Protein 3BB8 (pdb70)

Secondary structure (DSSP, 8-state):
-TTTHHHHHHHHHHTHHHHHTPPPPP-TTTS-B-S------HHHHHHHHHHHHH---BS-HHHHHHHHHHHHHHT-SEEEEES-HHHHHHHHHHHTT-GGGGGGS--TT-EEEE-SSS-HHHHHHHHHTT-EEEE--EETTTTEE-GGGHHHH--TTEEEEEEE-GGGPPP-HHHHHHHHHHHT-EEEEE-TT-TT-EETTEETTSSSSEEEEE-STTSSS--SS-EEEEES-HHHHHHHHHHHBTTB----S-PPTT--GGG-B-S---B---BHHHHHHHHHHHHHHHHHHHHHHHHHHHHHHHGGGGTTTEEPP-PPTTEE---SSEEEEE-GGGSS-HHHHHHHHHHTTB--B--TTSSGGGSGGGSS---EE-S--HHHHHHHHHEEEE--STT--HHHHHHHHHHHHHHTTTT-/-HHHHHHHHHHHHHHHHHHHS-PPPP-TTTS-B-S------HHHHHHHHHHHHH---BS-HHHHHHHHHHHHHHT-SEEEEES-HHHHHHHHHHHTT-GGGGGGS--TT-EEEEESSS-HHHHHHHHHTT-EEEEE-EETTTTEE-GGGHHHH--TTEEEEEEE-GGG----HHHHHHHHHHHT-EEEEE-TT-TT-EETTEETTSSSSEEEEE-STTSSS--SS-EEEEES-HHHHHHHHHHHBTTB----S-PPTT--GGG-B-S---B---BHHHHHHHHHHTTTHHHHHHHHHHHHHHHHHHHGGGTTTEEPP-PPTTEE---SSEEEEE-GGGSS-HHHHHHHHHHTTB--B--TTSSGGGSGGGTT---EE-S--HHHHHHHHHEEEE--STT--HHHHHHHHHHHHHHTT---

Foldseek 3Di:
DPVVVLVVVLVVQLVVQCVVLPFDDDDFLPDFFFQFFARDTSQLRSLLVVLVVVPPWFADDLLVLLQVLLCVLQVADGKFKFFWLLVQLLLLLQLLQACVVPPLRDAAAAEEEEAQLAADSLCVSCLVRNHAYEHEAPDPPQSFRPLVQRQVSDDPRYAAYGYESAQQFRDDLVSVVVSCVVVVHAYEYECQAHQPKWFLNHRGQASGAKYKHGAPRLHLHHLNTMIMIGGRDPSSSQSSVCQQCCQQHVPDDDDDPPPDSSPHHSDNHDHTGGTSSSSSSSSSSSVCNVVFLVQLLVLLVLLQVLLVLVVVFKPWHDHPPRISGSGSWTKIFGDPVLPDFPVVVCVQCVSSSFHKAQSHPLGNCPDVVNPPRHYHYDDDHVVSNSSSGTMMTGHRTPSDDVVSSVSSSVSVCVVSVVVD/DVVVVLVVVLVVQLVVFCVVLPFDDDDFLPDFFFQFFARDGSQLVSLLVVQVVVVPWFDDDLLVLLQVLLCVLQVADFKDKFFWLLVQLLLLLQLQQACVVPPLRQAQAAEEEEAQLAAVSLCVSCLVRNHAYEHEAPDPPLSGRPLVLVLVSDDPRYAAYGYECAQQFRHPLVSVLVSCVVVVHAYEYECQQHQPKWFLRHGGQASTAKYKYGACRLHLHHLVTMIMMTGRDPSSSQSSVCQQLCQQDVPDDDDDPPPDSSPHHSDNHDNGGGISSSSSSSSSSSVCNVVFLVQLLVLLVLLQVLLVLVCVFKPWHDHDPRIRGSGSWTKIFGDPPLPDFQVVVCVLCVSSSFHKAQSHPLGNCPDVVNVPRHYHYRDDHVVSNSSSGGMMTGHRTPSDDPVSSVSVSVSVCVVSVVVD

Radius of gyration: 27.75 Å; Cα contacts (8 Å, |Δi|>4): 2018; chains: 2; bounding box: 64×90×52 Å

Structure (mmCIF, N/CA/C/O backbone):
data_3BB8
#
_entry.id   3BB8
#
_cell.length_a   98.180
_cell.length_b   98.180
_cell.length_c   140.390
_cell.angle_alpha   90.00
_cell.angle_beta   90.00
_cell.angle_gamma   120.00
#
_symmetry.space_group_name_H-M   'P 32'
#
loop_
_entity.id
_entity.type
_entity.pdbx_description
1 polymer CDP-4-keto-6-deoxy-D-glucose-3-dehydrase
2 non-polymer "PYRIDOXAL-5'-PHOSPHATE"
3 non-polymer BENZAMIDINE
#
loop_
_atom_site.group_PDB
_atom_site.id
_atom_site.type_symbol
_atom_site.label_atom_id
_atom_site.label_alt_id
_atom_site.label_comp_id
_atom_site.label_asym_id
_atom_site.label_entity_id
_atom_site.label_seq_id
_atom_site.pdbx_PDB_ins_code
_atom_site.Cartn_x
_atom_site.Cartn_y
_atom_site.Cartn_z
_atom_site.occupancy
_atom_site.B_iso_or_equiv
_atom_site.auth_seq_id
_atom_site.auth_comp_id
_atom_site.auth_asym_id
_atom_site.auth_atom_id
_atom_site.pdbx_PDB_model_num
ATOM 1 N N . SER A 1 2 ? -4.462 63.429 22.272 1.00 20.00 2 SER A N 1
ATOM 2 C CA . SER A 1 2 ? -4.325 62.726 21.002 1.00 20.00 2 SER A CA 1
ATOM 3 C C . SER A 1 2 ? -2.858 62.484 20.661 1.00 20.00 2 SER A C 1
ATOM 4 O O . SER A 1 2 ? -2.470 62.513 19.493 1.00 20.00 2 SER A O 1
ATOM 7 N N . GLN A 1 3 ? -2.049 62.247 21.688 1.00 20.00 3 GLN A N 1
ATOM 8 C CA . GLN A 1 3 ? -0.598 62.290 21.545 1.00 20.00 3 GLN A CA 1
ATOM 9 C C . GLN A 1 3 ? 0.003 60.889 21.597 1.00 20.00 3 GLN A C 1
ATOM 10 O O . GLN A 1 3 ? 0.430 60.348 20.576 1.00 99.99 3 GLN A O 1
ATOM 16 N N . GLU A 1 4 ? 0.033 60.307 22.791 1.00 95.13 4 GLU A N 1
ATOM 17 C CA . GLU A 1 4 ? 0.235 58.871 22.938 1.00 94.70 4 GLU A CA 1
ATOM 18 C C . GLU A 1 4 ? -0.552 58.093 21.889 1.00 93.84 4 GLU A C 1
ATOM 19 O O . GLU A 1 4 ? -0.273 56.922 21.632 1.00 92.99 4 GLU A O 1
ATOM 25 N N . GLU A 1 5 ? -1.536 58.752 21.286 1.00 93.12 5 GLU A N 1
ATOM 26 C CA . GLU A 1 5 ? -2.653 58.058 20.667 1.00 92.19 5 GLU A CA 1
ATOM 27 C C . GLU A 1 5 ? -2.731 58.345 19.146 1.00 90.69 5 GLU A C 1
ATOM 28 O O . GLU A 1 5 ? -3.095 57.466 18.365 1.00 90.48 5 GLU A O 1
ATOM 34 N N . LEU A 1 6 ? -2.389 59.568 18.756 1.00 88.85 6 LEU A N 1
ATOM 35 C CA . LEU A 1 6 ? -1.830 59.823 17.433 1.00 87.95 6 LEU A CA 1
ATOM 36 C C . LEU A 1 6 ? -0.668 58.881 17.136 1.00 87.39 6 LEU A C 1
ATOM 37 O O . LEU A 1 6 ? -0.208 58.787 15.998 1.00 86.84 6 LEU A O 1
ATOM 42 N N . ARG A 1 7 ? -0.197 58.187 18.167 1.00 87.01 7 ARG A N 1
ATOM 43 C CA . ARG A 1 7 ? 1.045 57.428 18.076 1.00 86.86 7 ARG A CA 1
ATOM 44 C C . ARG A 1 7 ? 0.774 55.928 18.041 1.00 86.51 7 ARG A C 1
ATOM 45 O O . ARG A 1 7 ? 1.520 55.167 17.425 1.00 86.92 7 ARG A O 1
ATOM 53 N N . GLN A 1 8 ? -0.299 55.510 18.704 1.00 86.06 8 GLN A N 1
ATOM 54 C CA . GLN A 1 8 ? -0.741 54.122 18.649 1.00 85.85 8 GLN A CA 1
ATOM 55 C C . GLN A 1 8 ? -1.518 53.840 17.368 1.00 84.73 8 GLN A C 1
ATOM 56 O O . GLN A 1 8 ? -1.658 52.689 16.955 1.00 84.06 8 GLN A O 1
ATOM 62 N N . GLN A 1 9 ? -2.021 54.899 16.742 1.00 83.71 9 GLN A N 1
ATOM 63 C CA . GLN A 1 9 ? -2.766 54.770 15.495 1.00 82.88 9 GLN A CA 1
ATOM 64 C C . GLN A 1 9 ? -1.828 54.746 14.293 1.00 81.43 9 GLN A C 1
ATOM 65 O O . GLN A 1 9 ? -2.073 54.037 13.317 1.00 81.24 9 GLN A O 1
ATOM 71 N N . ILE A 1 10 ? -0.754 55.525 14.370 1.00 80.06 10 ILE A N 1
ATOM 72 C CA . ILE A 1 10 ? 0.321 55.447 13.389 1.00 77.72 10 ILE A CA 1
ATOM 73 C C . ILE A 1 10 ? 0.942 54.055 13.359 1.00 75.95 10 ILE A C 1
ATOM 74 O O . ILE A 1 10 ? 1.215 53.509 12.289 1.00 75.54 10 ILE A O 1
ATOM 79 N N . ALA A 1 11 ? 1.162 53.485 14.539 1.00 73.85 11 ALA A N 1
ATOM 80 C CA . ALA A 1 11 ? 1.736 52.148 14.650 1.00 73.47 11 ALA A CA 1
ATOM 81 C C . ALA A 1 11 ? 0.873 51.127 13.916 1.00 73.68 11 ALA A C 1
ATOM 82 O O . ALA A 1 11 ? 1.373 50.104 13.440 1.00 73.50 11 ALA A O 1
ATOM 84 N N . GLU A 1 12 ? -0.425 51.413 13.829 1.00 73.75 12 GLU A N 1
ATOM 85 C CA . GLU A 1 12 ? -1.367 50.530 13.153 1.00 73.44 12 GLU A CA 1
ATOM 86 C C . GLU A 1 12 ? -1.161 50.614 11.651 1.00 72.31 12 GLU A C 1
ATOM 87 O O . GLU A 1 12 ? -0.831 49.623 11.007 1.00 72.33 12 GLU A O 1
ATOM 93 N N . LEU A 1 13 ? -1.357 51.806 11.099 1.00 71.95 13 LEU A N 1
ATOM 94 C CA . LEU A 1 13 ? -1.196 52.022 9.665 1.00 72.93 13 LEU A CA 1
ATOM 95 C C . LEU A 1 13 ? 0.178 51.564 9.176 1.00 73.26 13 LEU A C 1
ATOM 96 O O . LEU A 1 13 ? 0.407 51.420 7.972 1.00 72.97 13 LEU A O 1
ATOM 101 N N . VAL A 1 14 ? 1.089 51.345 10.118 1.00 73.39 14 VAL A N 1
ATOM 102 C CA . VAL A 1 14 ? 2.432 50.885 9.795 1.00 73.33 14 VAL A CA 1
ATOM 103 C C . VAL A 1 14 ? 2.443 49.359 9.827 1.00 73.86 14 VAL A C 1
ATOM 104 O O . VAL A 1 14 ? 2.887 48.714 8.876 1.00 74.11 14 VAL A O 1
ATOM 108 N N . ALA A 1 15 ? 1.938 48.785 10.917 1.00 74.10 15 ALA A N 1
ATOM 109 C CA . ALA A 1 15 ? 1.893 47.332 11.063 1.00 74.11 15 ALA A CA 1
ATOM 110 C C . ALA A 1 15 ? 1.092 46.690 9.932 1.00 74.54 15 ALA A C 1
ATOM 111 O O . ALA A 1 15 ? 1.235 45.499 9.656 1.00 74.44 15 ALA A O 1
ATOM 113 N N . GLN A 1 16 ? 0.256 47.488 9.275 1.00 74.79 16 GLN A N 1
ATOM 114 C CA . GLN A 1 16 ? -0.570 46.993 8.183 1.00 75.68 16 GLN A CA 1
ATOM 115 C C . GLN A 1 16 ? 0.063 47.301 6.832 1.00 74.90 16 GLN A C 1
ATOM 116 O O . GLN A 1 16 ? -0.311 46.719 5.814 1.00 75.61 16 GLN A O 1
ATOM 122 N N . TYR A 1 17 ? 1.017 48.224 6.824 1.00 74.13 17 TYR A N 1
ATOM 123 C CA . TYR A 1 17 ? 1.718 48.582 5.596 1.00 72.68 17 TYR A CA 1
ATOM 124 C C . TYR A 1 17 ? 2.826 47.550 5.422 1.00 73.15 17 TYR A C 1
ATOM 125 O O . TYR A 1 17 ? 3.241 47.238 4.308 1.00 72.60 17 TYR A O 1
ATOM 134 N N . ALA A 1 18 ? 3.292 47.026 6.551 1.00 74.31 18 ALA A N 1
ATOM 135 C CA . ALA A 1 18 ? 4.356 46.034 6.573 1.00 75.81 18 ALA A CA 1
ATOM 136 C C . ALA A 1 18 ? 3.868 44.664 6.107 1.00 77.31 18 ALA A C 1
ATOM 137 O O . ALA A 1 18 ? 4.656 43.846 5.626 1.00 77.10 18 ALA A O 1
ATOM 139 N N . GLU A 1 19 ? 2.569 44.418 6.252 1.00 79.34 19 GLU A N 1
ATOM 140 C CA . GLU A 1 19 ? 1.976 43.145 5.847 1.00 80.75 19 GLU A CA 1
ATOM 141 C C . GLU A 1 19 ? 2.091 42.966 4.345 1.00 81.04 19 GLU A C 1
ATOM 142 O O . GLU A 1 19 ? 2.390 41.879 3.854 1.00 80.53 19 GLU A O 1
ATOM 148 N N . THR A 1 20 ? 1.847 44.049 3.621 1.00 81.97 20 THR A N 1
ATOM 149 C CA . THR A 1 20 ? 1.918 44.033 2.171 1.00 83.83 20 THR A CA 1
ATOM 150 C C . THR A 1 20 ? 3.344 44.226 1.662 1.00 85.10 20 THR A C 1
ATOM 151 O O . THR A 1 20 ? 3.755 43.607 0.679 1.00 85.61 20 THR A O 1
ATOM 155 N N . ALA A 1 21 ? 4.124 45.011 2.387 1.00 86.20 21 ALA A N 1
ATOM 156 C CA . ALA A 1 21 ? 5.489 45.324 1.989 1.00 87.52 21 ALA A CA 1
ATOM 157 C C . ALA A 1 21 ? 6.559 44.279 2.294 1.00 88.29 21 ALA A C 1
ATOM 158 O O . ALA A 1 21 ? 7.270 43.836 1.395 1.00 88.41 21 ALA A O 1
ATOM 160 N N . MET A 1 22 ? 6.587 43.758 3.499 1.00 89.48 22 MET A N 1
ATOM 161 C CA . MET A 1 22 ? 7.591 42.772 3.896 1.00 90.83 22 MET A CA 1
ATOM 162 C C . MET A 1 22 ? 6.944 41.390 3.916 1.00 91.85 22 MET A C 1
ATOM 163 O O . MET A 1 22 ? 7.113 40.634 4.874 1.00 91.56 22 MET A O 1
ATOM 168 N N . ALA A 1 23 ? 6.213 41.055 2.857 1.00 93.32 23 ALA A N 1
ATOM 169 C CA . ALA A 1 23 ? 5.563 39.751 2.762 1.00 94.82 23 ALA A CA 1
ATOM 170 C C . ALA A 1 23 ? 6.381 38.832 1.854 1.00 95.92 23 ALA A C 1
ATOM 171 O O . ALA A 1 23 ? 6.590 39.136 0.678 1.00 95.97 23 ALA A O 1
ATOM 173 N N . PRO A 1 24 ? 6.854 37.692 2.391 1.00 96.72 24 PRO A N 1
ATOM 174 C CA . PRO A 1 24 ? 7.652 36.735 1.614 1.00 96.80 24 PRO A CA 1
ATOM 175 C C . PRO A 1 24 ? 6.935 36.206 0.370 1.00 96.70 24 PRO A C 1
ATOM 176 O O . PRO A 1 24 ? 5.852 35.622 0.460 1.00 96.48 24 PRO A O 1
ATOM 180 N N . LYS A 1 25 ? 7.554 36.422 -0.787 1.00 96.29 25 LYS A N 1
ATOM 181 C CA . LYS A 1 25 ? 7.002 35.987 -2.066 1.00 96.06 25 LYS A CA 1
ATOM 182 C C . LYS A 1 25 ? 7.182 34.483 -2.263 1.00 95.28 25 LYS A C 1
ATOM 183 O O . LYS A 1 25 ? 8.228 33.924 -1.932 1.00 95.29 25 LYS A O 1
ATOM 189 N N . PRO A 1 26 ? 6.154 33.804 -2.800 1.00 94.38 26 PRO A N 1
ATOM 190 C CA . PRO A 1 26 ? 6.254 32.359 -3.024 1.00 93.12 26 PRO A CA 1
ATOM 191 C C . PRO A 1 26 ? 7.415 32.071 -3.967 1.00 91.89 26 PRO A C 1
ATOM 192 O O . PRO A 1 26 ? 7.558 32.733 -4.997 1.00 91.26 26 PRO A O 1
ATOM 196 N N . PHE A 1 27 ? 8.237 31.088 -3.614 1.00 90.69 27 PHE A N 1
ATOM 197 C CA . PHE A 1 27 ? 9.372 30.703 -4.444 1.00 89.44 27 PHE A CA 1
ATOM 198 C C . PHE A 1 27 ? 8.918 30.283 -5.838 1.00 88.58 27 PHE A C 1
ATOM 199 O O . PHE A 1 27 ? 7.882 29.637 -5.996 1.00 88.65 27 PHE A O 1
ATOM 207 N N . GLU A 1 28 ? 9.700 30.654 -6.847 1.00 87.12 28 GLU A N 1
ATOM 208 C CA . GLU A 1 28 ? 9.433 30.234 -8.217 1.00 85.29 28 GLU A CA 1
ATOM 209 C C . GLU A 1 28 ? 10.730 29.979 -8.978 1.00 83.90 28 GLU A C 1
ATOM 210 O O . GLU A 1 28 ? 11.491 30.907 -9.256 1.00 83.84 28 GLU A O 1
ATOM 216 N N . ALA A 1 29 ? 10.976 28.717 -9.311 1.00 82.02 29 ALA A N 1
ATOM 217 C CA . ALA A 1 29 ? 12.256 28.310 -9.889 1.00 79.97 29 ALA A CA 1
ATOM 218 C C . ALA A 1 29 ? 12.429 29.041 -11.217 1.00 78.48 29 ALA A C 1
ATOM 219 O O . ALA A 1 29 ? 11.484 29.174 -11.992 1.00 78.74 29 ALA A O 1
ATOM 221 N N . GLY A 1 30 ? 13.645 29.512 -11.474 1.00 76.91 30 GLY A N 1
ATOM 222 C CA . GLY A 1 30 ? 13.918 30.205 -12.720 1.00 75.50 30 GLY A CA 1
ATOM 223 C C . GLY A 1 30 ? 13.640 31.695 -12.711 1.00 74.54 30 GLY A C 1
ATOM 224 O O . GLY A 1 30 ? 14.286 32.452 -13.439 1.00 74.10 30 GLY A O 1
ATOM 225 N N . LYS A 1 31 ? 12.679 32.126 -11.901 1.00 73.61 31 LYS A N 1
ATOM 226 C CA . LYS A 1 31 ? 12.352 33.545 -11.828 1.00 72.72 31 LYS A CA 1
ATOM 227 C C . LYS A 1 31 ? 12.812 34.145 -10.503 1.00 70.74 31 LYS A C 1
ATOM 228 O O . LYS A 1 31 ? 13.373 35.242 -10.473 1.00 70.90 31 LYS A O 1
ATOM 234 N N . SER A 1 32 ? 12.570 33.422 -9.412 1.00 68.02 32 SER A N 1
ATOM 235 C CA . SER A 1 32 ? 12.972 33.869 -8.080 1.00 64.68 32 SER A CA 1
ATOM 236 C C . SER A 1 32 ? 14.487 33.777 -7.957 1.00 62.56 32 SER A C 1
ATOM 237 O O . SER A 1 32 ? 15.112 32.914 -8.572 1.00 61.93 32 SER A O 1
ATOM 240 N N . VAL A 1 33 ? 15.079 34.661 -7.162 1.00 59.40 33 VAL A N 1
ATOM 241 C CA . VAL A 1 33 ? 16.524 34.632 -6.968 1.00 55.23 33 VAL A CA 1
ATOM 242 C C . VAL A 1 33 ? 16.875 34.000 -5.630 1.00 51.68 33 VAL A C 1
ATOM 243 O O . VAL A 1 33 ? 16.035 33.904 -4.735 1.00 51.50 33 VAL A O 1
ATOM 247 N N . VAL A 1 34 ? 18.114 33.546 -5.507 1.00 48.37 34 VAL A N 1
ATOM 248 C CA . VAL A 1 34 ? 18.597 32.962 -4.261 1.00 45.30 34 VAL A CA 1
ATOM 249 C C . VAL A 1 34 ? 19.878 33.722 -3.925 1.00 44.34 34 VAL A C 1
ATOM 250 O O . VAL A 1 34 ? 20.986 33.256 -4.204 1.00 44.02 34 VAL A O 1
ATOM 254 N N . PRO A 1 35 ? 19.738 34.926 -3.342 1.00 42.63 35 PRO A N 1
ATOM 255 C CA . PRO A 1 35 ? 20.896 35.746 -2.978 1.00 40.11 35 PRO A CA 1
ATOM 256 C C . PRO A 1 35 ? 21.746 35.114 -1.885 1.00 38.04 35 PRO A C 1
ATOM 257 O O . PRO A 1 35 ? 21.266 34.294 -1.106 1.00 37.75 35 PRO A O 1
ATOM 261 N N . PRO A 1 36 ? 23.033 35.480 -1.826 1.00 37.38 36 PRO A N 1
ATOM 262 C CA . PRO A 1 36 ? 23.931 34.926 -0.810 1.00 37.35 36 PRO A CA 1
ATOM 263 C C . PRO A 1 36 ? 23.665 35.523 0.571 1.00 36.78 36 PRO A C 1
ATOM 264 O O . PRO A 1 36 ? 24.091 34.979 1.590 1.00 35.39 36 PRO A O 1
ATOM 268 N N . SER A 1 37 ? 22.953 36.641 0.603 1.00 35.16 37 SER A N 1
ATOM 269 C CA . SER A 1 37 ? 22.635 37.277 1.872 1.00 36.26 37 SER A CA 1
ATOM 270 C C . SER A 1 37 ? 21.516 38.280 1.678 1.00 36.98 37 SER A C 1
ATOM 271 O O . SER A 1 37 ? 21.080 38.529 0.553 1.00 37.57 37 SER A O 1
ATOM 274 N N . GLY A 1 38 ? 21.053 38.855 2.779 1.00 36.65 38 GLY A N 1
ATOM 275 C CA . GLY A 1 38 ? 19.993 39.838 2.697 1.00 38.78 38 GLY A CA 1
ATOM 276 C C . GLY A 1 38 ? 19.347 40.091 4.044 1.00 39.76 38 GLY A C 1
ATOM 277 O O . GLY A 1 38 ? 19.453 39.277 4.963 1.00 39.00 38 GLY A O 1
ATOM 278 N N . LYS A 1 39 ? 18.665 41.220 4.162 1.00 40.69 39 LYS A N 1
ATOM 279 C CA . LYS A 1 39 ? 18.022 41.558 5.415 1.00 43.67 39 LYS A CA 1
ATOM 280 C C . LYS A 1 39 ? 16.634 40.955 5.504 1.00 44.06 39 LYS A C 1
ATOM 281 O O . LYS A 1 39 ? 15.969 40.747 4.491 1.00 44.30 39 LYS A O 1
ATOM 287 N N . VAL A 1 40 ? 16.217 40.667 6.730 1.00 44.36 40 VAL A N 1
ATOM 288 C CA . VAL A 1 40 ? 14.891 40.126 6.996 1.00 46.17 40 VAL A CA 1
ATOM 289 C C . VAL A 1 40 ? 14.260 41.034 8.055 1.00 45.89 40 VAL A C 1
ATOM 290 O O . VAL A 1 40 ? 14.449 40.840 9.261 1.00 43.24 40 VAL A O 1
ATOM 294 N N . ILE A 1 41 ? 13.538 42.045 7.583 1.00 45.98 41 ILE A N 1
ATOM 295 C CA . ILE A 1 41 ? 12.882 43.002 8.460 1.00 48.57 41 ILE A CA 1
ATOM 296 C C . ILE A 1 41 ? 11.369 42.949 8.284 1.00 50.64 41 ILE A C 1
ATOM 297 O O . ILE A 1 41 ? 10.868 42.482 7.260 1.00 51.19 41 ILE A O 1
ATOM 302 N N . GLY A 1 42 ? 10.651 43.449 9.283 1.00 51.93 42 GLY A N 1
ATOM 303 C CA . GLY A 1 42 ? 9.206 43.448 9.226 1.00 52.48 42 GLY A CA 1
ATOM 304 C C . GLY A 1 42 ? 8.549 44.570 10.003 1.00 53.68 42 GLY A C 1
ATOM 305 O O . GLY A 1 42 ? 9.150 45.622 10.249 1.00 54.42 42 GLY A O 1
ATOM 306 N N . THR A 1 43 ? 7.300 44.330 10.392 1.00 53.20 43 THR A N 1
ATOM 307 C CA . THR A 1 43 ? 6.492 45.290 11.132 1.00 51.72 43 THR A CA 1
ATOM 308 C C . THR A 1 43 ? 7.226 45.972 12.278 1.00 50.29 43 THR A C 1
ATOM 309 O O . THR A 1 43 ? 7.271 47.197 12.346 1.00 50.15 43 THR A O 1
ATOM 313 N N . LYS A 1 44 ? 7.805 45.181 13.173 1.00 49.83 44 LYS A N 1
ATOM 314 C CA . LYS A 1 44 ? 8.514 45.732 14.316 1.00 51.13 44 LYS A CA 1
ATOM 315 C C . LYS A 1 44 ? 9.601 46.737 13.915 1.00 51.60 44 LYS A C 1
ATOM 316 O O . LYS A 1 44 ? 9.660 47.841 14.463 1.00 51.88 44 LYS A O 1
ATOM 322 N N . GLU A 1 45 ? 10.450 46.364 12.958 1.00 49.75 45 GLU A N 1
ATOM 323 C CA . GLU A 1 45 ? 11.519 47.251 12.520 1.00 48.16 45 GLU A CA 1
ATOM 324 C C . GLU A 1 45 ? 10.973 48.580 12.033 1.00 48.33 45 GLU A C 1
ATOM 325 O O . GLU A 1 45 ? 11.410 49.634 12.493 1.00 47.39 45 GLU A O 1
ATOM 331 N N . LEU A 1 46 ? 10.020 48.539 11.107 1.00 48.71 46 LEU A N 1
ATOM 332 C CA . LEU A 1 46 ? 9.461 49.777 10.577 1.00 49.27 46 LEU A CA 1
ATOM 333 C C . LEU A 1 46 ? 8.755 50.597 11.642 1.00 49.46 46 LEU A C 1
ATOM 334 O O . LEU A 1 46 ? 8.790 51.827 11.608 1.00 49.45 46 LEU A O 1
ATOM 339 N N . GLN A 1 47 ? 8.118 49.920 12.590 1.00 50.27 47 GLN A N 1
ATOM 340 C CA . GLN A 1 47 ? 7.406 50.626 13.643 1.00 50.01 47 GLN A CA 1
ATO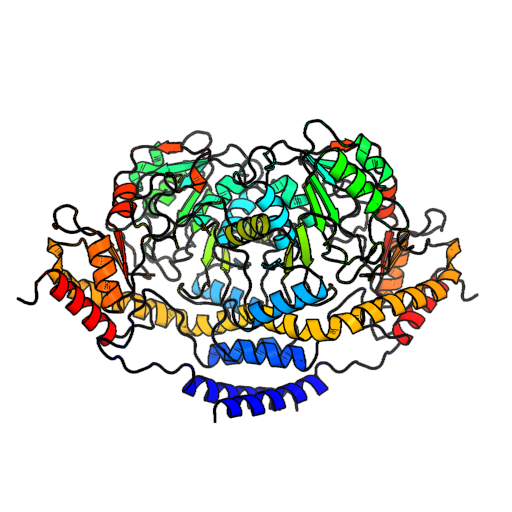M 341 C C . GLN A 1 47 ? 8.366 51.438 14.508 1.00 50.22 47 GLN A C 1
ATOM 342 O O . GLN A 1 47 ? 8.201 52.658 14.654 1.00 48.30 47 GLN A O 1
ATOM 348 N N . LEU A 1 48 ? 9.373 50.769 15.068 1.00 48.51 48 LEU A N 1
ATOM 349 C CA . LEU A 1 48 ? 10.344 51.455 15.907 1.00 47.88 48 LEU A CA 1
ATOM 350 C C . LEU A 1 48 ? 11.023 52.608 15.166 1.00 47.99 48 LEU A C 1
ATOM 351 O O . LEU A 1 48 ? 11.153 53.701 15.715 1.00 47.89 48 LEU A O 1
ATOM 356 N N . MET A 1 49 ? 11.445 52.388 13.925 1.00 47.40 49 MET A N 1
ATOM 357 C CA . MET A 1 49 ? 12.089 53.470 13.192 1.00 48.80 49 MET A CA 1
ATOM 358 C C . MET A 1 49 ? 11.161 54.677 13.118 1.00 48.18 49 MET A C 1
ATOM 359 O O . MET A 1 49 ? 11.615 55.823 13.105 1.00 47.18 49 MET A O 1
ATOM 364 N N . VAL A 1 50 ? 9.860 54.417 13.068 1.00 49.08 50 VAL A N 1
ATOM 365 C CA . VAL A 1 50 ? 8.889 55.500 13.022 1.00 50.22 50 VAL A CA 1
ATOM 366 C C . VAL A 1 50 ? 8.852 56.168 14.390 1.00 49.91 50 VAL A C 1
ATOM 367 O O . VAL A 1 50 ? 8.794 57.395 14.485 1.00 48.97 50 VAL A O 1
ATOM 371 N N . GLU A 1 51 ? 8.901 55.362 15.447 1.00 49.64 51 GLU A N 1
ATOM 372 C CA . GLU A 1 51 ? 8.896 55.908 16.798 1.00 50.73 51 GLU A CA 1
ATOM 373 C C . GLU A 1 51 ? 10.066 56.862 16.964 1.00 51.60 51 GLU A C 1
ATOM 374 O O . GLU A 1 51 ? 9.888 58.010 17.382 1.00 52.31 51 GLU A O 1
ATOM 380 N N . ALA A 1 52 ? 11.262 56.381 16.627 1.00 50.98 52 ALA A N 1
ATOM 381 C CA . ALA A 1 52 ? 12.472 57.184 16.723 1.00 49.65 52 ALA A CA 1
ATOM 382 C C . ALA A 1 52 ? 12.338 58.440 15.865 1.00 49.21 52 ALA A C 1
ATOM 383 O O . ALA A 1 52 ? 12.739 59.526 16.274 1.00 48.70 52 ALA A O 1
ATOM 385 N N . SER A 1 53 ? 11.768 58.294 14.676 1.00 48.36 53 SER A N 1
ATOM 386 C CA . SER A 1 53 ? 11.597 59.439 13.792 1.00 50.54 53 SER A CA 1
ATOM 387 C C . SER A 1 53 ? 10.712 60.478 14.470 1.00 51.71 53 SER A C 1
ATOM 388 O O . SER A 1 53 ? 10.989 61.676 14.421 1.00 51.98 53 SER A O 1
ATOM 391 N N . LEU A 1 54 ? 9.646 60.009 15.107 1.00 52.23 54 LEU A N 1
ATOM 392 C CA . LEU A 1 54 ? 8.719 60.900 15.784 1.00 53.04 54 LEU A CA 1
ATOM 393 C C . LEU A 1 54 ? 9.347 61.554 17.011 1.00 53.57 54 LEU A C 1
ATOM 394 O O . LEU A 1 54 ? 9.057 62.714 17.312 1.00 53.75 54 LEU A O 1
ATOM 399 N N . ASP A 1 55 ? 10.207 60.812 17.707 1.00 52.94 55 ASP A N 1
ATOM 400 C CA . ASP A 1 55 ? 10.888 61.321 18.894 1.00 52.15 55 ASP A CA 1
ATOM 401 C C . ASP A 1 55 ? 11.530 62.674 18.620 1.00 51.91 55 ASP A C 1
ATOM 402 O O . ASP A 1 55 ? 11.571 63.540 19.495 1.00 51.79 55 ASP A O 1
ATOM 407 N N . GLY A 1 56 ? 12.034 62.845 17.402 1.00 51.19 56 GLY A N 1
ATOM 408 C CA . GLY A 1 56 ? 12.669 64.095 17.029 1.00 48.37 56 GLY A CA 1
ATOM 409 C C . GLY A 1 56 ? 13.984 64.347 17.740 1.00 46.33 56 GLY A C 1
ATOM 410 O O . GLY A 1 56 ? 14.500 65.460 17.701 1.00 47.64 56 GLY A O 1
ATOM 411 N N . TRP A 1 57 ? 14.518 63.322 18.399 1.00 45.55 57 TRP A N 1
ATOM 412 C CA . TRP A 1 57 ? 15.791 63.431 19.109 1.00 44.71 57 TRP A CA 1
ATOM 413 C C . TRP A 1 57 ? 16.953 63.296 18.131 1.00 43.87 57 TRP A C 1
ATOM 414 O O . TRP A 1 57 ? 17.932 64.044 18.206 1.00 43.17 57 TRP A O 1
ATOM 425 N N . LEU A 1 58 ? 16.823 62.335 17.213 1.00 42.13 58 LEU A N 1
ATOM 426 C CA . LEU A 1 58 ? 17.816 62.071 16.168 1.00 40.41 58 LEU A CA 1
ATOM 427 C C . LEU A 1 58 ? 19.141 61.427 16.599 1.00 40.51 58 LEU A C 1
ATOM 428 O O . LEU A 1 58 ? 19.501 60.361 16.087 1.00 39.94 58 LEU A O 1
ATOM 433 N N . THR A 1 59 ? 19.852 62.040 17.546 1.00 39.84 59 THR A N 1
ATOM 434 C CA . THR A 1 59 ? 21.128 61.479 17.995 1.00 39.69 59 THR A CA 1
ATOM 435 C C . THR A 1 59 ? 20.797 60.260 18.846 1.00 40.31 59 THR A C 1
ATOM 436 O O . THR A 1 59 ? 19.626 60.014 19.127 1.00 41.31 59 THR A O 1
ATOM 440 N N . THR A 1 60 ? 21.804 59.492 19.252 1.00 39.39 60 THR A N 1
ATOM 441 C CA . THR A 1 60 ? 21.530 58.309 20.060 1.00 41.95 60 THR A CA 1
ATOM 442 C C . THR A 1 60 ? 20.833 58.660 21.373 1.00 44.64 60 THR A C 1
ATOM 443 O O . THR A 1 60 ? 21.102 59.695 21.990 1.00 46.03 60 THR A O 1
ATOM 447 N N . GLY A 1 61 ? 19.932 57.790 21.802 1.00 45.76 61 GLY A N 1
ATOM 448 C CA . GLY A 1 61 ? 19.232 58.046 23.042 1.00 45.87 61 GLY A CA 1
ATOM 449 C C . GLY A 1 61 ? 18.463 56.846 23.536 1.00 45.82 61 GLY A C 1
ATOM 450 O O . GLY A 1 61 ? 19.032 55.784 23.791 1.00 46.59 61 GLY A O 1
ATOM 451 N N . ARG A 1 62 ? 17.159 57.039 23.674 1.00 45.96 62 ARG A N 1
ATOM 452 C CA . ARG A 1 62 ? 16.230 56.019 24.140 1.00 46.24 62 ARG A CA 1
ATOM 453 C C . ARG A 1 62 ? 16.496 54.657 23.500 1.00 45.22 62 ARG A C 1
ATOM 454 O O . ARG A 1 62 ? 16.823 53.689 24.191 1.00 46.01 62 ARG A O 1
ATOM 462 N N . PHE A 1 63 ? 16.378 54.581 22.181 1.00 43.96 63 PHE A N 1
ATOM 463 C CA . PHE A 1 63 ? 16.608 53.317 21.492 1.00 43.73 63 PHE A CA 1
ATOM 464 C C . PHE A 1 63 ? 18.048 52.811 21.545 1.00 42.94 63 PHE A C 1
ATOM 465 O O . PHE A 1 63 ? 18.276 51.610 21.751 1.00 40.75 63 PHE A O 1
ATOM 473 N N . ASN A 1 64 ? 19.018 53.708 21.368 1.00 41.66 64 ASN A N 1
ATOM 474 C CA . ASN A 1 64 ? 20.410 53.287 21.403 1.00 42.33 64 ASN A CA 1
ATOM 475 C C . ASN A 1 64 ? 20.751 52.688 22.756 1.00 43.77 64 ASN A C 1
ATOM 476 O O . ASN A 1 64 ? 21.543 51.747 22.835 1.00 44.20 64 ASN A O 1
ATOM 481 N N . ASP A 1 65 ? 20.161 53.232 23.821 1.00 45.97 65 ASP A N 1
ATOM 482 C CA . ASP A 1 65 ? 20.411 52.716 25.170 1.00 46.95 65 ASP A CA 1
ATOM 483 C C . ASP A 1 65 ? 19.853 51.308 25.272 1.00 45.79 65 ASP A C 1
ATOM 484 O O . ASP A 1 65 ? 20.514 50.400 25.777 1.00 46.25 65 ASP A O 1
ATOM 489 N N . ALA A 1 66 ? 18.625 51.140 24.796 1.00 45.79 66 ALA A N 1
ATOM 490 C CA . ALA A 1 66 ? 17.960 49.840 24.818 1.00 46.09 66 ALA A CA 1
ATOM 491 C C . ALA A 1 66 ? 18.749 48.810 24.002 1.00 45.05 66 ALA A C 1
ATOM 492 O O . ALA A 1 66 ? 18.954 47.676 24.443 1.00 45.70 66 ALA A O 1
ATOM 494 N N . PHE A 1 67 ? 19.200 49.216 22.817 1.00 45.40 67 PHE A N 1
ATOM 495 C CA . PHE A 1 67 ? 19.958 48.322 21.953 1.00 41.62 67 PHE A CA 1
ATOM 496 C C . PHE A 1 67 ? 21.266 47.873 22.577 1.00 40.32 67 PHE A C 1
ATOM 497 O O . PHE A 1 67 ? 21.553 46.679 22.622 1.00 37.21 67 PHE A O 1
ATOM 505 N N . GLU A 1 68 ? 22.059 48.822 23.067 1.00 41.15 68 GLU A N 1
ATOM 506 C CA . GLU A 1 68 ? 23.346 48.468 23.656 1.00 43.52 68 GLU A CA 1
ATOM 507 C C . GLU A 1 68 ? 23.151 47.553 24.846 1.00 44.68 68 GLU A C 1
ATOM 508 O O . GLU A 1 68 ? 23.986 46.682 25.125 1.00 43.20 68 GLU A O 1
ATOM 514 N N . LYS A 1 69 ? 22.032 47.750 25.538 1.00 46.94 69 LYS A N 1
ATOM 515 C CA . LYS A 1 69 ? 21.707 46.945 26.707 1.00 48.41 69 LYS A CA 1
ATOM 516 C C . LYS A 1 69 ? 21.339 45.523 26.311 1.00 45.76 69 LYS A C 1
ATOM 517 O O . LYS A 1 69 ? 21.922 44.567 26.811 1.00 45.06 69 LYS A O 1
ATOM 523 N N . LYS A 1 70 ? 20.377 45.382 25.407 1.00 45.78 70 LYS A N 1
ATOM 524 C CA . LYS A 1 70 ? 19.954 44.048 24.996 1.00 47.91 70 LYS A CA 1
ATOM 525 C C . LYS A 1 70 ? 21.057 43.248 24.300 1.00 47.00 70 LYS A C 1
ATOM 526 O O . LYS A 1 70 ? 21.108 42.026 24.429 1.00 47.61 70 LYS A O 1
ATOM 532 N N . LEU A 1 71 ? 21.937 43.926 23.563 1.00 46.22 71 LEU A N 1
ATOM 533 C CA . LEU A 1 71 ? 23.019 43.225 22.879 1.00 44.16 71 LEU A CA 1
ATOM 534 C C . LEU A 1 71 ? 24.009 42.741 23.923 1.00 43.29 71 LEU A C 1
ATOM 535 O O . LEU A 1 71 ? 24.524 41.625 23.836 1.00 40.85 71 LEU A O 1
ATOM 540 N N . GLY A 1 72 ? 24.278 43.589 24.912 1.00 43.87 72 GLY A N 1
ATOM 541 C CA . GLY A 1 72 ? 25.196 43.203 25.968 1.00 44.79 72 GLY A CA 1
ATO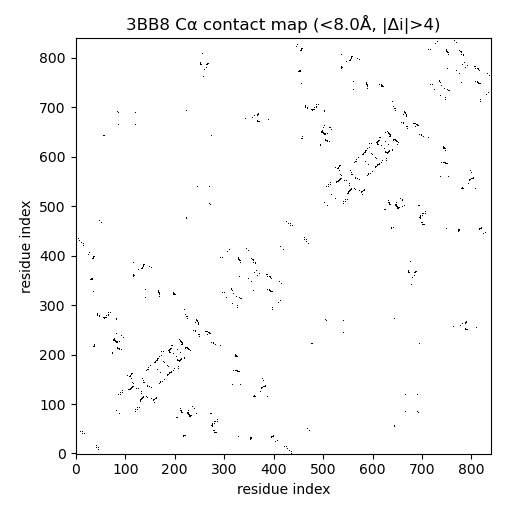M 542 C C . GLY A 1 72 ? 24.678 41.960 26.675 1.00 45.78 72 GLY A C 1
ATOM 543 O O . GLY A 1 72 ? 25.453 41.093 27.097 1.00 44.59 72 GLY A O 1
ATOM 544 N N . GLU A 1 73 ? 23.357 41.874 26.802 1.00 46.45 73 GLU A N 1
ATOM 545 C CA . GLU A 1 73 ? 22.723 40.730 27.449 1.00 50.43 73 GLU A CA 1
ATOM 546 C C . GLU A 1 73 ? 22.891 39.501 26.560 1.00 50.59 73 GLU A C 1
ATOM 547 O O . GLU A 1 73 ? 23.354 38.454 27.018 1.00 51.26 73 GLU A O 1
ATOM 553 N N . TYR A 1 74 ? 22.538 39.637 25.285 1.00 50.10 74 TYR A N 1
ATOM 554 C CA . TYR A 1 74 ? 22.667 38.531 24.341 1.00 49.96 74 TYR A CA 1
ATOM 555 C C . TYR A 1 74 ? 24.104 38.027 24.265 1.00 48.61 74 TYR A C 1
ATOM 556 O O . TYR A 1 74 ? 24.352 36.825 24.313 1.00 48.56 74 TYR A O 1
ATOM 565 N N . LEU A 1 75 ? 25.048 38.952 24.157 1.00 47.48 75 LEU A N 1
ATOM 566 C CA . LEU A 1 75 ? 26.460 38.601 24.066 1.00 47.50 75 LEU A CA 1
ATOM 567 C C . LEU A 1 75 ? 27.078 38.147 25.381 1.00 46.40 75 LEU A C 1
ATOM 568 O O . LEU A 1 75 ? 28.097 37.455 25.386 1.00 46.40 75 LEU A O 1
ATOM 573 N N . GLY A 1 76 ? 26.472 38.547 26.495 1.00 46.43 76 GLY A N 1
ATOM 574 C CA . GLY A 1 76 ? 27.009 38.177 27.790 1.00 44.63 76 GLY A CA 1
ATOM 575 C C . GLY A 1 76 ? 28.150 39.085 28.217 1.00 45.41 76 GLY A C 1
ATOM 576 O O . GLY A 1 76 ? 29.099 38.638 28.865 1.00 45.64 76 GLY A O 1
ATOM 577 N N . VAL A 1 77 ? 28.074 40.361 27.841 1.00 44.66 77 VAL A N 1
ATOM 578 C CA . VAL A 1 77 ? 29.106 41.329 28.210 1.00 44.16 77 VAL A CA 1
ATOM 579 C C . VAL A 1 77 ? 28.475 42.590 28.775 1.00 43.11 77 VAL A C 1
ATOM 580 O O . VAL A 1 77 ? 27.336 42.923 28.451 1.00 43.12 77 VAL A O 1
ATOM 584 N N . PRO A 1 78 ? 29.211 43.309 29.631 1.00 43.32 78 PRO A N 1
ATOM 585 C CA . PRO A 1 78 ? 28.723 44.543 30.254 1.00 43.68 78 PRO A CA 1
ATOM 586 C C . PRO A 1 78 ? 28.781 45.803 29.389 1.00 45.27 78 PRO A C 1
ATOM 587 O O . PRO A 1 78 ? 27.876 46.633 29.442 1.00 46.31 78 PRO A O 1
ATOM 591 N N . TYR A 1 79 ? 29.832 45.939 28.586 1.00 45.36 79 TYR A N 1
ATOM 592 C CA . TYR A 1 79 ? 29.996 47.127 27.759 1.00 46.02 79 TYR A CA 1
ATOM 593 C C . TYR A 1 79 ? 29.838 46.940 26.255 1.00 45.00 79 TYR A C 1
ATOM 594 O O . TYR A 1 79 ? 30.549 46.157 25.622 1.00 45.36 79 TYR A O 1
ATOM 603 N N . VAL A 1 80 ? 28.894 47.685 25.693 1.00 43.25 80 VAL A N 1
ATOM 604 C CA . VAL A 1 80 ? 28.608 47.647 24.269 1.00 40.59 80 VAL A CA 1
ATOM 605 C C . VAL A 1 80 ? 28.460 49.079 23.766 1.00 39.72 80 VAL A C 1
ATOM 606 O O . VAL A 1 80 ? 27.654 49.843 24.280 1.00 37.08 80 VAL A O 1
ATOM 610 N N . LEU A 1 81 ? 29.251 49.434 22.759 1.00 38.73 81 LEU A N 1
ATOM 611 C CA . LEU A 1 81 ? 29.208 50.770 22.177 1.00 34.37 81 LEU A CA 1
ATOM 612 C C . LEU A 1 81 ? 28.832 50.683 20.700 1.00 32.35 81 LEU A C 1
ATOM 613 O O . LEU A 1 81 ? 29.463 49.939 19.945 1.00 28.77 81 LEU A O 1
ATOM 618 N N . THR A 1 82 ? 27.819 51.437 20.282 1.00 27.76 82 THR A N 1
ATOM 619 C CA . THR A 1 82 ? 27.450 51.412 18.884 1.00 27.96 82 THR A CA 1
ATOM 620 C C . THR A 1 82 ? 28.328 52.366 18.090 1.00 28.86 82 THR A C 1
ATOM 621 O O . THR A 1 82 ? 28.872 53.333 18.634 1.00 29.52 82 THR A O 1
ATOM 625 N N . THR A 1 83 ? 28.472 52.081 16.800 1.00 28.52 83 THR A N 1
ATOM 626 C CA . THR A 1 83 ? 29.275 52.917 15.916 1.00 26.78 83 THR A CA 1
ATOM 627 C C . THR A 1 83 ? 28.708 52.848 14.490 1.00 26.64 83 THR A C 1
ATOM 628 O O . THR A 1 83 ? 27.745 52.126 14.251 1.00 27.51 83 THR A O 1
ATOM 632 N N . THR A 1 84 ? 29.294 53.587 13.547 1.00 26.12 84 THR A N 1
ATOM 633 C CA . THR A 1 84 ? 28.755 53.658 12.183 1.00 24.00 84 THR A CA 1
ATOM 634 C C . THR A 1 84 ? 28.721 52.395 11.324 1.00 23.23 84 THR A C 1
ATOM 635 O O . THR A 1 84 ? 27.895 52.288 10.424 1.00 23.06 84 THR A O 1
ATOM 639 N N . SER A 1 85 ? 29.611 51.447 11.589 1.00 21.80 85 SER A N 1
ATOM 640 C CA . SER A 1 85 ? 29.673 50.247 10.783 1.00 19.82 85 SER A CA 1
ATOM 641 C C . SER A 1 85 ? 30.597 49.240 11.433 1.00 21.12 85 SER A C 1
ATOM 642 O O . SER A 1 85 ? 31.275 49.546 12.412 1.00 18.87 85 SER A O 1
ATOM 645 N N . GLY A 1 86 ? 30.640 48.040 10.860 1.00 19.22 86 GLY A N 1
ATOM 646 C CA . GLY A 1 86 ? 31.533 47.030 11.380 1.00 20.51 86 GLY A CA 1
ATOM 647 C C . GLY A 1 86 ? 32.969 47.498 11.175 1.00 20.45 86 GLY A C 1
ATOM 648 O O . GLY A 1 86 ? 33.836 47.269 12.036 1.00 19.47 86 GLY A O 1
ATOM 649 N N . SER A 1 87 ? 33.230 48.152 10.042 1.00 19.47 87 SER A N 1
ATOM 650 C CA . SER A 1 87 ? 34.578 48.647 9.756 1.00 22.29 87 SER A CA 1
ATOM 651 C C . SER A 1 87 ? 34.962 49.702 10.806 1.00 25.05 87 SER A C 1
ATOM 652 O O . SER A 1 87 ? 36.085 49.734 11.292 1.00 25.08 87 SER A O 1
ATOM 655 N N . SER A 1 88 ? 34.021 50.572 11.159 1.00 28.16 88 SER A N 1
ATOM 656 C CA . SER A 1 88 ? 34.324 51.593 12.161 1.00 27.90 88 SER A CA 1
ATOM 657 C C . SER A 1 88 ? 34.570 50.923 13.512 1.00 28.65 88 SER A C 1
ATOM 658 O O . SER A 1 88 ? 35.410 51.378 14.288 1.00 28.87 88 SER A O 1
ATOM 661 N N . ALA A 1 89 ? 33.837 49.848 13.791 1.00 27.28 89 ALA A N 1
ATOM 662 C CA . ALA A 1 89 ? 34.021 49.138 15.049 1.00 29.13 89 ALA A CA 1
ATOM 663 C C . ALA A 1 89 ? 35.454 48.619 15.102 1.00 28.11 89 ALA A C 1
ATOM 664 O O . ALA A 1 89 ? 36.157 48.826 16.099 1.00 29.23 89 ALA A O 1
ATOM 666 N N . ASN A 1 90 ? 35.893 47.958 14.029 1.00 26.77 90 ASN A N 1
ATOM 667 C CA . ASN A 1 90 ? 37.263 47.440 13.971 1.00 24.25 90 ASN A CA 1
ATOM 668 C C . ASN A 1 90 ? 38.256 48.587 14.164 1.00 23.23 90 ASN A C 1
ATOM 669 O O . ASN A 1 90 ? 39.246 48.441 14.887 1.00 23.26 90 ASN A O 1
ATOM 674 N N . LEU A 1 91 ? 37.997 49.724 13.523 1.00 20.45 91 LEU A N 1
ATOM 675 C CA . LEU A 1 91 ? 38.882 50.890 13.640 1.00 22.22 91 LEU A CA 1
ATOM 676 C C . LEU A 1 91 ? 39.027 51.360 15.088 1.00 23.90 91 LEU A C 1
ATOM 677 O O . LEU A 1 91 ? 40.140 51.601 15.555 1.00 23.48 91 LEU A O 1
ATOM 682 N N . LEU A 1 92 ? 37.899 51.473 15.792 1.00 23.79 92 LEU A N 1
ATOM 683 C CA . LEU A 1 92 ? 37.882 51.915 17.192 1.00 23.92 92 LEU A CA 1
ATOM 684 C C . LEU A 1 92 ? 38.551 50.905 18.146 1.00 25.65 92 LEU A C 1
ATOM 685 O O . LEU A 1 92 ? 39.254 51.292 19.080 1.00 24.35 92 LEU A O 1
ATOM 690 N N . ALA A 1 93 ? 38.330 49.616 17.900 1.00 26.48 93 ALA A N 1
ATOM 691 C CA . ALA A 1 93 ? 38.904 48.550 18.721 1.00 26.56 93 ALA A CA 1
ATOM 692 C C . ALA A 1 93 ? 40.432 48.591 18.716 1.00 27.29 93 ALA A C 1
ATOM 693 O O . ALA A 1 93 ? 41.062 48.578 19.772 1.00 29.45 93 ALA A O 1
ATOM 695 N N . LEU A 1 94 ? 41.024 48.660 17.527 1.00 27.55 94 LEU A N 1
ATOM 696 C CA . LEU A 1 94 ? 42.481 48.695 17.387 1.00 27.44 94 LEU A CA 1
ATOM 697 C C . LEU A 1 94 ? 43.077 50.032 17.826 1.00 27.47 94 LEU A C 1
ATOM 698 O O . LEU A 1 94 ? 44.130 50.067 18.458 1.00 28.67 94 LEU A O 1
ATOM 703 N N . THR A 1 95 ? 42.402 51.126 17.495 1.00 26.00 95 THR A N 1
ATOM 704 C CA . THR A 1 95 ? 42.883 52.458 17.839 1.00 26.42 95 THR A CA 1
ATOM 705 C C . THR A 1 95 ? 42.935 52.675 19.340 1.00 26.73 95 THR A C 1
ATOM 706 O O . THR A 1 95 ? 43.899 53.225 19.858 1.00 29.28 95 THR A O 1
ATOM 710 N N . ALA A 1 96 ? 41.892 52.232 20.028 1.00 27.53 96 ALA A N 1
ATOM 711 C CA . ALA A 1 96 ? 41.792 52.356 21.468 1.00 28.13 96 ALA A CA 1
ATOM 712 C C . ALA A 1 96 ? 42.997 51.753 22.188 1.00 32.57 96 ALA A C 1
ATOM 713 O O . ALA A 1 96 ? 43.442 52.267 23.218 1.00 35.59 96 ALA A O 1
ATOM 715 N N . LEU A 1 97 ? 43.527 50.662 21.650 1.00 33.32 97 LEU A N 1
ATOM 716 C CA . LEU A 1 97 ? 44.672 50.014 22.268 1.00 33.02 97 LEU A CA 1
ATOM 717 C C . LEU A 1 97 ? 45.939 50.830 22.074 1.00 34.75 97 LEU A C 1
ATOM 718 O O . LEU A 1 97 ? 47.015 50.404 22.496 1.00 35.99 97 LEU A O 1
ATOM 723 N N . THR A 1 98 ? 45.824 51.991 21.427 1.00 34.13 98 THR A N 1
ATOM 724 C CA . THR A 1 98 ? 46.994 52.847 21.207 1.00 35.49 98 THR A CA 1
ATOM 725 C C . THR A 1 98 ? 47.025 53.954 22.259 1.00 35.25 98 THR A C 1
ATOM 726 O O . THR A 1 98 ? 47.963 54.756 22.312 1.00 35.29 98 THR A O 1
ATOM 730 N N . SER A 1 99 ? 45.985 53.993 23.084 1.00 35.15 99 SER A N 1
ATOM 731 C CA . SER A 1 99 ? 45.861 54.992 24.137 1.00 36.57 99 SER A CA 1
ATOM 732 C C . SER A 1 99 ? 47.000 54.967 25.146 1.00 38.79 99 SER A C 1
ATOM 733 O O . SER A 1 99 ? 47.317 53.920 25.706 1.00 38.08 99 SER A O 1
ATOM 736 N N . PRO A 1 100 ? 47.620 56.131 25.403 1.00 41.48 100 PRO A N 1
ATOM 737 C CA . PRO A 1 100 ? 48.721 56.192 26.368 1.00 41.35 100 PRO A CA 1
ATOM 738 C C . PRO A 1 100 ? 48.278 55.805 27.781 1.00 42.08 100 PRO A C 1
ATOM 739 O O . PRO A 1 100 ? 49.104 55.636 28.672 1.00 44.83 100 PRO A O 1
ATOM 743 N N . LYS A 1 101 ? 46.974 55.665 27.987 1.00 43.32 101 LYS A N 1
ATOM 744 C CA . LYS A 1 101 ? 46.463 55.258 29.291 1.00 44.28 101 LYS A CA 1
ATOM 745 C C . LYS A 1 101 ? 46.811 53.790 29.567 1.00 45.19 101 LYS A C 1
ATOM 746 O O . LYS A 1 101 ? 46.710 53.322 30.705 1.00 45.07 101 LYS A O 1
ATOM 752 N N . LEU A 1 102 ? 47.217 53.068 28.525 1.00 44.05 102 LEU A N 1
ATOM 753 C CA . LEU A 1 102 ? 47.565 51.658 28.659 1.00 43.74 102 LEU A CA 1
ATOM 754 C C . LEU A 1 102 ? 49.069 51.469 28.865 1.00 43.23 102 LEU A C 1
ATOM 755 O O . LEU A 1 102 ? 49.610 50.369 28.710 1.00 42.09 102 LEU A O 1
ATOM 760 N N . GLY A 1 103 ? 49.731 52.563 29.218 1.00 43.19 103 GLY A N 1
ATOM 761 C CA . GLY A 1 103 ? 51.156 52.532 29.465 1.00 42.75 103 GLY A CA 1
ATOM 762 C C . GLY A 1 103 ? 51.975 51.705 28.497 1.00 43.49 103 GLY A C 1
ATOM 763 O O . GLY A 1 103 ? 51.776 51.767 27.285 1.00 42.22 103 GLY A O 1
ATOM 764 N N . VAL A 1 104 ? 52.895 50.916 29.050 1.00 42.53 104 VAL A N 1
ATOM 765 C CA . VAL A 1 104 ? 53.799 50.080 28.270 1.00 42.60 104 VAL A CA 1
ATOM 766 C C . VAL A 1 104 ? 53.137 49.167 27.234 1.00 42.84 104 VAL A C 1
ATOM 767 O O . VAL A 1 104 ? 53.760 48.820 26.232 1.00 43.18 104 VAL A O 1
ATOM 771 N N . ARG A 1 105 ? 51.883 48.777 27.452 1.00 42.08 105 ARG A N 1
ATOM 772 C CA . ARG A 1 105 ? 51.251 47.901 26.479 1.00 43.31 105 ARG A CA 1
ATOM 773 C C . ARG A 1 105 ? 50.277 48.564 25.504 1.00 44.51 105 ARG A C 1
ATOM 774 O O . ARG A 1 105 ? 49.287 47.966 25.089 1.00 44.55 105 ARG A O 1
ATOM 782 N N . ALA A 1 106 ? 50.590 49.799 25.122 1.00 45.44 106 ALA A N 1
ATOM 783 C CA . ALA A 1 106 ? 49.776 50.553 24.178 1.00 44.71 106 ALA A CA 1
ATOM 784 C C . ALA A 1 106 ? 50.414 50.434 22.796 1.00 44.58 106 ALA A C 1
ATOM 785 O O . ALA A 1 106 ? 51.604 50.688 22.644 1.00 44.96 106 ALA A O 1
ATOM 787 N N . LEU A 1 107 ? 49.630 50.053 21.792 1.00 44.37 107 LEU A N 1
ATOM 788 C CA . LEU A 1 107 ? 50.153 49.917 20.434 1.00 43.83 107 LEU A CA 1
ATOM 789 C C . LEU A 1 107 ? 50.838 51.186 19.951 1.00 42.58 107 LEU A C 1
ATOM 790 O O . LEU A 1 107 ? 50.284 52.275 20.049 1.00 42.67 107 LEU A O 1
ATOM 795 N N . LYS A 1 108 ? 52.048 51.040 19.429 1.00 42.73 108 LYS A N 1
ATOM 796 C CA . LYS A 1 108 ? 52.803 52.176 18.918 1.00 43.85 108 LYS A CA 1
ATOM 797 C C . LYS A 1 108 ? 53.117 51.935 17.453 1.00 43.02 108 LYS A C 1
ATOM 798 O O . LYS A 1 108 ? 53.235 50.791 17.019 1.00 42.57 108 LYS A O 1
ATOM 804 N N . PRO A 1 109 ? 53.243 53.007 16.662 1.00 41.59 109 PRO A N 1
ATOM 805 C CA . PRO A 1 109 ? 53.553 52.776 15.253 1.00 41.72 109 PRO A CA 1
ATOM 806 C C . PRO A 1 109 ? 54.803 51.896 15.190 1.00 43.59 109 PRO A C 1
ATOM 807 O O . PRO A 1 109 ? 55.695 52.034 16.025 1.00 41.71 109 PRO A O 1
ATOM 811 N N . GLY A 1 110 ? 54.856 50.985 14.219 1.00 43.71 110 GLY A N 1
ATOM 812 C CA . GLY A 1 110 ? 56.012 50.114 14.095 1.00 43.88 110 GLY A CA 1
ATOM 813 C C . GLY A 1 110 ? 55.762 48.744 14.691 1.00 44.18 110 GLY A C 1
ATOM 814 O O . GLY A 1 110 ? 56.396 47.763 14.294 1.00 45.02 110 GLY A O 1
ATOM 815 N N . ASP A 1 111 ? 54.841 48.681 15.651 1.00 43.60 111 ASP A N 1
ATOM 816 C CA . ASP A 1 111 ? 54.482 47.430 16.304 1.00 42.70 111 ASP A CA 1
ATOM 817 C C . ASP A 1 111 ? 53.763 46.525 15.309 1.00 43.15 111 ASP A C 1
ATOM 818 O O . ASP A 1 111 ? 53.223 46.996 14.298 1.00 43.21 111 ASP A O 1
ATOM 823 N N . GLU A 1 112 ? 53.757 45.225 15.591 1.00 42.15 112 GLU A N 1
ATOM 824 C CA . GLU A 1 112 ? 53.125 44.266 14.694 1.00 40.89 112 GLU A CA 1
ATOM 825 C C . GLU A 1 112 ? 51.849 43.664 15.237 1.00 40.06 112 GLU A C 1
ATOM 826 O O . GLU A 1 112 ? 51.696 43.453 16.440 1.00 40.03 112 GLU A O 1
ATOM 832 N N . VAL A 1 113 ? 50.927 43.408 14.319 1.00 39.58 113 VAL A N 1
ATOM 833 C CA . VAL A 1 113 ? 49.644 42.805 14.637 1.00 38.79 113 VAL A CA 1
ATOM 834 C C . VAL A 1 113 ? 49.539 41.558 13.754 1.00 39.22 113 VAL A C 1
ATOM 835 O O . VAL A 1 113 ? 49.647 41.649 12.527 1.00 36.58 113 VAL A O 1
ATOM 839 N N . ILE A 1 114 ? 49.357 40.399 14.378 1.00 39.69 114 ILE A N 1
ATOM 840 C CA . ILE A 1 114 ? 49.231 39.148 13.637 1.00 40.48 114 ILE A CA 1
ATOM 841 C C . ILE A 1 114 ? 47.798 38.975 13.140 1.00 39.70 114 ILE A C 1
ATOM 842 O O . ILE A 1 114 ? 46.837 39.177 13.892 1.00 40.32 114 ILE A O 1
ATOM 847 N N . THR A 1 115 ? 47.655 38.610 11.870 1.00 37.16 115 THR A N 1
ATOM 848 C CA . THR A 1 115 ? 46.328 38.422 11.289 1.00 36.85 115 THR A CA 1
ATOM 849 C C . THR A 1 115 ? 46.468 37.511 10.068 1.00 36.23 115 THR A C 1
ATOM 850 O O . THR A 1 115 ? 47.549 36.984 9.817 1.00 38.40 115 THR A O 1
ATOM 854 N N . VAL A 1 116 ? 45.393 37.310 9.315 1.00 34.10 116 VAL A N 1
ATOM 855 C CA . VAL A 1 116 ? 45.473 36.465 8.124 1.00 33.51 116 VAL A CA 1
ATOM 856 C C . VAL A 1 116 ? 45.145 37.294 6.891 1.00 34.64 116 VAL A C 1
ATOM 857 O O . VAL A 1 116 ? 44.484 38.329 6.996 1.00 36.30 116 VAL A O 1
ATOM 861 N N . ALA A 1 117 ? 45.627 36.856 5.729 1.00 34.56 117 ALA A N 1
ATOM 862 C CA . ALA A 1 117 ? 45.386 37.572 4.481 1.00 33.38 117 ALA A CA 1
ATOM 863 C C . ALA A 1 117 ? 44.085 37.142 3.787 1.00 34.36 117 ALA A C 1
ATOM 864 O O . ALA A 1 117 ? 43.603 37.808 2.864 1.00 34.12 117 ALA A O 1
ATOM 866 N N . ALA A 1 118 ? 43.512 36.031 4.227 1.00 33.17 118 ALA A N 1
ATOM 867 C CA . ALA A 1 118 ? 42.264 35.568 3.641 1.00 35.05 118 ALA A CA 1
ATOM 868 C C . ALA A 1 118 ? 41.107 36.140 4.454 1.00 35.05 118 ALA A C 1
ATOM 869 O O . ALA A 1 118 ? 40.509 35.443 5.265 1.00 36.93 118 ALA A O 1
ATOM 871 N N . GLY A 1 119 ? 40.794 37.411 4.245 1.00 33.72 119 GLY A N 1
ATOM 872 C CA . GLY A 1 119 ? 39.708 38.007 4.996 1.00 33.71 119 GLY A CA 1
ATOM 873 C C . GLY A 1 119 ? 39.108 39.262 4.394 1.00 32.55 119 GLY A C 1
ATOM 874 O O . GLY A 1 119 ? 39.119 39.469 3.177 1.00 32.54 119 GLY A O 1
ATOM 875 N N . PHE A 1 120 ? 38.566 40.104 5.261 1.00 29.98 120 PHE A N 1
ATOM 876 C CA . PHE A 1 120 ? 37.948 41.341 4.821 1.00 28.03 120 PHE A CA 1
ATOM 877 C C . PHE A 1 120 ? 38.920 42.492 5.072 1.00 26.57 120 PHE A C 1
ATOM 878 O O . PHE A 1 120 ? 39.581 42.533 6.111 1.00 25.88 120 PHE A O 1
ATOM 886 N N . PRO A 1 121 ? 39.032 43.430 4.115 1.00 27.84 121 PRO A N 1
ATOM 887 C CA . PRO A 1 121 ? 39.934 44.580 4.231 1.00 29.92 121 PRO A CA 1
ATOM 888 C C . PRO A 1 121 ? 39.955 45.367 5.545 1.00 28.24 121 PRO A C 1
ATOM 889 O O . PRO A 1 121 ? 41.017 45.553 6.127 1.00 26.81 121 PRO A O 1
ATOM 893 N N . THR A 1 122 ? 38.795 45.796 6.029 1.00 30.26 122 THR A N 1
ATOM 894 C CA . THR A 1 122 ? 38.753 46.585 7.258 1.00 29.84 122 THR A CA 1
ATOM 895 C C . THR A 1 122 ? 39.087 45.834 8.560 1.00 31.35 122 THR A C 1
ATOM 896 O O . THR A 1 122 ? 39.109 46.422 9.647 1.00 30.57 122 THR A O 1
ATOM 900 N N . THR A 1 123 ? 39.361 44.539 8.451 1.00 30.65 123 THR A N 1
ATOM 901 C CA . THR A 1 123 ? 39.764 43.757 9.627 1.00 29.22 123 THR A CA 1
ATOM 902 C C . THR A 1 123 ? 41.232 44.103 9.861 1.00 26.57 123 THR A C 1
ATOM 903 O O . THR A 1 123 ? 41.704 44.176 10.995 1.00 25.88 123 THR A O 1
ATOM 907 N N . VAL A 1 124 ? 41.932 44.351 8.757 1.00 26.92 124 VAL A N 1
ATOM 908 C CA . VAL A 1 124 ? 43.363 44.645 8.773 1.00 25.05 124 VAL A CA 1
ATOM 909 C C . VAL A 1 124 ? 43.741 46.121 8.627 1.00 26.26 124 VAL A C 1
ATOM 910 O O . VAL A 1 124 ? 44.747 46.559 9.198 1.00 28.27 124 VAL A O 1
ATOM 914 N N . ASN A 1 125 ? 42.948 46.889 7.881 1.00 22.77 125 ASN A N 1
ATOM 915 C CA . ASN A 1 125 ? 43.273 48.293 7.665 1.00 24.07 125 ASN A CA 1
ATOM 916 C C . ASN A 1 125 ? 43.557 49.126 8.919 1.00 23.78 125 ASN A C 1
ATOM 917 O O . ASN A 1 125 ? 44.507 49.907 8.937 1.00 25.81 125 ASN A O 1
ATOM 922 N N . PRO A 1 126 ? 42.748 48.970 9.984 1.00 24.05 126 PRO A N 1
ATOM 923 C CA . PRO A 1 126 ? 43.000 49.762 11.195 1.00 25.46 126 PRO A CA 1
ATOM 924 C C . PRO A 1 126 ? 44.455 49.652 11.653 1.00 27.17 126 PRO A C 1
ATOM 925 O O . PRO A 1 126 ? 45.051 50.635 12.076 1.00 27.89 126 PRO A O 1
ATOM 929 N N . THR A 1 127 ? 45.020 48.451 11.560 1.00 29.28 127 THR A N 1
ATOM 930 C CA . THR A 1 127 ? 46.410 48.219 11.945 1.00 29.97 127 THR A CA 1
ATOM 931 C C . THR A 1 127 ? 47.325 49.125 11.140 1.00 29.83 127 THR A C 1
ATOM 932 O O . THR A 1 127 ? 48.180 49.809 11.694 1.00 32.11 127 THR A O 1
ATOM 936 N N . ILE A 1 128 ? 47.135 49.121 9.828 1.00 29.95 128 ILE A N 1
ATOM 937 C CA . ILE A 1 128 ? 47.931 49.941 8.920 1.00 29.55 128 ILE A CA 1
ATOM 938 C C . ILE A 1 128 ? 47.662 51.442 9.113 1.00 30.90 128 ILE A C 1
ATOM 939 O O . ILE A 1 128 ? 48.576 52.273 9.035 1.00 27.99 128 ILE A O 1
ATOM 944 N N . GLN A 1 129 ? 46.397 51.782 9.346 1.00 31.62 129 GLN A N 1
ATOM 945 C CA . GLN A 1 129 ? 46.003 53.175 9.512 1.00 30.41 129 GLN A CA 1
ATOM 946 C C . GLN A 1 129 ? 46.514 53.784 10.816 1.00 30.71 129 GLN A C 1
ATOM 947 O O . GLN A 1 129 ? 46.469 54.993 11.000 1.00 31.48 129 GLN A O 1
ATOM 953 N N . ASN A 1 130 ? 47.015 52.942 11.714 1.00 32.21 130 ASN A N 1
ATOM 954 C CA . ASN A 1 130 ? 47.575 53.432 12.964 1.00 31.49 130 ASN A CA 1
ATOM 955 C C . ASN A 1 130 ? 49.092 53.336 12.915 1.00 30.93 130 ASN A C 1
ATOM 956 O O . ASN A 1 130 ? 49.772 53.520 13.915 1.00 31.52 130 ASN A O 1
ATOM 961 N N . GLY A 1 131 ? 49.621 53.051 11.734 1.00 31.57 131 GLY A N 1
ATOM 962 C CA . GLY A 1 131 ? 51.062 52.948 11.593 1.00 33.02 131 GLY A CA 1
ATOM 963 C C . GLY A 1 131 ? 51.661 51.637 12.079 1.00 33.80 131 GLY A C 1
ATOM 964 O O . GLY A 1 131 ? 52.869 51.544 12.262 1.00 34.90 131 GLY A O 1
ATOM 965 N N . LEU A 1 132 ? 50.835 50.623 12.311 1.00 35.94 132 LEU A N 1
ATOM 966 C CA . LEU A 1 132 ? 51.374 49.342 12.732 1.00 36.69 132 LEU A CA 1
ATOM 967 C C . LEU A 1 132 ? 51.642 48.471 11.514 1.00 38.20 132 LEU A C 1
ATOM 968 O O . LEU A 1 132 ? 51.263 48.807 10.389 1.00 37.85 132 LEU A O 1
ATOM 973 N N . ILE A 1 133 ? 52.299 47.344 11.747 1.00 38.80 133 ILE A N 1
ATOM 974 C CA . ILE A 1 133 ? 52.656 46.441 10.670 1.00 39.80 133 ILE A CA 1
ATOM 975 C C . ILE A 1 133 ? 51.923 45.115 10.773 1.00 37.86 133 ILE A C 1
ATOM 976 O O . ILE A 1 133 ? 52.038 44.403 11.773 1.00 38.82 133 ILE A O 1
ATOM 981 N N . PRO A 1 134 ? 51.134 44.780 9.744 1.00 36.25 134 PRO A N 1
ATOM 982 C CA . PRO A 1 134 ? 50.381 43.524 9.725 1.00 36.86 134 PRO A CA 1
ATOM 983 C C . PRO A 1 134 ? 51.334 42.357 9.452 1.00 35.87 134 PRO A C 1
ATOM 984 O O . PRO A 1 134 ? 52.240 42.466 8.624 1.00 35.40 134 PRO A O 1
ATOM 988 N N . VAL A 1 135 ? 51.135 41.259 10.168 1.00 36.14 135 VAL A N 1
ATOM 989 C CA . VAL A 1 135 ? 51.939 40.051 9.995 1.00 38.06 135 VAL A CA 1
ATOM 990 C C . VAL A 1 135 ? 50.961 38.914 9.689 1.00 37.39 135 VAL A C 1
ATOM 991 O O . VAL A 1 135 ? 50.140 38.559 10.534 1.00 39.81 135 VAL A O 1
ATOM 995 N N . PHE A 1 136 ? 51.039 38.356 8.484 1.00 37.94 136 PHE A N 1
ATOM 996 C CA . PHE A 1 136 ? 50.123 37.288 8.077 1.00 39.68 136 PHE A CA 1
ATOM 997 C C . PHE A 1 136 ? 50.628 35.844 8.168 1.00 40.81 136 PHE A C 1
ATOM 998 O O . PHE A 1 136 ? 51.818 35.574 8.005 1.00 41.58 136 PHE A O 1
ATOM 1006 N N . VAL A 1 137 ? 49.692 34.928 8.420 1.00 42.38 137 VAL A N 1
ATOM 1007 C CA . VAL A 1 137 ? 49.953 33.487 8.447 1.00 43.42 137 VAL A CA 1
ATOM 1008 C C . VAL A 1 137 ? 48.787 32.855 7.684 1.00 45.25 137 VAL A C 1
ATOM 1009 O O . VAL A 1 137 ? 47.675 33.385 7.686 1.00 47.23 137 VAL A O 1
ATOM 1013 N N . ASP A 1 138 ? 49.038 31.726 7.034 1.00 46.29 138 ASP A N 1
ATOM 1014 C CA . ASP A 1 138 ? 48.019 31.058 6.233 1.00 46.45 138 ASP A CA 1
ATOM 1015 C C . ASP A 1 138 ? 46.793 30.558 6.994 1.00 45.41 138 ASP A C 1
ATOM 1016 O O . ASP A 1 138 ? 46.816 30.399 8.213 1.00 45.57 138 ASP A O 1
ATOM 1021 N N . VAL A 1 139 ? 45.713 30.330 6.255 1.00 45.12 139 VAL A N 1
ATOM 1022 C CA . VAL A 1 139 ? 44.474 29.825 6.836 1.00 45.79 139 VAL A CA 1
ATOM 1023 C C . VAL A 1 139 ? 44.317 28.346 6.480 1.00 46.96 139 VAL A C 1
ATOM 1024 O O . VAL A 1 139 ? 45.178 27.755 5.819 1.00 47.75 139 VAL A O 1
ATOM 1028 N N . ASP A 1 140 ? 43.213 27.753 6.922 1.00 47.02 140 ASP A N 1
ATOM 1029 C CA . ASP A 1 140 ? 42.937 26.347 6.651 1.00 46.75 140 ASP A CA 1
ATOM 1030 C C . ASP A 1 140 ? 41.623 26.177 5.897 1.00 45.71 140 ASP A C 1
ATOM 1031 O O . ASP A 1 140 ? 40.652 26.890 6.153 1.00 45.74 140 ASP A O 1
ATOM 1036 N N . ILE A 1 141 ? 41.599 25.229 4.966 1.00 44.28 141 ILE A N 1
ATOM 1037 C CA . ILE A 1 141 ? 40.345 24.722 4.421 1.00 42.80 141 ILE A CA 1
ATOM 1038 C C . ILE A 1 141 ? 39.985 23.372 5.031 1.00 41.33 141 ILE A C 1
ATOM 1039 O O . ILE A 1 141 ? 40.861 22.556 5.319 1.00 39.25 141 ILE A O 1
ATOM 1044 N N . PRO A 1 142 ? 38.690 23.143 5.226 1.00 40.78 142 PRO A N 1
ATOM 1045 C CA . PRO A 1 142 ? 37.660 24.032 4.680 1.00 40.52 142 PRO A CA 1
ATOM 1046 C C . PRO A 1 142 ? 36.913 24.777 5.782 1.00 39.92 142 PRO A C 1
ATOM 1047 O O . PRO A 1 142 ? 35.735 25.096 5.621 1.00 40.45 142 PRO A O 1
ATOM 1051 N N . THR A 1 143 ? 37.597 25.048 6.889 1.00 39.28 143 THR A N 1
ATOM 1052 C CA . THR A 1 143 ? 37.080 25.956 7.906 1.00 38.78 143 THR A CA 1
ATOM 1053 C C . THR A 1 143 ? 37.262 27.412 7.489 1.00 38.40 143 THR A C 1
ATOM 1054 O O . THR A 1 143 ? 36.493 28.284 7.893 1.00 39.37 143 THR A O 1
ATOM 1058 N N . TYR A 1 144 ? 38.284 27.667 6.679 1.00 36.59 144 TYR A N 1
ATOM 1059 C CA . TYR A 1 144 ? 38.552 29.011 6.183 1.00 35.90 144 TYR A CA 1
ATOM 1060 C C . TYR A 1 144 ? 38.964 30.015 7.260 1.00 36.12 144 TYR A C 1
ATOM 1061 O O . TYR A 1 144 ? 38.763 31.215 7.115 1.00 34.39 144 TYR A O 1
ATOM 1070 N N . ASN A 1 145 ? 39.550 29.500 8.335 1.00 36.67 145 ASN A N 1
ATOM 1071 C CA . ASN A 1 145 ? 40.037 30.323 9.422 1.00 37.15 145 ASN A CA 1
ATOM 1072 C C . ASN A 1 145 ? 41.527 30.052 9.620 1.00 38.86 145 ASN A C 1
ATOM 1073 O O . ASN A 1 145 ? 42.059 29.055 9.126 1.00 39.52 145 ASN A O 1
ATOM 1078 N N . VAL A 1 146 ? 42.194 30.944 10.345 1.00 38.15 146 VAL A N 1
ATOM 1079 C CA . VAL A 1 146 ? 43.637 30.853 10.534 1.00 39.05 146 VAL A CA 1
ATOM 1080 C C . VAL A 1 146 ? 44.065 29.422 10.838 1.00 41.42 146 VAL A C 1
ATOM 1081 O O . VAL A 1 146 ? 43.411 28.719 11.610 1.00 40.52 146 VAL A O 1
ATOM 1085 N N . ASN A 1 147 ? 45.165 28.996 10.227 1.00 43.01 147 ASN A N 1
ATOM 1086 C CA . ASN A 1 147 ? 45.925 27.855 10.725 1.00 44.35 147 ASN A CA 1
ATOM 1087 C C . ASN A 1 147 ? 46.633 28.163 12.040 1.00 45.02 147 ASN A C 1
ATOM 1088 O O . ASN A 1 147 ? 47.826 28.466 12.057 1.00 43.89 147 ASN A O 1
ATOM 1093 N N . ALA A 1 148 ? 45.890 28.083 13.139 1.00 46.17 148 ALA A N 1
ATOM 1094 C CA . ALA A 1 148 ? 46.424 28.427 14.451 1.00 48.01 148 ALA A CA 1
ATOM 1095 C C . ALA A 1 148 ? 47.858 28.007 14.756 1.00 49.28 148 ALA A C 1
ATOM 1096 O O . ALA A 1 148 ? 48.601 28.756 15.395 1.00 49.14 148 ALA A O 1
ATOM 1098 N N . SER A 1 149 ? 48.254 26.820 14.309 1.00 50.04 149 SER A N 1
ATOM 1099 C CA . SER A 1 149 ? 49.604 26.340 14.592 1.00 51.37 149 SER A CA 1
ATOM 1100 C C . SER A 1 149 ? 50.703 27.208 13.985 1.00 51.31 149 SER A C 1
ATOM 1101 O O . SER A 1 149 ? 51.880 27.017 14.283 1.00 52.89 149 SER A O 1
ATOM 1104 N N . LEU A 1 150 ? 50.322 28.173 13.154 1.00 50.74 150 LEU A N 1
ATOM 1105 C CA . LEU A 1 150 ? 51.298 29.051 12.511 1.00 50.19 150 LEU A CA 1
ATOM 1106 C C . LEU A 1 150 ? 51.491 30.389 13.232 1.00 50.44 150 LEU A C 1
ATOM 1107 O O . LEU A 1 150 ? 52.438 31.125 12.947 1.00 49.34 150 LEU A O 1
ATOM 1112 N N . ILE A 1 151 ? 50.585 30.701 14.153 1.00 51.11 151 ILE A N 1
ATOM 1113 C CA . ILE A 1 151 ? 50.644 31.946 14.911 1.00 51.57 151 ILE A CA 1
ATOM 1114 C C . ILE A 1 151 ? 51.995 32.091 15.609 1.00 52.22 151 ILE A C 1
ATOM 1115 O O . ILE A 1 151 ? 52.737 33.040 15.368 1.00 50.60 151 ILE A O 1
ATOM 1120 N N . GLU A 1 152 ? 52.289 31.124 16.474 1.00 53.37 152 GLU A N 1
ATOM 1121 C CA . GLU A 1 152 ? 53.522 31.060 17.252 1.00 54.32 152 GLU A CA 1
ATOM 1122 C C . GLU A 1 152 ? 54.773 31.571 16.542 1.00 54.30 152 GLU A C 1
ATOM 1123 O O . GLU A 1 152 ? 55.473 32.446 17.054 1.00 54.52 152 GLU A O 1
ATOM 1129 N N . ALA A 1 153 ? 55.059 31.024 15.367 1.00 54.03 153 ALA A N 1
ATOM 1130 C CA . ALA A 1 153 ? 56.250 31.415 14.620 1.00 53.98 153 ALA A CA 1
ATOM 1131 C C . ALA A 1 153 ? 56.207 32.834 14.071 1.00 54.45 153 ALA A C 1
ATOM 1132 O O . ALA A 1 153 ? 57.241 33.382 13.688 1.00 54.70 153 ALA A O 1
ATOM 1134 N N . ALA A 1 154 ? 55.020 33.431 14.023 1.00 54.12 154 ALA A N 1
ATOM 1135 C CA . ALA A 1 154 ? 54.893 34.793 13.508 1.00 54.00 154 ALA A CA 1
ATOM 1136 C C . ALA A 1 154 ? 55.121 35.833 14.608 1.00 54.24 154 ALA A C 1
ATOM 1137 O O . ALA A 1 154 ? 55.228 37.031 14.335 1.00 54.12 154 ALA A O 1
ATOM 1139 N N . VAL A 1 155 ? 55.198 35.370 15.851 1.00 54.22 155 VAL A N 1
ATOM 1140 C CA . VAL A 1 155 ? 55.415 36.265 16.978 1.00 54.19 155 VAL A CA 1
ATOM 1141 C C . VAL A 1 155 ? 56.871 36.707 17.069 1.00 55.51 155 VAL A C 1
ATOM 1142 O O . VAL A 1 155 ? 57.790 35.923 16.816 1.00 55.39 155 VAL A O 1
ATOM 1146 N N . SER A 1 156 ? 57.072 37.973 17.419 1.00 56.21 156 SER A N 1
ATOM 1147 C CA . SER A 1 156 ? 58.412 38.523 17.564 1.00 57.34 156 SER A CA 1
ATOM 1148 C C . SER A 1 156 ? 58.425 39.575 18.666 1.00 58.39 156 SER A C 1
ATOM 1149 O O . SER A 1 156 ? 57.429 39.778 19.363 1.00 57.67 156 SER A O 1
ATOM 1152 N N . ASP A 1 157 ? 59.566 40.235 18.816 1.00 59.03 157 ASP A N 1
ATOM 1153 C CA . ASP A 1 157 ? 59.736 41.265 19.828 1.00 60.33 157 ASP A CA 1
ATOM 1154 C C . ASP A 1 157 ? 58.826 42.467 19.577 1.00 59.14 157 ASP A C 1
ATOM 1155 O O . ASP A 1 157 ? 58.558 43.249 20.489 1.00 59.13 157 ASP A O 1
ATOM 1160 N N . LYS A 1 158 ? 58.348 42.608 18.344 1.00 57.02 158 LYS A N 1
ATOM 1161 C CA . LYS A 1 158 ? 57.479 43.722 17.987 1.00 54.49 158 LYS A CA 1
ATOM 1162 C C . LYS A 1 158 ? 55.994 43.376 17.987 1.00 52.86 158 LYS A C 1
ATOM 1163 O O . LYS A 1 158 ? 55.151 44.244 17.777 1.00 52.63 158 LYS A O 1
ATOM 1169 N N . THR A 1 159 ? 55.670 42.112 18.229 1.00 50.79 159 THR A N 1
ATOM 1170 C CA . THR A 1 159 ? 54.279 41.692 18.239 1.00 49.72 159 THR A CA 1
ATOM 1171 C C . THR A 1 159 ? 53.588 42.183 19.498 1.00 49.50 159 THR A C 1
ATOM 1172 O O . THR A 1 159 ? 54.053 41.922 20.606 1.00 49.90 159 THR A O 1
ATOM 1176 N N . LYS A 1 160 ? 52.471 42.885 19.329 1.00 48.43 160 LYS A N 1
ATOM 1177 C CA . LYS A 1 160 ? 51.732 43.407 20.470 1.00 47.71 160 LYS A CA 1
ATOM 1178 C C . LYS A 1 160 ? 50.277 42.986 20.477 1.00 44.66 160 LYS A C 1
ATOM 1179 O O . LYS A 1 160 ? 49.580 43.156 21.473 1.00 45.44 160 LYS A O 1
ATOM 1185 N N . ALA A 1 161 ? 49.804 42.431 19.372 1.00 42.90 161 ALA A N 1
ATOM 1186 C CA . ALA A 1 161 ? 48.408 42.020 19.328 1.00 41.10 161 ALA A CA 1
ATOM 1187 C C . ALA A 1 161 ? 48.060 41.085 18.191 1.00 37.54 161 ALA A C 1
ATOM 1188 O O . ALA A 1 161 ? 48.825 40.895 17.246 1.00 36.44 161 ALA A O 1
ATOM 1190 N N . ILE A 1 162 ? 46.876 40.508 18.303 1.00 35.59 162 ILE A N 1
ATOM 1191 C CA . ILE A 1 162 ? 46.354 39.618 17.288 1.00 34.84 162 ILE A CA 1
ATOM 1192 C C . ILE A 1 162 ? 44.932 40.068 17.027 1.00 34.37 162 ILE A C 1
ATOM 1193 O O . ILE A 1 162 ? 44.136 40.185 17.963 1.00 34.02 162 ILE A O 1
ATOM 1198 N N . MET A 1 163 ? 44.627 40.348 15.761 1.00 33.92 163 MET A N 1
ATOM 1199 C CA . MET A 1 163 ? 43.288 40.770 15.362 1.00 32.69 163 MET A CA 1
ATOM 1200 C C . MET A 1 163 ? 42.891 39.921 14.165 1.00 32.89 163 MET A C 1
ATOM 1201 O O . MET A 1 163 ? 43.460 40.040 13.081 1.00 31.84 163 MET A O 1
ATOM 1206 N N . ILE A 1 164 ? 41.902 39.063 14.376 1.00 33.84 164 ILE A N 1
ATOM 1207 C CA . ILE A 1 164 ? 41.433 38.147 13.351 1.00 33.67 164 ILE A CA 1
ATOM 1208 C C . ILE A 1 164 ? 39.922 38.026 13.413 1.00 32.92 164 ILE A C 1
ATOM 1209 O O . ILE A 1 164 ? 39.325 38.198 14.474 1.00 33.38 164 ILE A O 1
ATOM 1214 N N . ALA A 1 165 ? 39.306 37.694 12.287 1.00 30.34 165 ALA A N 1
ATOM 1215 C CA . ALA A 1 165 ? 37.859 37.549 12.248 1.00 31.63 165 ALA A CA 1
ATOM 1216 C C . ALA A 1 165 ? 37.443 36.080 12.201 1.00 32.06 165 ALA A C 1
ATOM 1217 O O . ALA A 1 165 ? 38.160 35.252 11.644 1.00 29.56 165 ALA A O 1
ATOM 1219 N N . HIS A 1 166 ? 36.293 35.770 12.805 1.00 32.84 166 HIS A N 1
ATOM 1220 C CA . HIS A 1 166 ? 35.747 34.417 12.774 1.00 34.10 166 HIS A CA 1
ATOM 1221 C C . HIS A 1 166 ? 35.065 34.384 11.411 1.00 33.29 166 HIS A C 1
ATOM 1222 O O . HIS A 1 166 ? 33.873 34.669 11.276 1.00 33.20 166 HIS A O 1
ATOM 1229 N N . THR A 1 167 ? 35.859 34.056 10.399 1.00 32.24 167 THR A N 1
ATOM 1230 C CA . THR A 1 167 ? 35.414 34.048 9.009 1.00 31.01 167 THR A CA 1
ATOM 1231 C C . THR A 1 167 ? 34.129 33.310 8.695 1.00 29.86 167 THR A C 1
ATOM 1232 O O . THR A 1 167 ? 33.996 32.130 8.981 1.00 28.16 167 THR A O 1
ATOM 1236 N N . LEU A 1 168 ? 33.195 34.038 8.094 1.00 29.33 168 LEU A N 1
ATOM 1237 C CA . LEU A 1 168 ? 31.891 33.528 7.699 1.00 32.98 168 LEU A CA 1
ATOM 1238 C C . LEU A 1 168 ? 31.057 32.861 8.792 1.00 34.74 168 LEU A C 1
ATOM 1239 O O . LEU A 1 168 ? 30.179 32.048 8.499 1.00 35.72 168 LEU A O 1
ATOM 1244 N N . GLY A 1 169 ? 31.308 33.220 10.045 1.00 35.13 169 GLY A N 1
ATOM 1245 C CA . GLY A 1 169 ? 30.543 32.633 11.130 1.00 36.84 169 GLY A CA 1
ATOM 1246 C C . GLY A 1 169 ? 31.298 31.490 11.780 1.00 38.94 169 GLY A C 1
ATOM 1247 O O . GLY A 1 169 ? 31.112 31.205 12.967 1.00 37.40 169 GLY A O 1
ATOM 1248 N N . ASN A 1 170 ? 32.156 30.831 11.006 1.00 37.89 170 ASN A N 1
ATOM 1249 C CA . ASN A 1 170 ? 32.929 29.727 11.550 1.00 39.88 170 ASN A CA 1
ATOM 1250 C C . ASN A 1 170 ? 33.975 30.335 12.478 1.00 40.55 170 ASN A C 1
ATOM 1251 O O . ASN A 1 170 ? 34.498 31.415 12.217 1.00 40.28 170 ASN A O 1
ATOM 1256 N N . LEU A 1 171 ? 34.274 29.630 13.564 1.00 41.23 171 LEU A N 1
ATOM 1257 C CA . LEU A 1 171 ? 35.207 30.129 14.568 1.00 42.12 171 LEU A CA 1
ATOM 1258 C C . LEU A 1 171 ? 36.623 29.630 14.300 1.00 42.03 171 LEU A C 1
ATOM 1259 O O . LEU A 1 171 ? 36.831 28.456 13.993 1.00 41.98 171 LEU A O 1
ATOM 1264 N N . PHE A 1 172 ? 37.594 30.530 14.418 1.00 40.57 172 PHE A N 1
ATOM 1265 C CA . PHE A 1 172 ? 39.000 30.143 14.429 1.00 41.41 172 PHE A CA 1
ATOM 1266 C C . PHE A 1 172 ? 39.370 29.450 15.736 1.00 41.93 172 PHE A C 1
ATOM 1267 O O . PHE A 1 172 ? 38.589 29.440 16.688 1.00 40.93 172 PHE A O 1
ATOM 1275 N N . ASP A 1 173 ? 40.566 28.872 15.776 1.00 42.68 173 ASP A N 1
ATOM 1276 C CA . ASP A 1 173 ? 40.963 28.006 16.879 1.00 44.53 173 ASP A CA 1
ATOM 1277 C C . ASP A 1 173 ? 41.269 28.817 18.134 1.00 44.58 173 ASP A C 1
ATOM 1278 O O . ASP A 1 173 ? 42.431 29.066 18.456 1.00 43.75 173 ASP A O 1
ATOM 1283 N N . LEU A 1 174 ? 40.219 29.226 18.839 1.00 43.61 174 LEU A N 1
ATOM 1284 C CA . LEU A 1 174 ? 40.368 30.095 20.002 1.00 45.82 174 LEU A CA 1
ATOM 1285 C C . LEU A 1 174 ? 41.339 29.536 21.037 1.00 46.65 174 LEU A C 1
ATOM 1286 O O . LEU A 1 174 ? 42.139 30.276 21.627 1.00 45.76 174 LEU A O 1
ATOM 1291 N N . ALA A 1 175 ? 41.270 28.226 21.249 1.00 47.27 175 ALA A N 1
ATOM 1292 C CA . ALA A 1 175 ? 42.139 27.562 22.206 1.00 47.39 175 ALA A CA 1
ATOM 1293 C C . ALA A 1 175 ? 43.600 27.887 21.925 1.00 48.19 175 ALA A C 1
ATOM 1294 O O . ALA A 1 175 ? 44.326 28.332 22.816 1.00 48.47 175 ALA A O 1
ATOM 1296 N N . GLU A 1 176 ? 44.032 27.671 20.685 1.00 47.17 176 GLU A N 1
ATOM 1297 C CA . GLU A 1 176 ? 45.418 27.946 20.323 1.00 47.95 176 GLU A CA 1
ATOM 1298 C C . GLU A 1 176 ? 45.722 29.442 20.303 1.00 48.35 176 GLU A C 1
ATOM 1299 O O . GLU A 1 176 ? 46.774 29.868 20.788 1.00 48.81 176 GLU A O 1
ATOM 1305 N N . VAL A 1 177 ? 44.808 30.238 19.747 1.00 47.83 177 VAL A N 1
ATOM 1306 C CA . VAL A 1 177 ? 45.004 31.685 19.678 1.00 46.84 177 VAL A CA 1
ATOM 1307 C C . VAL A 1 177 ? 45.185 32.282 21.074 1.00 47.02 177 VAL A C 1
ATOM 1308 O O . VAL A 1 177 ? 46.171 32.965 21.340 1.00 46.22 177 VAL A O 1
ATOM 1312 N N . ARG A 1 178 ? 44.233 32.028 21.963 1.00 49.20 178 ARG A N 1
ATOM 1313 C CA . ARG A 1 178 ? 44.339 32.536 23.322 1.00 52.22 178 ARG A CA 1
ATOM 1314 C C . ARG A 1 178 ? 45.629 32.020 23.957 1.00 53.84 178 ARG A C 1
ATOM 1315 O O . ARG A 1 178 ? 46.391 32.786 24.554 1.00 55.03 178 ARG A O 1
ATOM 1323 N N . ARG A 1 179 ? 45.876 30.724 23.818 1.00 52.90 179 ARG A N 1
ATOM 1324 C CA . ARG A 1 179 ? 47.077 30.131 24.374 1.00 53.05 179 ARG A CA 1
ATOM 1325 C C . ARG A 1 179 ? 48.277 30.980 23.960 1.00 52.78 179 ARG A C 1
ATOM 1326 O O . ARG A 1 179 ? 49.100 31.362 24.793 1.00 54.02 179 ARG A O 1
ATOM 1334 N N . VAL A 1 180 ? 48.370 31.282 22.669 1.00 51.86 180 VAL A N 1
ATOM 1335 C CA . VAL A 1 180 ? 49.483 32.075 22.158 1.00 51.06 180 VAL A CA 1
ATOM 1336 C C . VAL A 1 180 ? 49.416 33.529 22.624 1.00 52.50 180 VAL A C 1
ATOM 1337 O O . VAL A 1 180 ? 50.444 34.159 22.882 1.00 51.64 180 VAL A O 1
ATOM 1341 N N . ALA A 1 181 ? 48.203 34.057 22.731 1.00 53.33 181 ALA A N 1
ATOM 1342 C CA . ALA A 1 181 ? 48.020 35.436 23.161 1.00 54.57 181 ALA A CA 1
ATOM 1343 C C . ALA A 1 181 ? 48.423 35.590 24.621 1.00 55.24 181 ALA A C 1
ATOM 1344 O O . ALA A 1 181 ? 49.213 36.470 24.963 1.00 54.74 181 ALA A O 1
ATOM 1346 N N . ASP A 1 182 ? 47.877 34.729 25.476 1.00 55.09 182 ASP A N 1
ATOM 1347 C CA . ASP A 1 182 ? 48.172 34.773 26.902 1.00 56.41 182 ASP A CA 1
ATOM 1348 C C . ASP A 1 182 ? 49.651 34.539 27.191 1.00 56.73 182 ASP A C 1
ATOM 1349 O O . ASP A 1 182 ? 50.212 35.108 28.130 1.00 57.43 182 ASP A O 1
ATOM 1354 N N . LYS A 1 183 ? 50.286 33.709 26.375 1.00 56.99 183 LYS A N 1
ATOM 1355 C CA . LYS A 1 183 ? 51.697 33.421 26.557 1.00 56.90 183 LYS A CA 1
ATOM 1356 C C . LYS A 1 183 ? 52.521 34.686 26.379 1.00 56.47 183 LYS A C 1
ATOM 1357 O O . LYS A 1 183 ? 53.236 35.102 27.293 1.00 55.87 183 LYS A O 1
ATOM 1363 N N . TYR A 1 184 ? 52.409 35.302 25.204 1.00 54.26 184 TYR A N 1
ATOM 1364 C CA . TYR A 1 184 ? 53.167 36.512 24.909 1.00 52.02 184 TYR A CA 1
ATOM 1365 C C . TYR A 1 184 ? 52.516 37.809 25.385 1.00 49.70 184 TYR A C 1
ATOM 1366 O O . TYR A 1 184 ? 52.998 38.898 25.074 1.00 47.50 184 TYR A O 1
ATOM 1375 N N . ASN A 1 185 ? 51.431 37.685 26.145 1.00 47.95 185 ASN A N 1
ATOM 1376 C CA . ASN A 1 185 ? 50.710 38.841 26.670 1.00 47.03 185 ASN A CA 1
ATOM 1377 C C . ASN A 1 185 ? 50.265 39.790 25.557 1.00 46.62 185 ASN A C 1
ATOM 1378 O O . ASN A 1 185 ? 50.310 41.018 25.706 1.00 44.84 185 ASN A O 1
ATOM 1383 N N . LEU A 1 186 ? 49.834 39.207 24.445 1.00 45.18 186 LEU A N 1
ATOM 1384 C CA . LEU A 1 186 ? 49.380 39.972 23.296 1.00 43.29 186 LEU A CA 1
ATOM 1385 C C . LEU A 1 186 ? 47.911 40.330 23.447 1.00 41.15 186 LEU A C 1
ATOM 1386 O O . LEU A 1 186 ? 47.136 39.569 24.030 1.00 40.70 186 LEU A O 1
ATOM 1391 N N . TRP A 1 187 ? 47.544 41.498 22.924 1.00 38.16 187 TRP A N 1
ATOM 1392 C CA . TRP A 1 187 ? 46.157 41.958 22.936 1.00 34.33 187 TRP A CA 1
ATOM 1393 C C . TRP A 1 187 ? 45.414 41.094 21.926 1.00 32.33 187 TRP A C 1
ATOM 1394 O O . TRP A 1 187 ? 45.986 40.717 20.905 1.00 31.23 187 TRP A O 1
ATOM 1405 N N . LEU A 1 188 ? 44.149 40.787 22.189 1.00 32.64 188 LEU A N 1
ATOM 1406 C CA . LEU A 1 188 ? 43.376 39.987 21.242 1.00 33.35 188 LEU A CA 1
ATOM 1407 C C . LEU A 1 188 ? 42.062 40.646 20.821 1.00 33.01 188 LEU A C 1
ATOM 1408 O O . LEU A 1 188 ? 41.180 40.886 21.655 1.00 31.47 188 LEU A O 1
ATOM 1413 N N . ILE A 1 189 ? 41.922 40.924 19.527 1.00 32.59 189 ILE A N 1
ATOM 1414 C CA . ILE A 1 189 ? 40.680 41.511 19.027 1.00 31.94 189 ILE A CA 1
ATOM 1415 C C . ILE A 1 189 ? 39.936 40.513 18.138 1.00 32.98 189 ILE A C 1
ATOM 1416 O O . ILE A 1 189 ? 40.468 40.035 17.133 1.00 31.32 189 ILE A O 1
ATOM 1421 N N . GLU A 1 190 ? 38.704 40.205 18.529 1.00 32.67 190 GLU A N 1
ATOM 1422 C CA . GLU A 1 190 ? 37.851 39.280 17.793 1.00 31.81 190 GLU A CA 1
ATOM 1423 C C . GLU A 1 190 ? 36.884 39.999 16.854 1.00 32.33 190 GLU A C 1
ATOM 1424 O O . GLU A 1 190 ? 35.894 40.575 17.309 1.00 29.67 190 GLU A O 1
ATOM 1430 N N . ASP A 1 191 ? 37.158 39.966 15.553 1.00 31.69 191 ASP A N 1
ATOM 1431 C CA . ASP A 1 191 ? 36.247 40.568 14.586 1.00 28.77 191 ASP A CA 1
ATOM 1432 C C . ASP A 1 191 ? 35.136 39.534 14.385 1.00 29.12 191 ASP A C 1
ATOM 1433 O O . ASP A 1 191 ? 35.344 38.499 13.750 1.00 29.31 191 ASP A O 1
ATOM 1438 N N . CYS A 1 192 ? 33.969 39.824 14.952 1.00 30.74 192 CYS A N 1
ATOM 1439 C CA . CYS A 1 192 ? 32.793 38.961 14.885 1.00 27.32 192 CYS A CA 1
ATOM 1440 C C . CYS A 1 192 ? 31.737 39.586 13.985 1.00 27.89 192 CYS A C 1
ATOM 1441 O O . CYS A 1 192 ? 30.542 39.310 14.139 1.00 26.01 192 CYS A O 1
ATOM 1444 N N . CYS A 1 193 ? 32.169 40.426 13.049 1.00 26.77 193 CYS A N 1
ATOM 1445 C CA . CYS A 1 193 ? 31.224 41.079 12.152 1.00 27.55 193 CYS A CA 1
ATOM 1446 C C . CYS A 1 193 ? 30.362 40.111 11.339 1.00 28.73 193 CYS A C 1
ATOM 1447 O O . CYS A 1 193 ? 29.280 40.480 10.872 1.00 27.68 193 CYS A O 1
ATOM 1450 N N . ASP A 1 194 ? 30.834 38.882 11.155 1.00 28.69 194 ASP A N 1
ATOM 1451 C CA . ASP A 1 194 ? 30.049 37.895 10.410 1.00 32.07 194 ASP A CA 1
ATOM 1452 C C . ASP A 1 194 ? 29.754 36.697 11.299 1.00 31.85 194 ASP A C 1
ATOM 1453 O O . ASP A 1 194 ? 29.357 35.637 10.801 1.00 30.78 194 ASP A O 1
ATOM 1458 N N . ALA A 1 195 ? 29.945 36.862 12.607 1.00 30.07 195 ALA A N 1
ATOM 1459 C CA . ALA A 1 195 ? 29.750 35.756 13.536 1.00 30.08 195 ALA A CA 1
ATOM 1460 C C . ALA A 1 195 ? 28.883 36.030 14.764 1.00 31.34 195 ALA A C 1
ATOM 1461 O O . ALA A 1 195 ? 29.169 35.516 15.847 1.00 30.60 195 ALA A O 1
ATOM 1463 N N . LEU A 1 196 ? 27.831 36.823 14.611 1.00 31.92 196 LEU A N 1
ATOM 1464 C CA . LEU A 1 196 ? 26.969 37.106 15.745 1.00 35.21 196 LEU A CA 1
ATOM 1465 C C . LEU A 1 196 ? 26.186 35.842 16.094 1.00 38.78 196 LEU A C 1
ATOM 1466 O O . LEU A 1 196 ? 25.408 35.335 15.274 1.00 39.88 196 LEU A O 1
ATOM 1471 N N . GLY A 1 197 ? 26.395 35.332 17.306 1.00 39.48 197 GLY A N 1
ATOM 1472 C CA . GLY A 1 197 ? 25.690 34.134 17.729 1.00 41.39 197 GLY A CA 1
ATOM 1473 C C . GLY A 1 197 ? 26.566 32.897 17.721 1.00 42.59 197 GLY A C 1
ATOM 1474 O O . GLY A 1 197 ? 26.187 31.857 18.249 1.00 43.23 197 GLY A O 1
ATOM 1475 N N . SER A 1 198 ? 27.742 33.009 17.116 1.00 42.95 198 SER A N 1
ATOM 1476 C CA . SER A 1 198 ? 28.667 31.896 17.053 1.00 43.83 198 SER A CA 1
ATOM 1477 C C . SER A 1 198 ? 29.226 31.614 18.432 1.00 45.73 198 SER A C 1
ATOM 1478 O O . SER A 1 198 ? 29.526 32.535 19.192 1.00 46.73 198 SER A O 1
ATOM 1481 N N . THR A 1 199 ? 29.367 30.332 18.750 1.00 46.65 199 THR A N 1
ATOM 1482 C CA . THR A 1 199 ? 29.905 29.922 20.035 1.00 47.00 199 THR A CA 1
ATOM 1483 C C . THR A 1 199 ? 31.095 28.998 19.814 1.00 47.41 199 THR A C 1
ATOM 1484 O O . THR A 1 199 ? 31.199 28.335 18.785 1.00 45.83 199 THR A O 1
ATOM 1488 N N . TYR A 1 200 ? 32.000 28.981 20.782 1.00 48.90 200 TYR A N 1
ATOM 1489 C CA . TYR A 1 200 ? 33.180 28.134 20.733 1.00 51.54 200 TYR A CA 1
ATOM 1490 C C . TYR A 1 200 ? 33.366 27.589 22.137 1.00 53.96 200 TYR A C 1
ATOM 1491 O O . TYR A 1 200 ? 33.588 28.349 23.080 1.00 55.03 200 TYR A O 1
ATOM 1500 N N . ASP A 1 201 ? 33.261 26.272 22.277 1.00 56.39 201 ASP A N 1
ATOM 1501 C CA . ASP A 1 201 ? 33.411 25.639 23.578 1.00 57.90 201 ASP A CA 1
ATOM 1502 C C . ASP A 1 201 ? 32.248 26.116 24.445 1.00 57.05 201 ASP A C 1
ATOM 1503 O O . ASP A 1 201 ? 32.375 26.247 25.659 1.00 57.31 201 ASP A O 1
ATOM 1508 N N . GLY A 1 202 ? 31.119 26.390 23.794 1.00 56.69 202 GLY A N 1
ATOM 1509 C CA . GLY A 1 202 ? 29.931 26.853 24.494 1.00 56.39 202 GLY A CA 1
ATOM 1510 C C . GLY A 1 202 ? 29.876 28.340 24.810 1.00 56.24 202 GLY A C 1
ATOM 1511 O O . GLY A 1 202 ? 28.807 28.867 25.119 1.00 55.77 202 GLY A O 1
ATOM 1512 N N . LYS A 1 203 ? 31.016 29.021 24.722 1.00 56.16 203 LYS A N 1
ATOM 1513 C CA . LYS A 1 203 ? 31.102 30.452 25.026 1.00 56.09 203 LYS A CA 1
ATOM 1514 C C . LYS A 1 203 ? 30.923 31.357 23.794 1.00 54.97 203 LYS A C 1
ATOM 1515 O O . LYS A 1 203 ? 31.607 31.194 22.781 1.00 55.10 203 LYS A O 1
ATOM 1521 N N . MET A 1 204 ? 30.003 32.313 23.904 1.00 53.50 204 MET A N 1
ATOM 1522 C CA . MET A 1 204 ? 29.688 33.268 22.835 1.00 51.56 204 MET A CA 1
ATOM 1523 C C . MET A 1 204 ? 30.927 33.917 22.203 1.00 49.42 204 MET A C 1
ATOM 1524 O O . MET A 1 204 ? 31.826 34.379 22.906 1.00 48.97 204 MET A O 1
ATOM 1529 N N . ALA A 1 205 ? 30.963 33.956 20.874 1.00 46.72 205 ALA A N 1
ATOM 1530 C CA . ALA A 1 205 ? 32.094 34.540 20.148 1.00 44.23 205 ALA A CA 1
ATOM 1531 C C . ALA A 1 205 ? 32.240 36.042 20.383 1.00 42.61 205 ALA A C 1
ATOM 1532 O O . ALA A 1 205 ? 31.270 36.786 20.305 1.00 39.72 205 ALA A O 1
ATOM 1534 N N . GLY A 1 206 ? 33.464 36.481 20.653 1.00 42.50 206 GLY A N 1
ATOM 1535 C CA . GLY A 1 206 ? 33.705 37.890 20.882 1.00 43.52 206 GLY A CA 1
ATOM 1536 C C . GLY A 1 206 ? 33.954 38.198 22.341 1.00 44.59 206 GLY A C 1
ATOM 1537 O O . GLY A 1 206 ? 34.267 39.336 22.707 1.00 43.37 206 GLY A O 1
ATOM 1538 N N . THR A 1 207 ? 33.836 37.171 23.174 1.00 44.72 207 THR A N 1
ATOM 1539 C CA . THR A 1 207 ? 34.033 37.328 24.604 1.00 44.20 207 THR A CA 1
ATOM 1540 C C . THR A 1 207 ? 35.254 36.565 25.116 1.00 43.57 207 THR A C 1
ATOM 1541 O O . THR A 1 207 ? 35.418 36.382 26.320 1.00 43.35 207 THR A O 1
ATOM 1545 N N . PHE A 1 208 ? 36.115 36.128 24.204 1.00 41.98 208 PHE A N 1
ATOM 1546 C CA . PHE A 1 208 ? 37.316 35.404 24.606 1.00 41.70 208 PHE A CA 1
ATOM 1547 C C . PHE A 1 208 ? 38.492 36.369 24.648 1.00 42.05 208 PHE A C 1
ATOM 1548 O O . PHE A 1 208 ? 39.453 36.171 25.394 1.00 41.21 208 PHE A O 1
ATOM 1556 N N . GLY A 1 209 ? 38.417 37.415 23.832 1.00 41.92 209 GLY A N 1
ATOM 1557 C CA . GLY A 1 209 ? 39.496 38.383 23.791 1.00 41.04 209 GLY A CA 1
ATOM 1558 C C . GLY A 1 209 ? 39.183 39.678 24.512 1.00 40.45 209 GLY A C 1
ATOM 1559 O O . GLY A 1 209 ? 38.174 39.792 25.209 1.00 37.82 209 GLY A O 1
ATOM 1560 N N . ASP A 1 210 ? 40.049 40.667 24.330 1.00 40.13 210 ASP A N 1
ATOM 1561 C CA . ASP A 1 210 ? 39.858 41.953 24.977 1.00 41.95 210 ASP A CA 1
ATOM 1562 C C . ASP A 1 210 ? 38.742 42.794 24.361 1.00 40.97 210 ASP A C 1
ATOM 1563 O O . ASP A 1 210 ? 37.911 43.331 25.086 1.00 43.68 210 ASP A O 1
ATOM 1568 N N . ILE A 1 211 ? 38.712 42.916 23.037 1.00 39.92 211 ILE A N 1
ATOM 1569 C CA . ILE A 1 211 ? 37.656 43.693 22.387 1.00 37.93 211 ILE A CA 1
ATOM 1570 C C . ILE A 1 211 ? 36.956 42.851 21.322 1.00 36.25 211 ILE A C 1
ATOM 1571 O O . ILE A 1 211 ? 37.568 42.002 20.691 1.00 36.93 211 ILE A O 1
ATOM 1576 N N . GLY A 1 212 ? 35.668 43.106 21.130 1.00 36.44 212 GLY A N 1
ATOM 1577 C CA . GLY A 1 212 ? 34.902 42.403 20.119 1.00 34.96 212 GLY A CA 1
ATOM 1578 C C . GLY A 1 212 ? 34.204 43.425 19.228 1.00 35.96 212 GLY A C 1
ATOM 1579 O O . GLY A 1 212 ? 33.903 44.539 19.679 1.00 35.30 212 GLY A O 1
ATOM 1580 N N . THR A 1 213 ? 33.954 43.063 17.970 1.00 33.26 213 THR A N 1
ATOM 1581 C CA . THR A 1 213 ? 33.289 43.960 17.024 1.00 31.15 213 THR A CA 1
ATOM 1582 C C . THR A 1 213 ? 32.264 43.181 16.206 1.00 31.77 213 THR A C 1
ATOM 1583 O O . THR A 1 213 ? 32.430 41.984 15.962 1.00 31.49 213 THR A O 1
ATOM 1587 N N . VAL A 1 214 ? 31.204 43.859 15.789 1.00 30.16 214 VAL A N 1
ATOM 1588 C CA . VAL A 1 214 ? 30.164 43.229 14.990 1.00 29.56 214 VAL A CA 1
ATOM 1589 C C . VAL A 1 214 ? 29.641 44.287 14.025 1.00 29.93 214 VAL A C 1
ATOM 1590 O O . VAL A 1 214 ? 29.793 45.494 14.273 1.00 29.14 214 VAL A O 1
ATOM 1594 N N . SER A 1 215 ? 29.040 43.840 12.925 1.00 27.49 215 SER A N 1
ATOM 1595 C CA . SER A 1 215 ? 28.509 44.748 11.910 1.00 25.90 215 SER A CA 1
ATOM 1596 C C . SER A 1 215 ? 26.996 44.643 11.712 1.00 25.16 215 SER A C 1
ATOM 1597 O O . SER A 1 215 ? 26.417 43.582 11.911 1.00 27.01 215 SER A O 1
ATOM 1600 N N . PHE A 1 216 ? 26.356 45.732 11.299 1.00 25.05 216 PHE A N 1
ATOM 1601 C CA . PHE A 1 216 ? 24.914 45.684 11.058 1.00 26.23 216 PHE A CA 1
ATOM 1602 C C . PHE A 1 216 ? 24.553 46.114 9.642 1.00 26.90 216 PHE A C 1
ATOM 1603 O O . PHE A 1 216 ? 23.509 46.733 9.409 1.00 24.93 216 PHE A O 1
ATOM 1611 N N . TYR A 1 217 ? 25.453 45.810 8.709 1.00 29.20 217 TYR A N 1
ATOM 1612 C CA . TYR A 1 217 ? 25.243 46.081 7.292 1.00 29.81 217 TYR A CA 1
ATOM 1613 C C . TYR A 1 217 ? 24.123 45.079 6.901 1.00 29.89 217 TYR A C 1
ATOM 1614 O O . TYR A 1 217 ? 24.011 44.011 7.502 1.00 29.63 217 TYR A O 1
ATOM 1623 N N . PRO A 1 218 ? 23.290 45.402 5.897 1.00 29.83 218 PRO A N 1
ATOM 1624 C CA . PRO A 1 218 ? 22.205 44.481 5.514 1.00 30.19 218 PRO A CA 1
ATOM 1625 C C . PRO A 1 218 ? 22.542 43.005 5.282 1.00 31.00 218 PRO A C 1
ATOM 1626 O O . PRO A 1 218 ? 21.699 42.131 5.489 1.00 30.59 218 PRO A O 1
ATOM 1630 N N . ALA A 1 219 ? 23.768 42.723 4.868 1.00 31.28 219 ALA A N 1
ATOM 1631 C CA . ALA A 1 219 ? 24.170 41.351 4.603 1.00 32.45 219 ALA A CA 1
ATOM 1632 C C . ALA A 1 219 ? 24.448 40.557 5.874 1.00 33.59 219 ALA A C 1
ATOM 1633 O O . ALA A 1 219 ? 24.504 39.324 5.842 1.00 33.82 219 ALA A O 1
ATOM 1635 N N . LYS A 1 220 ? 24.604 41.255 6.995 1.00 33.18 220 LYS A N 1
ATOM 1636 C CA . LYS A 1 220 ? 24.929 40.586 8.249 1.00 33.44 220 LYS A CA 1
ATOM 1637 C C . LYS A 1 220 ? 23.733 40.012 9.054 1.00 34.80 220 LYS A C 1
ATOM 1638 O O . LYS A 1 220 ? 22.575 40.165 8.671 1.00 32.12 220 LYS A O 1
ATOM 1644 N N . HIS A 1 221 ? 24.018 39.328 10.159 1.00 35.95 221 HIS A N 1
ATOM 1645 C CA . HIS A 1 221 ? 22.964 38.714 10.973 1.00 37.56 221 HIS A CA 1
ATOM 1646 C C . HIS A 1 221 ? 21.747 39.595 11.253 1.00 37.50 221 HIS A C 1
ATOM 1647 O O . HIS A 1 221 ? 20.613 39.170 11.027 1.00 36.56 221 HIS A O 1
ATOM 1654 N N . ILE A 1 222 ? 21.970 40.810 11.752 1.00 36.94 222 ILE A N 1
ATOM 1655 C CA . ILE A 1 222 ? 20.869 41.746 11.988 1.00 35.03 222 ILE A CA 1
ATOM 1656 C C . ILE A 1 222 ? 21.332 43.054 11.374 1.00 34.33 222 ILE A C 1
ATOM 1657 O O . ILE A 1 222 ? 22.532 43.266 11.224 1.00 30.36 222 ILE A O 1
ATOM 1662 N N . THR A 1 223 ? 20.403 43.939 11.031 1.00 34.75 223 THR A N 1
ATOM 1663 C CA . THR A 1 223 ? 20.809 45.182 10.389 1.00 35.50 223 THR A CA 1
ATOM 1664 C C . THR A 1 223 ? 20.238 46.509 10.914 1.00 35.01 223 THR A C 1
ATOM 1665 O O . THR A 1 223 ? 19.193 46.552 11.571 1.00 36.63 223 THR A O 1
ATOM 1669 N N . MET A 1 224 ? 20.942 47.596 10.614 1.00 33.27 224 MET A N 1
ATOM 1670 C CA . MET A 1 224 ? 20.412 48.936 10.835 1.00 33.15 224 MET A CA 1
ATOM 1671 C C . MET A 1 224 ? 20.484 49.801 9.581 1.00 33.22 224 MET A C 1
ATOM 1672 O O . MET A 1 224 ? 20.488 51.029 9.661 1.00 33.77 224 MET A O 1
ATOM 1677 N N . GLY A 1 225 ? 20.542 49.151 8.423 1.00 32.91 225 GLY A N 1
ATOM 1678 C CA . GLY A 1 225 ? 21.200 49.720 7.262 1.00 33.21 225 GLY A CA 1
ATOM 1679 C C . GLY A 1 225 ? 22.713 49.808 7.308 1.00 32.69 225 GLY A C 1
ATOM 1680 O O . GLY A 1 225 ? 23.409 49.054 6.629 1.00 32.86 225 GLY A O 1
ATOM 1681 N N . GLU A 1 226 ? 23.222 50.734 8.114 1.00 30.17 226 GLU A N 1
ATOM 1682 C CA . GLU A 1 226 ? 24.659 50.893 8.285 1.00 28.13 226 GLU A CA 1
ATOM 1683 C C . GLU A 1 226 ? 24.795 51.045 9.795 1.00 25.89 226 GLU A C 1
ATOM 1684 O O . GLU A 1 226 ? 24.023 51.782 10.412 1.00 23.13 226 GLU A O 1
ATOM 1690 N N . GLY A 1 227 ? 25.737 50.314 10.383 1.00 20.77 227 GLY A N 1
ATOM 1691 C CA . GLY A 1 227 ? 25.951 50.394 11.811 1.00 19.26 227 GLY A CA 1
ATOM 1692 C C . GLY A 1 227 ? 26.774 49.220 12.288 1.00 22.25 227 GLY A C 1
ATOM 1693 O O . GLY A 1 227 ? 26.946 48.240 11.558 1.00 24.69 227 GLY A O 1
ATOM 1694 N N . GLY A 1 228 ? 27.290 49.317 13.508 1.00 21.55 228 GLY A N 1
ATOM 1695 C CA . GLY A 1 228 ? 28.076 48.242 14.080 1.00 21.90 228 GLY A CA 1
ATOM 1696 C C . GLY A 1 228 ? 28.245 48.504 15.565 1.00 24.56 228 GLY A C 1
ATOM 1697 O O . GLY A 1 228 ? 27.645 49.446 16.086 1.00 23.23 228 GLY A O 1
ATOM 1698 N N . ALA A 1 229 ? 29.065 47.697 16.245 1.00 22.59 229 ALA A N 1
ATOM 1699 C CA . ALA A 1 229 ? 29.287 47.893 17.660 1.00 23.00 229 ALA A CA 1
ATOM 1700 C C . ALA A 1 229 ? 30.594 47.304 18.166 1.00 27.10 229 ALA A C 1
ATOM 1701 O O . ALA A 1 229 ? 31.086 46.293 17.648 1.00 25.50 229 ALA A O 1
ATOM 1703 N N . VAL A 1 230 ? 31.160 47.970 19.170 1.00 26.68 230 VAL A N 1
ATOM 1704 C CA . VAL A 1 230 ? 32.370 47.513 19.826 1.00 28.87 230 VAL A CA 1
ATOM 1705 C C . VAL A 1 230 ? 31.870 47.094 21.211 1.00 31.23 230 VAL A C 1
ATOM 1706 O O . VAL A 1 230 ? 31.045 47.789 21.812 1.00 31.37 230 VAL A O 1
ATOM 1710 N N . PHE A 1 231 ? 32.326 45.942 21.692 1.00 31.67 231 PHE A N 1
ATOM 1711 C CA . PHE A 1 231 ? 31.924 45.457 22.997 1.00 32.94 231 PHE A CA 1
ATOM 1712 C C . PHE A 1 231 ? 33.118 44.877 23.724 1.00 36.18 231 PHE A C 1
ATOM 1713 O O . PHE A 1 231 ? 34.060 44.386 23.098 1.00 36.77 231 PHE A O 1
ATOM 1721 N N . THR A 1 232 ? 33.091 44.963 25.050 1.00 37.01 232 THR A N 1
ATOM 1722 C CA . THR A 1 232 ? 34.208 44.499 25.857 1.00 39.24 232 THR A CA 1
ATOM 1723 C C . THR A 1 232 ? 33.738 44.198 27.269 1.00 40.69 232 THR A C 1
ATOM 1724 O O . THR A 1 232 ? 32.589 44.450 27.620 1.00 40.69 232 THR A O 1
ATOM 1728 N N . GLN A 1 233 ? 34.631 43.648 28.080 1.00 43.51 233 GLN A N 1
ATOM 1729 C CA . GLN A 1 233 ? 34.286 43.333 29.453 1.00 46.23 233 GLN A CA 1
ATOM 1730 C C . GLN A 1 233 ? 35.055 44.274 30.361 1.00 46.03 233 GLN A C 1
ATOM 1731 O O . GLN A 1 233 ? 34.819 44.330 31.569 1.00 47.45 233 GLN A O 1
ATOM 1737 N N . SER A 1 234 ? 35.965 45.028 29.754 1.00 43.00 234 SER A N 1
ATOM 1738 C CA . SER A 1 234 ? 36.795 45.977 30.471 1.00 42.26 234 SER A CA 1
ATOM 1739 C C . SER A 1 234 ? 36.241 47.398 30.480 1.00 41.80 234 SER A C 1
ATOM 1740 O O . SER A 1 234 ? 35.987 47.985 29.430 1.00 41.39 234 SER A O 1
ATOM 1743 N N . ALA A 1 235 ? 36.069 47.947 31.678 1.00 41.80 235 ALA A N 1
ATOM 1744 C CA . ALA A 1 235 ? 35.569 49.306 31.838 1.00 40.47 235 ALA A CA 1
ATOM 1745 C C . ALA A 1 235 ? 36.605 50.277 31.298 1.00 37.52 235 ALA A C 1
ATOM 1746 O O . ALA A 1 235 ? 36.268 51.301 30.717 1.00 39.53 235 ALA A O 1
ATOM 1748 N N . GLU A 1 236 ? 37.873 49.956 31.491 1.00 34.89 236 GLU A N 1
ATOM 1749 C CA . GLU A 1 236 ? 38.930 50.817 30.993 1.00 36.15 236 GLU A CA 1
ATOM 1750 C C . GLU A 1 236 ? 38.894 50.934 29.466 1.00 37.26 236 GLU A C 1
ATOM 1751 O O . GLU A 1 236 ? 38.935 52.038 28.929 1.00 37.08 236 GLU A O 1
ATOM 1757 N N . LEU A 1 237 ? 38.813 49.799 28.770 1.00 36.74 237 LEU A N 1
ATOM 1758 C CA . LEU A 1 237 ? 38.765 49.821 27.311 1.00 35.70 237 LEU A CA 1
ATOM 1759 C C . LEU A 1 237 ? 37.494 50.520 26.824 1.00 35.37 237 LEU A C 1
ATOM 1760 O O . LEU A 1 237 ? 37.521 51.255 25.846 1.00 35.68 237 LEU A O 1
ATOM 1765 N N . LYS A 1 238 ? 36.390 50.286 27.521 1.00 34.53 238 LYS A N 1
ATOM 1766 C CA . LYS A 1 238 ? 35.117 50.888 27.175 1.00 35.99 238 LYS A CA 1
ATOM 1767 C C . LYS A 1 238 ? 35.253 52.407 27.198 1.00 38.83 238 LYS A C 1
ATOM 1768 O O . LYS A 1 238 ? 34.753 53.098 26.302 1.00 41.62 238 LYS A O 1
ATOM 1774 N N . SER A 1 239 ? 35.933 52.930 28.217 1.00 37.20 239 SER A N 1
ATOM 1775 C CA . SER A 1 239 ? 36.124 54.374 28.321 1.00 37.32 239 SER A CA 1
ATOM 1776 C C . SER A 1 239 ? 37.033 54.923 27.234 1.00 34.32 239 SER A C 1
ATOM 1777 O O . SER A 1 239 ? 36.774 55.993 26.702 1.00 32.65 239 SER A O 1
ATOM 1780 N N . ILE A 1 240 ? 38.100 54.198 26.914 1.00 33.06 240 ILE A N 1
ATOM 1781 C CA . ILE A 1 240 ? 39.008 54.636 25.861 1.00 34.06 240 ILE A CA 1
ATOM 1782 C C . ILE A 1 240 ? 38.248 54.686 24.525 1.00 34.03 240 ILE A C 1
ATOM 1783 O O . ILE A 1 240 ? 38.282 55.704 23.833 1.00 31.99 240 ILE A O 1
ATOM 1788 N N . ILE A 1 241 ? 37.555 53.591 24.190 1.00 34.47 241 ILE A N 1
ATOM 1789 C CA . ILE A 1 241 ? 36.788 53.464 22.943 1.00 32.79 241 ILE A CA 1
ATOM 1790 C C . ILE A 1 241 ? 35.832 54.627 22.753 1.00 33.82 241 ILE A C 1
ATOM 1791 O O . ILE A 1 241 ? 35.856 55.304 21.720 1.00 32.57 241 ILE A O 1
ATOM 1796 N N . GLU A 1 242 ? 34.968 54.822 23.749 1.00 34.50 242 GLU A N 1
ATOM 1797 C CA . GLU A 1 242 ? 33.960 55.883 23.733 1.00 32.76 242 GLU A CA 1
ATOM 1798 C C . GLU A 1 242 ? 34.570 57.257 23.457 1.00 32.37 242 GLU A C 1
ATOM 1799 O O . GLU A 1 242 ? 33.997 58.068 22.725 1.00 30.16 242 GLU A O 1
ATOM 1805 N N . SER A 1 243 ? 35.734 57.510 24.049 1.00 31.93 243 SER A N 1
ATOM 1806 C CA . SER A 1 243 ? 36.434 58.774 23.862 1.00 30.94 243 SER A CA 1
ATOM 1807 C C . SER A 1 243 ? 36.834 58.934 22.392 1.00 30.81 243 SER A C 1
ATOM 1808 O O . SER A 1 243 ? 36.624 59.991 21.789 1.00 30.27 243 SER A O 1
ATOM 1811 N N . PHE A 1 244 ? 37.412 57.884 21.821 1.00 29.09 244 PHE A N 1
ATOM 1812 C CA . PHE A 1 244 ? 37.823 57.912 20.421 1.00 28.52 244 PHE A CA 1
ATOM 1813 C C . PHE A 1 244 ? 36.606 58.094 19.505 1.00 28.72 244 PHE A C 1
ATOM 1814 O O . PHE A 1 244 ? 36.664 58.806 18.500 1.00 27.26 244 PHE A O 1
ATOM 1822 N N . ARG A 1 245 ? 35.498 57.461 19.869 1.00 27.51 245 ARG A N 1
ATOM 1823 C CA . ARG A 1 245 ? 34.294 57.575 19.072 1.00 27.57 245 ARG A CA 1
ATOM 1824 C C . ARG A 1 245 ? 33.714 58.976 19.193 1.00 26.95 245 ARG A C 1
ATOM 1825 O O . ARG A 1 245 ? 33.216 59.537 18.224 1.00 26.46 245 ARG A O 1
ATOM 1833 N N . ASP A 1 246 ? 33.793 59.541 20.390 1.00 29.26 246 ASP A N 1
ATOM 1834 C CA . ASP A 1 246 ? 33.240 60.859 20.632 1.00 27.92 246 ASP A CA 1
ATOM 1835 C C . ASP A 1 246 ? 34.211 62.052 20.603 1.00 27.41 246 ASP A C 1
ATOM 1836 O O . ASP A 1 246 ? 34.381 62.752 21.598 1.00 29.43 246 ASP A O 1
ATOM 1841 N N . TRP A 1 247 ? 34.821 62.285 19.443 1.00 26.29 247 TRP A N 1
ATOM 1842 C CA . TRP A 1 247 ? 35.742 63.397 19.204 1.00 24.47 247 TRP A CA 1
ATOM 1843 C C . TRP A 1 247 ? 37.025 63.341 20.011 1.00 25.87 247 TRP A C 1
ATOM 1844 O O . TRP A 1 247 ? 37.800 64.304 20.042 1.00 23.61 247 TRP A O 1
ATOM 1855 N N . GLY A 1 248 ? 37.267 62.202 20.645 1.00 29.12 248 GLY A N 1
ATOM 1856 C CA . GLY A 1 248 ? 38.457 62.062 21.461 1.00 29.53 248 GLY A CA 1
ATOM 1857 C C . GLY A 1 248 ? 38.352 62.867 22.746 1.00 33.13 248 GLY A C 1
ATOM 1858 O O . GLY A 1 248 ? 39.364 63.152 23.389 1.00 34.84 248 GLY A O 1
ATOM 1859 N N . ARG A 1 249 ? 37.129 63.231 23.117 1.00 33.51 249 ARG A N 1
ATOM 1860 C CA . ARG A 1 249 ? 36.902 64.066 24.291 1.00 37.94 249 ARG A CA 1
ATOM 1861 C C . ARG A 1 249 ? 37.010 63.251 25.576 1.00 40.24 249 ARG A C 1
ATOM 1862 O O . ARG A 1 249 ? 36.569 62.104 25.634 1.00 39.54 249 ARG A O 1
ATOM 1870 N N . ASP A 1 250 ? 37.601 63.853 26.604 1.00 44.24 250 ASP A N 1
ATOM 1871 C CA . ASP A 1 250 ? 37.888 63.144 27.845 1.00 49.49 250 ASP A CA 1
ATOM 1872 C C . ASP A 1 250 ? 36.607 62.641 28.502 1.00 53.01 250 ASP A C 1
ATOM 1873 O O . ASP A 1 250 ? 35.507 63.052 28.134 1.00 50.00 250 ASP A O 1
ATOM 1878 N N . CYS A 1 251 ? 36.759 61.750 29.476 1.00 20.00 251 CYS A N 1
ATOM 1879 C CA . CYS A 1 251 ? 35.669 60.872 29.887 1.00 20.00 251 CYS A CA 1
ATOM 1880 C C . CYS A 1 251 ? 35.170 61.229 31.283 1.00 20.00 251 CYS A C 1
ATOM 1881 O O . CYS A 1 251 ? 35.900 61.815 32.083 1.00 20.00 251 CYS A O 1
ATOM 1884 N N . GLN A 1 268 ? 47.016 66.502 35.738 1.00 75.80 268 GLN A N 1
ATOM 1885 C CA . GLN A 1 268 ? 46.526 66.282 34.380 1.00 75.86 268 GLN A CA 1
ATOM 1886 C C . GLN A 1 268 ? 47.448 66.872 33.310 1.00 73.91 268 GLN A C 1
ATOM 1887 O O . GLN A 1 268 ? 48.289 67.728 33.596 1.00 74.03 268 GLN A O 1
ATOM 1893 N N . LEU A 1 269 ? 47.279 66.404 32.076 1.00 71.18 269 LEU A N 1
ATOM 1894 C CA . LEU A 1 269 ? 48.098 66.854 30.952 1.00 68.49 269 LEU A CA 1
ATOM 1895 C C . LEU A 1 269 ? 47.615 68.146 30.303 1.00 66.06 269 LEU A C 1
ATOM 1896 O O . LEU A 1 269 ? 46.556 68.675 30.645 1.00 65.21 269 LEU A O 1
ATOM 1901 N N . GLY A 1 270 ? 48.400 68.643 29.353 1.00 63.56 270 GLY A N 1
ATOM 1902 C CA . GLY A 1 270 ? 48.037 69.868 28.666 1.00 61.08 270 GLY A CA 1
ATOM 1903 C C . GLY A 1 270 ? 48.196 71.092 29.547 1.00 59.31 270 GLY A C 1
ATOM 1904 O O . GLY A 1 270 ? 48.541 70.982 30.723 1.00 59.64 270 GLY A O 1
ATOM 1905 N N . SER A 1 271 ? 47.941 72.262 28.976 1.00 56.82 271 SER A N 1
ATOM 1906 C CA . SER A 1 271 ? 48.062 73.513 29.706 1.00 53.32 271 SER A CA 1
ATOM 1907 C C . SER A 1 271 ? 46.824 74.375 29.497 1.00 53.18 271 SER A C 1
ATOM 1908 O O . SER A 1 271 ? 46.924 75.561 29.181 1.00 53.95 271 SER A O 1
ATOM 1911 N N . LEU A 1 272 ? 45.656 73.767 29.668 1.00 51.92 272 LEU A N 1
ATOM 1912 C CA . LEU A 1 272 ? 44.399 74.480 29.512 1.00 50.27 272 LEU A CA 1
ATOM 1913 C C . LEU A 1 272 ? 44.123 75.297 30.765 1.00 49.85 272 LEU A C 1
ATOM 1914 O O . LEU A 1 272 ? 44.493 74.897 31.872 1.00 49.72 272 LEU A O 1
ATOM 1919 N N . PRO A 1 273 ? 43.462 76.454 30.609 1.00 48.69 273 PRO A N 1
ATOM 1920 C CA . PRO A 1 273 ? 43.152 77.297 31.765 1.00 47.88 273 PRO A CA 1
ATOM 1921 C C . PRO A 1 273 ? 42.172 76.601 32.703 1.00 46.66 273 PRO A C 1
ATOM 1922 O O . PRO A 1 273 ? 41.378 75.764 32.277 1.00 44.86 273 PRO A O 1
ATOM 1926 N N . PHE A 1 274 ? 42.243 76.942 33.983 1.00 46.67 274 PHE A N 1
ATOM 1927 C CA . PHE A 1 274 ? 41.351 76.363 34.973 1.00 47.35 274 PHE A CA 1
ATOM 1928 C C . PHE A 1 274 ? 39.898 76.638 34.592 1.00 48.02 274 PHE A C 1
ATOM 1929 O O . PHE A 1 274 ? 39.569 77.724 34.107 1.00 48.81 274 PHE A O 1
ATOM 1937 N N . GLY A 1 275 ? 39.033 75.649 34.798 1.00 47.55 275 GLY A N 1
ATOM 1938 C CA . GLY A 1 275 ? 37.627 75.821 34.481 1.00 47.15 275 GLY A CA 1
ATOM 1939 C C . GLY A 1 275 ? 37.242 75.643 33.019 1.00 47.96 275 GLY A C 1
ATOM 1940 O O . GLY A 1 275 ? 36.086 75.886 32.653 1.00 47.12 275 GLY A O 1
ATOM 1941 N N . TYR A 1 276 ? 38.190 75.234 32.178 1.00 46.26 276 TYR A N 1
ATOM 1942 C CA . TYR A 1 276 ? 37.890 75.027 30.763 1.00 45.35 276 TYR A CA 1
ATOM 1943 C C . TYR A 1 276 ? 36.869 73.897 30.663 1.00 45.17 276 TYR A C 1
ATOM 1944 O O . TYR A 1 276 ? 37.015 72.865 31.307 1.00 45.01 276 TYR A O 1
ATOM 1953 N N . ASP A 1 277 ? 35.837 74.107 29.854 1.00 45.21 277 ASP A N 1
ATOM 1954 C CA . ASP A 1 277 ? 34.766 73.132 29.664 1.00 47.99 277 ASP A CA 1
ATOM 1955 C C . ASP A 1 277 ? 35.283 71.707 29.446 1.00 47.32 277 ASP A C 1
ATOM 1956 O O . ASP A 1 277 ? 36.098 71.468 28.554 1.00 45.40 277 ASP A O 1
ATOM 1961 N N . HIS A 1 278 ? 34.809 70.767 30.260 1.00 48.93 278 HIS A N 1
ATOM 1962 C CA . HIS A 1 278 ? 35.229 69.370 30.127 1.00 50.95 278 HIS A CA 1
ATOM 1963 C C . HIS A 1 278 ? 34.784 68.878 28.751 1.00 49.44 278 HIS A C 1
ATOM 1964 O O . HIS A 1 278 ? 35.500 68.131 28.085 1.00 49.19 278 HIS A O 1
ATOM 1971 N N . LYS A 1 279 ? 33.598 69.315 28.336 1.00 47.64 279 LYS A N 1
ATOM 1972 C CA . LYS A 1 279 ? 33.035 68.957 27.035 1.00 46.86 279 LYS A CA 1
ATOM 1973 C C . LYS A 1 279 ? 34.013 69.250 25.901 1.00 44.26 279 LYS A C 1
ATOM 1974 O O . LYS A 1 279 ? 33.958 68.618 24.845 1.00 45.05 279 LYS A O 1
ATOM 1980 N N . TYR A 1 280 ? 34.903 70.212 26.123 1.00 39.84 280 TYR A N 1
ATOM 1981 C CA . TYR A 1 280 ? 35.888 70.588 25.117 1.00 38.62 280 TYR A CA 1
ATOM 1982 C C . TYR A 1 280 ? 37.329 70.314 25.547 1.00 36.96 280 TYR A C 1
ATOM 1983 O O . TYR A 1 280 ? 38.248 71.045 25.170 1.00 37.52 280 TYR A O 1
ATOM 1992 N N . THR A 1 281 ? 37.514 69.268 26.352 1.00 35.67 281 THR A N 1
ATOM 1993 C CA . THR A 1 281 ? 38.837 68.842 26.802 1.00 33.47 281 THR A CA 1
ATOM 1994 C C . THR A 1 281 ? 39.061 67.497 26.096 1.00 31.94 281 THR A C 1
ATOM 1995 O O . THR A 1 281 ? 38.293 66.549 26.270 1.00 29.97 281 THR A O 1
ATOM 1999 N N . TYR A 1 282 ? 40.116 67.421 25.296 1.00 30.35 282 TYR A N 1
ATOM 2000 C CA . TYR A 1 282 ? 40.378 66.223 24.509 1.00 30.66 282 TYR A CA 1
ATOM 2001 C C . TYR A 1 282 ? 41.580 65.379 24.930 1.00 29.79 282 TYR A C 1
ATOM 2002 O O . TYR A 1 282 ? 42.725 65.813 24.850 1.00 30.69 282 TYR A O 1
ATOM 2011 N N . SER A 1 283 ? 41.293 64.155 25.350 1.00 30.85 283 SER A N 1
ATOM 2012 C CA . SER A 1 283 ? 42.307 63.211 25.812 1.00 31.06 283 SER A CA 1
ATOM 2013 C C . SER A 1 283 ? 42.805 62.229 24.761 1.00 31.23 283 SER A C 1
ATOM 2014 O O . SER A 1 283 ? 43.752 61.488 25.017 1.00 31.20 283 SER A O 1
ATOM 2017 N N . HIS A 1 284 ? 42.168 62.193 23.592 1.00 29.65 284 HIS A N 1
ATOM 2018 C CA . HIS A 1 284 ? 42.602 61.266 22.541 1.00 29.65 284 HIS A CA 1
ATOM 2019 C C . HIS A 1 284 ? 42.465 61.834 21.132 1.00 30.12 284 HIS A C 1
ATOM 2020 O O . HIS A 1 284 ? 41.695 62.771 20.896 1.00 29.48 284 HIS A O 1
ATOM 2027 N N . LEU A 1 285 ? 43.235 61.260 20.209 1.00 29.99 285 LEU A N 1
ATOM 2028 C CA . LEU A 1 285 ? 43.207 61.628 18.795 1.00 29.59 285 LEU A CA 1
ATOM 2029 C C . LEU A 1 285 ? 41.939 60.926 18.297 1.00 29.75 285 LEU A C 1
ATOM 2030 O O . LEU A 1 285 ? 41.984 59.793 17.797 1.00 30.58 285 LEU A O 1
ATOM 2035 N N . GLY A 1 286 ? 40.805 61.600 18.444 1.00 30.14 286 GLY A N 1
ATOM 2036 C CA . GLY A 1 286 ? 39.543 60.991 18.080 1.00 29.24 286 GLY A CA 1
ATOM 2037 C C . GLY A 1 286 ? 38.919 61.247 16.726 1.00 28.66 286 GLY A C 1
ATOM 2038 O O . GLY A 1 286 ? 39.470 61.933 15.860 1.00 27.92 286 GLY A O 1
ATOM 2039 N N . TYR A 1 287 ? 37.739 60.653 16.579 1.00 28.30 287 TYR A N 1
ATOM 2040 C CA . TYR A 1 287 ? 36.905 60.718 15.382 1.00 27.57 287 TYR A CA 1
ATOM 2041 C C . TYR A 1 287 ? 35.522 61.084 15.880 1.00 26.56 287 TYR A C 1
ATOM 2042 O O . TYR A 1 287 ? 35.350 61.512 17.011 1.00 27.95 287 TYR A O 1
ATOM 2051 N N . ASN A 1 288 ? 34.545 60.929 15.001 1.00 26.87 288 ASN A N 1
ATOM 2052 C CA . ASN A 1 288 ? 33.142 61.107 15.345 1.00 24.71 288 ASN A CA 1
ATOM 2053 C C . ASN A 1 288 ? 32.485 59.988 14.564 1.00 25.74 288 ASN A C 1
ATOM 2054 O O . ASN A 1 288 ? 31.964 60.181 13.458 1.00 26.59 288 ASN A O 1
ATOM 2059 N N . LEU A 1 289 ? 32.535 58.805 15.150 1.00 26.50 289 LEU A N 1
ATOM 2060 C CA . LEU A 1 289 ? 31.822 57.651 14.638 1.00 25.96 289 LEU A CA 1
ATOM 2061 C C . LEU A 1 289 ? 30.594 57.160 15.402 1.00 26.79 289 LEU A C 1
ATOM 2062 O O . LEU A 1 289 ? 30.559 56.019 15.869 1.00 28.46 289 LEU A O 1
ATOM 2067 N N . LYS A 1 290 ? 29.591 58.024 15.536 1.00 26.73 290 LYS A N 1
ATOM 2068 C CA . LYS A 1 290 ? 28.349 57.644 16.221 1.00 29.78 290 LYS A CA 1
ATOM 2069 C C . LYS A 1 290 ? 27.204 57.512 15.217 1.00 29.67 290 LYS A C 1
ATOM 2070 O O . LYS A 1 290 ? 27.301 57.987 14.079 1.00 27.38 290 LYS A O 1
ATOM 2076 N N . ILE A 1 291 ? 26.123 56.863 15.640 1.00 29.94 291 ILE A N 1
ATOM 2077 C CA . ILE A 1 291 ? 24.972 56.697 14.766 1.00 33.44 291 ILE A CA 1
ATOM 2078 C C . ILE A 1 291 ? 23.759 57.427 15.318 1.00 33.35 291 ILE A C 1
ATOM 2079 O O . ILE A 1 291 ? 23.855 58.152 16.316 1.00 34.70 291 ILE A O 1
ATOM 2084 N N . THR A 1 292 ? 22.628 57.254 14.647 1.00 32.64 292 THR A N 1
ATOM 2085 C CA . THR A 1 292 ? 21.387 57.904 15.046 1.00 33.35 292 THR A CA 1
ATOM 2086 C C . THR A 1 292 ? 20.497 56.932 15.815 1.00 34.63 292 THR A C 1
ATOM 2087 O O . THR A 1 292 ? 20.713 55.719 15.775 1.00 33.89 292 THR A O 1
ATOM 2091 N N . ASP A 1 293 ? 19.489 57.455 16.509 1.00 34.83 293 ASP A N 1
ATOM 2092 C CA . ASP A 1 293 ? 18.606 56.573 17.259 1.00 35.43 293 ASP A CA 1
ATOM 2093 C C . ASP A 1 293 ? 17.731 55.828 16.248 1.00 35.32 293 ASP A C 1
ATOM 2094 O O . ASP A 1 293 ? 17.229 54.743 16.542 1.00 35.52 293 ASP A O 1
ATOM 2099 N N . MET A 1 294 ? 17.569 56.404 15.054 1.00 33.99 294 MET A N 1
ATOM 2100 C CA . MET A 1 294 ? 16.784 55.759 14.002 1.00 34.74 294 MET A CA 1
ATOM 2101 C C . MET A 1 294 ? 17.397 54.390 13.721 1.00 35.61 294 MET A C 1
ATOM 2102 O O . MET A 1 294 ? 16.709 53.363 13.725 1.00 36.23 294 MET A O 1
ATOM 2107 N N . GLN A 1 295 ? 18.702 54.390 13.474 1.00 34.14 295 GLN A N 1
ATOM 2108 C CA . GLN A 1 295 ? 19.427 53.157 13.227 1.00 33.43 295 GLN A CA 1
ATOM 2109 C C . GLN A 1 295 ? 19.300 52.276 14.463 1.00 32.83 295 GLN A C 1
ATOM 2110 O O . GLN A 1 295 ? 19.040 51.077 14.362 1.00 33.03 295 GLN A O 1
ATOM 2116 N N . ALA A 1 296 ? 19.490 52.869 15.635 1.00 32.39 296 ALA A N 1
ATOM 2117 C CA . ALA A 1 296 ? 19.385 52.113 16.881 1.00 34.84 296 ALA A CA 1
ATOM 2118 C C . ALA A 1 296 ? 18.046 51.368 16.971 1.00 35.00 296 ALA A C 1
ATOM 2119 O O . ALA A 1 296 ? 17.995 50.222 17.413 1.00 34.99 296 ALA A O 1
ATOM 2121 N N . ALA A 1 297 ? 16.973 52.028 16.547 1.00 35.48 297 ALA A N 1
ATOM 2122 C CA . ALA A 1 297 ? 15.634 51.446 16.586 1.00 37.99 297 ALA A CA 1
ATOM 2123 C C . ALA A 1 297 ? 15.559 50.171 15.754 1.00 39.04 297 ALA A C 1
ATOM 2124 O O . ALA A 1 297 ? 15.159 49.111 16.254 1.00 40.12 297 ALA A O 1
ATOM 2126 N N . CYS A 1 298 ? 15.943 50.285 14.483 1.00 38.36 298 CYS A N 1
ATOM 2127 C CA . CYS A 1 298 ? 15.922 49.153 13.571 1.00 37.64 298 CYS A CA 1
ATOM 2128 C C . CYS A 1 298 ? 16.670 48.001 14.215 1.00 37.12 298 CYS A C 1
ATOM 2129 O O . CYS A 1 298 ? 16.181 46.879 14.253 1.00 38.62 298 CYS A O 1
ATOM 2132 N N . GLY A 1 299 ? 17.849 48.289 14.745 1.00 37.19 299 GLY A N 1
ATOM 2133 C CA . GLY A 1 299 ? 18.634 47.255 15.388 1.00 37.29 299 GLY A CA 1
ATOM 2134 C C . GLY A 1 299 ? 17.935 46.625 16.577 1.00 38.81 299 GLY A C 1
ATOM 2135 O O . GLY A 1 299 ? 18.024 45.417 16.783 1.00 36.72 299 GLY A O 1
ATOM 2136 N N . LEU A 1 300 ? 17.232 47.436 17.368 1.00 41.15 300 LEU A N 1
ATOM 2137 C CA . LEU A 1 300 ? 16.534 46.916 18.548 1.00 40.34 300 LEU A CA 1
ATOM 2138 C C . LEU A 1 300 ? 15.481 45.888 18.145 1.00 40.09 300 LEU A C 1
ATOM 2139 O O . LEU A 1 300 ? 15.429 44.801 18.714 1.00 40.41 300 LEU A O 1
ATOM 2144 N N . ALA A 1 301 ? 14.655 46.231 17.161 1.00 40.80 301 ALA A N 1
ATOM 2145 C CA . ALA A 1 301 ? 13.628 45.310 16.669 1.00 42.54 301 ALA A CA 1
ATOM 2146 C C . ALA A 1 301 ? 14.294 44.003 16.231 1.00 44.23 301 ALA A C 1
ATOM 2147 O O . ALA A 1 301 ? 13.884 42.913 16.642 1.00 46.26 301 ALA A O 1
ATOM 2149 N N . GLN A 1 302 ? 15.329 44.130 15.402 1.00 44.85 302 GLN A N 1
ATOM 2150 C CA . GLN A 1 302 ? 16.081 42.986 14.895 1.00 44.70 302 GLN A CA 1
ATOM 2151 C C . GLN A 1 302 ? 16.550 42.069 16.025 1.00 45.30 302 GLN A C 1
ATOM 2152 O O . GLN A 1 302 ? 16.568 40.848 15.877 1.00 44.22 302 GLN A O 1
ATOM 2158 N N . LEU A 1 303 ? 16.938 42.654 17.152 1.00 47.01 303 LEU A N 1
ATOM 2159 C CA . LEU A 1 303 ? 17.419 41.862 18.280 1.00 50.44 303 LEU A CA 1
ATOM 2160 C C . LEU A 1 303 ? 16.422 40.815 18.774 1.00 52.67 303 LEU A C 1
ATOM 2161 O O . LEU A 1 303 ? 16.806 39.823 19.393 1.00 53.07 303 LEU A O 1
ATOM 2166 N N . GLU A 1 304 ? 15.142 41.029 18.513 1.00 53.99 304 GLU A N 1
ATOM 2167 C CA . GLU A 1 304 ? 14.158 40.058 18.953 1.00 58.70 304 GLU A CA 1
ATOM 2168 C C . GLU A 1 304 ? 14.299 38.781 18.121 1.00 58.99 304 GLU A C 1
ATOM 2169 O O . GLU A 1 304 ? 14.228 37.667 18.647 1.00 58.67 304 GLU A O 1
ATOM 2175 N N . ARG A 1 305 ? 14.542 38.962 16.825 1.00 58.37 305 ARG A N 1
ATOM 2176 C CA . ARG A 1 305 ? 14.655 37.858 15.876 1.00 57.72 305 ARG A CA 1
ATOM 2177 C C . ARG A 1 305 ? 16.027 37.191 15.770 1.00 56.79 305 ARG A C 1
ATOM 2178 O O . ARG A 1 305 ? 16.184 36.234 15.019 1.00 57.47 305 ARG A O 1
ATOM 2186 N N . ILE A 1 306 ? 17.011 37.665 16.527 1.00 55.34 306 ILE A N 1
ATOM 2187 C CA . ILE A 1 306 ? 18.350 37.095 16.436 1.00 53.64 306 ILE A CA 1
ATOM 2188 C C . ILE A 1 306 ? 18.442 35.603 16.759 1.00 54.47 306 ILE A C 1
ATOM 2189 O O . ILE A 1 306 ? 19.126 34.856 16.056 1.00 52.79 306 ILE A O 1
ATOM 2194 N N . GLU A 1 307 ? 17.765 35.161 17.816 1.00 55.30 307 GLU A N 1
ATOM 2195 C CA . GLU A 1 307 ? 17.819 33.747 18.184 1.00 55.72 307 GLU A CA 1
ATOM 2196 C C . GLU A 1 307 ? 17.203 32.890 17.087 1.00 54.07 307 GLU A C 1
ATOM 2197 O O . GLU A 1 307 ? 17.698 31.811 16.776 1.00 52.95 307 GLU A O 1
ATOM 2203 N N . GLU A 1 308 ? 16.125 33.391 16.500 1.00 52.71 308 GLU A N 1
ATOM 2204 C CA . GLU A 1 308 ? 15.446 32.709 15.414 1.00 52.96 308 GLU A CA 1
ATOM 2205 C C . GLU A 1 308 ? 16.443 32.598 14.252 1.00 51.95 308 GLU A C 1
ATOM 2206 O O . GLU A 1 308 ? 16.717 31.507 13.739 1.00 51.24 308 GLU A O 1
ATOM 2212 N N . PHE A 1 309 ? 16.983 33.747 13.854 1.00 49.08 309 PHE A N 1
ATOM 2213 C CA . PHE A 1 309 ? 17.950 33.826 12.766 1.00 46.00 309 PHE A CA 1
ATOM 2214 C C . PHE A 1 309 ? 19.122 32.866 12.925 1.00 45.22 309 PHE A C 1
ATOM 2215 O O . PHE A 1 309 ? 19.451 32.134 11.998 1.00 45.38 309 PHE A O 1
ATOM 2223 N N . VAL A 1 310 ? 19.754 32.875 14.094 1.00 45.14 310 VAL A N 1
ATOM 2224 C CA . VAL A 1 310 ? 20.894 31.999 14.352 1.00 45.95 310 VAL A CA 1
ATOM 2225 C C . VAL A 1 310 ? 20.522 30.527 14.183 1.00 49.05 310 VAL A C 1
ATOM 2226 O O . VAL A 1 310 ? 21.279 29.745 13.604 1.00 49.88 310 VAL A O 1
ATOM 2230 N N . GLU A 1 311 ? 19.355 30.160 14.699 1.00 50.94 311 GLU A N 1
ATOM 2231 C CA . GLU A 1 311 ? 18.858 28.794 14.610 1.00 52.15 311 GLU A CA 1
ATOM 2232 C C . GLU A 1 311 ? 18.591 28.430 13.151 1.00 51.17 311 GLU A C 1
ATOM 2233 O O . GLU A 1 311 ? 18.936 27.339 12.700 1.00 50.52 311 GLU A O 1
ATOM 2239 N N . LYS A 1 312 ? 17.980 29.355 12.421 1.00 50.55 312 LYS A N 1
ATOM 2240 C CA . LYS A 1 312 ? 17.657 29.149 11.015 1.00 50.21 312 LYS A CA 1
ATOM 2241 C C . LYS A 1 312 ? 18.910 29.005 10.143 1.00 49.87 312 LYS A C 1
ATOM 2242 O O . LYS A 1 312 ? 18.950 28.174 9.238 1.00 49.21 312 LYS A O 1
ATOM 2248 N N . ARG A 1 313 ? 19.932 29.812 10.412 1.00 47.03 313 ARG A N 1
ATOM 2249 C CA . ARG A 1 313 ? 21.164 29.736 9.638 1.00 45.72 313 ARG A CA 1
ATOM 2250 C C . ARG A 1 313 ? 21.823 28.380 9.839 1.00 46.17 313 ARG A C 1
ATOM 2251 O O . ARG A 1 313 ? 22.348 27.795 8.895 1.00 45.88 313 ARG A O 1
ATOM 2259 N N . LYS A 1 314 ? 21.797 27.878 11.068 1.00 46.74 314 LYS A N 1
ATOM 2260 C CA . LYS A 1 314 ? 22.396 26.578 11.341 1.00 48.41 314 LYS A CA 1
ATOM 2261 C C . LYS A 1 314 ? 21.622 25.487 10.597 1.00 48.36 314 LYS A C 1
ATOM 2262 O O . LYS A 1 314 ? 22.211 24.548 10.063 1.00 46.81 314 LYS A O 1
ATOM 2268 N N . ALA A 1 315 ? 20.300 25.634 10.563 1.00 47.79 315 ALA A N 1
ATOM 2269 C CA . ALA A 1 315 ? 19.419 24.682 9.899 1.00 48.25 315 ALA A CA 1
ATOM 2270 C C . ALA A 1 315 ? 19.725 24.618 8.407 1.00 48.84 315 ALA A C 1
ATOM 2271 O O . ALA A 1 315 ? 20.044 23.555 7.872 1.00 50.19 315 ALA A O 1
ATOM 2273 N N . ASN A 1 316 ? 19.623 25.763 7.741 1.00 49.19 316 ASN A N 1
ATOM 2274 C CA . ASN A 1 316 ? 19.894 25.850 6.314 1.00 48.59 316 ASN A CA 1
ATOM 2275 C C . ASN A 1 316 ? 21.275 25.301 5.969 1.00 47.45 316 ASN A C 1
ATOM 2276 O O . ASN A 1 316 ? 21.460 24.699 4.916 1.00 47.33 316 ASN A O 1
ATOM 2281 N N . PHE A 1 317 ? 22.241 25.505 6.857 1.00 45.09 317 PHE A N 1
ATOM 2282 C CA . PHE A 1 317 ? 23.591 25.006 6.620 1.00 44.93 317 PHE A CA 1
ATOM 2283 C C . PHE A 1 317 ? 23.614 23.478 6.591 1.00 46.98 317 PHE A C 1
ATOM 2284 O O . PHE A 1 317 ? 24.147 22.872 5.661 1.00 45.69 317 PHE A O 1
ATOM 2292 N N . LYS A 1 318 ? 23.050 22.867 7.633 1.00 48.61 318 LYS A N 1
ATOM 2293 C CA . LYS A 1 318 ? 23.015 21.416 7.751 1.00 49.44 318 LYS A CA 1
ATOM 2294 C C . LYS A 1 318 ? 22.288 20.812 6.553 1.00 48.86 318 LYS A C 1
ATOM 2295 O O . LYS A 1 318 ? 22.777 19.879 5.922 1.00 48.07 318 LYS A O 1
ATOM 2301 N N . TYR A 1 319 ? 21.126 21.370 6.242 1.00 47.99 319 TYR A N 1
ATOM 2302 C CA . TYR A 1 319 ? 20.316 20.910 5.128 1.00 48.93 319 TYR A CA 1
ATOM 2303 C C . TYR A 1 319 ? 21.119 20.976 3.826 1.00 49.67 319 TYR A C 1
ATOM 2304 O O . TYR A 1 319 ? 21.433 19.951 3.222 1.00 49.71 319 TYR A O 1
ATOM 2313 N N . LEU A 1 320 ? 21.453 22.192 3.407 1.00 48.88 320 LEU A N 1
ATOM 2314 C CA . LEU A 1 320 ? 22.208 22.418 2.180 1.00 47.37 320 LEU A CA 1
ATOM 2315 C C . LEU A 1 320 ? 23.440 21.531 2.042 1.00 45.44 320 LEU A C 1
ATOM 2316 O O . LEU A 1 320 ? 23.662 20.945 0.984 1.00 45.40 320 LEU A O 1
ATOM 2321 N N . LYS A 1 321 ? 24.240 21.433 3.102 1.00 42.22 321 LYS A N 1
ATOM 2322 C CA . LYS A 1 321 ? 25.449 20.618 3.052 1.00 41.01 321 LYS A CA 1
ATOM 2323 C C . LYS A 1 321 ? 25.143 19.133 2.875 1.00 43.00 321 LYS A C 1
ATOM 2324 O O . LYS A 1 321 ? 25.877 18.415 2.194 1.00 42.72 321 LYS A O 1
ATOM 2330 N N . ASP A 1 322 ? 24.073 18.670 3.511 1.00 44.64 322 ASP A N 1
ATOM 2331 C CA . ASP A 1 322 ? 23.681 17.271 3.405 1.00 45.46 322 ASP A CA 1
ATOM 2332 C C . ASP A 1 322 ? 23.326 16.993 1.952 1.00 43.31 322 ASP A C 1
ATOM 2333 O O . ASP A 1 322 ? 23.828 16.053 1.343 1.00 43.78 322 ASP A O 1
ATOM 2338 N N . ALA A 1 323 ? 22.457 17.833 1.407 1.00 40.67 323 ALA A N 1
ATOM 2339 C CA . ALA A 1 323 ? 22.027 17.710 0.030 1.00 41.81 323 ALA A CA 1
ATOM 2340 C C . ALA A 1 323 ? 23.189 17.799 -0.969 1.00 44.29 323 ALA A C 1
ATOM 2341 O O . ALA A 1 323 ? 23.236 17.048 -1.946 1.00 46.63 323 ALA A O 1
ATOM 2343 N N . LEU A 1 324 ? 24.119 18.715 -0.721 1.00 45.44 324 LEU A N 1
ATOM 2344 C CA . LEU A 1 324 ? 25.271 18.929 -1.599 1.00 45.55 324 LEU A CA 1
ATOM 2345 C C . LEU A 1 324 ? 26.366 17.874 -1.458 1.00 46.55 324 LEU A C 1
ATOM 2346 O O . LE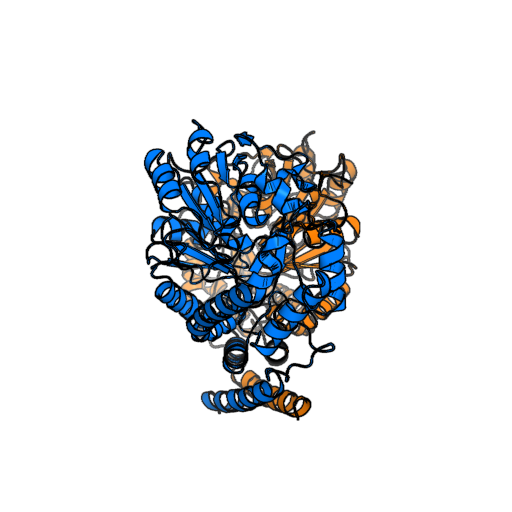U A 1 324 ? 27.391 17.934 -2.137 1.00 46.50 324 LEU A O 1
ATOM 2351 N N . GLN A 1 325 ? 26.160 16.905 -0.579 1.00 46.48 325 GLN A N 1
ATOM 2352 C CA . GLN A 1 325 ? 27.172 15.880 -0.397 1.00 47.45 325 GLN A CA 1
ATOM 2353 C C . GLN A 1 325 ? 27.306 15.045 -1.675 1.00 47.15 325 GLN A C 1
ATOM 2354 O O . GLN A 1 325 ? 28.272 14.307 -1.852 1.00 46.56 325 GLN A O 1
ATOM 2360 N N . SER A 1 326 ? 26.329 15.176 -2.565 1.00 46.31 326 SER A N 1
ATOM 2361 C CA . SER A 1 326 ? 26.320 14.435 -3.816 1.00 46.78 326 SER A CA 1
ATOM 2362 C C . SER A 1 326 ? 27.369 14.928 -4.805 1.00 47.84 326 SER A C 1
ATOM 2363 O O . SER A 1 326 ? 27.657 14.258 -5.799 1.00 48.43 326 SER A O 1
ATOM 2366 N N . CYS A 1 327 ? 27.937 16.100 -4.536 1.00 46.20 327 CYS A N 1
ATOM 2367 C CA . CYS A 1 327 ? 28.947 16.668 -5.413 1.00 44.18 327 CYS A CA 1
ATOM 2368 C C . CYS A 1 327 ? 30.338 16.611 -4.792 1.00 42.24 327 CYS A C 1
ATOM 2369 O O . CYS A 1 327 ? 31.289 17.140 -5.350 1.00 41.64 327 CYS A O 1
ATOM 2372 N N . ALA A 1 328 ? 30.457 15.948 -3.649 1.00 41.79 328 ALA A N 1
ATOM 2373 C CA . ALA A 1 328 ? 31.733 15.854 -2.951 1.00 42.93 328 ALA A CA 1
ATOM 2374 C C . ALA A 1 328 ? 32.956 15.566 -3.826 1.00 45.24 328 ALA A C 1
ATOM 2375 O O . ALA A 1 328 ? 34.085 15.854 -3.418 1.00 45.18 328 ALA A O 1
ATOM 2377 N N . ASP A 1 329 ? 32.751 15.003 -5.017 1.00 47.38 329 ASP A N 1
ATOM 2378 C CA . ASP A 1 329 ? 33.879 14.699 -5.911 1.00 48.71 329 ASP A CA 1
ATOM 2379 C C . ASP A 1 329 ? 34.432 15.921 -6.644 1.00 48.03 329 ASP A C 1
ATOM 2380 O O . ASP A 1 329 ? 35.588 15.927 -7.070 1.00 47.30 329 ASP A O 1
ATOM 2385 N N . PHE A 1 330 ? 33.600 16.943 -6.795 1.00 47.09 330 PHE A N 1
ATOM 2386 C CA . PHE A 1 330 ? 33.996 18.155 -7.500 1.00 48.88 330 PHE A CA 1
ATOM 2387 C C . PHE A 1 330 ? 34.222 19.365 -6.598 1.00 49.61 330 PHE A C 1
ATOM 2388 O O . PHE A 1 330 ? 35.026 20.244 -6.921 1.00 51.24 330 PHE A O 1
ATOM 2396 N N . ILE A 1 331 ? 33.517 19.408 -5.472 1.00 47.83 331 ILE A N 1
ATOM 2397 C CA . ILE A 1 331 ? 33.645 20.525 -4.555 1.00 46.73 331 ILE A CA 1
ATOM 2398 C C . ILE A 1 331 ? 33.839 20.086 -3.112 1.00 47.35 331 ILE A C 1
ATOM 2399 O O . ILE A 1 331 ? 33.309 19.062 -2.682 1.00 47.19 331 ILE A O 1
ATOM 2404 N N . GLU A 1 332 ? 34.630 20.860 -2.379 1.00 46.00 332 GLU A N 1
ATOM 2405 C CA . GLU A 1 332 ? 34.896 20.586 -0.977 1.00 45.57 332 GLU A CA 1
ATOM 2406 C C . GLU A 1 332 ? 33.874 21.339 -0.132 1.00 45.54 332 GLU A C 1
ATOM 2407 O O . GLU A 1 332 ? 33.752 22.565 -0.232 1.00 44.76 332 GLU A O 1
ATOM 2413 N N . LEU A 1 333 ? 33.130 20.604 0.688 1.00 43.64 333 LEU A N 1
ATOM 2414 C CA . LEU A 1 333 ? 32.102 21.219 1.518 1.00 43.42 333 LEU A CA 1
ATOM 2415 C C . LEU A 1 333 ? 32.655 21.783 2.823 1.00 43.77 333 LEU A C 1
ATOM 2416 O O . LEU A 1 333 ? 33.624 21.263 3.371 1.00 42.96 333 LEU A O 1
ATOM 2421 N N . PRO A 1 334 ? 32.034 22.860 3.336 1.00 44.60 334 PRO A N 1
ATOM 2422 C CA . PRO A 1 334 ? 32.448 23.525 4.577 1.00 44.80 334 PRO A CA 1
ATOM 2423 C C . PRO A 1 334 ? 32.404 22.676 5.844 1.00 45.90 334 PRO A C 1
ATOM 2424 O O . PRO A 1 334 ? 31.574 21.778 5.986 1.00 45.97 334 PRO A O 1
ATOM 2428 N N . GLU A 1 335 ? 33.310 22.976 6.768 1.00 46.18 335 GLU A N 1
ATOM 2429 C CA . GLU A 1 335 ? 33.380 22.247 8.024 1.00 46.70 335 GLU A CA 1
ATOM 2430 C C . GLU A 1 335 ? 33.588 23.166 9.228 1.00 47.41 335 GLU A C 1
ATOM 2431 O O . GLU A 1 335 ? 34.567 23.919 9.299 1.00 45.35 335 GLU A O 1
ATOM 2437 N N . ALA A 1 336 ? 32.653 23.102 10.172 1.00 47.04 336 ALA A N 1
ATOM 2438 C CA . ALA A 1 336 ? 32.737 23.908 11.378 1.00 47.01 336 ALA A CA 1
ATOM 2439 C C . ALA A 1 336 ? 34.029 23.567 12.098 1.00 47.12 336 ALA A C 1
ATOM 2440 O O . ALA A 1 336 ? 34.488 22.429 12.054 1.00 48.06 336 ALA A O 1
ATOM 2442 N N . THR A 1 337 ? 34.622 24.558 12.752 1.00 47.94 337 THR A N 1
ATOM 2443 C CA . THR A 1 337 ? 35.860 24.349 13.491 1.00 47.84 337 THR A CA 1
ATOM 2444 C C . THR A 1 337 ? 35.580 23.452 14.695 1.00 47.71 337 THR A C 1
ATOM 2445 O O . THR A 1 337 ? 34.518 23.540 15.315 1.00 44.69 337 THR A O 1
ATOM 2449 N N . GLU A 1 338 ? 36.537 22.590 15.020 1.00 50.06 338 GLU A N 1
ATOM 2450 C CA . GLU A 1 338 ? 36.375 21.662 16.133 1.00 52.90 338 GLU A CA 1
ATOM 2451 C C . GLU A 1 338 ? 35.950 22.341 17.424 1.00 53.45 338 GLU A C 1
ATOM 2452 O O . GLU A 1 338 ? 36.526 23.351 17.840 1.00 53.56 338 GLU A O 1
ATOM 2458 N N . ASN A 1 339 ? 34.933 21.765 18.049 1.00 53.60 339 ASN A N 1
ATOM 2459 C CA . ASN A 1 339 ? 34.394 22.260 19.303 1.00 52.42 339 ASN A CA 1
ATOM 2460 C C . ASN A 1 339 ? 33.817 23.662 19.174 1.00 52.22 339 ASN A C 1
ATOM 2461 O O . ASN A 1 339 ? 34.095 24.538 19.993 1.00 52.24 339 ASN A O 1
ATOM 2466 N N . SER A 1 340 ? 33.004 23.872 18.145 1.00 51.18 340 SER A N 1
ATOM 2467 C CA . SER A 1 340 ? 32.386 25.174 17.937 1.00 50.50 340 SER A CA 1
ATOM 2468 C C . SER A 1 340 ? 31.004 24.997 17.337 1.00 50.30 340 SER A C 1
ATOM 2469 O O . SER A 1 340 ? 30.733 24.001 16.674 1.00 50.93 340 SER A O 1
ATOM 2472 N N . ASP A 1 341 ? 30.128 25.962 17.580 1.00 50.22 341 ASP A N 1
ATOM 2473 C CA . ASP A 1 341 ? 28.776 25.916 17.043 1.00 51.71 341 ASP A CA 1
ATOM 2474 C C . ASP A 1 341 ? 28.612 27.193 16.211 1.00 51.92 341 ASP A C 1
ATOM 2475 O O . ASP A 1 341 ? 27.971 28.156 16.628 1.00 53.69 341 ASP A O 1
ATOM 2480 N N . PRO A 1 342 ? 29.205 27.186 15.021 1.00 51.44 342 PRO A N 1
ATOM 2481 C CA . PRO A 1 342 ? 29.251 28.384 14.177 1.00 50.21 342 PRO A CA 1
ATOM 2482 C C . PRO A 1 342 ? 27.855 28.840 13.764 1.00 48.54 342 PRO A C 1
ATOM 2483 O O . PRO A 1 342 ? 27.088 28.052 13.210 1.00 49.41 342 PRO A O 1
ATOM 2487 N N . SER A 1 343 ? 27.536 30.101 14.033 1.00 46.44 343 SER A N 1
ATOM 2488 C CA . SER A 1 343 ? 26.380 30.746 13.423 1.00 43.11 343 SER A CA 1
ATOM 2489 C C . SER A 1 343 ? 26.690 31.202 12.001 1.00 43.15 343 SER A C 1
ATOM 2490 O O . SER A 1 343 ? 27.059 32.354 11.774 1.00 43.38 343 SER A O 1
ATOM 2493 N N . TRP A 1 344 ? 26.537 30.290 11.046 1.00 41.34 344 TRP A N 1
ATOM 2494 C CA . TRP A 1 344 ? 26.926 30.553 9.666 1.00 40.01 344 TRP A CA 1
ATOM 2495 C C . TRP A 1 344 ? 26.394 31.839 9.058 1.00 39.26 344 TRP A C 1
ATOM 2496 O O . TRP A 1 344 ? 25.208 32.163 9.169 1.00 37.24 344 TRP A O 1
ATOM 2507 N N . PHE A 1 345 ? 27.314 32.566 8.425 1.00 38.32 345 PHE A N 1
ATOM 2508 C CA . PHE A 1 345 ? 27.027 33.829 7.753 1.00 37.91 345 PHE A CA 1
ATOM 2509 C C . PHE A 1 345 ? 26.698 33.497 6.307 1.00 36.49 345 PHE A C 1
ATOM 2510 O O . PHE A 1 345 ? 25.791 34.078 5.702 1.00 34.83 345 PHE A O 1
ATOM 2518 N N . GLY A 1 346 ? 27.460 32.551 5.769 1.00 35.68 346 GLY A N 1
ATOM 2519 C CA . GLY A 1 346 ? 27.273 32.103 4.401 1.00 36.56 346 GLY A CA 1
ATOM 2520 C C . GLY A 1 346 ? 27.766 30.675 4.288 1.00 35.22 346 GLY A C 1
ATOM 2521 O O . GLY A 1 346 ? 28.277 30.118 5.262 1.00 35.45 346 GLY A O 1
ATOM 2522 N N . PHE A 1 347 ? 27.629 30.088 3.104 1.00 36.68 347 PHE A N 1
ATOM 2523 C CA . PHE A 1 347 ? 28.049 28.703 2.856 1.00 35.13 347 PHE A CA 1
ATOM 2524 C C . PHE A 1 347 ? 29.264 28.683 1.919 1.00 33.60 347 PHE A C 1
ATOM 2525 O O . PHE A 1 347 ? 29.112 28.795 0.706 1.00 34.32 347 PHE A O 1
ATOM 2533 N N . PRO A 1 348 ? 30.481 28.540 2.471 1.00 32.17 348 PRO A N 1
ATOM 2534 C CA . PRO A 1 348 ? 31.717 28.512 1.675 1.00 34.17 348 PRO A CA 1
ATOM 2535 C C . PRO A 1 348 ? 32.017 27.175 0.976 1.00 35.57 348 PRO A C 1
ATOM 2536 O O . PRO A 1 348 ? 32.002 26.109 1.597 1.00 34.47 348 PRO A O 1
ATOM 2540 N N . ILE A 1 349 ? 32.321 27.260 -0.315 1.00 36.76 349 ILE A N 1
ATOM 2541 C CA . ILE A 1 349 ? 32.616 26.087 -1.130 1.00 38.33 349 ILE A CA 1
ATOM 2542 C C . ILE A 1 349 ? 33.876 26.280 -1.966 1.00 38.63 349 ILE A C 1
ATOM 2543 O O . ILE A 1 349 ? 34.032 27.301 -2.637 1.00 40.20 349 ILE A O 1
ATOM 2548 N N . THR A 1 350 ? 34.770 25.297 -1.922 1.00 39.16 350 THR A N 1
ATOM 2549 C CA . THR A 1 350 ? 35.988 25.333 -2.722 1.00 39.25 350 THR A CA 1
ATOM 2550 C C . THR A 1 350 ? 35.919 24.340 -3.877 1.00 40.15 350 THR A C 1
ATOM 2551 O O . THR A 1 350 ? 35.857 23.129 -3.665 1.00 40.19 350 THR A O 1
ATOM 2555 N N . LEU A 1 351 ? 35.930 24.861 -5.100 1.00 41.24 351 LEU A N 1
ATOM 2556 C CA . LEU A 1 351 ? 35.866 24.022 -6.291 1.00 42.02 351 LEU A CA 1
ATOM 2557 C C . LEU A 1 351 ? 37.219 23.384 -6.589 1.00 42.28 351 LEU A C 1
ATOM 2558 O O . LEU A 1 351 ? 38.236 24.073 -6.670 1.00 42.65 351 LEU A O 1
ATOM 2563 N N . LYS A 1 352 ? 37.223 22.066 -6.752 1.00 20.00 352 LYS A N 1
ATOM 2564 C CA . LYS A 1 352 ? 38.461 21.323 -6.962 1.00 20.00 352 LYS A CA 1
ATOM 2565 C C . LYS A 1 352 ? 39.119 21.711 -8.282 1.00 20.00 352 LYS A C 1
ATOM 2566 O O . LYS A 1 352 ? 38.447 21.854 -9.304 1.00 20.00 352 LYS A O 1
ATOM 2572 N N . GLU A 1 353 ? 40.437 21.880 -8.253 1.00 46.46 353 GLU A N 1
ATOM 2573 C CA . GLU A 1 353 ? 41.182 22.297 -9.435 1.00 48.53 353 GLU A CA 1
ATOM 2574 C C . GLU A 1 353 ? 41.048 21.277 -10.560 1.00 50.27 353 GLU A C 1
ATOM 2575 O O . GLU A 1 353 ? 40.907 21.641 -11.728 1.00 50.97 353 GLU A O 1
ATOM 2581 N N . ASP A 1 354 ? 41.093 19.998 -10.201 1.00 51.31 354 ASP A N 1
ATOM 2582 C CA . ASP A 1 354 ? 41.095 18.925 -11.187 1.00 52.75 354 ASP A CA 1
ATOM 2583 C C . ASP A 1 354 ? 39.679 18.590 -11.643 1.00 52.77 354 ASP A C 1
ATOM 2584 O O . ASP A 1 354 ? 39.436 17.531 -12.221 1.00 53.12 354 ASP A O 1
ATOM 2589 N N . SER A 1 355 ? 38.747 19.500 -11.377 1.00 52.04 355 SER A N 1
ATOM 2590 C CA . SER A 1 355 ? 37.355 19.300 -11.751 1.00 50.75 355 SER A CA 1
ATOM 2591 C C . SER A 1 355 ? 37.153 19.498 -13.246 1.00 50.35 355 SER A C 1
ATOM 2592 O O . SER A 1 355 ? 36.124 19.104 -13.790 1.00 51.60 355 SER A O 1
ATOM 2595 N N . GLY A 1 356 ? 38.121 20.126 -13.905 1.00 47.68 356 GLY A N 1
ATOM 2596 C CA . GLY A 1 356 ? 38.003 20.350 -15.334 1.00 46.55 356 GLY A CA 1
ATOM 2597 C C . GLY A 1 356 ? 37.326 21.648 -15.745 1.00 46.48 356 GLY A C 1
ATOM 2598 O O . GLY A 1 356 ? 37.192 21.926 -16.942 1.00 45.88 356 GLY A O 1
ATOM 2599 N N . VAL A 1 357 ? 36.876 22.436 -14.773 1.00 45.63 357 VAL A N 1
ATOM 2600 C CA . VAL A 1 357 ? 36.243 23.721 -15.076 1.00 45.71 357 VAL A CA 1
ATOM 2601 C C . VAL A 1 357 ? 36.762 24.824 -14.158 1.00 44.99 357 VAL A C 1
ATOM 2602 O O . VAL A 1 357 ? 37.518 24.563 -13.229 1.00 45.16 357 VAL A O 1
ATOM 2606 N N . SER A 1 358 ? 36.346 26.055 -14.423 1.00 46.15 358 SER A N 1
ATOM 2607 C CA . SER A 1 358 ? 36.780 27.197 -13.623 1.00 48.12 358 SER A CA 1
ATOM 2608 C C . SER A 1 358 ? 35.684 27.772 -12.745 1.00 47.14 358 SER A C 1
ATOM 2609 O O . SER A 1 358 ? 34.503 27.670 -13.070 1.00 48.17 358 SER A O 1
ATOM 2612 N N . ARG A 1 359 ? 36.090 28.381 -11.632 1.00 46.75 359 ARG A N 1
ATOM 2613 C CA . ARG A 1 359 ? 35.148 29.014 -10.719 1.00 44.48 359 ARG A CA 1
ATOM 2614 C C . ARG A 1 359 ? 34.327 29.973 -11.573 1.00 43.39 359 ARG A C 1
ATOM 2615 O O . ARG A 1 359 ? 33.118 30.107 -11.389 1.00 42.78 359 ARG A O 1
ATOM 2623 N N . ILE A 1 360 ? 34.995 30.622 -12.524 1.00 43.05 360 ILE A N 1
ATOM 2624 C CA . ILE A 1 360 ? 34.341 31.557 -13.441 1.00 43.23 360 ILE A CA 1
ATOM 2625 C C . ILE A 1 360 ? 33.154 30.877 -14.125 1.00 43.20 360 ILE A C 1
ATOM 2626 O O . ILE A 1 360 ? 32.078 31.474 -14.257 1.00 41.47 360 ILE A O 1
ATOM 2631 N N . ASP A 1 361 ? 33.359 29.634 -14.573 1.00 41.87 361 ASP A N 1
ATOM 2632 C CA . ASP A 1 361 ? 32.295 28.889 -15.249 1.00 42.41 361 ASP A CA 1
ATOM 2633 C C . ASP A 1 361 ? 31.141 28.637 -14.291 1.00 40.75 361 ASP A C 1
ATOM 2634 O O . ASP A 1 361 ? 29.983 28.920 -14.606 1.00 42.05 361 ASP A O 1
ATOM 2639 N N . LEU A 1 362 ? 31.470 28.104 -13.119 1.00 38.59 362 LEU A N 1
ATOM 2640 C CA . LEU A 1 362 ? 30.472 27.805 -12.105 1.00 38.24 362 LEU A CA 1
ATOM 2641 C C . LEU A 1 362 ? 29.689 29.062 -11.707 1.00 38.45 362 LEU A C 1
ATOM 2642 O O . LEU A 1 362 ? 28.455 29.069 -11.747 1.00 37.85 362 LEU A O 1
ATOM 2647 N N . VAL A 1 363 ? 30.395 30.131 -11.340 1.00 39.24 363 VAL A N 1
ATOM 2648 C CA . VAL A 1 363 ? 29.716 31.368 -10.953 1.00 40.80 363 VAL A CA 1
ATOM 2649 C C . VAL A 1 363 ? 28.806 31.844 -12.087 1.00 43.34 363 VAL A C 1
ATOM 2650 O O . VAL A 1 363 ? 27.625 32.132 -11.884 1.00 42.51 363 VAL A O 1
ATOM 2654 N N . LYS A 1 364 ? 29.364 31.915 -13.288 1.00 46.78 364 LYS A N 1
ATOM 2655 C CA . LYS A 1 364 ? 28.601 32.359 -14.442 1.00 50.11 364 LYS A CA 1
ATOM 2656 C C . LYS A 1 364 ? 27.370 31.484 -14.645 1.00 50.22 364 LYS A C 1
ATOM 2657 O O . LYS A 1 364 ? 26.307 31.981 -15.009 1.00 50.54 364 LYS A O 1
ATOM 2663 N N . PHE A 1 365 ? 27.517 30.184 -14.403 1.00 50.26 365 PHE A N 1
ATOM 2664 C CA . PHE A 1 365 ? 26.406 29.247 -14.563 1.00 50.53 365 PHE A CA 1
ATOM 2665 C C . PHE A 1 365 ? 25.332 29.511 -13.511 1.00 49.62 365 PHE A C 1
ATOM 2666 O O . PHE A 1 365 ? 24.150 29.653 -13.833 1.00 49.44 365 PHE A O 1
ATOM 2674 N N . LEU A 1 366 ? 25.754 29.574 -12.252 1.00 49.18 366 LEU A N 1
ATOM 2675 C CA . LEU A 1 366 ? 24.838 29.828 -11.145 1.00 48.23 366 LEU A CA 1
ATOM 2676 C C . LEU A 1 366 ? 24.175 31.190 -11.297 1.00 48.42 366 LEU A C 1
ATOM 2677 O O . LEU A 1 366 ? 22.991 31.355 -11.004 1.00 47.72 366 LEU A O 1
ATOM 2682 N N . ASP A 1 367 ? 24.946 32.160 -11.770 1.00 50.33 367 ASP A N 1
ATOM 2683 C CA . ASP A 1 367 ? 24.442 33.508 -11.975 1.00 53.41 367 ASP A CA 1
ATOM 2684 C C . ASP A 1 367 ? 23.232 33.470 -12.902 1.00 54.37 367 ASP A C 1
ATOM 2685 O O . ASP A 1 367 ? 22.214 34.110 -12.643 1.00 53.66 367 ASP A O 1
ATOM 2690 N N . GLU A 1 368 ? 23.351 32.716 -13.989 1.00 56.07 368 GLU A N 1
ATOM 2691 C CA . GLU A 1 368 ? 22.264 32.599 -14.953 1.00 56.90 368 GLU A CA 1
ATOM 2692 C C . GLU A 1 368 ? 21.070 31.903 -14.311 1.00 55.43 368 GLU A C 1
ATOM 2693 O O . GLU A 1 368 ? 19.920 32.251 -14.578 1.00 55.54 368 GLU A O 1
ATOM 2699 N N . ALA A 1 369 ? 21.355 30.932 -13.451 1.00 53.46 369 ALA A N 1
ATOM 2700 C CA . ALA A 1 369 ? 20.323 30.172 -12.753 1.00 52.89 369 ALA A CA 1
ATOM 2701 C C . ALA A 1 369 ? 19.681 30.944 -11.599 1.00 52.60 369 ALA A C 1
ATOM 2702 O O . ALA A 1 369 ? 18.817 30.410 -10.902 1.00 53.12 369 ALA A O 1
ATOM 2704 N N . LYS A 1 370 ? 20.117 32.186 -11.393 1.00 52.23 370 LYS A N 1
ATOM 2705 C CA . LYS A 1 370 ? 19.598 33.047 -10.323 1.00 50.87 370 LYS A CA 1
ATOM 2706 C C . LYS A 1 370 ? 20.134 32.697 -8.937 1.00 48.27 370 LYS A C 1
ATOM 2707 O O . LYS A 1 370 ? 19.550 33.074 -7.927 1.00 47.76 370 LYS A O 1
ATOM 2713 N N . VAL A 1 371 ? 21.234 31.956 -8.893 1.00 46.53 371 VAL A N 1
ATOM 2714 C CA . VAL A 1 371 ? 21.845 31.576 -7.627 1.00 43.35 371 VAL A CA 1
ATOM 2715 C C . VAL A 1 371 ? 23.027 32.497 -7.385 1.00 43.82 371 VAL A C 1
ATOM 2716 O O . VAL A 1 371 ? 24.067 32.373 -8.045 1.00 43.59 371 VAL A O 1
ATOM 2720 N N . GLY A 1 372 ? 22.867 33.422 -6.443 1.00 41.79 372 GLY A N 1
ATOM 2721 C CA . GLY A 1 372 ? 23.931 34.362 -6.152 1.00 39.59 372 GLY A CA 1
ATOM 2722 C C . GLY A 1 372 ? 25.141 33.735 -5.492 1.00 38.63 372 GLY A C 1
ATOM 2723 O O . GLY A 1 372 ? 25.017 32.805 -4.694 1.00 39.35 372 GLY A O 1
ATOM 2724 N N . THR A 1 373 ? 26.319 34.235 -5.846 1.00 35.84 373 THR A N 1
ATOM 2725 C CA . THR A 1 373 ? 27.561 33.752 -5.260 1.00 36.65 373 THR A CA 1
ATOM 2726 C C . THR A 1 373 ? 28.429 34.960 -4.900 1.00 35.39 373 THR A C 1
ATOM 2727 O O . THR A 1 373 ? 28.202 36.073 -5.386 1.00 30.72 373 THR A O 1
ATOM 2731 N N . ARG A 1 374 ? 29.414 34.727 -4.041 1.00 32.56 374 ARG A N 1
ATOM 2732 C CA . ARG A 1 374 ? 30.328 35.774 -3.618 1.00 33.16 374 ARG A CA 1
ATOM 2733 C C . ARG A 1 374 ? 31.685 35.142 -3.408 1.00 32.10 374 ARG A C 1
ATOM 2734 O O . ARG A 1 374 ? 31.778 34.032 -2.886 1.00 34.34 374 ARG A O 1
ATOM 2742 N N . LEU A 1 375 ? 32.742 35.835 -3.805 1.00 30.32 375 LEU A N 1
ATOM 2743 C CA . LEU A 1 375 ? 34.063 35.299 -3.569 1.00 30.98 375 LEU A CA 1
ATOM 2744 C C . LEU A 1 375 ? 34.331 35.572 -2.082 1.00 31.82 375 LEU A C 1
ATOM 2745 O O . LEU A 1 375 ? 33.596 36.336 -1.459 1.00 31.74 375 LEU A O 1
ATOM 2750 N N . LEU A 1 376 ? 35.350 34.942 -1.507 1.00 31.13 376 LEU A N 1
ATOM 2751 C CA . LEU A 1 376 ? 35.651 35.138 -0.094 1.00 31.21 376 LEU A CA 1
ATOM 2752 C C . LEU A 1 376 ? 36.335 36.481 0.196 1.00 31.97 376 LEU A C 1
ATOM 2753 O O . LEU A 1 376 ? 37.477 36.535 0.673 1.00 30.83 376 LEU A O 1
ATOM 2758 N N . PHE A 1 377 ? 35.614 37.557 -0.112 1.00 31.93 377 PHE A N 1
ATOM 2759 C CA . PHE A 1 377 ? 36.080 38.924 0.096 1.00 33.18 377 PHE A CA 1
ATOM 2760 C C . PHE A 1 377 ? 37.391 39.143 -0.655 1.00 34.33 377 PHE A C 1
ATOM 2761 O O . PHE A 1 377 ? 37.517 38.743 -1.808 1.00 36.60 377 PHE A O 1
ATOM 2769 N N . ALA A 1 378 ? 38.371 39.766 -0.014 1.00 33.92 378 ALA A N 1
ATOM 2770 C CA . ALA A 1 378 ? 39.644 40.033 -0.684 1.00 35.19 378 ALA A CA 1
ATOM 2771 C C . ALA A 1 378 ? 40.450 38.829 -1.198 1.00 35.27 378 ALA A C 1
ATOM 2772 O O . ALA A 1 378 ? 41.429 39.003 -1.929 1.00 35.07 378 ALA A O 1
ATOM 2774 N N . GLY A 1 379 ? 40.044 37.617 -0.829 1.00 35.10 379 GLY A N 1
ATOM 2775 C CA . GLY A 1 379 ? 40.778 36.440 -1.269 1.00 33.15 379 GLY A CA 1
ATOM 2776 C C . GLY A 1 379 ? 42.142 36.413 -0.608 1.00 33.02 379 GLY A C 1
ATOM 2777 O O . GLY A 1 379 ? 42.367 35.673 0.346 1.00 32.88 379 GLY A O 1
ATOM 2778 N N . ASN A 1 380 ? 43.068 37.205 -1.135 1.00 31.46 380 ASN A N 1
ATOM 2779 C CA . ASN A 1 380 ? 44.403 37.309 -0.561 1.00 32.13 380 ASN A CA 1
ATOM 2780 C C . ASN A 1 380 ? 44.747 38.794 -0.538 1.00 31.29 380 ASN A C 1
ATOM 2781 O O . ASN A 1 380 ? 45.105 39.376 -1.567 1.00 30.83 380 ASN A O 1
ATOM 2786 N N . LEU A 1 381 ? 44.629 39.393 0.642 1.00 29.07 381 LEU A N 1
ATOM 2787 C CA . LEU A 1 381 ? 44.894 40.813 0.818 1.00 29.72 381 LEU A CA 1
ATOM 2788 C C . LEU A 1 381 ? 46.220 41.280 0.226 1.00 28.50 381 LEU A C 1
ATOM 2789 O O . LEU A 1 381 ? 46.265 42.319 -0.425 1.00 29.21 381 LEU A O 1
ATOM 2794 N N . THR A 1 382 ? 47.286 40.514 0.428 1.00 27.66 382 THR A N 1
ATOM 2795 C CA . THR A 1 382 ? 48.587 40.904 -0.101 1.00 30.70 382 THR A CA 1
ATOM 2796 C C . THR A 1 382 ? 48.619 41.022 -1.617 1.00 32.27 382 THR A C 1
ATOM 2797 O O . THR A 1 382 ? 49.540 41.625 -2.162 1.00 34.12 382 THR A O 1
ATOM 2801 N N . ARG A 1 383 ? 47.622 40.457 -2.299 1.00 32.48 383 ARG A N 1
ATOM 2802 C CA . ARG A 1 383 ? 47.559 40.540 -3.758 1.00 32.70 383 ARG A CA 1
ATOM 2803 C C . ARG A 1 383 ? 46.561 41.587 -4.241 1.00 32.11 383 ARG A C 1
ATOM 2804 O O . ARG A 1 383 ? 46.292 41.700 -5.442 1.00 32.50 383 ARG A O 1
ATOM 2812 N N . GLN A 1 384 ? 45.987 42.338 -3.313 1.00 31.06 384 GLN A N 1
ATOM 2813 C CA . GLN A 1 384 ? 45.031 43.368 -3.690 1.00 30.82 384 GLN A CA 1
ATOM 2814 C C . GLN A 1 384 ? 45.819 44.586 -4.114 1.00 29.77 384 GLN A C 1
ATOM 2815 O O . GLN A 1 384 ? 46.858 44.884 -3.536 1.00 30.47 384 GLN A O 1
ATOM 2821 N N . PRO A 1 385 ? 45.339 45.310 -5.132 1.00 30.18 385 PRO A N 1
ATOM 2822 C CA . PRO A 1 385 ? 46.052 46.497 -5.593 1.00 30.38 385 PRO A CA 1
ATOM 2823 C C . PRO A 1 385 ? 46.437 47.518 -4.533 1.00 32.72 385 PRO A C 1
ATOM 2824 O O . PRO A 1 385 ? 47.519 48.091 -4.627 1.00 32.79 385 PRO A O 1
ATOM 2828 N N . TYR A 1 386 ? 45.596 47.749 -3.517 1.00 31.90 386 TYR A N 1
ATOM 2829 C CA . TYR A 1 386 ? 45.970 48.758 -2.512 1.00 30.51 386 TYR A CA 1
ATOM 2830 C C . TYR A 1 386 ? 47.074 48.285 -1.599 1.00 30.04 386 TYR A C 1
ATOM 2831 O O . TYR A 1 386 ? 47.609 49.068 -0.827 1.00 30.58 386 TYR A O 1
ATOM 2840 N N . PHE A 1 387 ? 47.428 47.006 -1.680 1.00 29.36 387 PHE A N 1
ATOM 2841 C CA . PHE A 1 387 ? 48.508 46.495 -0.834 1.00 31.98 387 PHE A CA 1
ATOM 2842 C C . PHE A 1 387 ? 49.874 46.595 -1.520 1.00 33.88 387 PHE A C 1
ATOM 2843 O O . PHE A 1 387 ? 50.880 46.149 -0.974 1.00 34.31 387 PHE A O 1
ATOM 2851 N N . HIS A 1 388 ? 49.900 47.190 -2.708 1.00 37.00 388 HIS A N 1
ATOM 2852 C CA . HIS A 1 388 ? 51.132 47.318 -3.478 1.00 42.77 388 HIS A CA 1
ATOM 2853 C C . HIS A 1 388 ? 52.328 47.865 -2.715 1.00 44.36 388 HIS A C 1
ATOM 2854 O O . HIS A 1 388 ? 53.430 47.340 -2.847 1.00 45.35 388 HIS A O 1
ATOM 2861 N N . ASP A 1 389 ? 52.120 48.906 -1.912 1.00 46.23 389 ASP A N 1
ATOM 2862 C CA . ASP A 1 389 ? 53.218 49.510 -1.163 1.00 47.11 389 ASP A CA 1
ATOM 2863 C C . ASP A 1 389 ? 53.126 49.426 0.355 1.00 46.71 389 ASP A C 1
ATOM 2864 O O . ASP A 1 389 ? 53.983 49.953 1.055 1.00 46.88 389 ASP A O 1
ATOM 2869 N N . VAL A 1 390 ? 52.093 48.770 0.867 1.00 45.58 390 VAL A N 1
ATOM 2870 C CA . VAL A 1 390 ? 51.926 48.628 2.308 1.00 44.69 390 VAL A CA 1
ATOM 2871 C C . VAL A 1 390 ? 53.073 47.831 2.936 1.00 44.64 390 VAL A C 1
ATOM 2872 O O . VAL A 1 390 ? 53.587 46.890 2.342 1.00 43.45 390 VAL A O 1
ATOM 2876 N N . LYS A 1 391 ? 53.481 48.217 4.138 1.00 44.55 391 LYS A N 1
ATOM 2877 C CA . LYS A 1 391 ? 54.543 47.494 4.809 1.00 46.57 391 LYS A CA 1
ATOM 2878 C C . LYS A 1 391 ? 53.935 46.365 5.625 1.00 45.89 391 LYS A C 1
ATOM 2879 O O . LYS A 1 391 ? 53.124 46.603 6.521 1.00 45.05 391 LYS A O 1
ATOM 2885 N N . TYR A 1 392 ? 54.328 45.136 5.312 1.00 45.09 392 TYR A N 1
ATOM 2886 C CA . TYR A 1 392 ? 53.817 43.976 6.029 1.00 44.76 392 TYR A CA 1
ATOM 2887 C C . TYR A 1 392 ? 54.807 42.823 6.029 1.00 44.26 392 TYR A C 1
ATOM 2888 O O . TYR A 1 392 ? 55.821 42.860 5.340 1.00 44.86 392 TYR A O 1
ATOM 2897 N N . ARG A 1 393 ? 54.503 41.799 6.814 1.00 44.88 393 ARG A N 1
ATOM 2898 C CA . ARG A 1 393 ? 55.340 40.613 6.876 1.00 47.77 393 ARG A CA 1
ATOM 2899 C C . ARG A 1 393 ? 54.449 39.391 6.775 1.00 47.94 393 ARG A C 1
ATOM 2900 O O . ARG A 1 393 ? 53.302 39.407 7.225 1.00 46.65 393 ARG A O 1
ATOM 2908 N N . VAL A 1 394 ? 54.984 38.335 6.173 1.00 48.71 394 VAL A N 1
ATOM 2909 C CA . VAL A 1 394 ? 54.259 37.083 6.039 1.00 48.87 394 VAL A CA 1
ATOM 2910 C C . VAL A 1 394 ? 55.183 35.938 6.452 1.00 50.13 394 VAL A C 1
ATOM 2911 O O . VAL A 1 394 ? 56.254 35.742 5.877 1.00 48.59 394 VAL A O 1
ATOM 2915 N N . VAL A 1 395 ? 54.770 35.208 7.483 1.00 51.43 395 VAL A N 1
ATOM 2916 C CA . VAL A 1 395 ? 55.541 34.085 7.991 1.00 53.46 395 VAL A CA 1
ATOM 2917 C C . VAL A 1 395 ? 55.037 32.791 7.370 1.00 54.03 395 VAL A C 1
ATOM 2918 O O . VAL A 1 395 ? 53.884 32.416 7.554 1.00 54.81 395 VAL A O 1
ATOM 2922 N N . GLY A 1 396 ? 55.913 32.108 6.642 1.00 54.93 396 GLY A N 1
ATOM 2923 C CA . GLY A 1 396 ? 55.524 30.869 5.992 1.00 54.28 396 GLY A CA 1
ATOM 2924 C C . GLY A 1 396 ? 54.925 31.191 4.640 1.00 53.09 396 GLY A C 1
ATOM 2925 O O . GLY A 1 396 ? 55.218 32.242 4.073 1.00 53.72 396 GLY A O 1
ATOM 2926 N N . GLU A 1 397 ? 54.091 30.302 4.114 1.00 51.90 397 GLU A N 1
ATOM 2927 C CA . GLU A 1 397 ? 53.462 30.548 2.822 1.00 52.58 397 GLU A CA 1
ATOM 2928 C C . GLU A 1 397 ? 51.964 30.793 2.964 1.00 50.51 397 GLU A C 1
ATOM 2929 O O . GLU A 1 397 ? 51.367 30.472 3.993 1.00 50.88 397 GLU A O 1
ATOM 2935 N N . LEU A 1 398 ? 51.367 31.373 1.929 1.00 47.52 398 LEU A N 1
ATOM 2936 C CA . LEU A 1 398 ? 49.935 31.647 1.927 1.00 47.18 398 LEU A CA 1
ATOM 2937 C C . LEU A 1 398 ? 49.250 30.752 0.885 1.00 46.64 398 LEU A C 1
ATOM 2938 O O . LEU A 1 398 ? 48.359 31.193 0.153 1.00 47.75 398 LEU A O 1
ATOM 2943 N N . THR A 1 399 ? 49.679 29.491 0.838 1.00 46.03 399 THR A N 1
ATOM 2944 C CA . THR A 1 399 ? 49.149 28.497 -0.101 1.00 45.06 399 THR A CA 1
ATOM 2945 C C . THR A 1 399 ? 47.626 28.372 -0.077 1.00 43.03 399 THR A C 1
ATOM 2946 O O . THR A 1 399 ? 46.971 28.501 -1.111 1.00 43.13 399 THR A O 1
ATOM 2950 N N . ASN A 1 400 ? 47.060 28.125 1.100 1.00 41.64 400 ASN A N 1
ATOM 2951 C CA . ASN A 1 400 ? 45.612 27.989 1.214 1.00 40.43 400 ASN A CA 1
ATOM 2952 C C . ASN A 1 400 ? 44.885 29.286 0.898 1.00 39.25 400 ASN A C 1
ATOM 2953 O O . ASN A 1 400 ? 43.789 29.264 0.326 1.00 39.15 400 ASN A O 1
ATOM 2958 N N . THR A 1 401 ? 45.505 30.411 1.257 1.00 36.10 401 THR A N 1
ATOM 2959 C CA . THR A 1 401 ? 44.926 31.726 1.004 1.00 34.70 401 THR A CA 1
ATOM 2960 C C . THR A 1 401 ? 44.810 31.929 -0.494 1.00 35.18 401 THR A C 1
ATOM 2961 O O . THR A 1 401 ? 43.779 32.374 -0.988 1.00 34.51 401 THR A O 1
ATOM 2965 N N . ASP A 1 402 ? 45.883 31.611 -1.213 1.00 37.52 402 ASP A N 1
ATOM 2966 C CA . ASP A 1 402 ? 45.881 31.744 -2.667 1.00 39.64 402 ASP A CA 1
ATOM 2967 C C . ASP A 1 402 ? 44.832 30.816 -3.262 1.00 39.56 402 ASP A C 1
ATOM 2968 O O . ASP A 1 402 ? 44.135 31.169 -4.218 1.00 40.39 402 ASP A O 1
ATOM 2973 N N . ARG A 1 403 ? 44.716 29.624 -2.691 1.00 39.11 403 ARG A N 1
ATOM 2974 C CA . ARG A 1 403 ? 43.742 28.671 -3.198 1.00 41.81 403 ARG A CA 1
ATOM 2975 C C . ARG A 1 403 ? 42.343 29.256 -3.023 1.00 41.10 403 ARG A C 1
ATOM 2976 O O . ARG A 1 403 ? 41.476 29.093 -3.886 1.00 41.30 403 ARG A O 1
ATOM 2984 N N . ILE A 1 404 ? 42.131 29.954 -1.909 1.00 38.71 404 ILE A N 1
ATOM 2985 C CA . ILE A 1 404 ? 40.829 30.548 -1.640 1.00 36.84 404 ILE A CA 1
ATOM 2986 C C . ILE A 1 404 ? 40.567 31.664 -2.627 1.00 36.36 404 ILE A C 1
ATOM 2987 O O . ILE A 1 404 ? 39.464 31.802 -3.151 1.00 33.57 404 ILE A O 1
ATOM 2992 N N . MET A 1 405 ? 41.599 32.457 -2.889 1.00 38.24 405 MET A N 1
ATOM 2993 C CA . MET A 1 405 ? 41.480 33.568 -3.821 1.00 38.01 405 MET A CA 1
ATOM 2994 C C . MET A 1 405 ? 41.085 33.063 -5.199 1.00 37.29 405 MET A C 1
ATOM 2995 O O . MET A 1 405 ? 40.295 33.698 -5.895 1.00 37.87 405 MET A O 1
ATOM 3000 N N . ASN A 1 406 ? 41.627 31.910 -5.582 1.00 36.57 406 ASN A N 1
ATOM 3001 C CA . ASN A 1 406 ? 41.345 31.335 -6.897 1.00 37.07 406 ASN A CA 1
ATOM 3002 C C . ASN A 1 406 ? 40.193 30.355 -7.002 1.00 36.12 406 ASN A C 1
ATOM 3003 O O . ASN A 1 406 ? 39.467 30.361 -7.993 1.00 36.08 406 ASN A O 1
ATOM 3008 N N . GLN A 1 407 ? 40.020 29.517 -5.987 1.00 36.95 407 GLN A N 1
ATOM 3009 C CA . GLN A 1 407 ? 39.004 28.468 -6.056 1.00 37.86 407 GLN A CA 1
ATOM 3010 C C . GLN A 1 407 ? 37.804 28.507 -5.117 1.00 38.21 407 GLN A C 1
ATOM 3011 O O . GLN A 1 407 ? 36.890 27.689 -5.256 1.00 38.78 407 GLN A O 1
ATOM 3017 N N . THR A 1 408 ? 37.782 29.441 -4.172 1.00 35.60 408 THR A N 1
ATOM 3018 C CA . THR A 1 408 ? 36.676 29.490 -3.219 1.00 33.30 408 THR A CA 1
ATOM 3019 C C . THR A 1 408 ? 35.602 30.525 -3.514 1.00 32.66 408 THR A C 1
ATOM 3020 O O . THR A 1 408 ? 35.832 31.511 -4.201 1.00 33.72 408 THR A O 1
ATOM 3024 N N . PHE A 1 409 ? 34.411 30.273 -2.991 1.00 33.49 409 PHE A N 1
ATOM 3025 C CA . PHE A 1 409 ? 33.287 31.177 -3.146 1.00 32.32 409 PHE A CA 1
ATOM 3026 C C . PHE A 1 409 ? 32.224 30.704 -2.154 1.00 32.67 409 PHE A C 1
ATOM 3027 O O . PHE A 1 409 ? 32.330 29.603 -1.620 1.00 31.54 409 PHE A O 1
ATOM 3035 N N . TRP A 1 410 ? 31.217 31.528 -1.885 1.00 31.05 410 TRP A N 1
ATOM 3036 C CA . TRP A 1 410 ? 30.176 31.117 -0.956 1.00 31.81 410 TRP A CA 1
ATOM 3037 C C . TRP A 1 410 ? 28.796 31.473 -1.457 1.00 32.57 410 TRP A C 1
ATOM 3038 O O . TRP A 1 410 ? 28.640 32.369 -2.283 1.00 33.05 410 TRP A O 1
ATOM 3049 N N . ILE A 1 411 ? 27.788 30.767 -0.954 1.00 33.17 411 ILE A N 1
ATOM 3050 C CA . ILE A 1 411 ? 26.402 31.059 -1.298 1.00 33.89 411 ILE A CA 1
ATOM 3051 C C . ILE A 1 411 ? 25.533 31.153 -0.048 1.00 33.48 411 ILE A C 1
ATOM 3052 O O . ILE A 1 411 ? 26.039 31.147 1.074 1.00 30.88 411 ILE A O 1
ATOM 3057 N N . GLY A 1 412 ? 24.222 31.239 -0.250 1.00 32.76 412 GLY A N 1
ATOM 3058 C CA . GLY A 1 412 ? 23.336 31.832 0.735 1.00 38.50 412 GLY A CA 1
ATOM 3059 C C . GLY A 1 412 ? 22.653 30.793 1.601 1.00 39.04 412 GLY A C 1
ATOM 3060 O O . GLY A 1 412 ? 22.040 29.853 1.093 1.00 40.52 412 GLY A O 1
ATOM 3061 N N . ILE A 1 413 ? 22.758 30.963 2.915 1.00 41.02 413 ILE A N 1
ATOM 3062 C CA . ILE A 1 413 ? 22.002 30.141 3.859 1.00 42.50 413 ILE A CA 1
ATOM 3063 C C . ILE A 1 413 ? 21.317 31.001 4.920 1.00 43.36 413 ILE A C 1
ATOM 3064 O O . ILE A 1 413 ? 20.949 30.510 5.992 1.00 44.93 413 ILE A O 1
ATOM 3069 N N . TYR A 1 414 ? 21.143 32.286 4.605 1.00 42.66 414 TYR A N 1
ATOM 3070 C CA . TYR A 1 414 ? 20.518 33.230 5.528 1.00 44.45 414 TYR A CA 1
ATOM 3071 C C . TYR A 1 414 ? 19.003 33.003 5.645 1.00 46.28 414 TYR A C 1
ATOM 3072 O O . TYR A 1 414 ? 18.372 32.451 4.739 1.00 47.38 414 TYR A O 1
ATOM 3081 N N . PRO A 1 415 ? 18.405 33.437 6.772 1.00 47.30 415 PRO A N 1
ATOM 3082 C CA . PRO A 1 415 ? 16.979 33.320 7.109 1.00 47.35 415 PRO A CA 1
ATOM 3083 C C . PRO A 1 415 ? 15.957 33.595 6.014 1.00 47.21 415 PRO A C 1
ATOM 3084 O O . PRO A 1 415 ? 14.820 33.134 6.107 1.00 47.53 415 PRO A O 1
ATOM 3088 N N . GLY A 1 416 ? 16.344 34.348 4.990 1.00 46.73 416 GLY A N 1
ATOM 3089 C CA . GLY A 1 416 ? 15.409 34.652 3.919 1.00 46.94 416 GLY A CA 1
ATOM 3090 C C . GLY A 1 416 ? 15.265 33.537 2.894 1.00 48.00 416 GLY A C 1
ATOM 3091 O O . GLY A 1 416 ? 14.550 33.684 1.900 1.00 47.49 416 GLY A O 1
ATOM 3092 N N . LEU A 1 417 ? 15.931 32.413 3.140 1.00 48.10 417 LEU A N 1
ATOM 3093 C CA . LEU A 1 417 ? 15.894 31.281 2.220 1.00 50.12 417 LEU A CA 1
ATOM 3094 C C . LEU A 1 417 ? 15.146 30.064 2.764 1.00 51.19 417 LEU A C 1
ATOM 3095 O O . LEU A 1 417 ? 15.461 29.563 3.849 1.00 52.13 417 LEU A O 1
ATOM 3100 N N . THR A 1 418 ? 14.162 29.589 2.000 1.00 52.35 418 THR A N 1
ATOM 3101 C CA . THR A 1 418 ? 13.373 28.416 2.386 1.00 53.65 418 THR A CA 1
ATOM 3102 C C . THR A 1 418 ? 14.000 27.159 1.793 1.00 54.51 418 THR A C 1
ATOM 3103 O O . THR A 1 418 ? 14.955 27.236 1.018 1.00 56.01 418 THR A O 1
ATOM 3107 N N . HIS A 1 419 ? 13.460 26.002 2.158 1.00 55.10 419 HIS A N 1
ATOM 3108 C CA . HIS A 1 419 ? 13.964 24.736 1.640 1.00 54.87 419 HIS A CA 1
ATOM 3109 C C . HIS A 1 419 ? 13.759 24.652 0.131 1.00 53.91 419 HIS A C 1
ATOM 3110 O O . HIS A 1 419 ? 14.518 23.986 -0.566 1.00 54.27 419 HIS A O 1
ATOM 3117 N N . ASP A 1 420 ? 12.734 25.327 -0.377 1.00 52.83 420 ASP A N 1
ATOM 3118 C CA . ASP A 1 420 ? 12.491 25.307 -1.809 1.00 52.82 420 ASP A CA 1
ATOM 3119 C C . ASP A 1 420 ? 13.585 26.082 -2.523 1.00 52.30 420 ASP A C 1
ATOM 3120 O O . ASP A 1 420 ? 13.936 25.772 -3.666 1.00 51.84 420 ASP A O 1
ATOM 3125 N N . HIS A 1 421 ? 14.117 27.093 -1.838 1.00 50.43 421 HIS A N 1
ATOM 3126 C CA . HIS A 1 421 ? 15.200 27.910 -2.366 1.00 46.47 421 HIS A CA 1
ATOM 3127 C C . HIS A 1 421 ? 16.434 27.022 -2.461 1.00 44.05 421 HIS A C 1
ATOM 3128 O O . HIS A 1 421 ? 17.047 26.893 -3.521 1.00 43.19 421 HIS A O 1
ATOM 3135 N N . LEU A 1 422 ? 16.782 26.405 -1.338 1.00 41.91 422 LEU A N 1
ATOM 3136 C CA . LEU A 1 422 ? 17.950 25.548 -1.261 1.00 42.61 422 LEU A CA 1
ATOM 3137 C C . LEU A 1 422 ? 17.886 24.332 -2.175 1.00 45.68 422 LEU A C 1
ATOM 3138 O O . LEU A 1 422 ? 18.870 24.006 -2.848 1.00 46.42 422 LEU A O 1
ATOM 3143 N N . ASP A 1 423 ? 16.742 23.653 -2.193 1.00 45.03 423 ASP A N 1
ATOM 3144 C CA . ASP A 1 423 ? 16.582 22.482 -3.044 1.00 45.43 423 ASP A CA 1
ATOM 3145 C C . ASP A 1 423 ? 16.851 22.886 -4.489 1.00 44.62 423 ASP A C 1
ATOM 3146 O O . ASP A 1 423 ? 17.490 22.146 -5.239 1.00 42.62 423 ASP A O 1
ATOM 3151 N N . TYR A 1 424 ? 16.372 24.068 -4.867 1.00 43.44 424 TYR A N 1
ATOM 3152 C CA . TYR A 1 424 ? 16.573 24.558 -6.221 1.00 43.99 424 TYR A CA 1
ATOM 3153 C C . TYR A 1 424 ? 18.060 24.745 -6.499 1.00 45.65 424 TYR A C 1
ATOM 3154 O O . TYR A 1 424 ? 18.545 24.396 -7.576 1.00 46.52 424 TYR A O 1
ATOM 3163 N N . VAL A 1 425 ? 18.775 25.309 -5.529 1.00 44.37 425 VAL A N 1
ATOM 3164 C CA . VAL A 1 425 ? 20.204 25.529 -5.676 1.00 43.90 425 VAL A CA 1
ATOM 3165 C C . VAL A 1 425 ? 20.903 24.191 -5.878 1.00 44.11 425 VAL A C 1
ATOM 3166 O O . VAL A 1 425 ? 21.727 24.042 -6.782 1.00 43.12 425 VAL A O 1
ATOM 3170 N N . VAL A 1 426 ? 20.571 23.226 -5.029 1.00 44.11 426 VAL A N 1
ATOM 3171 C CA . VAL A 1 426 ? 21.162 21.897 -5.107 1.00 45.17 426 VAL A CA 1
ATOM 3172 C C . VAL A 1 426 ? 20.957 21.245 -6.478 1.00 46.03 426 VAL A C 1
ATOM 3173 O O . VAL A 1 426 ? 21.860 20.592 -6.996 1.00 46.78 426 VAL A O 1
ATOM 3177 N N . SER A 1 427 ? 19.780 21.422 -7.067 1.00 46.03 427 SER A N 1
ATOM 3178 C CA . SER A 1 427 ? 19.510 20.821 -8.366 1.00 46.15 427 SER A CA 1
ATOM 3179 C C . SER A 1 427 ? 20.404 21.460 -9.423 1.00 46.15 427 SER A C 1
ATOM 3180 O O . SER A 1 427 ? 20.793 20.812 -10.401 1.00 45.14 427 SER A O 1
ATOM 3183 N N . LYS A 1 428 ? 20.736 22.732 -9.223 1.00 44.39 428 LYS A N 1
ATOM 3184 C CA . LYS A 1 428 ? 21.593 23.429 -10.169 1.00 43.39 428 LYS A CA 1
ATOM 3185 C C . LYS A 1 428 ? 23.034 22.940 -10.069 1.00 42.40 428 LYS A C 1
ATOM 3186 O O . LYS A 1 428 ? 23.735 22.857 -11.075 1.00 42.20 428 LYS A O 1
ATOM 3192 N N . PHE A 1 429 ? 23.479 22.607 -8.863 1.00 41.57 429 PHE A N 1
ATOM 3193 C CA . PHE A 1 429 ? 24.833 22.102 -8.704 1.00 42.04 429 PHE A CA 1
ATOM 3194 C C . PHE A 1 429 ? 24.898 20.726 -9.369 1.00 42.17 429 PHE A C 1
ATOM 3195 O O . PHE A 1 429 ? 25.852 20.407 -10.083 1.00 39.77 429 PHE A O 1
ATOM 3203 N N . GLU A 1 430 ? 23.868 19.917 -9.132 1.00 41.66 430 GLU A N 1
ATOM 3204 C CA . GLU A 1 430 ? 23.797 18.584 -9.714 1.00 42.09 430 GLU A CA 1
ATOM 3205 C C . GLU A 1 430 ? 23.720 18.671 -11.234 1.00 40.81 430 GLU A C 1
ATOM 3206 O O . GLU A 1 430 ? 24.394 17.928 -11.929 1.00 40.22 430 GLU A O 1
ATOM 3212 N N . GLU A 1 431 ? 22.917 19.598 -11.741 1.00 41.39 431 GLU A N 1
ATOM 3213 C CA . GLU A 1 431 ? 22.789 19.782 -13.175 1.00 42.62 431 GLU A CA 1
ATOM 3214 C C . GLU A 1 431 ? 24.111 20.217 -13.797 1.00 44.43 431 GLU A C 1
ATOM 3215 O O . GLU A 1 431 ? 24.409 19.866 -14.932 1.00 46.83 431 GLU A O 1
ATOM 3221 N N . PHE A 1 432 ? 24.899 20.986 -13.054 1.00 43.94 432 PHE A N 1
ATOM 3222 C CA . PHE A 1 432 ? 26.172 21.496 -13.550 1.00 43.71 432 PHE A CA 1
ATOM 3223 C C . PHE A 1 432 ? 27.222 20.407 -13.732 1.00 43.97 432 PHE A C 1
ATOM 3224 O O . PHE A 1 432 ? 27.912 20.365 -14.749 1.00 42.70 432 PHE A O 1
ATOM 3232 N N . PHE A 1 433 ? 27.351 19.540 -12.734 1.00 44.35 433 PHE A N 1
ATOM 3233 C CA . PHE A 1 433 ? 28.338 18.475 -12.778 1.00 46.54 433 PHE A CA 1
ATOM 3234 C C . PHE A 1 433 ? 27.786 17.209 -13.429 1.00 48.00 433 PHE A C 1
ATOM 3235 O O . PHE A 1 433 ? 28.403 16.145 -13.357 1.00 47.59 433 PHE A O 1
ATOM 3243 N N . GLY A 1 434 ? 26.625 17.337 -14.066 1.00 48.49 434 GLY A N 1
ATOM 3244 C CA . GLY A 1 434 ? 26.000 16.203 -14.726 1.00 50.80 434 GLY A CA 1
ATOM 3245 C C . GLY A 1 434 ? 25.627 15.050 -13.807 1.00 51.88 434 GLY A C 1
ATOM 3246 O O . GLY A 1 434 ? 25.595 13.894 -14.232 1.00 52.82 434 GLY A O 1
ATOM 3247 N N . LEU A 1 435 ? 25.338 15.359 -12.548 1.00 52.09 435 LEU A N 1
ATOM 3248 C CA . LEU A 1 435 ? 24.964 14.337 -11.580 1.00 51.34 435 LEU A CA 1
ATOM 3249 C C . LEU A 1 435 ? 23.492 13.940 -11.664 1.00 50.46 435 LEU A C 1
ATOM 3250 O O . LEU A 1 435 ? 23.063 12.990 -11.016 1.00 49.79 435 LEU A O 1
ATOM 3255 N N . ASN A 1 436 ? 22.718 14.667 -12.460 1.00 50.70 436 ASN A N 1
ATOM 3256 C CA . ASN A 1 436 ? 21.306 14.344 -12.625 1.00 53.26 436 ASN A CA 1
ATOM 3257 C C . ASN A 1 436 ? 21.193 13.208 -13.647 1.00 55.96 436 ASN A C 1
ATOM 3258 O O . ASN A 1 436 ? 20.097 12.816 -14.059 1.00 56.64 436 ASN A O 1
ATOM 3263 N N . PHE A 1 437 ? 22.355 12.692 -14.044 1.00 57.06 437 PHE A N 1
ATOM 3264 C CA . PHE A 1 437 ? 22.467 11.587 -14.986 1.00 58.09 437 PHE A CA 1
ATOM 3265 C C . PHE A 1 437 ? 23.404 10.550 -14.377 1.00 60.71 437 PHE A C 1
ATOM 3266 O O . PHE A 1 437 ? 23.074 9.367 -14.325 1.00 99.99 437 PHE A O 1
ATOM 3274 N N . SER B 1 2 ? -3.124 49.594 -1.828 1.00 104.44 2 SER B N 1
ATOM 3275 C CA . SER B 1 2 ? -3.702 50.342 -0.715 1.00 102.50 2 SER B CA 1
ATOM 3276 C C . SER B 1 2 ? -2.537 50.940 0.063 1.00 102.07 2 SER B C 1
ATOM 3277 O O . SER B 1 2 ? -2.726 51.670 1.036 1.00 102.58 2 SER B O 1
ATOM 3280 N N . GLN B 1 3 ? -1.328 50.613 -0.386 1.00 100.59 3 GLN B N 1
ATOM 3281 C CA . GLN B 1 3 ? -0.102 51.095 0.231 1.00 98.86 3 GLN B CA 1
ATOM 3282 C C . GLN B 1 3 ? 0.034 52.598 0.033 1.00 98.03 3 GLN B C 1
ATOM 3283 O O . GLN B 1 3 ? 0.233 53.337 0.996 1.00 98.37 3 GLN B O 1
ATOM 3289 N N . GLU B 1 4 ? -0.077 53.052 -1.213 1.00 96.48 4 GLU B N 1
ATOM 3290 C CA . GLU B 1 4 ? 0.031 54.477 -1.497 1.00 95.66 4 GLU B CA 1
ATOM 3291 C C . GLU B 1 4 ? -0.928 55.256 -0.600 1.00 94.50 4 GLU B C 1
ATOM 3292 O O . GLU B 1 4 ? -0.686 56.418 -0.271 1.00 93.94 4 GLU B O 1
ATOM 3298 N N . GLU B 1 5 ? -2.021 54.606 -0.212 1.00 93.38 5 GLU B N 1
ATOM 3299 C CA . GLU B 1 5 ? -3.002 55.221 0.671 1.00 92.17 5 GLU B CA 1
ATOM 3300 C C . GLU B 1 5 ? -2.415 55.241 2.075 1.00 90.64 5 GLU B C 1
ATOM 3301 O O . GLU B 1 5 ? -2.211 56.305 2.657 1.00 90.98 5 GLU B O 1
ATOM 3307 N N . LEU B 1 6 ? -2.143 54.052 2.606 1.00 88.42 6 LEU B N 1
ATOM 3308 C CA . LEU B 1 6 ? -1.577 53.910 3.941 1.00 87.14 6 LEU B CA 1
ATOM 3309 C C . LEU B 1 6 ? -0.463 54.915 4.184 1.00 86.41 6 LEU B C 1
ATOM 3310 O O . LEU B 1 6 ? -0.310 55.425 5.290 1.00 86.22 6 LEU B O 1
ATOM 3315 N N . ARG B 1 7 ? 0.322 55.192 3.149 1.00 85.83 7 ARG B N 1
ATOM 3316 C CA . ARG B 1 7 ? 1.407 56.152 3.269 1.00 85.27 7 ARG B CA 1
ATOM 3317 C C . ARG B 1 7 ? 0.838 57.536 3.543 1.00 84.69 7 ARG B C 1
ATOM 3318 O O . ARG B 1 7 ? 1.077 58.111 4.605 1.00 84.87 7 ARG B O 1
ATOM 3326 N N . GLN B 1 8 ? 0.078 58.061 2.586 1.00 83.98 8 GLN B N 1
ATOM 3327 C CA . GLN B 1 8 ? -0.522 59.383 2.725 1.00 83.82 8 GLN B CA 1
ATOM 3328 C C . GLN B 1 8 ? -1.360 59.558 3.988 1.00 82.68 8 GLN B C 1
ATOM 3329 O O . GLN B 1 8 ? -1.471 60.667 4.509 1.00 82.19 8 GLN B O 1
ATOM 3335 N N . GLN B 1 9 ? -1.955 58.476 4.480 1.00 81.51 9 GLN B N 1
ATOM 3336 C CA . GLN B 1 9 ? -2.756 58.576 5.692 1.00 80.63 9 GLN B CA 1
ATOM 3337 C C . GLN B 1 9 ? -1.808 58.714 6.878 1.00 79.07 9 GLN B C 1
ATOM 3338 O O . GLN B 1 9 ? -2.079 59.461 7.819 1.00 79.00 9 GLN B O 1
ATOM 3344 N N . ILE B 1 10 ? -0.692 57.991 6.827 1.00 77.35 10 ILE B N 1
ATOM 3345 C CA . ILE B 1 10 ? 0.303 58.060 7.889 1.00 75.63 10 ILE B CA 1
ATOM 3346 C C . ILE B 1 10 ? 0.935 59.447 7.844 1.00 73.76 10 ILE B C 1
ATOM 3347 O O . ILE B 1 10 ? 1.187 60.057 8.881 1.00 72.94 10 ILE B O 1
ATOM 3352 N N . ALA B 1 11 ? 1.172 59.942 6.633 1.00 71.93 11 ALA B N 1
ATOM 3353 C CA . ALA B 1 11 ? 1.757 61.262 6.441 1.00 71.69 11 ALA B CA 1
ATOM 3354 C C . ALA B 1 11 ? 0.936 62.323 7.167 1.00 71.89 11 ALA B C 1
ATOM 3355 O O . ALA B 1 11 ? 1.475 63.325 7.640 1.00 71.80 11 ALA B O 1
ATOM 3357 N N . GLU B 1 12 ? -0.372 62.095 7.251 1.00 72.45 12 GLU B N 1
ATOM 3358 C CA . GLU B 1 12 ? -1.275 63.021 7.922 1.00 72.55 12 GLU B CA 1
ATOM 3359 C C . GLU B 1 12 ? -1.143 62.859 9.425 1.00 71.77 12 GLU B C 1
ATOM 3360 O O . GLU B 1 12 ? -0.909 63.827 10.142 1.00 71.82 12 GLU B O 1
ATOM 3366 N N . LEU B 1 13 ? -1.293 61.626 9.895 1.00 71.73 13 LEU B N 1
ATOM 3367 C CA . LEU B 1 13 ? -1.200 61.344 11.321 1.00 72.96 13 LEU B CA 1
ATOM 3368 C C . LEU B 1 13 ? 0.081 61.878 11.957 1.00 73.44 13 LEU B C 1
ATOM 3369 O O . LEU B 1 13 ? 0.093 62.212 13.142 1.00 73.54 13 LEU B O 1
ATOM 3374 N N . VAL B 1 14 ? 1.159 61.950 11.179 1.00 73.55 14 VAL B N 1
ATOM 3375 C CA . VAL B 1 14 ? 2.419 62.460 11.707 1.00 73.47 14 VAL B CA 1
ATOM 3376 C C . VAL B 1 14 ? 2.435 63.982 11.624 1.00 73.42 14 VAL B C 1
ATOM 3377 O O . VAL B 1 14 ? 2.911 64.655 12.538 1.00 73.33 14 VAL B O 1
ATOM 3381 N N . ALA B 1 15 ? 1.905 64.522 10.530 1.00 73.20 15 ALA B N 1
ATOM 3382 C CA . ALA B 1 15 ? 1.866 65.967 10.347 1.00 73.17 15 ALA B CA 1
ATOM 3383 C C . ALA B 1 15 ? 1.164 66.639 11.524 1.00 73.24 15 ALA B C 1
ATOM 3384 O O . ALA B 1 15 ? 1.577 67.711 11.965 1.00 72.79 15 ALA B O 1
ATOM 3386 N N . GLN B 1 16 ? 0.112 66.004 12.036 1.00 73.45 16 GLN B N 1
ATOM 3387 C CA . GLN B 1 16 ? -0.629 66.570 13.158 1.00 74.00 16 GLN B CA 1
ATOM 3388 C C . GLN B 1 16 ? 0.026 66.215 14.487 1.00 73.46 16 GLN B C 1
ATOM 3389 O O . GLN B 1 16 ? -0.318 66.775 15.530 1.00 73.64 16 GLN B O 1
ATOM 3395 N N . TYR B 1 17 ? 0.964 65.275 14.448 1.00 72.97 17 TYR B N 1
ATOM 3396 C CA . TYR B 1 17 ? 1.685 64.875 15.651 1.00 72.67 17 TYR B CA 1
ATOM 3397 C C . TYR B 1 17 ? 2.826 65.868 15.823 1.00 73.83 17 TYR B C 1
ATOM 3398 O O . TYR B 1 17 ? 3.218 66.204 16.938 1.00 73.08 17 TYR B O 1
ATOM 3407 N N . ALA B 1 18 ? 3.352 66.329 14.693 1.00 76.28 18 ALA B N 1
ATOM 3408 C CA . ALA B 1 18 ? 4.454 67.280 14.672 1.00 78.86 18 ALA B CA 1
ATOM 3409 C C . ALA B 1 18 ? 3.988 68.684 15.059 1.00 80.95 18 ALA B C 1
ATOM 3410 O O . ALA B 1 18 ? 4.654 69.379 15.829 1.00 81.22 18 ALA B O 1
ATOM 3412 N N . GLU B 1 19 ? 2.844 69.100 14.525 1.00 83.19 19 GLU B N 1
ATOM 3413 C CA . GLU B 1 19 ? 2.308 70.421 14.830 1.00 85.54 19 GLU B CA 1
ATOM 3414 C C . GLU B 1 19 ? 2.093 70.583 16.332 1.00 86.10 19 GLU B C 1
ATOM 3415 O O . GLU B 1 19 ? 2.091 71.698 16.853 1.00 85.59 19 GLU B O 1
ATOM 3421 N N . THR B 1 20 ? 1.925 69.463 17.024 1.00 87.13 20 THR B N 1
ATOM 3422 C CA . THR B 1 20 ? 1.721 69.487 18.466 1.00 89.29 20 THR B CA 1
ATOM 3423 C C . THR B 1 20 ? 3.051 69.345 19.207 1.00 90.53 20 THR B C 1
ATOM 3424 O O . THR B 1 20 ? 3.328 70.084 20.152 1.00 91.00 20 THR B O 1
ATOM 3428 N N . ALA B 1 21 ? 3.873 68.396 18.769 1.00 91.66 21 ALA B N 1
ATOM 3429 C CA . ALA B 1 21 ? 5.168 68.151 19.393 1.00 92.62 21 ALA B CA 1
AT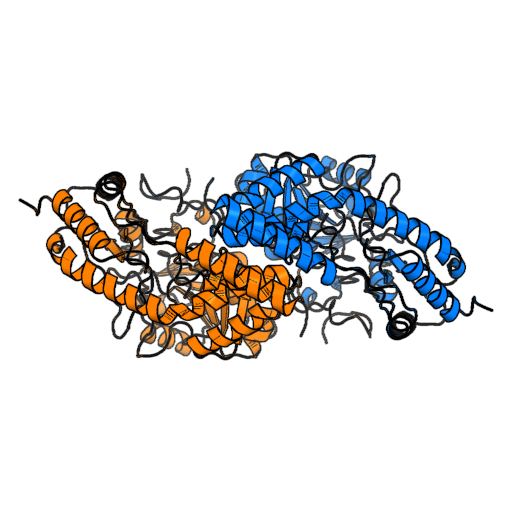OM 3430 C C . ALA B 1 21 ? 6.180 69.255 19.091 1.00 93.26 21 ALA B C 1
ATOM 3431 O O . ALA B 1 21 ? 6.571 70.004 19.985 1.00 93.67 21 ALA B O 1
ATOM 3433 N N . MET B 1 22 ? 6.606 69.353 17.834 1.00 93.95 22 MET B N 1
ATOM 3434 C CA . MET B 1 22 ? 7.575 70.372 17.432 1.00 94.81 22 MET B CA 1
ATOM 3435 C C . MET B 1 22 ? 6.957 71.767 17.330 1.00 95.45 22 MET B C 1
ATOM 3436 O O . MET B 1 22 ? 6.994 72.394 16.272 1.00 95.51 22 MET B O 1
ATOM 3441 N N . ALA B 1 23 ? 6.391 72.250 18.433 1.00 96.32 23 ALA B N 1
ATOM 3442 C CA . ALA B 1 23 ? 5.778 73.576 18.465 1.00 97.26 23 ALA B CA 1
ATOM 3443 C C . ALA B 1 23 ? 6.610 74.516 19.338 1.00 98.00 23 ALA B C 1
ATOM 3444 O O . ALA B 1 23 ? 6.956 74.178 20.473 1.00 98.06 23 ALA B O 1
ATOM 3446 N N . PRO B 1 24 ? 6.942 75.711 18.818 1.00 98.58 24 PRO B N 1
ATOM 3447 C CA . PRO B 1 24 ? 7.738 76.698 19.558 1.00 98.35 24 PRO B CA 1
ATOM 3448 C C . PRO B 1 24 ? 7.043 77.203 20.821 1.00 98.03 24 PRO B C 1
ATOM 3449 O O . PRO B 1 24 ? 5.935 77.744 20.761 1.00 97.85 24 PRO B O 1
ATOM 3453 N N . LYS B 1 25 ? 7.705 77.022 21.960 1.00 97.31 25 LYS B N 1
ATOM 3454 C CA . LYS B 1 25 ? 7.167 77.447 23.248 1.00 96.96 25 LYS B CA 1
ATOM 3455 C C . LYS B 1 25 ? 7.379 78.943 23.471 1.00 96.21 25 LYS B C 1
ATOM 3456 O O . LYS B 1 25 ? 8.478 79.457 23.265 1.00 96.31 25 LYS B O 1
ATOM 3462 N N . PRO B 1 26 ? 6.323 79.632 23.891 1.00 95.44 26 PRO B N 1
ATOM 3463 C CA . PRO B 1 26 ? 6.404 81.068 24.175 1.00 94.21 26 PRO B CA 1
ATOM 3464 C C . PRO B 1 26 ? 7.479 81.382 25.210 1.00 92.96 26 PRO B C 1
ATOM 3465 O O . PRO B 1 26 ? 7.554 80.714 26.242 1.00 92.31 26 PRO B O 1
ATOM 3469 N N . PHE B 1 27 ? 8.300 82.389 24.932 1.00 92.05 27 PHE B N 1
ATOM 3470 C CA . PHE B 1 27 ? 9.472 82.672 25.752 1.00 90.76 27 PHE B CA 1
ATOM 3471 C C . PHE B 1 27 ? 9.073 83.272 27.096 1.00 89.48 27 PHE B C 1
ATOM 3472 O O . PHE B 1 27 ? 8.067 83.974 27.199 1.00 89.51 27 PHE B O 1
ATOM 3480 N N . GLU B 1 28 ? 9.867 82.990 28.123 1.00 88.09 28 GLU B N 1
ATOM 3481 C CA . GLU B 1 28 ? 9.515 83.361 29.488 1.00 86.35 28 GLU B CA 1
ATOM 3482 C C . GLU B 1 28 ? 10.762 83.607 30.332 1.00 84.82 28 GLU B C 1
ATOM 3483 O O . GLU B 1 28 ? 11.343 82.673 30.884 1.00 84.18 28 GLU B O 1
ATOM 3489 N N . ALA B 1 29 ? 11.167 84.869 30.426 1.00 82.96 29 ALA B N 1
ATOM 3490 C CA . ALA B 1 29 ? 12.345 85.241 31.207 1.00 80.99 29 ALA B CA 1
ATOM 3491 C C . ALA B 1 29 ? 12.490 84.480 32.523 1.00 79.74 29 ALA B C 1
ATOM 3492 O O . ALA B 1 29 ? 11.549 84.396 33.310 1.00 79.69 29 ALA B O 1
ATOM 3494 N N . GLY B 1 30 ? 13.679 83.933 32.757 1.00 78.51 30 GLY B N 1
ATOM 3495 C CA . GLY B 1 30 ? 13.924 83.202 33.986 1.00 76.80 30 GLY B CA 1
ATOM 3496 C C . GLY B 1 30 ? 13.496 81.749 33.989 1.00 75.60 30 GLY B C 1
ATOM 3497 O O . GLY B 1 30 ? 13.778 81.020 34.939 1.00 75.45 30 GLY B O 1
ATOM 3498 N N . LYS B 1 31 ? 12.738 81.344 32.980 1.00 74.59 31 LYS B N 1
ATOM 3499 C CA . LYS B 1 31 ? 12.302 79.955 32.863 1.00 73.51 31 LYS B CA 1
ATOM 3500 C C . LYS B 1 31 ? 12.859 79.383 31.558 1.00 71.12 31 LYS B C 1
ATOM 3501 O O . LYS B 1 31 ? 13.598 78.397 31.570 1.00 71.22 31 LYS B O 1
ATOM 3507 N N . SER B 1 32 ? 12.494 80.008 30.440 1.00 67.73 32 SER B N 1
ATOM 3508 C CA . SER B 1 32 ? 12.950 79.587 29.116 1.00 63.69 32 SER B CA 1
ATOM 3509 C C . SER B 1 32 ? 14.470 79.673 29.008 1.00 61.34 32 SER B C 1
ATOM 3510 O O . SER B 1 32 ? 15.087 80.583 29.560 1.00 60.47 32 SER B O 1
ATOM 3513 N N . VAL B 1 33 ? 15.070 78.732 28.288 1.00 58.25 33 VAL B N 1
ATOM 3514 C CA . VAL B 1 33 ? 16.517 78.732 28.105 1.00 54.77 33 VAL B CA 1
ATOM 3515 C C . VAL B 1 33 ? 16.883 79.379 26.773 1.00 51.98 33 VAL B C 1
ATOM 3516 O O . VAL B 1 33 ? 16.079 79.397 25.845 1.00 52.71 33 VAL B O 1
ATOM 3520 N N . VAL B 1 34 ? 18.085 79.936 26.693 1.00 48.94 34 VAL B N 1
ATOM 3521 C CA . VAL B 1 34 ? 18.563 80.539 25.452 1.00 46.73 34 VAL B CA 1
ATOM 3522 C C . VAL B 1 34 ? 19.851 79.795 25.118 1.00 45.62 34 VAL B C 1
ATOM 3523 O O . VAL B 1 34 ? 20.958 80.284 25.371 1.00 45.75 34 VAL B O 1
ATOM 3527 N N . PRO B 1 35 ? 19.719 78.582 24.554 1.00 43.40 35 PRO B N 1
ATOM 3528 C CA . PRO B 1 35 ? 20.868 77.753 24.188 1.00 41.09 35 PRO B CA 1
ATOM 3529 C C . PRO B 1 35 ? 21.736 78.351 23.085 1.00 39.21 35 PRO B C 1
ATOM 3530 O O . PRO B 1 35 ? 21.285 79.188 22.304 1.00 39.83 35 PRO B O 1
ATOM 3534 N N . PRO B 1 36 ? 23.007 77.933 23.017 1.00 37.85 36 PRO B N 1
ATOM 3535 C CA . PRO B 1 36 ? 23.925 78.445 21.996 1.00 37.34 36 PRO B CA 1
ATOM 3536 C C . PRO B 1 36 ? 23.672 77.845 20.618 1.00 36.99 36 PRO B C 1
ATOM 3537 O O . PRO B 1 36 ? 24.214 78.317 19.618 1.00 36.16 36 PRO B O 1
ATOM 3541 N N . SER B 1 37 ? 22.852 76.800 20.568 1.00 34.64 37 SER B N 1
ATOM 3542 C CA . SER B 1 37 ? 22.543 76.156 19.300 1.00 36.33 37 SER B CA 1
ATOM 3543 C C . SER B 1 37 ? 21.468 75.107 19.493 1.00 37.85 37 SER B C 1
ATOM 3544 O O . SER B 1 37 ? 21.069 74.809 20.619 1.00 39.90 37 SER B O 1
ATOM 3547 N N . GLY B 1 38 ? 21.005 74.545 18.385 1.00 38.28 38 GLY B N 1
ATOM 3548 C CA . GLY B 1 38 ? 19.980 73.526 18.456 1.00 39.99 38 GLY B CA 1
ATOM 3549 C C . GLY B 1 38 ? 19.338 73.288 17.105 1.00 41.60 38 GLY B C 1
ATOM 3550 O O . GLY B 1 38 ? 19.437 74.114 16.190 1.00 41.09 38 GLY B O 1
ATOM 3551 N N . LYS B 1 39 ? 18.675 72.149 16.971 1.00 42.74 39 LYS B N 1
ATOM 3552 C CA . LYS B 1 39 ? 18.028 71.833 15.716 1.00 44.97 39 LYS B CA 1
ATOM 3553 C C . LYS B 1 39 ? 16.633 72.428 15.674 1.00 45.28 39 LYS B C 1
ATOM 3554 O O . LYS B 1 39 ? 15.999 72.641 16.703 1.00 45.92 39 LYS B O 1
ATOM 3560 N N . VAL B 1 40 ? 16.176 72.705 14.463 1.00 45.85 40 VAL B N 1
ATOM 3561 C CA . VAL B 1 40 ? 14.846 73.240 14.230 1.00 46.58 40 VAL B CA 1
ATOM 3562 C C . VAL B 1 40 ? 14.212 72.304 13.194 1.00 46.48 40 VAL B C 1
ATOM 3563 O O . VAL B 1 40 ? 14.447 72.445 11.992 1.00 45.91 40 VAL B O 1
ATOM 3567 N N . ILE B 1 41 ? 13.433 71.335 13.666 1.00 46.07 41 ILE B N 1
ATOM 3568 C CA . ILE B 1 41 ? 12.787 70.375 12.775 1.00 47.72 41 ILE B CA 1
ATOM 3569 C C . ILE B 1 41 ? 11.265 70.406 12.890 1.00 50.39 41 ILE B C 1
ATOM 3570 O O . ILE B 1 41 ? 10.718 70.591 13.976 1.00 50.81 41 ILE B O 1
ATOM 3575 N N . GLY B 1 42 ? 10.589 70.211 11.762 1.00 52.36 42 GLY B N 1
ATOM 3576 C CA . GLY B 1 42 ? 9.140 70.222 11.761 1.00 53.38 42 GLY B CA 1
ATOM 3577 C C . GLY B 1 42 ? 8.477 68.967 11.225 1.00 54.50 42 GLY B C 1
ATOM 3578 O O . GLY B 1 42 ? 8.941 67.843 11.448 1.00 54.62 42 GLY B O 1
ATOM 3579 N N . THR B 1 43 ? 7.372 69.168 10.516 1.00 54.26 43 THR B N 1
ATOM 3580 C CA . THR B 1 43 ? 6.604 68.072 9.943 1.00 53.30 43 THR B CA 1
ATOM 3581 C C . THR B 1 43 ? 7.350 67.394 8.799 1.00 51.87 43 THR B C 1
ATOM 3582 O O . THR B 1 43 ? 7.488 66.172 8.777 1.00 50.78 43 THR B O 1
ATOM 3586 N N . LYS B 1 44 ? 7.839 68.193 7.859 1.00 51.65 44 LYS B N 1
ATOM 3587 C CA . LYS B 1 44 ? 8.566 67.664 6.718 1.00 52.89 44 LYS B CA 1
ATOM 3588 C C . LYS B 1 44 ? 9.660 66.681 7.158 1.00 53.23 44 LYS B C 1
ATOM 3589 O O . LYS B 1 44 ? 9.784 65.590 6.595 1.00 53.68 44 LYS B O 1
ATOM 3595 N N . GLU B 1 45 ? 10.443 67.059 8.167 1.00 51.82 45 GLU B N 1
ATOM 3596 C CA . GLU B 1 45 ? 11.508 66.190 8.659 1.00 49.92 45 GLU B CA 1
ATOM 3597 C C . GLU B 1 45 ? 10.938 64.837 9.070 1.00 49.87 45 GLU B C 1
ATOM 3598 O O . GLU B 1 45 ? 11.270 63.810 8.476 1.00 49.21 45 GLU B O 1
ATOM 3604 N N . LEU B 1 46 ? 10.070 64.838 10.078 1.00 49.23 46 LEU B N 1
ATOM 3605 C CA . LEU B 1 46 ? 9.480 63.597 10.562 1.00 48.14 46 LEU B CA 1
ATOM 3606 C C . LEU B 1 46 ? 8.745 62.804 9.492 1.00 47.89 46 LEU B C 1
ATOM 3607 O O . LEU B 1 46 ? 8.748 61.577 9.520 1.00 46.58 46 LEU B O 1
ATOM 3612 N N . GLN B 1 47 ? 8.114 63.493 8.549 1.00 48.49 47 GLN B N 1
ATOM 3613 C CA . GLN B 1 47 ? 7.394 62.802 7.491 1.00 48.98 47 GLN B CA 1
ATOM 3614 C C . GLN B 1 47 ? 8.341 61.959 6.646 1.00 48.72 47 GLN B C 1
ATOM 3615 O O . GLN B 1 47 ? 8.180 60.735 6.545 1.00 47.41 47 GLN B O 1
ATOM 3621 N N . LEU B 1 48 ? 9.331 62.617 6.048 1.00 47.87 48 LEU B N 1
ATOM 3622 C CA . LEU B 1 48 ? 10.299 61.929 5.206 1.00 48.02 48 LEU B CA 1
ATOM 3623 C C . LEU B 1 48 ? 11.033 60.804 5.936 1.00 48.75 48 LEU B C 1
ATOM 3624 O O . LEU B 1 48 ? 11.328 59.769 5.341 1.00 49.27 48 LEU B O 1
ATOM 3629 N N . MET B 1 49 ? 11.324 60.988 7.220 1.00 48.54 49 MET B N 1
ATOM 3630 C CA . MET B 1 49 ? 12.015 59.939 7.959 1.00 49.72 49 MET B CA 1
ATOM 3631 C C . MET B 1 49 ? 11.127 58.713 8.077 1.00 49.30 49 MET B C 1
ATOM 3632 O O . MET B 1 49 ? 11.621 57.590 8.188 1.00 48.40 49 MET B O 1
ATOM 3637 N N . VAL B 1 50 ? 9.816 58.929 8.057 1.00 49.79 50 VAL B N 1
ATOM 3638 C CA . VAL B 1 50 ? 8.874 57.820 8.127 1.00 50.48 50 VAL B CA 1
ATOM 3639 C C . VAL B 1 50 ? 8.849 57.196 6.735 1.00 50.56 50 VAL B C 1
ATOM 3640 O O . VAL B 1 50 ? 8.817 55.972 6.591 1.00 49.25 50 VAL B O 1
ATOM 3644 N N . GLU B 1 51 ? 8.881 58.051 5.714 1.00 50.40 51 GLU B N 1
ATOM 3645 C CA . GLU B 1 51 ? 8.889 57.593 4.329 1.00 52.39 51 GLU B CA 1
ATOM 3646 C C . GLU B 1 51 ? 10.074 56.672 4.107 1.00 52.72 51 GLU B C 1
ATOM 3647 O O . GLU B 1 51 ? 9.953 55.632 3.459 1.00 53.69 51 GLU B O 1
ATOM 3653 N N . ALA B 1 52 ? 11.224 57.067 4.642 1.00 51.63 52 ALA B N 1
ATOM 3654 C CA . ALA B 1 52 ? 12.433 56.269 4.515 1.00 50.95 52 ALA B CA 1
ATOM 3655 C C . ALA B 1 52 ? 12.296 55.006 5.365 1.00 49.85 52 ALA B C 1
ATOM 3656 O O . ALA B 1 52 ? 12.744 53.934 4.970 1.00 49.05 52 ALA B O 1
ATOM 3658 N N . SER B 1 53 ? 11.669 55.130 6.529 1.00 49.61 53 SER B N 1
ATOM 3659 C CA . SER B 1 53 ? 11.495 53.975 7.401 1.00 51.77 53 SER B CA 1
ATOM 3660 C C . SER B 1 53 ? 10.602 52.939 6.728 1.00 53.00 53 SER B C 1
ATOM 3661 O O . SER B 1 53 ? 10.789 51.735 6.903 1.00 53.22 53 SER B O 1
ATOM 3664 N N . LEU B 1 54 ? 9.628 53.413 5.958 1.00 53.83 54 LEU B N 1
ATOM 3665 C CA . LEU B 1 54 ? 8.701 52.522 5.277 1.00 53.85 54 LEU B CA 1
ATOM 3666 C C . LEU B 1 54 ? 9.343 51.863 4.066 1.00 54.46 54 LEU B C 1
ATOM 3667 O O . LEU B 1 54 ? 9.132 50.672 3.831 1.00 54.36 54 LEU B O 1
ATOM 3672 N N . ASP B 1 55 ? 10.127 52.629 3.306 1.00 53.92 55 ASP B N 1
ATOM 3673 C CA . ASP B 1 55 ? 10.811 52.091 2.135 1.00 52.36 55 ASP B CA 1
ATOM 3674 C C . ASP B 1 55 ? 11.423 50.736 2.461 1.00 51.96 55 ASP B C 1
ATOM 3675 O O . ASP B 1 55 ? 11.367 49.804 1.658 1.00 51.01 55 ASP B O 1
ATOM 3680 N N . GLY B 1 56 ? 12.012 50.636 3.647 1.00 50.84 56 GLY B N 1
ATOM 3681 C CA . GLY B 1 56 ? 12.631 49.392 4.058 1.00 49.01 56 GLY B CA 1
ATOM 3682 C C . GLY B 1 56 ? 13.950 49.126 3.356 1.00 47.08 56 GLY B C 1
ATOM 3683 O O . GLY B 1 56 ? 14.446 48.006 3.404 1.00 48.05 56 GLY B O 1
ATOM 3684 N N . TRP B 1 57 ? 14.507 50.147 2.713 1.00 45.97 57 TRP B N 1
ATOM 3685 C CA . TRP B 1 57 ? 15.712 49.980 1.909 1.00 46.26 57 TRP B CA 1
ATOM 3686 C C . TRP B 1 57 ? 16.912 50.101 2.841 1.00 44.95 57 TRP B C 1
ATOM 3687 O O . TRP B 1 57 ? 17.799 49.247 2.842 1.00 44.80 57 TRP B O 1
ATOM 3698 N N . LEU B 1 58 ? 16.935 51.167 3.635 1.00 43.19 58 LEU B N 1
ATOM 3699 C CA . LEU B 1 58 ? 17.899 51.155 4.729 1.00 40.71 58 LEU B CA 1
ATOM 3700 C C . LEU B 1 58 ? 19.223 51.860 4.454 1.00 40.37 58 LEU B C 1
ATOM 3701 O O . LEU B 1 58 ? 19.459 52.968 4.937 1.00 41.16 58 LEU B O 1
ATOM 3706 N N . THR B 1 59 ? 20.083 51.210 3.677 1.00 38.72 59 THR B N 1
ATOM 3707 C CA . THR B 1 59 ? 21.289 51.895 3.227 1.00 37.24 59 THR B CA 1
ATOM 3708 C C . THR B 1 59 ? 20.850 53.077 2.369 1.00 38.74 59 THR B C 1
ATOM 3709 O O . THR B 1 59 ? 19.661 53.256 2.104 1.00 37.08 59 THR B O 1
ATOM 3713 N N . THR B 1 60 ? 21.816 53.881 1.938 1.00 38.09 60 THR B N 1
ATOM 3714 C CA . THR B 1 60 ? 21.528 55.060 1.136 1.00 41.57 60 THR B CA 1
ATOM 3715 C C . THR B 1 60 ? 20.859 54.682 -0.181 1.00 44.36 60 THR B C 1
ATOM 3716 O O . THR B 1 60 ? 21.090 53.600 -0.732 1.00 44.95 60 THR B O 1
ATOM 3720 N N . GLY B 1 61 ? 20.027 55.586 -0.682 1.00 46.17 61 GLY B N 1
ATOM 3721 C CA . GLY B 1 61 ? 19.342 55.331 -1.930 1.00 45.45 61 GLY B CA 1
ATOM 3722 C C . GLY B 1 61 ? 18.513 56.509 -2.384 1.00 45.87 61 GLY B C 1
ATOM 3723 O O . GLY B 1 61 ? 19.037 57.588 -2.645 1.00 46.79 61 GLY B O 1
ATOM 3724 N N . ARG B 1 62 ? 17.208 56.285 -2.472 1.00 47.06 62 ARG B N 1
ATOM 3725 C CA . ARG B 1 62 ? 16.243 57.290 -2.906 1.00 45.89 62 ARG B CA 1
ATOM 3726 C C . ARG B 1 62 ? 16.464 58.671 -2.286 1.00 45.08 62 ARG B C 1
ATOM 3727 O O . ARG B 1 62 ? 16.680 59.648 -3.001 1.00 45.82 62 ARG B O 1
ATOM 3735 N N . PHE B 1 63 ? 16.426 58.768 -0.962 1.00 43.74 63 PHE B N 1
ATOM 3736 C CA . PHE B 1 63 ? 16.631 60.069 -0.330 1.00 43.14 63 PHE B CA 1
ATOM 3737 C C . PHE B 1 63 ? 18.069 60.586 -0.400 1.00 42.15 63 PHE B C 1
ATOM 3738 O O . PHE B 1 63 ? 18.302 61.785 -0.600 1.00 39.27 63 PHE B O 1
ATOM 3746 N N . ASN B 1 64 ? 19.033 59.684 -0.246 1.00 40.50 64 ASN B N 1
ATOM 3747 C CA . ASN B 1 64 ? 20.423 60.085 -0.292 1.00 39.63 64 ASN B CA 1
ATOM 3748 C C . ASN B 1 64 ? 20.776 60.699 -1.638 1.00 39.81 64 ASN B C 1
ATOM 3749 O O . ASN B 1 64 ? 21.561 61.644 -1.704 1.00 39.39 64 ASN B O 1
ATOM 3754 N N . ASP B 1 65 ? 20.215 60.149 -2.714 1.00 42.07 65 ASP B N 1
ATOM 3755 C CA . ASP B 1 65 ? 20.470 60.682 -4.054 1.00 43.37 65 ASP B CA 1
ATOM 3756 C C . ASP B 1 65 ? 19.884 62.086 -4.120 1.00 40.85 65 ASP B C 1
ATOM 3757 O O . ASP B 1 65 ? 20.531 63.021 -4.577 1.00 41.21 65 ASP B O 1
ATOM 3762 N N . ALA B 1 66 ? 18.645 62.213 -3.663 1.00 39.89 66 ALA B N 1
ATOM 3763 C CA . ALA B 1 66 ? 17.949 63.495 -3.662 1.00 41.96 66 ALA B CA 1
ATOM 3764 C C . ALA B 1 66 ? 18.704 64.552 -2.845 1.00 42.02 66 ALA B C 1
ATOM 3765 O O . ALA B 1 66 ? 18.800 65.707 -3.253 1.00 43.23 66 ALA B O 1
ATOM 3767 N N . PHE B 1 67 ? 19.246 64.144 -1.698 1.00 43.93 67 PHE B N 1
ATOM 3768 C CA . PHE B 1 67 ? 19.971 65.059 -0.820 1.00 42.15 67 PHE B CA 1
ATOM 3769 C C . PHE B 1 67 ? 21.288 65.510 -1.432 1.00 42.18 67 PHE B C 1
ATOM 3770 O O . PHE B 1 67 ? 21.576 66.703 -1.491 1.00 40.57 67 PHE B O 1
ATOM 3778 N N . GLU B 1 68 ? 22.087 64.557 -1.895 1.00 43.43 68 GLU B N 1
ATOM 3779 C CA . GLU B 1 68 ? 23.366 64.894 -2.503 1.00 45.98 68 GLU B CA 1
ATOM 3780 C C . GLU B 1 68 ? 23.169 65.809 -3.706 1.00 47.33 68 GLU B C 1
ATOM 3781 O O . GLU B 1 68 ? 24.014 66.658 -4.005 1.00 46.68 68 GLU B O 1
ATOM 3787 N N . LYS B 1 69 ? 22.042 65.637 -4.387 1.00 49.04 69 LYS B N 1
ATOM 3788 C CA . LYS B 1 69 ? 21.734 66.446 -5.558 1.00 49.83 69 LYS B CA 1
ATOM 3789 C C . LYS B 1 69 ? 21.337 67.867 -5.184 1.00 47.57 69 LYS B C 1
ATOM 3790 O O . LYS B 1 69 ? 21.952 68.822 -5.649 1.00 47.09 69 LYS B O 1
ATOM 3796 N N . LYS B 1 70 ? 20.312 68.003 -4.344 1.00 46.51 70 LYS B N 1
ATOM 3797 C CA . LYS B 1 70 ? 19.840 69.326 -3.949 1.00 47.87 70 LYS B CA 1
ATOM 3798 C C . LYS B 1 70 ? 20.886 70.140 -3.186 1.00 46.29 70 LYS B C 1
ATOM 3799 O O . LYS B 1 70 ? 20.884 71.368 -3.237 1.00 46.72 70 LYS B O 1
ATOM 3805 N N . LEU B 1 71 ? 21.783 69.451 -2.487 1.00 45.46 71 LEU B N 1
ATOM 3806 C CA . LEU B 1 71 ? 22.835 70.116 -1.734 1.00 42.90 71 LEU B CA 1
ATOM 3807 C C . LEU B 1 71 ? 23.902 70.568 -2.726 1.00 40.84 71 LEU B C 1
ATOM 3808 O O . LEU B 1 71 ? 24.523 71.623 -2.561 1.00 39.05 71 LEU B O 1
ATOM 3813 N N . GLY B 1 72 ? 24.109 69.768 -3.766 1.00 39.21 72 GLY B N 1
ATOM 3814 C CA . GLY B 1 72 ? 25.082 70.134 -4.778 1.00 40.00 72 GLY B CA 1
ATOM 3815 C C . GLY B 1 72 ? 24.600 71.386 -5.497 1.00 41.71 72 GLY B C 1
ATOM 3816 O O . GLY B 1 72 ? 25.399 72.214 -5.964 1.00 40.98 72 GLY B O 1
ATOM 3817 N N . GLU B 1 73 ? 23.282 71.525 -5.583 1.00 42.37 73 GLU B N 1
ATOM 3818 C CA . GLU B 1 73 ? 22.686 72.683 -6.234 1.00 46.85 73 GLU B CA 1
ATOM 3819 C C . GLU B 1 73 ? 22.901 73.900 -5.334 1.00 46.78 73 GLU B C 1
ATOM 3820 O O . GLU B 1 73 ? 23.483 74.895 -5.760 1.00 45.76 73 GLU B O 1
ATOM 3826 N N . TYR B 1 74 ? 22.456 73.803 -4.083 1.00 46.96 74 TYR B N 1
ATOM 3827 C CA . TYR B 1 74 ? 22.614 74.896 -3.127 1.00 47.03 74 TYR B CA 1
ATOM 3828 C C . TYR B 1 74 ? 24.047 75.417 -3.096 1.00 45.78 74 TYR B C 1
ATOM 3829 O O . TYR B 1 74 ? 24.275 76.624 -3.111 1.00 45.49 74 TYR B O 1
ATOM 3838 N N . LEU B 1 75 ? 25.003 74.493 -3.049 1.00 45.27 75 LEU B N 1
ATOM 3839 C CA . LEU B 1 75 ? 26.426 74.830 -2.998 1.00 44.50 75 LEU B CA 1
ATOM 3840 C C . LEU B 1 75 ? 27.052 75.238 -4.324 1.00 43.76 75 LEU B C 1
ATOM 3841 O O . LEU B 1 75 ? 28.052 75.963 -4.345 1.00 44.39 75 LEU B O 1
ATOM 3846 N N . GLY B 1 76 ? 26.491 74.763 -5.430 1.00 41.68 76 GLY B N 1
ATOM 3847 C CA . GLY B 1 76 ? 27.065 75.102 -6.716 1.00 39.96 76 GLY B CA 1
ATOM 3848 C C . GLY B 1 76 ? 28.262 74.224 -7.028 1.00 40.40 76 GLY B C 1
ATOM 3849 O O . GLY B 1 76 ? 29.293 74.692 -7.526 1.00 39.13 76 GLY B O 1
ATOM 3850 N N . VAL B 1 77 ? 28.127 72.941 -6.704 1.00 40.67 77 VAL B N 1
ATOM 3851 C CA . VAL B 1 77 ? 29.170 71.955 -6.961 1.00 40.03 77 VAL B CA 1
ATOM 3852 C C . VAL B 1 77 ? 28.482 70.718 -7.509 1.00 39.90 77 VAL B C 1
ATOM 3853 O O . VAL B 1 77 ? 27.363 70.393 -7.109 1.00 38.75 77 VAL B O 1
ATOM 3857 N N . PRO B 1 78 ? 29.139 70.016 -8.443 1.00 40.47 78 PRO B N 1
ATOM 3858 C CA . PRO B 1 78 ? 28.606 68.804 -9.071 1.00 41.71 78 PRO B CA 1
ATOM 3859 C C . PRO B 1 78 ? 28.699 67.526 -8.238 1.00 42.97 78 PRO B C 1
ATOM 3860 O O . PRO B 1 78 ? 27.845 66.647 -8.354 1.00 44.53 78 PRO B O 1
ATOM 3864 N N . TYR B 1 79 ? 29.726 67.426 -7.398 1.00 43.26 79 TYR B N 1
ATOM 3865 C CA . TYR B 1 79 ? 29.934 66.223 -6.592 1.00 42.78 79 TYR B CA 1
ATOM 3866 C C . TYR B 1 79 ? 29.793 66.389 -5.078 1.00 41.67 79 TYR B C 1
ATOM 3867 O O . TYR B 1 79 ? 30.534 67.141 -4.442 1.00 40.77 79 TYR B O 1
ATOM 3876 N N . VAL B 1 80 ? 28.829 65.676 -4.510 1.00 41.28 80 VAL B N 1
ATOM 3877 C CA . VAL B 1 80 ? 28.577 65.709 -3.075 1.00 39.88 80 VAL B CA 1
ATOM 3878 C C . VAL B 1 80 ? 28.407 64.281 -2.565 1.00 38.59 80 VAL B C 1
ATOM 3879 O O . VAL B 1 80 ? 27.526 63.551 -3.014 1.00 37.59 80 VAL B O 1
ATOM 3883 N N . LEU B 1 81 ? 29.273 63.890 -1.634 1.00 38.14 81 LEU B N 1
ATOM 3884 C CA . LEU B 1 81 ? 29.245 62.554 -1.038 1.00 34.34 81 LEU B CA 1
ATOM 3885 C C . LEU B 1 81 ? 28.859 62.656 0.438 1.00 32.48 81 LEU B C 1
ATOM 3886 O O . LEU B 1 81 ? 29.518 63.374 1.194 1.00 29.83 81 LEU B O 1
ATOM 3891 N N . THR B 1 82 ? 27.802 61.960 0.857 1.00 28.27 82 THR B N 1
ATOM 3892 C CA . THR B 1 82 ? 27.437 62.022 2.262 1.00 27.68 82 THR B CA 1
ATOM 3893 C C . THR B 1 82 ? 28.297 61.063 3.081 1.00 28.01 82 THR B C 1
ATOM 3894 O O . THR B 1 82 ? 28.833 60.090 2.555 1.00 27.89 82 THR B O 1
ATOM 3898 N N . THR B 1 83 ? 28.441 61.355 4.372 1.00 28.01 83 THR B N 1
ATOM 3899 C CA . THR B 1 83 ? 29.213 60.495 5.266 1.00 25.49 83 THR B CA 1
ATOM 3900 C C . THR B 1 83 ? 28.677 60.582 6.713 1.00 25.03 83 THR B C 1
ATOM 3901 O O . THR B 1 83 ? 27.732 61.328 6.972 1.00 25.86 83 THR B O 1
ATOM 3905 N N . THR B 1 84 ? 29.261 59.837 7.652 1.00 22.51 84 THR B N 1
ATOM 3906 C CA . THR B 1 84 ? 28.730 59.801 9.019 1.00 23.73 84 THR B CA 1
ATOM 3907 C C . THR B 1 84 ? 28.748 61.060 9.877 1.00 23.93 84 THR B C 1
ATOM 3908 O O . THR B 1 84 ? 27.951 61.176 10.815 1.00 25.58 84 THR B O 1
ATOM 3912 N N . SER B 1 85 ? 29.627 62.004 9.563 1.00 22.59 85 SER B N 1
ATOM 3913 C CA . SER B 1 85 ? 29.725 63.224 10.352 1.00 20.71 85 SER B CA 1
ATOM 3914 C C . SER B 1 85 ? 30.709 64.186 9.694 1.00 21.95 85 SER B C 1
ATOM 3915 O O . SER B 1 85 ? 31.405 63.822 8.738 1.00 19.65 85 SER B O 1
ATOM 3918 N N . GLY B 1 86 ? 30.782 65.405 10.236 1.00 20.61 86 GLY B N 1
ATOM 3919 C CA . GLY B 1 86 ? 31.699 66.395 9.717 1.00 13.71 86 GLY B CA 1
ATOM 3920 C C . GLY B 1 86 ? 33.106 65.869 9.890 1.00 15.85 86 GLY B C 1
ATOM 3921 O O . GLY B 1 86 ? 33.949 65.958 8.983 1.00 16.99 86 GLY B O 1
ATOM 3922 N N . SER B 1 87 ? 33.362 65.306 11.067 1.00 16.91 87 SER B N 1
ATOM 3923 C CA . SER B 1 87 ? 34.666 64.744 11.380 1.00 15.55 87 SER B CA 1
ATOM 3924 C C . SER B 1 87 ? 34.993 63.672 10.340 1.00 17.83 87 SER B C 1
ATOM 3925 O O . SER B 1 87 ? 36.105 63.615 9.807 1.00 17.18 87 SER B O 1
ATOM 3928 N N . SER B 1 88 ? 34.023 62.807 10.052 1.00 18.85 88 SER B N 1
ATOM 3929 C CA . SER B 1 88 ? 34.263 61.786 9.042 1.00 20.07 88 SER B CA 1
ATOM 3930 C C . SER B 1 88 ? 34.534 62.439 7.686 1.00 20.24 88 SER B C 1
ATOM 3931 O O . SER B 1 88 ? 35.390 61.966 6.929 1.00 20.80 88 SER B O 1
ATOM 3934 N N . ALA B 1 89 ? 33.822 63.526 7.380 1.00 19.27 89 ALA B N 1
ATOM 3935 C CA . ALA B 1 89 ? 34.040 64.203 6.118 1.00 20.49 89 ALA B CA 1
ATOM 3936 C C . ALA B 1 89 ? 35.468 64.760 6.063 1.00 23.65 89 ALA B C 1
ATOM 3937 O O . ALA B 1 89 ? 36.160 64.611 5.047 1.00 24.37 89 ALA B O 1
ATOM 3939 N N . ASN B 1 90 ? 35.910 65.397 7.148 1.00 23.30 90 ASN B N 1
ATOM 3940 C CA . ASN B 1 90 ? 37.264 65.939 7.194 1.00 25.19 90 ASN B CA 1
ATOM 3941 C C . ASN B 1 90 ? 38.274 64.807 6.974 1.00 23.62 90 ASN B C 1
ATOM 3942 O O . ASN B 1 90 ? 39.257 64.972 6.254 1.00 23.94 90 ASN B O 1
ATOM 3947 N N . LEU B 1 91 ? 38.026 63.658 7.588 1.00 22.31 91 LEU B N 1
ATOM 3948 C CA . LEU B 1 91 ? 38.930 62.510 7.438 1.00 24.09 91 LEU B CA 1
ATOM 3949 C C . LEU B 1 91 ? 38.994 62.044 5.979 1.00 24.85 91 LEU B C 1
ATOM 3950 O O . LEU B 1 91 ? 40.079 61.855 5.419 1.00 23.80 91 LEU B O 1
ATOM 3955 N N . LEU B 1 92 ? 37.833 61.874 5.358 1.00 24.10 92 LEU B N 1
ATOM 3956 C CA . LEU B 1 92 ? 37.805 61.424 3.966 1.00 27.03 92 LEU B CA 1
ATOM 3957 C C . LEU B 1 92 ? 38.518 62.435 3.068 1.00 28.13 92 LEU B C 1
ATOM 3958 O O . LEU B 1 92 ? 39.302 62.053 2.200 1.00 28.34 92 LEU B O 1
ATOM 3963 N N . ALA B 1 93 ? 38.264 63.722 3.304 1.00 30.34 93 ALA B N 1
ATOM 3964 C CA . ALA B 1 93 ? 38.880 64.793 2.522 1.00 31.03 93 ALA B CA 1
ATOM 3965 C C . ALA B 1 93 ? 40.408 64.783 2.558 1.00 30.22 93 ALA B C 1
ATOM 3966 O O . ALA B 1 93 ? 41.059 64.849 1.518 1.00 31.81 93 ALA B O 1
ATOM 3968 N N . LEU B 1 94 ? 40.988 64.703 3.747 1.00 30.90 94 LEU B N 1
ATOM 3969 C CA . LEU B 1 94 ? 42.441 64.697 3.852 1.00 31.71 94 LEU B CA 1
ATOM 3970 C C . LEU B 1 94 ? 43.003 63.339 3.419 1.00 31.55 94 LEU B C 1
ATOM 3971 O O . LEU B 1 94 ? 44.068 63.271 2.806 1.00 32.27 94 LEU B O 1
ATOM 3976 N N . THR B 1 95 ? 42.290 62.259 3.712 1.00 30.80 95 THR B N 1
ATOM 3977 C CA . THR B 1 95 ? 42.778 60.929 3.332 1.00 30.77 95 THR B CA 1
ATOM 3978 C C . THR B 1 95 ? 42.814 60.767 1.812 1.00 30.77 95 THR B C 1
ATOM 3979 O O . THR B 1 95 ? 43.763 60.209 1.260 1.00 32.69 95 THR B O 1
ATOM 3983 N N . ALA B 1 96 ? 41.790 61.288 1.142 1.00 30.16 96 ALA B N 1
ATOM 3984 C CA . ALA B 1 96 ? 41.677 61.213 -0.310 1.00 28.46 96 ALA B CA 1
ATOM 3985 C C . ALA B 1 96 ? 42.900 61.719 -1.069 1.00 31.72 96 ALA B C 1
ATOM 3986 O O . ALA B 1 96 ? 43.202 61.245 -2.170 1.00 33.10 96 ALA B O 1
ATOM 3988 N N . LEU B 1 97 ? 43.592 62.693 -0.490 1.00 32.95 97 LEU B N 1
ATOM 3989 C CA . LEU B 1 97 ? 44.762 63.278 -1.118 1.00 33.12 97 LEU B CA 1
ATOM 3990 C C . LEU B 1 97 ? 46.010 62.441 -0.921 1.00 34.72 97 LEU B C 1
ATOM 3991 O O . LEU B 1 97 ? 47.095 62.845 -1.332 1.00 37.07 97 LEU B O 1
ATOM 3996 N N . THR B 1 98 ? 45.869 61.286 -0.276 1.00 35.75 98 THR B N 1
ATOM 3997 C CA . THR B 1 98 ? 47.015 60.404 -0.061 1.00 35.51 98 THR B CA 1
ATOM 3998 C C . THR B 1 98 ? 47.004 59.318 -1.142 1.00 35.66 98 THR B C 1
ATOM 3999 O O . THR B 1 98 ? 47.916 58.488 -1.212 1.00 36.42 98 THR B O 1
ATOM 4003 N N . SER B 1 99 ? 45.962 59.326 -1.968 1.00 34.98 99 SER B N 1
ATOM 4004 C CA . SER B 1 99 ? 45.822 58.347 -3.042 1.00 38.10 99 SER B CA 1
ATOM 4005 C C . SER B 1 99 ? 46.983 58.378 -4.027 1.00 40.03 99 SER B C 1
ATOM 4006 O O . SER B 1 99 ? 47.321 59.429 -4.569 1.00 36.47 99 SER B O 1
ATOM 4009 N N . PRO B 1 100 ? 47.601 57.213 -4.282 1.00 42.37 100 PRO B N 1
ATOM 4010 C CA . PRO B 1 100 ? 48.721 57.182 -5.226 1.00 43.01 100 PRO B CA 1
ATOM 4011 C C . PRO B 1 100 ? 48.284 57.607 -6.632 1.00 42.80 100 PRO B C 1
ATOM 4012 O O . PRO B 1 100 ? 49.121 57.852 -7.498 1.00 43.59 100 PRO B O 1
ATOM 4016 N N . LYS B 1 101 ? 46.974 57.706 -6.846 1.00 42.32 101 LYS B N 1
ATOM 4017 C CA . LYS B 1 101 ? 46.449 58.139 -8.137 1.00 43.62 101 LYS B CA 1
ATOM 4018 C C . LYS B 1 101 ? 46.763 59.621 -8.396 1.00 43.74 101 LYS B C 1
ATOM 4019 O O . LYS B 1 101 ? 46.611 60.104 -9.521 1.00 43.57 101 LYS B O 1
ATOM 4025 N N . LEU B 1 102 ? 47.184 60.340 -7.356 1.00 42.69 102 LEU B N 1
ATOM 4026 C CA . LEU B 1 102 ? 47.540 61.752 -7.497 1.00 41.84 102 LEU B CA 1
ATOM 4027 C C . LEU B 1 102 ? 49.054 61.896 -7.714 1.00 42.33 102 LEU B C 1
ATOM 4028 O O . LEU B 1 102 ? 49.627 62.982 -7.550 1.00 41.41 102 LEU B O 1
ATOM 4033 N N . GLY B 1 103 ? 49.691 60.788 -8.075 1.00 41.76 103 GLY B N 1
ATOM 4034 C CA . GLY B 1 103 ? 51.121 60.791 -8.317 1.00 41.65 103 GLY B CA 1
ATOM 4035 C C . GLY B 1 103 ? 51.898 61.642 -7.336 1.00 42.44 103 GLY B C 1
ATOM 4036 O O . GLY B 1 103 ? 51.672 61.577 -6.132 1.00 42.92 103 GLY B O 1
ATOM 4037 N N . VAL B 1 104 ? 52.807 62.456 -7.862 1.00 41.61 104 VAL B N 1
ATOM 4038 C CA . VAL B 1 104 ? 53.653 63.322 -7.051 1.00 41.15 104 VAL B CA 1
ATOM 4039 C C . VAL B 1 104 ? 52.874 64.235 -6.083 1.00 41.17 104 VAL B C 1
ATOM 4040 O O . VAL B 1 104 ? 53.398 64.626 -5.040 1.00 41.04 104 VAL B O 1
ATOM 4044 N N . ARG B 1 105 ? 51.625 64.552 -6.423 1.00 41.27 105 ARG B N 1
ATOM 4045 C CA . ARG B 1 105 ? 50.769 65.415 -5.601 1.00 41.92 105 ARG B CA 1
ATOM 4046 C C . ARG B 1 105 ? 50.175 64.762 -4.346 1.00 42.49 105 ARG B C 1
ATOM 4047 O O . ARG B 1 105 ? 49.530 65.431 -3.539 1.00 42.70 105 ARG B O 1
ATOM 4055 N N . ALA B 1 106 ? 50.396 63.464 -4.178 1.00 43.54 106 ALA B N 1
ATOM 4056 C CA . ALA B 1 106 ? 49.850 62.728 -3.039 1.00 43.05 106 ALA B CA 1
ATOM 4057 C C . ALA B 1 106 ? 50.511 63.020 -1.694 1.00 41.93 106 ALA B C 1
ATOM 4058 O O . ALA B 1 106 ? 51.730 63.070 -1.590 1.00 43.97 106 ALA B O 1
ATOM 4060 N N . LEU B 1 107 ? 49.692 63.196 -0.660 1.00 41.71 107 LEU B N 1
ATOM 4061 C CA . LEU B 1 107 ? 50.200 63.456 0.685 1.00 40.78 107 LEU B CA 1
ATOM 4062 C C . LEU B 1 107 ? 50.856 62.182 1.203 1.00 39.59 107 LEU B C 1
ATOM 4063 O O . LEU B 1 107 ? 50.307 61.090 1.056 1.00 39.84 107 LEU B O 1
ATOM 4068 N N . LYS B 1 108 ? 52.021 62.322 1.818 1.00 39.56 108 LYS B N 1
ATOM 4069 C CA . LYS B 1 108 ? 52.749 61.176 2.346 1.00 40.49 108 LYS B CA 1
ATOM 4070 C C . LYS B 1 108 ? 53.097 61.400 3.812 1.00 40.65 108 LYS B C 1
ATOM 4071 O O . LYS B 1 108 ? 53.257 62.539 4.255 1.00 40.56 108 LYS B O 1
ATOM 4077 N N . PRO B 1 109 ? 53.233 60.314 4.583 1.00 39.02 109 PRO B N 1
ATOM 4078 C CA . PRO B 1 109 ? 53.582 60.510 5.988 1.00 39.17 109 PRO B CA 1
ATOM 4079 C C . PRO B 1 109 ? 54.804 61.426 5.982 1.00 41.19 109 PRO B C 1
ATOM 4080 O O . PRO B 1 109 ? 55.651 61.315 5.101 1.00 40.75 109 PRO B O 1
ATOM 4084 N N . GLY B 1 110 ? 54.890 62.343 6.939 1.00 42.35 110 GLY B N 1
ATOM 4085 C CA . GLY B 1 110 ? 56.028 63.243 6.974 1.00 41.62 110 GLY B CA 1
ATOM 4086 C C . GLY B 1 110 ? 55.740 64.612 6.382 1.00 42.77 110 GLY B C 1
ATOM 4087 O O . GLY B 1 110 ? 56.336 65.602 6.806 1.00 45.07 110 GLY B O 1
ATOM 4088 N N . ASP B 1 111 ? 54.843 64.685 5.401 1.00 43.02 111 ASP B N 1
ATOM 4089 C CA . ASP B 1 111 ? 54.509 65.970 4.792 1.00 42.93 111 ASP B CA 1
ATOM 4090 C C . ASP B 1 111 ? 53.812 66.860 5.821 1.00 43.25 111 ASP B C 1
ATOM 4091 O O . ASP B 1 111 ? 53.368 66.376 6.866 1.00 44.16 111 ASP B O 1
ATOM 4096 N N . GLU B 1 112 ? 53.719 68.158 5.534 1.00 42.13 112 GLU B N 1
ATOM 4097 C CA . GLU B 1 112 ? 53.097 69.094 6.465 1.00 41.54 112 GLU B CA 1
ATOM 4098 C C . GLU B 1 112 ? 51.831 69.734 5.940 1.00 39.80 112 GLU B C 1
ATOM 4099 O O . GLU B 1 112 ? 51.710 70.029 4.752 1.00 39.73 112 GLU B O 1
ATOM 4105 N N . VAL B 1 113 ? 50.891 69.946 6.854 1.00 38.53 113 VAL B N 1
ATOM 4106 C CA . VAL B 1 113 ? 49.613 70.571 6.540 1.00 37.68 113 VAL B CA 1
ATOM 4107 C C . VAL B 1 113 ? 49.515 71.841 7.393 1.00 38.33 113 VAL B C 1
ATOM 4108 O O . VAL B 1 113 ? 49.645 71.777 8.620 1.00 35.25 113 VAL B O 1
ATOM 4112 N N . ILE B 1 114 ? 49.312 72.990 6.752 1.00 40.22 114 ILE B N 1
ATOM 4113 C CA . ILE B 1 114 ? 49.182 74.248 7.488 1.00 41.24 114 ILE B CA 1
ATOM 4114 C C . ILE B 1 114 ? 47.738 74.394 7.971 1.00 40.72 114 ILE B C 1
ATOM 4115 O O . ILE B 1 114 ? 46.787 74.076 7.251 1.00 40.80 114 ILE B O 1
ATOM 4120 N N . THR B 1 115 ? 47.588 74.860 9.204 1.00 39.15 115 THR B N 1
ATOM 4121 C CA . THR B 1 115 ? 46.276 75.046 9.805 1.00 38.31 115 THR B CA 1
ATOM 4122 C C . THR B 1 115 ? 46.456 75.930 11.038 1.00 37.02 115 THR B C 1
ATOM 4123 O O . THR B 1 115 ? 47.533 76.497 11.235 1.00 37.78 115 THR B O 1
ATOM 4127 N N . VAL B 1 116 ? 45.416 76.056 11.856 1.00 34.28 116 VAL B N 1
ATOM 4128 C CA . VAL B 1 116 ? 45.495 76.887 13.057 1.00 32.88 116 VAL B CA 1
ATOM 4129 C C . VAL B 1 116 ? 45.142 76.070 14.292 1.00 33.11 116 VAL B C 1
ATOM 4130 O O . VAL B 1 116 ? 44.482 75.035 14.188 1.00 33.56 116 VAL B O 1
ATOM 4134 N N . ALA B 1 117 ? 45.584 76.531 15.459 1.00 31.78 117 ALA B N 1
ATOM 4135 C CA . ALA B 1 117 ? 45.328 75.819 16.710 1.00 30.52 117 ALA B CA 1
ATOM 4136 C C . ALA B 1 117 ? 44.040 76.230 17.431 1.00 30.87 117 ALA B C 1
ATOM 4137 O O . ALA B 1 117 ? 43.649 75.604 18.420 1.00 30.32 117 ALA B O 1
ATOM 4139 N N . ALA B 1 118 ? 43.383 77.276 16.942 1.00 30.36 118 ALA B N 1
ATOM 4140 C CA . ALA B 1 118 ? 42.135 77.731 17.547 1.00 33.43 118 ALA B CA 1
ATOM 4141 C C . ALA B 1 118 ? 40.983 77.168 16.737 1.00 34.34 118 ALA B C 1
ATOM 4142 O O . ALA B 1 118 ? 40.303 77.903 16.025 1.00 36.84 118 ALA B O 1
ATOM 4144 N N . GLY B 1 119 ? 40.762 75.864 16.837 1.00 33.69 119 GLY B N 1
ATOM 4145 C CA . GLY B 1 119 ? 39.688 75.263 16.075 1.00 33.86 119 GLY B CA 1
ATOM 4146 C C . GLY B 1 119 ? 39.087 74.033 16.710 1.00 32.47 119 GLY B C 1
ATOM 4147 O O . GLY B 1 119 ? 39.122 73.868 17.930 1.00 33.35 119 GLY B O 1
ATOM 4148 N N . PHE B 1 120 ? 38.511 73.174 15.877 1.00 31.67 120 PHE B N 1
ATOM 4149 C CA . PHE B 1 120 ? 37.898 71.951 16.367 1.00 28.72 120 PHE B CA 1
ATOM 4150 C C . PHE B 1 120 ? 38.903 70.829 16.126 1.00 27.14 120 PHE B C 1
ATOM 4151 O O . PHE B 1 120 ? 39.532 70.768 15.072 1.00 28.46 120 PHE B O 1
ATOM 4159 N N . PRO B 1 121 ? 39.079 69.934 17.107 1.00 27.20 121 PRO B N 1
ATOM 4160 C CA . PRO B 1 121 ? 40.030 68.832 16.969 1.00 27.92 121 PRO B CA 1
ATOM 4161 C C . PRO B 1 121 ? 40.027 68.037 15.655 1.00 27.69 121 PRO B C 1
ATOM 4162 O O . PRO B 1 121 ? 41.086 67.859 15.040 1.00 25.40 121 PRO B O 1
ATOM 4166 N N . THR B 1 122 ? 38.859 67.592 15.202 1.00 27.56 122 THR B N 1
ATOM 4167 C CA . THR B 1 122 ? 38.816 66.798 13.977 1.00 26.88 122 THR B CA 1
ATOM 4168 C C . THR B 1 122 ? 39.082 67.573 12.682 1.00 28.81 122 THR B C 1
ATOM 4169 O O . THR B 1 122 ? 38.976 67.023 11.590 1.00 26.76 122 THR B O 1
ATOM 4173 N N . THR B 1 123 ? 39.432 68.849 12.800 1.00 28.28 123 THR B N 1
ATOM 4174 C CA . THR B 1 123 ? 39.777 69.627 11.614 1.00 29.58 123 THR B CA 1
ATOM 4175 C C . THR B 1 123 ? 41.251 69.293 11.360 1.00 29.00 123 THR B C 1
ATOM 4176 O O . THR B 1 123 ? 41.732 69.296 10.229 1.00 29.97 123 THR B O 1
ATOM 4180 N N . VAL B 1 124 ? 41.943 68.953 12.441 1.00 28.06 124 VAL B N 1
ATOM 4181 C CA . VAL B 1 124 ? 43.373 68.688 12.406 1.00 26.68 124 VAL B CA 1
ATOM 4182 C C . VAL B 1 124 ? 43.759 67.218 12.524 1.00 26.35 124 VAL B C 1
ATOM 4183 O O . VAL B 1 124 ? 44.738 66.780 11.913 1.00 26.56 124 VAL B O 1
ATOM 4187 N N . ASN B 1 125 ? 42.995 66.464 13.306 1.00 25.31 125 ASN B N 1
ATOM 4188 C CA . ASN B 1 125 ? 43.283 65.046 13.524 1.00 28.31 125 ASN B CA 1
ATOM 4189 C C . ASN B 1 125 ? 43.561 64.200 12.290 1.00 28.93 125 ASN B C 1
ATOM 4190 O O . ASN B 1 125 ? 44.478 63.382 12.294 1.00 31.03 125 ASN B O 1
ATOM 4195 N N . PRO B 1 126 ? 42.776 64.378 11.218 1.00 28.94 126 PRO B N 1
ATOM 4196 C CA . PRO B 1 126 ? 43.060 63.545 10.046 1.00 30.77 126 PRO B CA 1
ATOM 4197 C C . PRO B 1 126 ? 44.489 63.680 9.522 1.00 31.13 126 PRO B C 1
ATOM 4198 O O . PRO B 1 126 ? 45.057 62.721 9.005 1.00 31.63 126 PRO B O 1
ATOM 4202 N N . THR B 1 127 ? 45.072 64.863 9.675 1.00 32.41 127 THR B N 1
ATOM 4203 C CA . THR B 1 127 ? 46.445 65.101 9.243 1.00 30.87 127 THR B CA 1
ATOM 4204 C C . THR B 1 127 ? 47.378 64.219 10.068 1.00 30.94 127 THR B C 1
ATOM 4205 O O . THR B 1 127 ? 48.280 63.582 9.536 1.00 31.38 127 THR B O 1
ATOM 4209 N N . ILE B 1 128 ? 47.144 64.177 11.372 1.00 29.52 128 ILE B N 1
ATOM 4210 C CA . ILE B 1 128 ? 47.966 63.373 12.269 1.00 29.75 128 ILE B CA 1
ATOM 4211 C C . ILE B 1 128 ? 47.705 61.882 12.043 1.00 30.61 128 ILE B C 1
ATOM 4212 O O . ILE B 1 128 ? 48.628 61.068 12.046 1.00 30.84 128 ILE B O 1
ATOM 4217 N N . GLN B 1 129 ? 46.433 61.541 11.865 1.00 30.07 129 GLN B N 1
ATOM 4218 C CA . GLN B 1 129 ? 46.000 60.165 11.649 1.00 29.48 129 GLN B CA 1
ATOM 4219 C C . GLN B 1 129 ? 46.506 59.586 10.332 1.00 29.44 129 GLN B C 1
ATOM 4220 O O . GLN B 1 129 ? 46.462 58.380 10.120 1.00 32.68 129 GLN B O 1
ATOM 4226 N N . ASN B 1 130 ? 46.988 60.447 9.446 1.00 32.08 130 ASN B N 1
ATOM 4227 C CA . ASN B 1 130 ? 47.531 59.987 8.175 1.00 32.00 130 ASN B CA 1
ATOM 4228 C C . ASN B 1 130 ? 49.046 60.091 8.183 1.00 31.79 130 ASN B C 1
ATOM 4229 O O . ASN B 1 130 ? 49.694 59.985 7.153 1.00 31.20 130 ASN B O 1
ATOM 4234 N N . GLY B 1 131 ? 49.602 60.301 9.368 1.00 33.61 131 GLY B N 1
ATOM 4235 C CA . GLY B 1 131 ? 51.042 60.401 9.495 1.00 34.15 131 GLY B CA 1
ATOM 4236 C C . GLY B 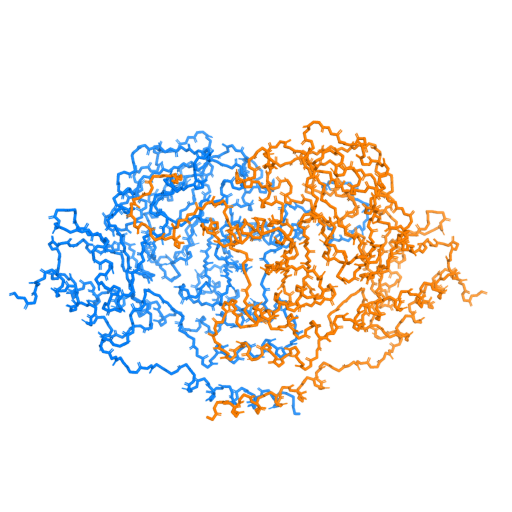1 131 ? 51.652 61.710 9.033 1.00 33.42 131 GLY B C 1
ATOM 4237 O O . GLY B 1 131 ? 52.867 61.783 8.833 1.00 32.24 131 GLY B O 1
ATOM 4238 N N . LEU B 1 132 ? 50.833 62.741 8.845 1.00 33.58 132 LEU B N 1
ATOM 4239 C CA . LEU B 1 132 ? 51.370 64.026 8.430 1.00 34.46 132 LEU B CA 1
ATOM 4240 C C . LEU B 1 132 ? 51.636 64.931 9.629 1.00 35.97 132 LEU B C 1
ATOM 4241 O O . LEU B 1 132 ? 51.193 64.656 10.738 1.00 37.77 132 LEU B O 1
ATOM 4246 N N . ILE B 1 133 ? 52.372 66.012 9.396 1.00 37.64 133 ILE B N 1
ATOM 4247 C CA . ILE B 1 133 ? 52.735 66.939 10.461 1.00 38.29 133 ILE B CA 1
ATOM 4248 C C . ILE B 1 133 ? 51.968 68.251 10.362 1.00 37.40 133 ILE B C 1
ATOM 4249 O O . ILE B 1 133 ? 52.063 68.955 9.352 1.00 36.12 133 ILE B O 1
ATOM 4254 N N . PRO B 1 134 ? 51.187 68.588 11.404 1.00 36.45 134 PRO B N 1
ATOM 4255 C CA . PRO B 1 134 ? 50.409 69.830 11.428 1.00 37.02 134 PRO B CA 1
ATOM 4256 C C . PRO B 1 134 ? 51.362 70.998 11.722 1.00 37.04 134 PRO B C 1
ATOM 4257 O O . PRO B 1 134 ? 52.257 70.878 12.558 1.00 35.95 134 PRO B O 1
ATOM 4261 N N . VAL B 1 135 ? 51.172 72.112 11.024 1.00 38.24 135 VAL B N 1
ATOM 4262 C CA . VAL B 1 135 ? 51.990 73.309 11.217 1.00 40.76 135 VAL B CA 1
ATOM 4263 C C . VAL B 1 135 ? 51.035 74.460 11.500 1.00 40.58 135 VAL B C 1
ATOM 4264 O O . VAL B 1 135 ? 50.291 74.878 10.612 1.00 42.52 135 VAL B O 1
ATOM 4268 N N . PHE B 1 136 ? 51.054 74.972 12.729 1.00 40.55 136 PHE B N 1
ATOM 4269 C CA . PHE B 1 136 ? 50.142 76.050 13.118 1.00 42.31 136 PHE B CA 1
ATOM 4270 C C . PHE B 1 136 ? 50.657 77.487 13.032 1.00 42.10 136 PHE B C 1
ATOM 4271 O O . PHE B 1 136 ? 51.854 77.744 13.129 1.00 42.76 136 PHE B O 1
ATOM 4279 N N . VAL B 1 137 ? 49.715 78.414 12.865 1.00 42.21 137 VAL B N 1
ATOM 4280 C CA . VAL B 1 137 ? 49.979 79.854 12.853 1.00 41.90 137 VAL B CA 1
ATOM 4281 C C . VAL B 1 137 ? 48.840 80.476 13.672 1.00 42.93 137 VAL B C 1
ATOM 4282 O O . VAL B 1 137 ? 47.813 79.836 13.893 1.00 43.80 137 VAL B O 1
ATOM 4286 N N . ASP B 1 138 ? 49.014 81.715 14.114 1.00 44.34 138 ASP B N 1
ATOM 4287 C CA . ASP B 1 138 ? 48.011 82.386 14.932 1.00 44.76 138 ASP B CA 1
ATOM 4288 C C . ASP B 1 138 ? 46.776 82.844 14.165 1.00 44.41 138 ASP B C 1
ATOM 4289 O O . ASP B 1 138 ? 46.791 82.953 12.939 1.00 44.26 138 ASP B O 1
ATOM 4294 N N . VAL B 1 139 ? 45.702 83.099 14.905 1.00 43.81 139 VAL B N 1
ATOM 4295 C CA . VAL B 1 139 ? 44.454 83.582 14.322 1.00 43.90 139 VAL B CA 1
ATOM 4296 C C . VAL B 1 139 ? 44.289 85.063 14.668 1.00 44.36 139 VAL B C 1
ATOM 4297 O O . VAL B 1 139 ? 45.125 85.650 15.358 1.00 44.72 139 VAL B O 1
ATOM 4301 N N . ASP B 1 140 ? 43.208 85.663 14.187 1.00 44.08 140 ASP B N 1
ATOM 4302 C CA . ASP B 1 140 ? 42.934 87.063 14.469 1.00 43.91 140 ASP B CA 1
ATOM 4303 C C . ASP B 1 140 ? 41.658 87.219 15.287 1.00 42.89 140 ASP B C 1
ATOM 4304 O O . ASP B 1 140 ? 40.739 86.410 15.182 1.00 41.91 140 ASP B O 1
ATOM 4309 N N . ILE B 1 141 ? 41.625 88.249 16.127 1.00 41.70 141 ILE B N 1
ATOM 4310 C CA . ILE B 1 141 ? 40.444 88.564 16.925 1.00 40.77 141 ILE B CA 1
ATOM 4311 C C . ILE B 1 141 ? 40.086 89.963 16.431 1.00 39.96 141 ILE B C 1
ATOM 4312 O O . ILE B 1 141 ? 40.984 90.768 16.190 1.00 39.50 141 ILE B O 1
ATOM 4317 N N . PRO B 1 142 ? 38.784 90.281 16.282 1.00 38.70 142 PRO B N 1
ATOM 4318 C CA . PRO B 1 142 ? 37.600 89.461 16.537 1.00 38.86 142 PRO B CA 1
ATOM 4319 C C . PRO B 1 142 ? 36.969 88.679 15.371 1.00 39.37 142 PRO B C 1
ATOM 4320 O O . PRO B 1 142 ? 35.741 88.522 15.343 1.00 37.80 142 PRO B O 1
ATOM 4324 N N . THR B 1 143 ? 37.765 88.207 14.410 1.00 38.12 143 THR B N 1
ATOM 4325 C CA . THR B 1 143 ? 37.190 87.412 13.317 1.00 39.25 143 THR B CA 1
ATOM 4326 C C . THR B 1 143 ? 37.342 85.930 13.673 1.00 39.33 143 THR B C 1
ATOM 4327 O O . THR B 1 143 ? 36.619 85.080 13.160 1.00 39.82 143 THR B O 1
ATOM 4331 N N . TYR B 1 144 ? 38.289 85.639 14.559 1.00 39.70 144 TYR B N 1
ATOM 4332 C CA . TYR B 1 144 ? 38.521 84.274 15.014 1.00 39.73 144 TYR B CA 1
ATOM 4333 C C . TYR B 1 144 ? 38.819 83.351 13.839 1.00 40.95 144 TYR B C 1
ATOM 4334 O O . TYR B 1 144 ? 38.380 82.200 13.815 1.00 41.84 144 TYR B O 1
ATOM 4343 N N . ASN B 1 145 ? 39.566 83.860 12.865 1.00 40.26 145 ASN B N 1
ATOM 4344 C CA . ASN B 1 145 ? 40.036 83.039 11.766 1.00 40.90 145 ASN B CA 1
ATOM 4345 C C . ASN B 1 145 ? 41.519 83.300 11.527 1.00 40.86 145 ASN B C 1
ATOM 4346 O O . ASN B 1 145 ? 42.068 84.290 12.009 1.00 41.59 145 ASN B O 1
ATOM 4351 N N . VAL B 1 146 ? 42.162 82.403 10.794 1.00 39.98 146 VAL B N 1
ATOM 4352 C CA . VAL B 1 146 ? 43.591 82.512 10.506 1.00 40.36 146 VAL B CA 1
ATOM 4353 C C . VAL B 1 146 ? 44.090 83.907 10.128 1.00 41.88 146 VAL B C 1
ATOM 4354 O O . VAL B 1 146 ? 43.434 84.641 9.390 1.00 42.24 146 VAL B O 1
ATOM 4358 N N . ASN B 1 147 ? 45.258 84.262 10.651 1.00 43.94 147 ASN B N 1
ATOM 4359 C CA . ASN B 1 147 ? 45.893 85.533 10.325 1.00 45.42 147 ASN B CA 1
ATOM 4360 C C . ASN B 1 147 ? 46.677 85.174 9.067 1.00 45.40 147 ASN B C 1
ATOM 4361 O O . ASN B 1 147 ? 47.844 84.782 9.131 1.00 44.96 147 ASN B O 1
ATOM 4366 N N . ALA B 1 148 ? 46.007 85.285 7.928 1.00 46.14 148 ALA B N 1
ATOM 4367 C CA . ALA B 1 148 ? 46.584 84.935 6.636 1.00 47.71 148 ALA B CA 1
ATOM 4368 C C . ALA B 1 148 ? 48.040 85.329 6.409 1.00 49.08 148 ALA B C 1
ATOM 4369 O O . ALA B 1 148 ? 48.848 84.510 5.960 1.00 48.36 148 ALA B O 1
ATOM 4371 N N . SER B 1 149 ? 48.378 86.577 6.716 1.00 50.49 149 SER B N 1
ATOM 4372 C CA . SER B 1 149 ? 49.736 87.070 6.508 1.00 50.49 149 SER B CA 1
ATOM 4373 C C . SER B 1 149 ? 50.814 86.151 7.077 1.00 50.77 149 SER B C 1
ATOM 4374 O O . SER B 1 149 ? 51.930 86.109 6.559 1.00 51.84 149 SER B O 1
ATOM 4377 N N . LEU B 1 150 ? 50.481 85.412 8.132 1.00 49.11 150 LEU B N 1
ATOM 4378 C CA . LEU B 1 150 ? 51.443 84.516 8.772 1.00 48.26 150 LEU B CA 1
ATOM 4379 C C . LEU B 1 150 ? 51.591 83.162 8.078 1.00 48.15 150 LEU B C 1
ATOM 4380 O O . LEU B 1 150 ? 52.479 82.381 8.415 1.00 48.15 150 LEU B O 1
ATOM 4385 N N . ILE B 1 151 ? 50.725 82.884 7.114 1.00 48.30 151 ILE B N 1
ATOM 4386 C CA . ILE B 1 151 ? 50.761 81.609 6.417 1.00 49.89 151 ILE B CA 1
ATOM 4387 C C . ILE B 1 151 ? 52.036 81.370 5.611 1.00 51.91 151 ILE B C 1
ATOM 4388 O O . ILE B 1 151 ? 52.695 80.348 5.782 1.00 51.79 151 ILE B O 1
ATOM 4393 N N . GLU B 1 152 ? 52.389 82.322 4.752 1.00 53.69 152 GLU B N 1
ATOM 4394 C CA . GLU B 1 152 ? 53.574 82.210 3.908 1.00 55.14 152 GLU B CA 1
ATOM 4395 C C . GLU B 1 152 ? 54.841 81.763 4.633 1.00 55.70 152 GLU B C 1
ATOM 4396 O O . GLU B 1 152 ? 55.606 80.950 4.116 1.00 56.43 152 GLU B O 1
ATOM 4402 N N . ALA B 1 153 ? 55.061 82.285 5.832 1.00 55.84 153 ALA B N 1
ATOM 4403 C CA . ALA B 1 153 ? 56.260 81.942 6.590 1.00 56.55 153 ALA B CA 1
ATOM 4404 C C . ALA B 1 153 ? 56.289 80.503 7.097 1.00 57.19 153 ALA B C 1
ATOM 4405 O O . ALA B 1 153 ? 57.360 79.965 7.378 1.00 57.22 153 ALA B O 1
ATOM 4407 N N . ALA B 1 154 ? 55.118 79.884 7.214 1.00 58.07 154 ALA B N 1
ATOM 4408 C CA . ALA B 1 154 ? 55.020 78.509 7.703 1.00 58.02 154 ALA B CA 1
ATOM 4409 C C . ALA B 1 154 ? 55.279 77.474 6.607 1.00 57.74 154 ALA B C 1
ATOM 4410 O O . ALA B 1 154 ? 55.474 76.289 6.886 1.00 57.22 154 ALA B O 1
ATOM 4412 N N . VAL B 1 155 ? 55.281 77.930 5.361 1.00 57.56 155 VAL B N 1
ATOM 4413 C CA . VAL B 1 155 ? 55.518 77.054 4.226 1.00 57.47 155 VAL B CA 1
ATOM 4414 C C . VAL B 1 155 ? 56.979 76.622 4.113 1.00 58.87 155 VAL B C 1
ATOM 4415 O O . VAL B 1 155 ? 57.886 77.459 4.086 1.00 59.56 155 VAL B O 1
ATOM 4419 N N . SER B 1 156 ? 57.197 75.311 4.060 1.00 58.76 156 SER B N 1
ATOM 4420 C CA . SER B 1 156 ? 58.535 74.752 3.909 1.00 59.53 156 SER B CA 1
ATOM 4421 C C . SER B 1 156 ? 58.472 73.820 2.701 1.00 60.17 156 SER B C 1
ATOM 4422 O O . SER B 1 156 ? 57.467 73.793 1.992 1.00 60.17 156 SER B O 1
ATOM 4425 N N . ASP B 1 157 ? 59.534 73.059 2.459 1.00 60.88 157 ASP B N 1
ATOM 4426 C CA . ASP B 1 157 ? 59.551 72.153 1.317 1.00 61.23 157 ASP B CA 1
ATOM 4427 C C . ASP B 1 157 ? 58.722 70.898 1.581 1.00 60.32 157 ASP B C 1
ATOM 4428 O O . ASP B 1 157 ? 58.523 70.078 0.683 1.00 60.03 157 ASP B O 1
ATOM 4433 N N . LYS B 1 158 ? 58.242 70.755 2.814 1.00 58.77 158 LYS B N 1
ATOM 4434 C CA . LYS B 1 158 ? 57.426 69.606 3.192 1.00 56.49 158 LYS B CA 1
ATOM 4435 C C . LYS B 1 158 ? 55.940 69.941 3.159 1.00 54.96 158 LYS B C 1
ATOM 4436 O O . LYS B 1 158 ? 55.092 69.057 3.263 1.00 54.95 158 LYS B O 1
ATOM 4442 N N . THR B 1 159 ? 55.627 71.223 3.010 1.00 53.80 159 THR B N 1
ATOM 4443 C CA . THR B 1 159 ? 54.240 71.671 2.964 1.00 52.41 159 THR B CA 1
ATOM 4444 C C . THR B 1 159 ? 53.545 71.145 1.715 1.00 51.16 159 THR B C 1
ATOM 4445 O O . THR B 1 159 ? 54.038 71.328 0.602 1.00 50.38 159 THR B O 1
ATOM 4449 N N . LYS B 1 160 ? 52.397 70.498 1.903 1.00 49.58 160 LYS B N 1
ATOM 4450 C CA . LYS B 1 160 ? 51.643 69.945 0.782 1.00 47.89 160 LYS B CA 1
ATOM 4451 C C . LYS B 1 160 ? 50.218 70.479 0.702 1.00 45.53 160 LYS B C 1
ATOM 4452 O O . LYS B 1 160 ? 49.603 70.468 -0.365 1.00 44.79 160 LYS B O 1
ATOM 4458 N N . ALA B 1 161 ? 49.685 70.948 1.823 1.00 44.05 161 ALA B N 1
ATOM 4459 C CA . ALA B 1 161 ? 48.319 71.457 1.818 1.00 41.62 161 ALA B CA 1
ATOM 4460 C C . ALA B 1 161 ? 47.977 72.397 2.968 1.00 40.04 161 ALA B C 1
ATOM 4461 O O . ALA B 1 161 ? 48.731 72.544 3.931 1.00 37.89 161 ALA B O 1
ATOM 4463 N N . ILE B 1 162 ? 46.822 73.038 2.838 1.00 38.75 162 ILE B N 1
ATOM 4464 C CA . ILE B 1 162 ? 46.310 73.928 3.862 1.00 39.76 162 ILE B CA 1
ATOM 4465 C C . ILE B 1 162 ? 44.908 73.415 4.159 1.00 38.91 162 ILE B C 1
ATOM 4466 O O . ILE B 1 162 ? 44.101 73.255 3.239 1.00 38.98 162 ILE B O 1
ATOM 4471 N N . MET B 1 163 ? 44.623 73.152 5.431 1.00 37.82 163 MET B N 1
ATOM 4472 C CA . MET B 1 163 ? 43.303 72.673 5.844 1.00 36.36 163 MET B CA 1
ATOM 4473 C C . MET B 1 163 ? 42.847 73.446 7.072 1.00 36.05 163 MET B C 1
ATOM 4474 O O . MET B 1 163 ? 43.289 73.178 8.187 1.00 35.26 163 MET B O 1
ATOM 4479 N N . ILE B 1 164 ? 41.966 74.418 6.861 1.00 36.52 164 ILE B N 1
ATOM 4480 C CA . ILE B 1 164 ? 41.461 75.228 7.956 1.00 36.58 164 ILE B CA 1
ATOM 4481 C C . ILE B 1 164 ? 39.964 75.389 7.802 1.00 35.75 164 ILE B C 1
ATOM 4482 O O . ILE B 1 164 ? 39.428 75.237 6.709 1.00 36.11 164 ILE B O 1
ATOM 4487 N N . ALA B 1 165 ? 39.289 75.698 8.904 1.00 33.86 165 ALA B N 1
ATOM 4488 C CA . ALA B 1 165 ? 37.836 75.819 8.904 1.00 34.50 165 ALA B CA 1
ATOM 4489 C C . ALA B 1 165 ? 37.404 77.281 8.873 1.00 35.30 165 ALA B C 1
ATOM 4490 O O . ALA B 1 165 ? 38.101 78.155 9.389 1.00 36.28 165 ALA B O 1
ATOM 4492 N N . HIS B 1 166 ? 36.250 77.540 8.266 1.00 33.65 166 HIS B N 1
ATOM 4493 C CA . HIS B 1 166 ? 35.592 78.835 8.393 1.00 35.16 166 HIS B CA 1
ATOM 4494 C C . HIS B 1 166 ? 34.970 79.004 9.775 1.00 35.39 166 HIS B C 1
ATOM 4495 O O . HIS B 1 166 ? 33.761 78.843 9.946 1.00 32.35 166 HIS B O 1
ATOM 4502 N N . THR B 1 167 ? 35.803 79.331 10.757 1.00 35.35 167 THR B N 1
ATOM 4503 C CA . THR B 1 167 ? 35.384 79.316 12.157 1.00 35.30 167 THR B CA 1
ATOM 4504 C C . THR B 1 167 ? 34.093 80.035 12.501 1.00 35.55 167 THR B C 1
ATOM 4505 O O . THR B 1 167 ? 33.954 81.230 12.256 1.00 33.75 167 THR B O 1
ATOM 4509 N N . LEU B 1 168 ? 33.162 79.288 13.088 1.00 34.41 168 LEU B N 1
ATOM 4510 C CA . LEU B 1 168 ? 31.867 79.810 13.500 1.00 37.22 168 LEU B CA 1
ATOM 4511 C C . LEU B 1 168 ? 31.087 80.508 12.383 1.00 38.98 168 LEU B C 1
ATOM 4512 O O . LEU B 1 168 ? 30.309 81.428 12.639 1.00 40.36 168 LEU B O 1
ATOM 4517 N N . GLY B 1 169 ? 31.284 80.069 11.146 1.00 39.49 169 GLY B N 1
ATOM 4518 C CA . GLY B 1 169 ? 30.558 80.672 10.043 1.00 39.38 169 GLY B CA 1
ATOM 4519 C C . GLY B 1 169 ? 31.285 81.833 9.400 1.00 40.14 169 GLY B C 1
ATOM 4520 O O . GLY B 1 169 ? 31.049 82.148 8.232 1.00 37.91 169 GLY B O 1
ATOM 4521 N N . ASN B 1 170 ? 32.164 82.480 10.157 1.00 39.32 170 ASN B N 1
ATOM 4522 C CA . ASN B 1 170 ? 32.920 83.599 9.621 1.00 41.74 170 ASN B CA 1
ATOM 4523 C C . ASN B 1 170 ? 33.962 82.982 8.689 1.00 42.64 170 ASN B C 1
ATOM 4524 O O . ASN B 1 170 ? 34.523 81.926 8.979 1.00 43.50 170 ASN B O 1
ATOM 4529 N N . LEU B 1 171 ? 34.216 83.624 7.561 1.00 44.01 171 LEU B N 1
ATOM 4530 C CA . LEU B 1 171 ? 35.176 83.072 6.620 1.00 46.17 171 LEU B CA 1
ATOM 4531 C C . LEU B 1 171 ? 36.585 83.530 6.905 1.00 46.79 171 LEU B C 1
ATOM 4532 O O . LEU B 1 171 ? 36.788 84.548 7.553 1.00 46.45 171 LEU B O 1
ATOM 4537 N N . PHE B 1 172 ? 37.565 82.761 6.443 1.00 48.28 172 PHE B N 1
ATOM 4538 C CA . PHE B 1 172 ? 38.949 83.157 6.634 1.00 48.84 172 PHE B CA 1
ATOM 4539 C C . PHE B 1 172 ? 39.314 83.994 5.417 1.00 49.61 172 PHE B C 1
ATOM 4540 O O . PHE B 1 172 ? 38.518 84.121 4.488 1.00 49.93 172 PHE B O 1
ATOM 4548 N N . ASP B 1 173 ? 40.514 84.553 5.415 1.00 50.52 173 ASP B N 1
ATOM 4549 C CA . ASP B 1 173 ? 40.984 85.352 4.291 1.00 51.80 173 ASP B CA 1
ATOM 4550 C C . ASP B 1 173 ? 41.228 84.460 3.077 1.00 50.80 173 ASP B C 1
ATOM 4551 O O . ASP B 1 173 ? 42.364 84.086 2.799 1.00 50.80 173 ASP B O 1
ATOM 4556 N N . LEU B 1 174 ? 40.173 84.126 2.347 1.00 49.65 174 LEU B N 1
ATOM 4557 C CA . LEU B 1 174 ? 40.331 83.267 1.180 1.00 50.56 174 LEU B CA 1
ATOM 4558 C C . LEU B 1 174 ? 41.265 83.868 0.135 1.00 50.56 174 LEU B C 1
ATOM 4559 O O . LEU B 1 174 ? 42.073 83.157 -0.471 1.00 50.49 174 LEU B O 1
ATOM 4564 N N . ALA B 1 175 ? 41.168 85.179 -0.059 1.00 50.72 175 ALA B N 1
ATOM 4565 C CA . ALA B 1 175 ? 42.003 85.868 -1.035 1.00 49.83 175 ALA B CA 1
ATOM 4566 C C . ALA B 1 175 ? 43.482 85.588 -0.795 1.00 49.32 175 ALA B C 1
ATOM 4567 O O . ALA B 1 175 ? 44.214 85.233 -1.719 1.00 49.76 175 ALA B O 1
ATOM 4569 N N . GLU B 1 176 ? 43.919 85.748 0.449 1.00 48.58 176 GLU B N 1
ATOM 4570 C CA . GLU B 1 176 ? 45.314 85.512 0.794 1.00 47.93 176 GLU B CA 1
ATOM 4571 C C . GLU B 1 176 ? 45.636 84.021 0.837 1.00 47.39 176 GLU B C 1
ATOM 4572 O O . GLU B 1 176 ? 46.712 83.604 0.398 1.00 47.73 176 GLU B O 1
ATOM 4578 N N . VAL B 1 177 ? 44.711 83.221 1.365 1.00 46.16 177 VAL B N 1
ATOM 4579 C CA . VAL B 1 177 ? 44.921 81.775 1.451 1.00 45.77 177 VAL B CA 1
ATOM 4580 C C . VAL B 1 177 ? 45.073 81.162 0.057 1.00 46.47 177 VAL B C 1
ATOM 4581 O O . VAL B 1 177 ? 46.003 80.399 -0.193 1.00 45.52 177 VAL B O 1
ATOM 4585 N N . ARG B 1 178 ? 44.159 81.499 -0.848 1.00 49.03 178 ARG B N 1
ATOM 4586 C CA . ARG B 1 178 ? 44.220 80.986 -2.215 1.00 51.58 178 ARG B CA 1
ATOM 4587 C C . ARG B 1 178 ? 45.520 81.434 -2.885 1.00 52.41 178 ARG B C 1
ATOM 4588 O O . ARG B 1 178 ? 46.127 80.689 -3.656 1.00 52.45 178 ARG B O 1
ATOM 4596 N N . ARG B 1 179 ? 45.944 82.656 -2.583 1.00 51.95 179 ARG B N 1
ATOM 4597 C CA . ARG B 1 179 ? 47.166 83.195 -3.157 1.00 51.64 179 ARG B CA 1
ATOM 4598 C C . ARG B 1 179 ? 48.347 82.331 -2.737 1.00 51.46 179 ARG B C 1
ATOM 4599 O O . ARG B 1 179 ? 49.173 81.948 -3.564 1.00 52.20 179 ARG B O 1
ATOM 4607 N N . VAL B 1 180 ? 48.427 82.030 -1.444 1.00 50.39 180 VAL B N 1
ATOM 4608 C CA . VAL B 1 180 ? 49.519 81.217 -0.922 1.00 49.69 180 VAL B CA 1
ATOM 4609 C C . VAL B 1 180 ? 49.404 79.773 -1.399 1.00 51.24 180 VAL B C 1
ATOM 4610 O O . VAL B 1 180 ? 50.412 79.098 -1.617 1.00 50.70 180 VAL B O 1
ATOM 4614 N N . ALA B 1 181 ? 48.171 79.301 -1.554 1.00 51.63 181 ALA B N 1
ATOM 4615 C CA . ALA B 1 181 ? 47.944 77.940 -2.017 1.00 52.75 181 ALA B CA 1
ATOM 4616 C C . ALA B 1 181 ? 48.465 77.821 -3.444 1.00 53.10 181 ALA B C 1
ATOM 4617 O O . ALA B 1 181 ? 49.395 77.065 -3.710 1.00 53.43 181 ALA B O 1
ATOM 4619 N N . ASP B 1 182 ? 47.870 78.590 -4.351 1.00 54.32 182 ASP B N 1
ATOM 4620 C CA . ASP B 1 182 ? 48.256 78.573 -5.758 1.00 55.36 182 ASP B CA 1
ATOM 4621 C C . ASP B 1 182 ? 49.748 78.808 -5.985 1.00 56.10 182 ASP B C 1
ATOM 4622 O O . ASP B 1 182 ? 50.368 78.161 -6.830 1.00 56.10 182 ASP B O 1
ATOM 4627 N N . LYS B 1 183 ? 50.325 79.732 -5.229 1.00 57.17 183 LYS B N 1
ATOM 4628 C CA . LYS B 1 183 ? 51.737 80.039 -5.371 1.00 57.24 183 LYS B CA 1
ATOM 4629 C C . LYS B 1 183 ? 52.607 78.810 -5.173 1.00 57.64 183 LYS B C 1
ATOM 4630 O O . LYS B 1 183 ? 53.450 78.503 -6.016 1.00 58.49 183 LYS B O 1
ATOM 4636 N N . TYR B 1 184 ? 52.401 78.105 -4.063 1.00 56.23 184 TYR B N 1
ATOM 4637 C CA . TYR B 1 184 ? 53.204 76.926 -3.760 1.00 54.85 184 TYR B CA 1
ATOM 4638 C C . TYR B 1 184 ? 52.625 75.591 -4.213 1.00 53.15 184 TYR B C 1
ATOM 4639 O O . TYR B 1 184 ? 53.165 74.535 -3.875 1.00 51.81 184 TYR B O 1
ATOM 4648 N N . ASN B 1 185 ? 51.536 75.643 -4.976 1.00 51.34 185 ASN B N 1
ATOM 4649 C CA . ASN B 1 185 ? 50.886 74.438 -5.488 1.00 50.92 185 ASN B CA 1
ATOM 4650 C C . ASN B 1 185 ? 50.429 73.519 -4.358 1.00 49.84 185 ASN B C 1
ATOM 4651 O O . ASN B 1 185 ? 50.638 72.303 -4.396 1.00 49.19 185 ASN B O 1
ATOM 4656 N N . LEU B 1 186 ? 49.800 74.110 -3.347 1.00 48.54 186 LEU B N 1
ATOM 4657 C CA . LEU B 1 186 ? 49.273 73.348 -2.222 1.00 46.33 186 LEU B CA 1
ATOM 4658 C C . LEU B 1 186 ? 47.804 72.997 -2.434 1.00 44.01 186 LEU B C 1
ATOM 4659 O O . LEU B 1 186 ? 47.016 73.827 -2.885 1.00 44.71 186 LEU B O 1
ATOM 4664 N N . TRP B 1 187 ? 47.443 71.761 -2.104 1.00 42.15 187 TRP B N 1
ATOM 4665 C CA . TRP B 1 187 ? 46.052 71.414 -1.837 1.00 39.57 187 TRP B CA 1
ATOM 4666 C C . TRP B 1 187 ? 45.421 72.389 -0.848 1.00 36.77 187 TRP B C 1
ATOM 4667 O O . TRP B 1 187 ? 46.105 72.950 0.007 1.00 36.39 187 TRP B O 1
ATOM 4678 N N . LEU B 1 188 ? 44.112 72.585 -0.972 1.00 35.66 188 LEU B N 1
ATOM 4679 C CA . LEU B 1 188 ? 43.364 73.365 -0.005 1.00 36.30 188 LEU B CA 1
ATOM 4680 C C . LEU B 1 188 ? 42.058 72.672 0.358 1.00 35.38 188 LEU B C 1
ATOM 4681 O O . LEU B 1 188 ? 41.263 72.330 -0.517 1.00 36.56 188 LEU B O 1
ATOM 4686 N N . ILE B 1 189 ? 41.830 72.469 1.648 1.00 34.69 189 ILE B N 1
ATOM 4687 C CA . ILE B 1 189 ? 40.585 71.851 2.080 1.00 32.89 189 ILE B CA 1
ATOM 4688 C C . ILE B 1 189 ? 39.814 72.831 2.951 1.00 33.76 189 ILE B C 1
ATOM 4689 O O . ILE B 1 189 ? 40.343 73.360 3.925 1.00 34.68 189 ILE B O 1
ATOM 4694 N N . GLU B 1 190 ? 38.564 73.069 2.588 1.00 33.51 190 GLU B N 1
ATOM 4695 C CA . GLU B 1 190 ? 37.715 73.986 3.329 1.00 34.39 190 GLU B CA 1
ATOM 4696 C C . GLU B 1 190 ? 36.760 73.276 4.275 1.00 32.59 190 GLU B C 1
ATOM 4697 O O . GLU B 1 190 ? 35.777 72.684 3.835 1.00 31.91 190 GLU B O 1
ATOM 4703 N N . ASP B 1 191 ? 37.044 73.336 5.573 1.00 33.09 191 ASP B N 1
ATOM 4704 C CA . ASP B 1 191 ? 36.152 72.738 6.560 1.00 29.62 191 ASP B CA 1
ATOM 4705 C C . ASP B 1 191 ? 35.053 73.771 6.781 1.00 30.10 191 ASP B C 1
ATOM 4706 O O . ASP B 1 191 ? 35.268 74.804 7.430 1.00 30.44 191 ASP B O 1
ATOM 4711 N N . CYS B 1 192 ? 33.880 73.499 6.221 1.00 29.83 192 CYS B N 1
ATOM 4712 C CA . CYS B 1 192 ? 32.738 74.406 6.325 1.00 28.83 192 CYS B CA 1
ATOM 4713 C C . CYS B 1 192 ? 31.681 73.805 7.239 1.00 28.98 192 CYS B C 1
ATOM 4714 O O . CYS B 1 192 ? 30.490 74.107 7.124 1.00 28.71 192 CYS B O 1
ATOM 4717 N N . CYS B 1 193 ? 32.124 72.954 8.155 1.00 29.19 193 CYS B N 1
ATOM 4718 C CA . CYS B 1 193 ? 31.206 72.305 9.076 1.00 29.24 193 CYS B CA 1
ATOM 4719 C C . CYS B 1 193 ? 30.340 73.271 9.872 1.00 30.23 193 CYS B C 1
ATOM 4720 O O . CYS B 1 193 ? 29.236 72.912 10.300 1.00 27.74 193 CYS B O 1
ATOM 4723 N N . ASP B 1 194 ? 30.832 74.488 10.089 1.00 29.68 194 ASP B N 1
ATOM 4724 C CA . ASP B 1 194 ? 30.037 75.477 10.806 1.00 32.51 194 ASP B CA 1
ATOM 4725 C C . ASP B 1 194 ? 29.779 76.677 9.901 1.00 33.69 194 ASP B C 1
ATOM 4726 O O . ASP B 1 194 ? 29.411 77.753 10.377 1.00 33.74 194 ASP B O 1
ATOM 4731 N N . ALA B 1 195 ? 29.951 76.490 8.596 1.00 33.70 195 ALA B N 1
ATOM 4732 C CA . ALA B 1 195 ? 29.789 77.594 7.660 1.00 34.19 195 ALA B CA 1
ATOM 4733 C C . ALA B 1 195 ? 28.930 77.309 6.433 1.00 34.70 195 ALA B C 1
ATOM 4734 O O . ALA B 1 195 ? 29.264 77.751 5.335 1.00 35.25 195 ALA B O 1
ATOM 4736 N N . LEU B 1 196 ? 27.830 76.586 6.600 1.00 35.20 196 LEU B N 1
ATOM 4737 C CA . LEU B 1 196 ? 26.979 76.289 5.458 1.00 35.68 196 LEU B CA 1
ATOM 4738 C C . LEU B 1 196 ? 26.192 77.541 5.067 1.00 37.57 196 LEU B C 1
ATOM 4739 O O . LEU B 1 196 ? 25.347 78.021 5.836 1.00 36.35 196 LEU B O 1
ATOM 4744 N N . GLY B 1 197 ? 26.469 78.061 3.875 1.00 37.97 197 GLY B N 1
ATOM 4745 C CA . GLY B 1 197 ? 25.778 79.250 3.414 1.00 40.56 197 GLY B CA 1
ATOM 4746 C C . GLY B 1 197 ? 26.667 80.478 3.436 1.00 42.38 197 GLY B C 1
ATOM 4747 O O . GLY B 1 197 ? 26.311 81.515 2.881 1.00 44.44 197 GLY B O 1
ATOM 4748 N N . SER B 1 198 ? 27.825 80.367 4.078 1.00 42.80 198 SER B N 1
ATOM 4749 C CA . SER B 1 198 ? 28.756 81.479 4.150 1.00 44.41 198 SER B CA 1
ATOM 4750 C C . SER B 1 198 ? 29.290 81.781 2.764 1.00 46.30 198 SER B C 1
ATOM 4751 O O . SER B 1 198 ? 29.564 80.866 1.988 1.00 47.47 198 SER B O 1
ATOM 4754 N N . THR B 1 199 ? 29.435 83.066 2.458 1.00 46.78 199 THR B N 1
ATOM 4755 C CA . THR B 1 199 ? 29.943 83.487 1.162 1.00 46.54 199 THR B CA 1
ATOM 4756 C C . THR B 1 199 ? 31.133 84.422 1.359 1.00 46.37 199 THR B C 1
ATOM 4757 O O . THR B 1 199 ? 31.264 85.071 2.393 1.00 45.23 199 THR B O 1
ATOM 4761 N N . TYR B 1 200 ? 32.008 84.468 0.365 1.00 46.85 200 TYR B N 1
ATOM 4762 C CA . TYR B 1 200 ? 33.187 85.317 0.408 1.00 49.14 200 TYR B CA 1
ATOM 4763 C C . TYR B 1 200 ? 33.385 85.854 -0.998 1.00 51.52 200 TYR B C 1
ATOM 4764 O O . TYR B 1 200 ? 33.566 85.084 -1.943 1.00 52.68 200 TYR B O 1
ATOM 4773 N N . ASP B 1 201 ? 33.332 87.174 -1.139 1.00 53.40 201 ASP B N 1
ATOM 4774 C CA . ASP B 1 201 ? 33.497 87.788 -2.448 1.00 54.42 201 ASP B CA 1
ATOM 4775 C C . ASP B 1 201 ? 32.347 87.274 -3.314 1.00 53.82 201 ASP B C 1
ATOM 4776 O O . ASP B 1 201 ? 32.507 87.043 -4.512 1.00 53.25 201 ASP B O 1
ATOM 4781 N N . GLY B 1 202 ? 31.193 87.079 -2.675 1.00 53.46 202 GLY B N 1
ATOM 4782 C CA . GLY B 1 202 ? 30.006 86.601 -3.366 1.00 54.43 202 GLY B CA 1
ATOM 4783 C C . GLY B 1 202 ? 29.923 85.108 -3.654 1.00 55.97 202 GLY B C 1
ATOM 4784 O O . GLY B 1 202 ? 28.871 84.616 -4.068 1.00 56.85 202 GLY B O 1
ATOM 4785 N N . LYS B 1 203 ? 31.008 84.376 -3.419 1.00 55.58 203 LYS B N 1
ATOM 4786 C CA . LYS B 1 203 ? 31.032 82.941 -3.699 1.00 55.50 203 LYS B CA 1
ATOM 4787 C C . LYS B 1 203 ? 30.908 82.034 -2.464 1.00 54.40 203 LYS B C 1
ATOM 4788 O O . LYS B 1 203 ? 31.631 82.191 -1.475 1.00 53.45 203 LYS B O 1
ATOM 4794 N N . MET B 1 204 ? 29.985 81.080 -2.551 1.00 52.58 204 MET B N 1
ATOM 4795 C CA . MET B 1 204 ? 29.711 80.113 -1.488 1.00 50.92 204 MET B CA 1
ATOM 4796 C C . MET B 1 204 ? 30.979 79.470 -0.912 1.00 48.67 204 MET B C 1
ATOM 4797 O O . MET B 1 204 ? 31.874 79.058 -1.653 1.00 47.47 204 MET B O 1
ATOM 4802 N N . ALA B 1 205 ? 31.048 79.389 0.413 1.00 46.21 205 ALA B N 1
ATOM 4803 C CA . ALA B 1 205 ? 32.200 78.794 1.093 1.00 43.10 205 ALA B CA 1
ATOM 4804 C C . ALA B 1 205 ? 32.271 77.296 0.818 1.00 41.06 205 ALA B C 1
ATOM 4805 O O . ALA B 1 205 ? 31.270 76.596 0.918 1.00 37.02 205 ALA B O 1
ATOM 4807 N N . GLY B 1 206 ? 33.465 76.817 0.485 1.00 41.09 206 GLY B N 1
ATOM 4808 C CA . GLY B 1 206 ? 33.648 75.408 0.207 1.00 43.47 206 GLY B CA 1
ATOM 4809 C C . GLY B 1 206 ? 34.010 75.181 -1.243 1.00 45.25 206 GLY B C 1
ATOM 4810 O O . GLY B 1 206 ? 34.654 74.186 -1.588 1.00 43.77 206 GLY B O 1
ATOM 4811 N N . THR B 1 207 ? 33.612 76.125 -2.091 1.00 45.92 207 THR B N 1
ATOM 4812 C CA . THR B 1 207 ? 33.875 76.032 -3.518 1.00 45.84 207 THR B CA 1
ATOM 4813 C C . THR B 1 207 ? 35.125 76.782 -3.978 1.00 45.22 207 THR B C 1
ATOM 4814 O O . THR B 1 207 ? 35.321 76.978 -5.174 1.00 46.11 207 THR B O 1
ATOM 4818 N N . PHE B 1 208 ? 35.975 77.196 -3.044 1.00 43.69 208 PHE B N 1
ATOM 4819 C CA . PHE B 1 208 ? 37.201 77.900 -3.423 1.00 43.37 208 PHE B CA 1
ATOM 4820 C C . PHE B 1 208 ? 38.371 76.927 -3.495 1.00 42.83 208 PHE B C 1
ATOM 4821 O O . PHE B 1 208 ? 39.253 77.058 -4.346 1.00 44.35 208 PHE B O 1
ATOM 4829 N N . GLY B 1 209 ? 38.382 75.955 -2.589 1.00 41.58 209 GLY B N 1
ATOM 4830 C CA . GLY B 1 209 ? 39.461 74.982 -2.570 1.00 40.92 209 GLY B CA 1
ATOM 4831 C C . GLY B 1 209 ? 39.187 73.721 -3.375 1.00 39.40 209 GLY B C 1
ATOM 4832 O O . GLY B 1 209 ? 38.264 73.669 -4.188 1.00 36.00 209 GLY B O 1
ATOM 4833 N N . ASP B 1 210 ? 39.997 72.693 -3.141 1.00 39.98 210 ASP B N 1
ATOM 4834 C CA . ASP B 1 210 ? 39.842 71.432 -3.853 1.00 40.97 210 ASP B CA 1
ATOM 4835 C C . ASP B 1 210 ? 38.712 70.587 -3.282 1.00 39.33 210 ASP B C 1
ATOM 4836 O O . ASP B 1 210 ? 37.921 70.012 -4.029 1.00 41.71 210 ASP B O 1
ATOM 4841 N N . ILE B 1 211 ? 38.637 70.510 -1.960 1.00 36.92 211 ILE B N 1
ATOM 4842 C CA . ILE B 1 211 ? 37.582 69.738 -1.317 1.00 34.90 211 ILE B CA 1
ATOM 4843 C C . ILE B 1 211 ? 36.978 70.549 -0.186 1.00 32.10 211 ILE B C 1
ATOM 4844 O O . ILE B 1 211 ? 37.664 71.345 0.454 1.00 30.01 211 ILE B O 1
ATOM 4849 N N . GLY B 1 212 ? 35.689 70.342 0.042 1.00 31.56 212 GLY B N 1
ATOM 4850 C CA . GLY B 1 212 ? 34.995 71.030 1.110 1.00 30.26 212 GLY B CA 1
ATOM 4851 C C . GLY B 1 212 ? 34.243 70.027 1.964 1.00 31.60 212 GLY B C 1
ATOM 4852 O O . GLY B 1 212 ? 33.802 68.984 1.458 1.00 30.67 212 GLY B O 1
ATOM 4853 N N . THR B 1 213 ? 34.096 70.335 3.253 1.00 29.62 213 THR B N 1
ATOM 4854 C CA . THR B 1 213 ? 33.389 69.463 4.186 1.00 28.45 213 THR B CA 1
ATOM 4855 C C . THR B 1 213 ? 32.271 70.196 4.928 1.00 28.90 213 THR B C 1
ATOM 4856 O O . THR B 1 213 ? 32.270 71.425 5.028 1.00 29.13 213 THR B O 1
ATOM 4860 N N . VAL B 1 214 ? 31.304 69.446 5.436 1.00 27.15 214 VAL B N 1
ATOM 4861 C CA . VAL B 1 214 ? 30.220 70.064 6.185 1.00 28.47 214 VAL B CA 1
ATOM 4862 C C . VAL B 1 214 ? 29.640 69.037 7.158 1.00 29.17 214 VAL B C 1
ATOM 4863 O O . VAL B 1 214 ? 29.749 67.831 6.930 1.00 30.60 214 VAL B O 1
ATOM 4867 N N . SER B 1 215 ? 29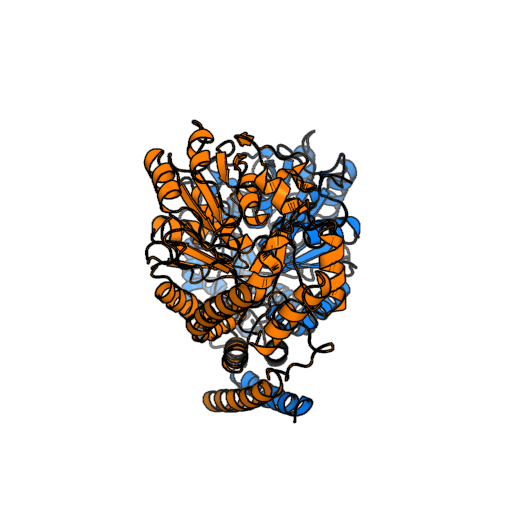.039 69.514 8.244 1.00 28.80 215 SER B N 1
ATOM 4868 C CA . SER B 1 215 ? 28.479 68.632 9.270 1.00 27.38 215 SER B CA 1
ATOM 4869 C C . SER B 1 215 ? 26.978 68.793 9.457 1.00 27.74 215 SER B C 1
ATOM 4870 O O . SER B 1 215 ? 26.435 69.884 9.289 1.00 30.42 215 SER B O 1
ATOM 4873 N N . PHE B 1 216 ? 26.313 67.708 9.835 1.00 28.91 216 PHE B N 1
ATOM 4874 C CA . PHE B 1 216 ? 24.879 67.748 10.050 1.00 29.78 216 PHE B CA 1
ATOM 4875 C C . PHE B 1 216 ? 24.495 67.323 11.465 1.00 30.17 216 PHE B C 1
ATOM 4876 O O . PHE B 1 216 ? 23.408 66.784 11.702 1.00 30.04 216 PHE B O 1
ATOM 4884 N N . TYR B 1 217 ? 25.412 67.559 12.399 1.00 32.00 217 TYR B N 1
ATOM 4885 C CA . TYR B 1 217 ? 25.193 67.269 13.814 1.00 31.33 217 TYR B CA 1
ATOM 4886 C C . TYR B 1 217 ? 24.051 68.237 14.193 1.00 31.33 217 TYR B C 1
ATOM 4887 O O . TYR B 1 217 ? 23.890 69.274 13.555 1.00 30.91 217 TYR B O 1
ATOM 4896 N N . PRO B 1 218 ? 23.255 67.926 15.231 1.00 31.33 218 PRO B N 1
ATOM 4897 C CA . PRO B 1 218 ? 22.153 68.834 15.592 1.00 32.29 218 PRO B CA 1
ATOM 4898 C C . PRO B 1 218 ? 22.506 70.302 15.842 1.00 34.83 218 PRO B C 1
ATOM 4899 O O . PRO B 1 218 ? 21.655 71.189 15.721 1.00 34.53 218 PRO B O 1
ATOM 4903 N N . ALA B 1 219 ? 23.759 70.570 16.178 1.00 34.18 219 ALA B N 1
ATOM 4904 C CA . ALA B 1 219 ? 24.161 71.935 16.466 1.00 34.47 219 ALA B CA 1
ATOM 4905 C C . ALA B 1 219 ? 24.480 72.764 15.237 1.00 35.49 219 ALA B C 1
ATOM 4906 O O . ALA B 1 219 ? 24.607 73.989 15.332 1.00 35.05 219 ALA B O 1
ATOM 4908 N N . LYS B 1 220 ? 24.604 72.122 14.079 1.00 34.52 220 LYS B N 1
ATOM 4909 C CA . LYS B 1 220 ? 24.990 72.871 12.886 1.00 35.20 220 LYS B CA 1
ATOM 4910 C C . LYS B 1 220 ? 23.811 73.462 12.089 1.00 34.97 220 LYS B C 1
ATOM 4911 O O . LYS B 1 220 ? 22.662 73.405 12.533 1.00 32.18 220 LYS B O 1
ATOM 4917 N N . HIS B 1 221 ? 24.092 74.051 10.929 1.00 35.29 221 HIS B N 1
ATOM 4918 C CA . HIS B 1 221 ? 23.037 74.675 10.124 1.00 37.28 221 HIS B CA 1
ATOM 4919 C C . HIS B 1 221 ? 21.806 73.802 9.863 1.00 36.44 221 HIS B C 1
ATOM 4920 O O . HIS B 1 221 ? 20.684 74.285 9.996 1.00 35.52 221 HIS B O 1
ATOM 4927 N N . ILE B 1 222 ? 22.003 72.535 9.491 1.00 35.12 222 ILE B N 1
ATOM 4928 C CA . ILE B 1 222 ? 20.875 71.609 9.308 1.00 33.39 222 ILE B CA 1
ATOM 4929 C C . ILE B 1 222 ? 21.342 70.269 9.868 1.00 33.75 222 ILE B C 1
ATOM 4930 O O . ILE B 1 222 ? 22.541 70.036 9.998 1.00 32.50 222 ILE B O 1
ATOM 4935 N N . THR B 1 223 ? 20.416 69.377 10.193 1.00 33.41 223 THR B N 1
ATOM 4936 C CA . THR B 1 223 ? 20.833 68.117 10.782 1.00 33.51 223 THR B CA 1
ATOM 4937 C C . THR B 1 223 ? 20.229 66.811 10.230 1.00 32.51 223 THR B C 1
ATOM 4938 O O . THR B 1 223 ? 19.235 66.813 9.507 1.00 31.85 223 THR B O 1
ATOM 4942 N N . MET B 1 224 ? 20.872 65.703 10.596 1.00 31.66 224 MET B N 1
ATOM 4943 C CA . MET B 1 224 ? 20.468 64.346 10.230 1.00 32.56 224 MET B CA 1
ATOM 4944 C C . MET B 1 224 ? 20.622 63.558 11.519 1.00 33.43 224 MET B C 1
ATOM 4945 O O . MET B 1 224 ? 20.507 62.327 11.523 1.00 32.44 224 MET B O 1
ATOM 4950 N N . GLY B 1 225 ? 20.891 64.281 12.608 1.00 32.95 225 GLY B N 1
ATOM 4951 C CA . GLY B 1 225 ? 21.138 63.645 13.891 1.00 32.62 225 GLY B CA 1
ATOM 4952 C C . GLY B 1 225 ? 22.657 63.518 13.915 1.00 32.69 225 GLY B C 1
ATOM 4953 O O . GLY B 1 225 ? 23.361 64.195 14.670 1.00 32.92 225 GLY B O 1
ATOM 4954 N N . GLU B 1 226 ? 23.155 62.634 13.060 1.00 30.64 226 GLU B N 1
ATOM 4955 C CA . GLU B 1 226 ? 24.584 62.414 12.879 1.00 28.51 226 GLU B CA 1
ATOM 4956 C C . GLU B 1 226 ? 24.717 62.336 11.366 1.00 27.05 226 GLU B C 1
ATOM 4957 O O . GLU B 1 226 ? 23.968 61.602 10.724 1.00 23.49 226 GLU B O 1
ATOM 4963 N N . GLY B 1 227 ? 25.646 63.097 10.796 1.00 26.12 227 GLY B N 1
ATOM 4964 C CA . GLY B 1 227 ? 25.828 63.057 9.362 1.00 24.01 227 GLY B CA 1
ATOM 4965 C C . GLY B 1 227 ? 26.794 64.126 8.917 1.00 25.98 227 GLY B C 1
ATOM 4966 O O . GLY B 1 227 ? 27.119 65.032 9.683 1.00 29.54 227 GLY B O 1
ATOM 4967 N N . GLY B 1 228 ? 27.249 64.021 7.676 1.00 24.46 228 GLY B N 1
ATOM 4968 C CA . GLY B 1 228 ? 28.188 64.982 7.134 1.00 23.61 228 GLY B CA 1
ATOM 4969 C C . GLY B 1 228 ? 28.280 64.796 5.634 1.00 24.40 228 GLY B C 1
ATOM 4970 O O . GLY B 1 228 ? 27.639 63.898 5.084 1.00 24.86 228 GLY B O 1
ATOM 4971 N N . ALA B 1 229 ? 29.083 65.627 4.973 1.00 24.39 229 ALA B N 1
ATOM 4972 C CA . ALA B 1 229 ? 29.243 65.544 3.535 1.00 23.98 229 ALA B CA 1
ATOM 4973 C C . ALA B 1 229 ? 30.576 66.097 3.053 1.00 27.06 229 ALA B C 1
ATOM 4974 O O . ALA B 1 229 ? 31.126 67.051 3.626 1.00 28.30 229 ALA B O 1
ATOM 4976 N N . VAL B 1 230 ? 31.094 65.477 2.000 1.00 27.61 230 VAL B N 1
ATOM 4977 C CA . VAL B 1 230 ? 32.336 65.895 1.355 1.00 28.70 230 VAL B CA 1
ATOM 4978 C C . VAL B 1 230 ? 31.883 66.307 -0.044 1.00 31.96 230 VAL B C 1
ATOM 4979 O O . VAL B 1 230 ? 31.105 65.587 -0.683 1.00 32.66 230 VAL B O 1
ATOM 4983 N N . PHE B 1 231 ? 32.320 67.475 -0.503 1.00 33.71 231 PHE B N 1
ATOM 4984 C CA . PHE B 1 231 ? 31.948 67.951 -1.829 1.00 34.95 231 PHE B CA 1
ATOM 4985 C C . PHE B 1 231 ? 33.150 68.525 -2.556 1.00 36.92 231 PHE B C 1
ATOM 4986 O O . PHE B 1 231 ? 34.082 69.026 -1.937 1.00 37.35 231 PHE B O 1
ATOM 4994 N N . THR B 1 232 ? 33.128 68.429 -3.880 1.00 38.88 232 THR B N 1
ATOM 4995 C CA . THR B 1 232 ? 34.251 68.878 -4.687 1.00 39.96 232 THR B CA 1
ATOM 4996 C C . THR B 1 232 ? 33.785 69.194 -6.101 1.00 41.92 232 THR B C 1
ATOM 4997 O O . THR B 1 232 ? 32.619 69.009 -6.442 1.00 43.16 232 THR B O 1
ATOM 5001 N N . GLN B 1 233 ? 34.698 69.682 -6.926 1.00 44.73 233 GLN B N 1
ATOM 5002 C CA . GLN B 1 233 ? 34.355 69.996 -8.302 1.00 47.01 233 GLN B CA 1
ATOM 5003 C C . GLN B 1 233 ? 35.197 69.111 -9.200 1.00 45.27 233 GLN B C 1
ATOM 5004 O O . GLN B 1 233 ? 35.023 69.096 -10.416 1.00 46.15 233 GLN B O 1
ATOM 5010 N N . SER B 1 234 ? 36.109 68.369 -8.583 1.00 42.88 234 SER B N 1
ATOM 5011 C CA . SER B 1 234 ? 36.983 67.468 -9.313 1.00 42.14 234 SER B CA 1
ATOM 5012 C C . SER B 1 234 ? 36.452 66.042 -9.303 1.00 42.19 234 SER B C 1
ATOM 5013 O O . SER B 1 234 ? 36.292 65.442 -8.241 1.00 41.66 234 SER B O 1
ATOM 5016 N N . ALA B 1 235 ? 36.183 65.506 -10.491 1.00 42.25 235 ALA B N 1
ATOM 5017 C CA . ALA B 1 235 ? 35.679 64.145 -10.624 1.00 40.62 235 ALA B CA 1
ATOM 5018 C C . ALA B 1 235 ? 36.711 63.171 -10.069 1.00 39.08 235 ALA B C 1
ATOM 5019 O O . ALA B 1 235 ? 36.363 62.199 -9.407 1.00 40.45 235 ALA B O 1
ATOM 5021 N N . GLU B 1 236 ? 37.984 63.437 -10.333 1.00 37.75 236 GLU B N 1
ATOM 5022 C CA . GLU B 1 236 ? 39.048 62.581 -9.836 1.00 38.42 236 GLU B CA 1
ATOM 5023 C C . GLU B 1 236 ? 38.977 62.457 -8.314 1.00 39.41 236 GLU B C 1
ATOM 5024 O O . GLU B 1 236 ? 39.071 61.359 -7.771 1.00 40.16 236 GLU B O 1
ATOM 5030 N N . LEU B 1 237 ? 38.814 63.582 -7.623 1.00 38.63 237 LEU B N 1
ATOM 5031 C CA . LEU B 1 237 ? 38.732 63.549 -6.168 1.00 37.24 237 LEU B CA 1
ATOM 5032 C C . LEU B 1 237 ? 37.438 62.867 -5.714 1.00 37.07 237 LEU B C 1
ATOM 5033 O O . LEU B 1 237 ? 37.442 62.089 -4.767 1.00 37.53 237 LEU B O 1
ATOM 5038 N N . LYS B 1 238 ? 36.336 63.155 -6.393 1.00 35.63 238 LYS B N 1
ATOM 5039 C CA . LYS B 1 238 ? 35.058 62.559 -6.041 1.00 37.00 238 LYS B CA 1
ATOM 5040 C C . LYS B 1 238 ? 35.112 61.030 -6.084 1.00 39.48 238 LYS B C 1
ATOM 5041 O O . LYS B 1 238 ? 34.449 60.360 -5.288 1.00 41.30 238 LYS B O 1
ATOM 5047 N N . SER B 1 239 ? 35.900 60.475 -7.001 1.00 39.68 239 SER B N 1
ATOM 5048 C CA . SER B 1 239 ? 36.005 59.020 -7.114 1.00 41.33 239 SER B CA 1
ATOM 5049 C C . SER B 1 239 ? 36.933 58.418 -6.076 1.00 39.12 239 SER B C 1
ATOM 5050 O O . SER B 1 239 ? 36.748 57.279 -5.660 1.00 38.40 239 SER B O 1
ATOM 5053 N N . ILE B 1 240 ? 37.937 59.190 -5.675 1.00 36.87 240 ILE B N 1
ATOM 5054 C CA . ILE B 1 240 ? 38.889 58.751 -4.672 1.00 36.23 240 ILE B CA 1
ATOM 5055 C C . ILE B 1 240 ? 38.188 58.758 -3.307 1.00 36.45 240 ILE B C 1
ATOM 5056 O O . ILE B 1 240 ? 38.268 57.790 -2.564 1.00 37.09 240 ILE B O 1
ATOM 5061 N N . ILE B 1 241 ? 37.489 59.851 -3.002 1.00 36.92 241 ILE B N 1
ATOM 5062 C CA . ILE B 1 241 ? 36.756 59.999 -1.743 1.00 35.29 241 ILE B CA 1
ATOM 5063 C C . ILE B 1 241 ? 35.813 58.819 -1.584 1.00 33.57 241 ILE B C 1
ATOM 5064 O O . ILE B 1 241 ? 35.840 58.113 -0.574 1.00 32.64 241 ILE B O 1
ATOM 5069 N N . GLU B 1 242 ? 34.979 58.617 -2.599 1.00 33.31 242 GLU B N 1
ATOM 5070 C CA . GLU B 1 242 ? 34.000 57.530 -2.601 1.00 32.26 242 GLU B CA 1
ATOM 5071 C C . GLU B 1 242 ? 34.634 56.177 -2.287 1.00 31.42 242 GLU B C 1
ATOM 5072 O O . GLU B 1 242 ? 34.114 55.407 -1.474 1.00 30.57 242 GLU B O 1
ATOM 5078 N N . SER B 1 243 ? 35.762 55.890 -2.929 1.00 29.04 243 SER B N 1
ATOM 5079 C CA . SER B 1 243 ? 36.440 54.622 -2.713 1.00 27.23 243 SER B CA 1
ATOM 5080 C C . SER B 1 243 ? 36.866 54.457 -1.253 1.00 27.44 243 SER B C 1
ATOM 5081 O O . SER B 1 243 ? 36.703 53.385 -0.669 1.00 25.00 243 SER B O 1
ATOM 5084 N N . PHE B 1 244 ? 37.422 55.520 -0.673 1.00 25.61 244 PHE B N 1
ATOM 5085 C CA . PHE B 1 244 ? 37.865 55.490 0.719 1.00 24.98 244 PHE B CA 1
ATOM 5086 C C . PHE B 1 244 ? 36.705 55.290 1.684 1.00 26.33 244 PHE B C 1
ATOM 5087 O O . PHE B 1 244 ? 36.838 54.611 2.709 1.00 25.40 244 PHE B O 1
ATOM 5095 N N . ARG B 1 245 ? 35.570 55.886 1.342 1.00 26.76 245 ARG B N 1
ATOM 5096 C CA . ARG B 1 245 ? 34.365 55.774 2.150 1.00 27.99 245 ARG B CA 1
ATOM 5097 C C . ARG B 1 245 ? 33.788 54.372 2.047 1.00 28.47 245 ARG B C 1
ATOM 5098 O O . ARG B 1 245 ? 33.296 53.823 3.030 1.00 27.34 245 ARG B O 1
ATOM 5106 N N . ASP B 1 246 ? 33.865 53.797 0.850 1.00 30.51 246 ASP B N 1
ATOM 5107 C CA . ASP B 1 246 ? 33.308 52.476 0.596 1.00 29.36 246 ASP B CA 1
ATOM 5108 C C . ASP B 1 246 ? 34.284 51.281 0.614 1.00 27.72 246 ASP B C 1
ATOM 5109 O O . ASP B 1 246 ? 34.480 50.612 -0.400 1.00 29.13 246 ASP B O 1
ATOM 5114 N N . TRP B 1 247 ? 34.868 51.013 1.780 1.00 25.37 247 TRP B N 1
ATOM 5115 C CA . TRP B 1 247 ? 35.793 49.897 1.991 1.00 24.65 247 TRP B CA 1
ATOM 5116 C C . TRP B 1 247 ? 37.075 49.988 1.181 1.00 26.80 247 TRP B C 1
ATOM 5117 O O . TRP B 1 247 ? 37.886 49.057 1.179 1.00 27.10 247 TRP B O 1
ATOM 5128 N N . GLY B 1 248 ? 37.262 51.115 0.504 1.00 27.87 248 GLY B N 1
ATOM 5129 C CA . GLY B 1 248 ? 38.449 51.296 -0.311 1.00 30.40 248 GLY B CA 1
ATOM 5130 C C . GLY B 1 248 ? 38.349 50.532 -1.621 1.00 31.23 248 GLY B C 1
ATOM 5131 O O . GLY B 1 248 ? 39.344 50.375 -2.332 1.00 32.23 248 GLY B O 1
ATOM 5132 N N . ARG B 1 249 ? 37.151 50.073 -1.963 1.00 31.25 249 ARG B N 1
ATOM 5133 C CA . ARG B 1 249 ? 36.998 49.300 -3.188 1.00 33.59 249 ARG B CA 1
ATOM 5134 C C . ARG B 1 249 ? 37.184 50.144 -4.442 1.00 34.88 249 ARG B C 1
ATOM 5135 O O . ARG B 1 249 ? 36.872 51.336 -4.469 1.00 33.76 249 ARG B O 1
ATOM 5143 N N . ASP B 1 250 ? 37.689 49.493 -5.481 1.00 37.71 250 ASP B N 1
ATOM 5144 C CA . ASP B 1 250 ? 37.985 50.128 -6.756 1.00 41.49 250 ASP B CA 1
ATOM 5145 C C . ASP B 1 250 ? 36.810 50.708 -7.548 1.00 43.58 250 ASP B C 1
ATOM 5146 O O . ASP B 1 250 ? 35.649 50.436 -7.265 1.00 41.06 250 ASP B O 1
ATOM 5151 N N . CYS B 1 251 ? 37.157 51.517 -8.546 1.00 50.59 251 CYS B N 1
ATOM 5152 C CA . CYS B 1 251 ? 36.220 52.185 -9.457 1.00 55.91 251 CYS B CA 1
ATOM 5153 C C . CYS B 1 251 ? 35.827 53.562 -8.948 1.00 55.85 251 CYS B C 1
ATOM 5154 O O . CYS B 1 251 ? 36.407 54.566 -9.366 1.00 57.26 251 CYS B O 1
ATOM 5157 N N . GLN B 1 268 ? 46.741 46.315 -14.621 1.00 77.95 268 GLN B N 1
ATOM 5158 C CA . GLN B 1 268 ? 46.413 46.829 -13.295 1.00 77.57 268 GLN B CA 1
ATOM 5159 C C . GLN B 1 268 ? 47.353 46.309 -12.202 1.00 75.21 268 GLN B C 1
ATOM 5160 O O . GLN B 1 268 ? 48.193 45.436 -12.445 1.00 75.23 268 GLN B O 1
ATOM 5166 N N . LEU B 1 269 ? 47.204 46.858 -10.998 1.00 71.35 269 LEU B N 1
ATOM 5167 C CA . LEU B 1 269 ? 48.040 46.476 -9.863 1.00 67.63 269 LEU B CA 1
ATOM 5168 C C . LEU B 1 269 ? 47.573 45.215 -9.151 1.00 64.24 269 LEU B C 1
ATOM 5169 O O . LEU B 1 269 ? 46.450 44.754 -9.350 1.00 63.55 269 LEU B O 1
ATOM 5174 N N . GLY B 1 270 ? 48.447 44.674 -8.309 1.00 60.64 270 GLY B N 1
ATOM 5175 C CA . GLY B 1 270 ? 48.123 43.472 -7.569 1.00 58.41 270 GLY B CA 1
ATOM 5176 C C . GLY B 1 270 ? 48.189 42.232 -8.437 1.00 56.10 270 GLY B C 1
ATOM 5177 O O . GLY B 1 270 ? 48.352 42.322 -9.653 1.00 56.53 270 GLY B O 1
ATOM 5178 N N . SER B 1 271 ? 48.058 41.068 -7.814 1.00 53.53 271 SER B N 1
ATOM 5179 C CA . SER B 1 271 ? 48.110 39.812 -8.540 1.00 50.57 271 SER B CA 1
ATOM 5180 C C . SER B 1 271 ? 46.868 38.955 -8.314 1.00 50.85 271 SER B C 1
ATOM 5181 O O . SER B 1 271 ? 46.969 37.766 -8.005 1.00 50.46 271 SER B O 1
ATOM 5184 N N . LEU B 1 272 ? 45.696 39.567 -8.460 1.00 49.87 272 LEU B N 1
ATOM 5185 C CA . LEU B 1 272 ? 44.440 38.847 -8.297 1.00 49.63 272 LEU B CA 1
ATOM 5186 C C . LEU B 1 272 ? 44.164 38.055 -9.570 1.00 49.86 272 LEU B C 1
ATOM 5187 O O . LEU B 1 272 ? 44.568 38.460 -10.661 1.00 50.10 272 LEU B O 1
ATOM 5192 N N . PRO B 1 273 ? 43.463 36.918 -9.450 1.00 49.52 273 PRO B N 1
ATOM 5193 C CA . PRO B 1 273 ? 43.168 36.116 -10.640 1.00 48.54 273 PRO B CA 1
ATOM 5194 C C . PRO B 1 273 ? 42.174 36.825 -11.554 1.00 48.35 273 PRO B C 1
ATOM 5195 O O . PRO B 1 273 ? 41.425 37.697 -11.115 1.00 47.04 273 PRO B O 1
ATOM 5199 N N . PHE B 1 274 ? 42.179 36.451 -12.828 1.00 48.77 274 PHE B N 1
ATOM 5200 C CA . PHE B 1 274 ? 41.266 37.035 -13.796 1.00 48.75 274 PHE B CA 1
ATOM 5201 C C . PHE B 1 274 ? 39.831 36.674 -13.409 1.00 48.73 274 PHE B C 1
ATOM 5202 O O . PHE B 1 274 ? 39.560 35.551 -12.974 1.00 48.32 274 PHE B O 1
ATOM 5210 N N . GLY B 1 275 ? 38.917 37.629 -13.551 1.00 47.56 275 GLY B N 1
ATOM 5211 C CA . GLY B 1 275 ? 37.531 37.366 -13.220 1.00 47.72 275 GLY B CA 1
ATOM 5212 C C . GLY B 1 275 ? 37.140 37.641 -11.777 1.00 48.16 275 GLY B C 1
ATOM 5213 O O . GLY B 1 275 ? 35.980 37.450 -11.404 1.00 47.46 275 GLY B O 1
ATOM 5214 N N . TYR B 1 276 ? 38.093 38.089 -10.964 1.00 47.33 276 TYR B N 1
ATOM 5215 C CA . TYR B 1 276 ? 37.808 38.387 -9.564 1.00 47.52 276 TYR B CA 1
ATOM 5216 C C . TYR B 1 276 ? 36.799 39.530 -9.474 1.00 47.92 276 TYR B C 1
ATOM 5217 O O . TYR B 1 276 ? 37.009 40.599 -10.042 1.00 48.46 276 TYR B O 1
ATOM 5226 N N . ASP B 1 277 ? 35.709 39.293 -8.753 1.00 48.42 277 ASP B N 1
ATOM 5227 C CA . ASP B 1 277 ? 34.646 40.274 -8.584 1.00 50.77 277 ASP B CA 1
ATOM 5228 C C . ASP B 1 277 ? 35.210 41.668 -8.334 1.00 50.57 277 ASP B C 1
ATOM 5229 O O . ASP B 1 277 ? 36.052 41.858 -7.453 1.00 48.29 277 ASP B O 1
ATOM 5234 N N . HIS B 1 278 ? 34.753 42.648 -9.108 1.00 52.01 278 HIS B N 1
ATOM 5235 C CA . HIS B 1 278 ? 35.246 44.009 -8.923 1.00 53.52 278 HIS B CA 1
ATOM 5236 C C . HIS B 1 278 ? 34.817 44.516 -7.550 1.00 51.28 278 HIS B C 1
ATOM 5237 O O . HIS B 1 278 ? 35.574 45.208 -6.875 1.00 51.43 278 HIS B O 1
ATOM 5244 N N . LYS B 1 279 ? 33.601 44.162 -7.146 1.00 49.10 279 LYS B N 1
ATOM 5245 C CA . LYS B 1 279 ? 33.066 44.560 -5.849 1.00 47.84 279 LYS B CA 1
ATOM 5246 C C . LYS B 1 279 ? 34.053 44.232 -4.739 1.00 45.39 279 LYS B C 1
ATOM 5247 O O . LYS B 1 279 ? 34.117 44.939 -3.735 1.00 44.93 279 LYS B O 1
ATOM 5253 N N . TYR B 1 280 ? 34.824 43.163 -4.930 1.00 42.82 280 TYR B N 1
ATOM 5254 C CA . TYR B 1 280 ? 35.814 42.738 -3.944 1.00 40.28 280 TYR B CA 1
ATOM 5255 C C . TYR B 1 280 ? 37.259 43.013 -4.365 1.00 38.10 280 TYR B C 1
ATOM 5256 O O . TYR B 1 280 ? 38.183 42.283 -3.983 1.00 36.08 280 TYR B O 1
ATOM 5265 N N . THR B 1 281 ? 37.438 44.057 -5.170 1.00 35.27 281 THR B N 1
ATOM 5266 C CA . THR B 1 281 ? 38.759 44.499 -5.605 1.00 33.26 281 THR B CA 1
ATOM 5267 C C . THR B 1 281 ? 38.970 45.857 -4.914 1.00 32.16 281 THR B C 1
ATOM 5268 O O . THR B 1 281 ? 38.177 46.783 -5.087 1.00 32.47 281 THR B O 1
ATOM 5272 N N . TYR B 1 282 ? 40.036 45.976 -4.133 1.00 31.86 282 TYR B N 1
ATOM 5273 C CA . TYR B 1 282 ? 40.292 47.203 -3.369 1.00 30.02 282 TYR B CA 1
ATOM 5274 C C . TYR B 1 282 ? 41.519 48.031 -3.777 1.00 28.77 282 TYR B C 1
ATOM 5275 O O . TYR B 1 282 ? 42.658 47.581 -3.685 1.00 25.49 282 TYR B O 1
ATOM 5284 N N . SER B 1 283 ? 41.262 49.263 -4.199 1.00 30.26 283 SER B N 1
ATOM 5285 C CA . SER B 1 283 ? 42.305 50.175 -4.640 1.00 30.14 283 SER B CA 1
ATOM 5286 C C . SER B 1 283 ? 42.837 51.124 -3.562 1.00 31.92 283 SER B C 1
ATOM 5287 O O . SER B 1 283 ? 43.889 51.735 -3.754 1.00 31.52 283 SER B O 1
ATOM 5290 N N . HIS B 1 284 ? 42.120 51.266 -2.442 1.00 30.83 284 HIS B N 1
ATOM 5291 C CA . HIS B 1 284 ? 42.576 52.168 -1.366 1.00 30.68 284 HIS B CA 1
ATOM 5292 C C . HIS B 1 284 ? 42.464 51.583 0.039 1.00 29.64 284 HIS B C 1
ATOM 5293 O O . HIS B 1 284 ? 41.749 50.611 0.261 1.00 31.92 284 HIS B O 1
ATOM 5300 N N . LEU B 1 285 ? 43.184 52.190 0.979 1.00 28.82 285 LEU B N 1
ATOM 5301 C CA . LEU B 1 285 ? 43.169 51.800 2.389 1.00 26.50 285 LEU B CA 1
ATOM 5302 C C . LEU B 1 285 ? 41.905 52.485 2.903 1.00 26.34 285 LEU B C 1
ATOM 5303 O O . LEU B 1 285 ? 41.964 53.608 3.430 1.00 26.52 285 LEU B O 1
ATOM 5308 N N . GLY B 1 286 ? 40.769 51.811 2.748 1.00 21.63 286 GLY B N 1
ATOM 5309 C CA . GLY B 1 286 ? 39.497 52.414 3.108 1.00 22.11 286 GLY B CA 1
ATOM 5310 C C . GLY B 1 286 ? 38.849 52.154 4.449 1.00 21.08 286 GLY B C 1
ATOM 5311 O O . GLY B 1 286 ? 39.379 51.447 5.308 1.00 20.35 286 GLY B O 1
ATOM 5312 N N . TYR B 1 287 ? 37.677 52.762 4.600 1.00 23.55 287 TYR B N 1
ATOM 5313 C CA . TYR B 1 287 ? 36.845 52.668 5.803 1.00 24.94 287 TYR B CA 1
ATOM 5314 C C . TYR B 1 287 ? 35.439 52.363 5.302 1.00 25.03 287 TYR B C 1
ATOM 5315 O O . TYR B 1 287 ? 35.239 52.097 4.122 1.00 25.52 287 TYR B O 1
ATOM 5324 N N . ASN B 1 288 ? 34.475 52.366 6.218 1.00 25.22 288 ASN B N 1
ATOM 5325 C CA . ASN B 1 288 ? 33.076 52.250 5.842 1.00 25.53 288 ASN B CA 1
ATOM 5326 C C . ASN B 1 288 ? 32.464 53.397 6.611 1.00 26.51 288 ASN B C 1
ATOM 5327 O O . ASN B 1 288 ? 32.145 53.278 7.792 1.00 28.10 288 ASN B O 1
ATOM 5332 N N . LEU B 1 289 ? 32.340 54.529 5.932 1.00 26.02 289 LEU B N 1
ATOM 5333 C CA . LEU B 1 289 ? 31.795 55.726 6.535 1.00 25.85 289 LEU B CA 1
ATOM 5334 C C . LEU B 1 289 ? 30.539 56.197 5.815 1.00 26.63 289 LEU B C 1
ATOM 5335 O O . LEU B 1 289 ? 30.397 57.375 5.487 1.00 27.08 289 LEU B O 1
ATOM 5340 N N . LYS B 1 290 ? 29.620 55.267 5.578 1.00 26.29 290 LYS B N 1
ATOM 5341 C CA . LYS B 1 290 ? 28.372 55.597 4.904 1.00 27.95 290 LYS B CA 1
ATOM 5342 C C . LYS B 1 290 ? 27.250 55.767 5.919 1.00 27.99 290 LYS B C 1
ATOM 5343 O O . LYS B 1 290 ? 27.366 55.332 7.068 1.00 25.52 290 LYS B O 1
ATOM 5349 N N . ILE B 1 291 ? 26.170 56.409 5.483 1.00 26.98 291 ILE B N 1
ATOM 5350 C CA . ILE B 1 291 ? 25.014 56.640 6.333 1.00 29.21 291 ILE B CA 1
ATOM 5351 C C . ILE B 1 291 ? 23.810 55.857 5.826 1.00 30.07 291 ILE B C 1
ATOM 5352 O O . ILE B 1 291 ? 23.918 55.096 4.860 1.00 31.05 291 ILE B O 1
ATOM 5357 N N . THR B 1 292 ? 22.675 56.045 6.491 1.00 29.58 292 THR B N 1
ATOM 5358 C CA . THR B 1 292 ? 21.435 55.376 6.125 1.00 32.09 292 THR B CA 1
ATOM 5359 C C . THR B 1 292 ? 20.518 56.374 5.410 1.00 33.87 292 THR B C 1
ATOM 5360 O O . THR B 1 292 ? 20.715 57.590 5.505 1.00 33.87 292 THR B O 1
ATOM 5364 N N . ASP B 1 293 ? 19.513 55.864 4.706 1.00 33.69 293 ASP B N 1
ATOM 5365 C CA . ASP B 1 293 ? 18.593 56.735 3.985 1.00 36.52 293 ASP B CA 1
ATOM 5366 C C . ASP B 1 293 ? 17.641 57.442 4.963 1.00 36.44 293 ASP B C 1
ATOM 5367 O O . ASP B 1 293 ? 16.978 58.416 4.601 1.00 36.89 293 ASP B O 1
ATOM 5372 N N . MET B 1 294 ? 17.574 56.953 6.201 1.00 36.08 294 MET B N 1
ATOM 5373 C CA . MET B 1 294 ? 16.739 57.596 7.215 1.00 37.44 294 MET B CA 1
ATOM 5374 C C . MET B 1 294 ? 17.379 58.957 7.520 1.00 37.55 294 MET B C 1
ATOM 5375 O O . MET B 1 294 ? 16.707 59.988 7.587 1.00 38.70 294 MET B O 1
ATOM 5380 N N . GLN B 1 295 ? 18.693 58.944 7.695 1.00 36.34 295 GLN B N 1
ATOM 5381 C CA . GLN B 1 295 ? 19.440 60.161 7.979 1.00 35.71 295 GLN B CA 1
ATOM 5382 C C . GLN B 1 295 ? 19.352 61.076 6.771 1.00 35.90 295 GLN B C 1
ATOM 5383 O O . GLN B 1 295 ? 19.219 62.294 6.914 1.00 35.29 295 GLN B O 1
ATOM 5389 N N . ALA B 1 296 ? 19.438 60.485 5.581 1.00 34.67 296 ALA B N 1
ATOM 5390 C CA . ALA B 1 296 ? 19.374 61.255 4.345 1.00 35.45 296 ALA B CA 1
ATOM 5391 C C . ALA B 1 296 ? 18.051 62.018 4.250 1.00 35.83 296 ALA B C 1
ATOM 5392 O O . ALA B 1 296 ? 18.030 63.200 3.905 1.00 35.46 296 ALA B O 1
ATOM 5394 N N . ALA B 1 297 ? 16.953 61.335 4.564 1.00 37.52 297 ALA B N 1
ATOM 5395 C CA . ALA B 1 297 ? 15.624 61.941 4.504 1.00 38.41 297 ALA B CA 1
ATOM 5396 C C . ALA B 1 297 ? 15.589 63.203 5.348 1.00 38.57 297 ALA B C 1
ATOM 5397 O O . ALA B 1 297 ? 15.247 64.287 4.854 1.00 40.02 297 ALA B O 1
ATOM 5399 N N . CYS B 1 298 ? 15.949 63.065 6.620 1.00 37.58 298 CYS B N 1
ATOM 5400 C CA . CYS B 1 298 ? 15.956 64.206 7.521 1.00 37.89 298 CYS B CA 1
ATOM 5401 C C . CYS B 1 298 ? 16.724 65.341 6.859 1.00 37.81 298 CYS B C 1
ATOM 5402 O O . CYS B 1 298 ? 16.230 66.463 6.758 1.00 38.51 298 CYS B O 1
ATOM 5405 N N . GLY B 1 299 ? 17.923 65.039 6.373 1.00 37.18 299 GLY B N 1
ATOM 5406 C CA . GLY B 1 299 ? 18.721 66.056 5.718 1.00 37.80 299 GLY B CA 1
ATOM 5407 C C . GLY B 1 299 ? 17.991 66.711 4.557 1.00 40.52 299 GLY B C 1
ATOM 5408 O O . GLY B 1 299 ? 18.082 67.929 4.363 1.00 37.49 299 GLY B O 1
ATOM 5409 N N . LEU B 1 300 ? 17.263 65.903 3.783 1.00 42.12 300 LEU B N 1
ATOM 5410 C CA . LEU B 1 300 ? 16.522 66.400 2.619 1.00 41.83 300 LEU B CA 1
ATOM 5411 C C . LEU B 1 300 ? 15.451 67.419 2.996 1.00 41.13 300 LEU B C 1
ATOM 5412 O O . LEU B 1 300 ? 15.296 68.436 2.324 1.00 40.92 300 LEU B O 1
ATOM 5417 N N . ALA B 1 301 ? 14.712 67.142 4.066 1.00 42.11 301 ALA B N 1
ATOM 5418 C CA . ALA B 1 301 ? 13.674 68.056 4.534 1.00 42.82 301 ALA B CA 1
ATOM 5419 C C . ALA B 1 301 ? 14.318 69.377 4.961 1.00 44.57 301 ALA B C 1
ATOM 5420 O O . ALA B 1 301 ? 13.868 70.463 4.575 1.00 45.60 301 ALA B O 1
ATOM 5422 N N . GLN B 1 302 ? 15.382 69.270 5.750 1.00 44.73 302 GLN B N 1
ATOM 5423 C CA . GLN B 1 302 ? 16.108 70.438 6.247 1.00 45.06 302 GLN B CA 1
ATOM 5424 C C . GLN B 1 302 ? 16.553 71.361 5.114 1.00 45.54 302 GLN B C 1
ATOM 5425 O O . GLN B 1 302 ? 16.546 72.582 5.261 1.00 43.97 302 GLN B O 1
ATOM 5431 N N . LEU B 1 303 ? 16.950 70.780 3.987 1.00 46.72 303 LEU B N 1
ATOM 5432 C CA . LEU B 1 303 ? 17.406 71.584 2.859 1.00 49.17 303 LEU B CA 1
ATOM 5433 C C . LEU B 1 303 ? 16.336 72.562 2.372 1.00 50.92 303 LEU B C 1
ATOM 5434 O O . LEU B 1 303 ? 16.638 73.535 1.680 1.00 50.74 303 LEU B O 1
ATOM 5439 N N . GLU B 1 304 ? 15.086 72.303 2.737 1.00 52.92 304 GLU B N 1
ATOM 5440 C CA . GLU B 1 304 ? 13.990 73.174 2.336 1.00 56.88 304 GLU B CA 1
ATOM 5441 C C . GLU B 1 304 ? 13.943 74.415 3.225 1.00 56.96 304 GLU B C 1
ATOM 5442 O O . GLU B 1 304 ? 13.193 75.354 2.953 1.00 57.30 304 GLU B O 1
ATOM 5448 N N . ARG B 1 305 ? 14.761 74.426 4.276 1.00 56.20 305 ARG B N 1
ATOM 5449 C CA . ARG B 1 305 ? 14.772 75.544 5.217 1.00 55.10 305 ARG B CA 1
ATOM 5450 C C . ARG B 1 305 ? 16.099 76.290 5.293 1.00 53.72 305 ARG B C 1
ATOM 5451 O O . ARG B 1 305 ? 16.170 77.359 5.889 1.00 52.72 305 ARG B O 1
ATOM 5459 N N . ILE B 1 306 ? 17.139 75.738 4.677 1.00 52.82 306 ILE B N 1
ATOM 5460 C CA . ILE B 1 306 ? 18.461 76.351 4.717 1.00 52.39 306 ILE B CA 1
ATOM 5461 C C . ILE B 1 306 ? 18.505 77.849 4.382 1.00 52.35 306 ILE B C 1
ATOM 5462 O O . ILE B 1 306 ? 19.118 78.628 5.113 1.00 51.39 306 ILE B O 1
ATOM 5467 N N . GLU B 1 307 ? 17.868 78.262 3.290 1.00 52.95 307 GLU B N 1
ATOM 5468 C CA . GLU B 1 307 ? 17.882 79.678 2.926 1.00 53.73 307 GLU B CA 1
ATOM 5469 C C . GLU B 1 307 ? 17.267 80.537 4.026 1.00 51.89 307 GLU B C 1
ATOM 5470 O O . GLU B 1 307 ? 17.773 81.612 4.340 1.00 50.70 307 GLU B O 1
ATOM 5476 N N . GLU B 1 308 ? 16.179 80.050 4.612 1.00 49.72 308 GLU B N 1
ATOM 5477 C CA . GLU B 1 308 ? 15.518 80.752 5.696 1.00 49.37 308 GLU B CA 1
ATOM 5478 C C . GLU B 1 308 ? 16.498 80.800 6.874 1.00 47.90 308 GLU B C 1
ATOM 5479 O O . GLU B 1 308 ? 16.825 81.875 7.389 1.00 47.56 308 GLU B O 1
ATOM 5485 N N . PHE B 1 309 ? 16.961 79.622 7.289 1.00 44.61 309 PHE B N 1
ATOM 5486 C CA . PHE B 1 309 ? 17.914 79.495 8.387 1.00 41.79 309 PHE B CA 1
ATOM 5487 C C . PHE B 1 309 ? 19.104 80.433 8.221 1.00 40.69 309 PHE B C 1
ATOM 5488 O O . PHE B 1 309 ? 19.464 81.158 9.144 1.00 39.75 309 PHE B O 1
ATOM 5496 N N . VAL B 1 310 ? 19.719 80.415 7.046 1.00 41.01 310 VAL B N 1
ATOM 5497 C CA . VAL B 1 310 ? 20.877 81.267 6.799 1.00 42.68 310 VAL B CA 1
ATOM 5498 C C . VAL B 1 310 ? 20.548 82.748 6.971 1.00 46.81 310 VAL B C 1
ATOM 5499 O O . VAL B 1 310 ? 21.395 83.545 7.381 1.00 47.99 310 VAL B O 1
ATOM 5503 N N . GLU B 1 311 ? 19.313 83.114 6.650 1.00 48.81 311 GLU B N 1
ATOM 5504 C CA . GLU B 1 311 ? 18.893 84.499 6.756 1.00 50.74 311 GLU B CA 1
ATOM 5505 C C . GLU B 1 311 ? 18.571 84.887 8.191 1.00 49.72 311 GLU B C 1
ATOM 5506 O O . GLU B 1 311 ? 18.904 85.987 8.624 1.00 49.30 311 GLU B O 1
ATOM 5512 N N . LYS B 1 312 ? 17.932 83.989 8.933 1.00 49.64 312 LYS B N 1
ATOM 5513 C CA . LYS B 1 312 ? 17.604 84.281 10.322 1.00 51.09 312 LYS B CA 1
ATOM 5514 C C . LYS B 1 312 ? 18.871 84.371 11.185 1.00 51.06 312 LYS B C 1
ATOM 5515 O O . LYS B 1 312 ? 18.896 85.087 12.185 1.00 49.98 312 LYS B O 1
ATOM 5521 N N . ARG B 1 313 ? 19.923 83.648 10.799 1.00 49.70 313 ARG B N 1
ATOM 5522 C CA . ARG B 1 313 ? 21.169 83.698 11.553 1.00 48.60 313 ARG B CA 1
ATOM 5523 C C . ARG B 1 313 ? 21.825 85.055 11.324 1.00 48.42 313 ARG B C 1
ATOM 5524 O O . ARG B 1 313 ? 22.256 85.708 12.269 1.00 48.62 313 ARG B O 1
ATOM 5532 N N . LYS B 1 314 ? 21.893 85.485 10.070 1.00 48.88 314 LYS B N 1
ATOM 5533 C CA . LYS B 1 314 ? 22.500 86.775 9.759 1.00 50.03 314 LYS B CA 1
ATOM 5534 C C . LYS B 1 314 ? 21.761 87.909 10.475 1.00 49.59 314 LYS B C 1
ATOM 5535 O O . LYS B 1 314 ? 22.373 88.896 10.891 1.00 47.67 314 LYS B O 1
ATOM 5541 N N . ALA B 1 315 ? 20.446 87.748 10.613 1.00 49.12 315 ALA B N 1
ATOM 5542 C CA . ALA B 1 315 ? 19.597 88.739 11.265 1.00 49.51 315 ALA B CA 1
ATOM 5543 C C . ALA B 1 315 ? 19.858 88.777 12.764 1.00 49.91 315 ALA B C 1
ATOM 5544 O O . ALA B 1 315 ? 20.230 89.821 13.313 1.00 50.79 315 ALA B O 1
ATOM 5546 N N . ASN B 1 316 ? 19.654 87.636 13.419 1.00 49.02 316 ASN B N 1
ATOM 5547 C CA . ASN B 1 316 ? 19.867 87.518 14.857 1.00 48.09 316 ASN B CA 1
ATOM 5548 C C . ASN B 1 316 ? 21.235 88.044 15.260 1.00 47.50 316 ASN B C 1
ATOM 5549 O O . ASN B 1 316 ? 21.397 88.603 16.343 1.00 48.35 316 ASN B O 1
ATOM 5554 N N . PHE B 1 317 ? 22.215 87.864 14.383 1.00 44.85 317 PHE B N 1
ATOM 5555 C CA . PHE B 1 317 ? 23.565 88.333 14.646 1.00 44.80 317 PHE B CA 1
ATOM 5556 C C . PHE B 1 317 ? 23.596 89.859 14.660 1.00 46.40 317 PHE B C 1
ATOM 5557 O O . PHE B 1 317 ? 24.149 90.472 15.575 1.00 45.33 317 PHE B O 1
ATOM 5565 N N . LYS B 1 318 ? 23.009 90.455 13.624 1.00 47.63 318 LYS B N 1
ATOM 5566 C CA . LYS B 1 318 ? 22.960 91.908 13.468 1.00 47.22 318 LYS B CA 1
ATOM 5567 C C . LYS B 1 318 ? 22.225 92.543 14.649 1.00 45.39 318 LYS B C 1
ATOM 5568 O O . LYS B 1 318 ? 22.715 93.486 15.271 1.00 43.26 318 LYS B O 1
ATOM 5574 N N . TYR B 1 319 ? 21.051 92.005 14.955 1.00 44.22 319 TYR B N 1
ATOM 5575 C CA . TYR B 1 319 ? 20.239 92.484 16.061 1.00 44.73 319 TYR B CA 1
ATOM 5576 C C . TYR B 1 319 ? 21.070 92.441 17.345 1.00 45.50 319 TYR B C 1
ATOM 5577 O O . TYR B 1 319 ? 21.422 93.479 17.909 1.00 45.46 319 TYR B O 1
ATOM 5586 N N . LEU B 1 320 ? 21.385 91.224 17.786 1.00 43.47 320 LEU B N 1
ATOM 5587 C CA . LEU B 1 320 ? 22.168 90.988 18.994 1.00 41.31 320 LEU B CA 1
ATOM 5588 C C . LEU B 1 320 ? 23.394 91.884 19.130 1.00 40.57 320 LEU B C 1
ATOM 5589 O O . LEU B 1 320 ? 23.601 92.492 20.179 1.00 40.24 320 LEU B O 1
ATOM 5594 N N . LYS B 1 321 ? 24.211 91.956 18.082 1.00 37.67 321 LYS B N 1
ATOM 5595 C CA . LYS B 1 321 ? 25.413 92.777 18.125 1.00 36.83 321 LYS B CA 1
ATOM 5596 C C . LYS B 1 321 ? 25.096 94.252 18.328 1.00 40.79 321 LYS B C 1
ATOM 5597 O O . LYS B 1 321 ? 25.782 94.949 19.080 1.00 41.05 321 LYS B O 1
ATOM 5603 N N . ASP B 1 322 ? 24.067 94.727 17.633 1.00 42.36 322 ASP B N 1
ATOM 5604 C CA . ASP B 1 322 ? 23.656 96.116 17.748 1.00 43.34 322 ASP B CA 1
ATOM 5605 C C . ASP B 1 322 ? 23.291 96.395 19.201 1.00 42.93 322 ASP B C 1
ATOM 5606 O O . ASP B 1 322 ? 23.788 97.339 19.810 1.00 42.60 322 ASP B O 1
ATOM 5611 N N . ALA B 1 323 ? 22.423 95.559 19.753 1.00 41.95 323 ALA B N 1
ATOM 5612 C CA . ALA B 1 323 ? 22.000 95.719 21.129 1.00 43.27 323 ALA B CA 1
ATOM 5613 C C . ALA B 1 323 ? 23.173 95.638 22.113 1.00 45.07 323 ALA B C 1
ATOM 5614 O O . ALA B 1 323 ? 23.282 96.457 23.031 1.00 46.46 323 ALA B O 1
ATOM 5616 N N . LEU B 1 324 ? 24.050 94.658 21.911 1.00 45.67 324 LEU B N 1
ATOM 5617 C CA . LEU B 1 324 ? 25.204 94.438 22.788 1.00 45.98 324 LEU B CA 1
ATOM 5618 C C . LEU B 1 324 ? 26.294 95.500 22.687 1.00 45.93 324 LEU B C 1
ATOM 5619 O O . LEU B 1 324 ? 27.247 95.500 23.468 1.00 44.49 324 LEU B O 1
ATOM 5624 N N . GLN B 1 325 ? 26.155 96.407 21.731 1.00 45.14 325 GLN B N 1
ATOM 5625 C CA . GLN B 1 325 ? 27.149 97.447 21.552 1.00 45.70 325 GLN B CA 1
ATOM 5626 C C . GLN B 1 325 ? 27.276 98.312 22.815 1.00 44.92 325 GLN B C 1
ATOM 5627 O O . GLN B 1 325 ? 28.229 99.073 22.973 1.00 43.62 325 GLN B O 1
ATOM 5633 N N . SER B 1 326 ? 26.311 98.174 23.716 1.00 44.18 326 SER B N 1
ATOM 5634 C CA . SER B 1 326 ? 26.29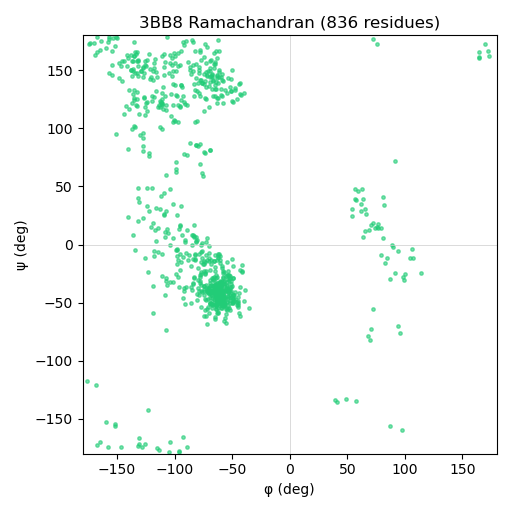0 98.936 24.953 1.00 45.33 326 SER B CA 1
ATOM 5635 C C . SER B 1 326 ? 27.305 98.447 25.972 1.00 46.91 326 SER B C 1
ATOM 5636 O O . SER B 1 326 ? 27.581 99.133 26.958 1.00 46.83 326 SER B O 1
ATOM 5639 N N . CYS B 1 327 ? 27.855 97.258 25.743 1.00 46.05 327 CYS B N 1
ATOM 5640 C CA . CYS B 1 327 ? 28.838 96.693 26.656 1.00 44.79 327 CYS B CA 1
ATOM 5641 C C . CYS B 1 327 ? 30.229 96.715 26.043 1.00 43.44 327 CYS B C 1
ATOM 5642 O O . CYS B 1 327 ? 31.152 96.123 26.586 1.00 43.95 327 CYS B O 1
ATOM 5645 N N . ALA B 1 328 ? 30.380 97.411 24.924 1.00 42.92 328 ALA B N 1
ATOM 5646 C CA . ALA B 1 328 ? 31.660 97.468 24.222 1.00 44.99 328 ALA B CA 1
ATOM 5647 C C . ALA B 1 328 ? 32.899 97.804 25.054 1.00 47.56 328 ALA B C 1
ATOM 5648 O O . ALA B 1 328 ? 34.017 97.548 24.609 1.00 48.27 328 ALA B O 1
ATOM 5650 N N . ASP B 1 329 ? 32.725 98.376 26.246 1.00 49.76 329 ASP B N 1
ATOM 5651 C CA . ASP B 1 329 ? 33.886 98.708 27.083 1.00 51.18 329 ASP B CA 1
ATOM 5652 C C . ASP B 1 329 ? 34.455 97.472 27.775 1.00 50.50 329 ASP B C 1
ATOM 5653 O O . ASP B 1 329 ? 35.631 97.433 28.130 1.00 49.61 329 ASP B O 1
ATOM 5658 N N . PHE B 1 330 ? 33.606 96.472 27.964 1.00 50.89 330 PHE B N 1
ATOM 5659 C CA . PHE B 1 330 ? 33.997 95.250 28.650 1.00 52.89 330 PHE B CA 1
ATOM 5660 C C . PHE B 1 330 ? 34.241 94.039 27.756 1.00 52.43 330 PHE B C 1
ATOM 5661 O O . PHE B 1 330 ? 35.073 93.190 28.083 1.00 53.56 330 PHE B O 1
ATOM 5669 N N . ILE B 1 331 ? 33.517 93.943 26.644 1.00 50.50 331 ILE B N 1
ATOM 5670 C CA . ILE B 1 331 ? 33.712 92.818 25.741 1.00 48.72 331 ILE B CA 1
ATOM 5671 C C . ILE B 1 331 ? 33.909 93.272 24.304 1.00 47.34 331 ILE B C 1
ATOM 5672 O O . ILE B 1 331 ? 33.395 94.308 23.884 1.00 46.89 331 ILE B O 1
ATOM 5677 N N . GLU B 1 332 ? 34.676 92.490 23.560 1.00 44.78 332 GLU B N 1
ATOM 5678 C CA . GLU B 1 332 ? 34.936 92.782 22.166 1.00 44.24 332 GLU B CA 1
ATOM 5679 C C . GLU B 1 332 ? 33.938 91.990 21.322 1.00 43.99 332 GLU B C 1
ATOM 5680 O O . GLU B 1 332 ? 33.889 90.757 21.384 1.00 42.90 332 GLU B O 1
ATOM 5686 N N . LEU B 1 333 ? 33.127 92.714 20.553 1.00 42.48 333 LEU B N 1
ATOM 5687 C CA . LEU B 1 333 ? 32.102 92.105 19.714 1.00 40.75 333 LEU B CA 1
ATOM 5688 C C . LEU B 1 333 ? 32.671 91.529 18.420 1.00 40.86 333 LEU B C 1
ATOM 5689 O O . LEU B 1 333 ? 33.684 92.004 17.909 1.00 39.26 333 LEU B O 1
ATOM 5694 N N . PRO B 1 334 ? 32.006 90.497 17.870 1.00 40.32 334 PRO B N 1
ATOM 5695 C CA . PRO B 1 334 ? 32.420 89.823 16.638 1.00 41.00 334 PRO B CA 1
ATOM 5696 C C . PRO B 1 334 ? 32.332 90.653 15.372 1.00 43.19 334 PRO B C 1
ATOM 5697 O O . PRO B 1 334 ? 31.394 91.427 15.186 1.00 44.77 334 PRO B O 1
ATOM 5701 N N . GLU B 1 335 ? 33.315 90.477 14.498 1.00 44.41 335 GLU B N 1
ATOM 5702 C CA . GLU B 1 335 ? 33.358 91.193 13.233 1.00 46.18 335 GLU B CA 1
ATOM 5703 C C . GLU B 1 335 ? 33.501 90.238 12.044 1.00 47.03 335 GLU B C 1
ATOM 5704 O O . GLU B 1 335 ? 34.413 89.405 12.006 1.00 44.71 335 GLU B O 1
ATOM 5710 N N . ALA B 1 336 ? 32.587 90.357 11.085 1.00 47.12 336 ALA B N 1
ATOM 5711 C CA . ALA B 1 336 ? 32.624 89.525 9.890 1.00 48.23 336 ALA B CA 1
ATOM 5712 C C . ALA B 1 336 ? 33.912 89.849 9.148 1.00 48.38 336 ALA B C 1
ATOM 5713 O O . ALA B 1 336 ? 34.376 90.983 9.172 1.00 49.62 336 ALA B O 1
ATOM 5715 N N . THR B 1 337 ? 34.495 88.847 8.502 1.00 49.46 337 THR B N 1
ATOM 5716 C CA . THR B 1 337 ? 35.735 89.045 7.764 1.00 49.26 337 THR B CA 1
ATOM 5717 C C . THR B 1 337 ? 35.502 89.937 6.550 1.00 49.99 337 THR B C 1
ATOM 5718 O O . THR B 1 337 ? 34.438 89.907 5.928 1.00 47.48 337 THR B O 1
ATOM 5722 N N . GLU B 1 338 ? 36.512 90.735 6.228 1.00 52.71 338 GLU B N 1
ATOM 5723 C CA . GLU B 1 338 ? 36.445 91.655 5.105 1.00 55.95 338 GLU B CA 1
ATOM 5724 C C . GLU B 1 338 ? 36.020 90.966 3.817 1.00 55.99 338 GLU B C 1
ATOM 5725 O O . GLU B 1 338 ? 36.497 89.877 3.484 1.00 55.45 338 GLU B O 1
ATOM 5731 N N . ASN B 1 339 ? 35.111 91.620 3.103 1.00 55.35 339 ASN B N 1
ATOM 5732 C CA . ASN B 1 339 ? 34.591 91.122 1.842 1.00 54.08 339 ASN B CA 1
ATOM 5733 C C . ASN B 1 339 ? 33.973 89.740 1.983 1.00 53.32 339 ASN B C 1
ATOM 5734 O O . ASN B 1 339 ? 34.244 88.842 1.187 1.00 53.38 339 ASN B O 1
ATOM 5739 N N . SER B 1 340 ? 33.133 89.572 2.998 1.00 51.42 340 SER B N 1
ATOM 5740 C CA . SER B 1 340 ? 32.477 88.292 3.213 1.00 49.13 340 SER B CA 1
ATOM 5741 C C . SER B 1 340 ? 31.103 88.488 3.818 1.00 47.97 340 SER B C 1
ATOM 5742 O O . SER B 1 340 ? 30.834 89.502 4.451 1.00 46.75 340 SER B O 1
ATOM 5745 N N . ASP B 1 341 ? 30.235 87.508 3.616 1.00 47.92 341 ASP B N 1
ATOM 5746 C CA . ASP B 1 341 ? 28.891 87.552 4.171 1.00 50.41 341 ASP B CA 1
ATOM 5747 C C . ASP B 1 341 ? 28.712 86.232 4.932 1.00 50.68 341 ASP B C 1
ATOM 5748 O O . ASP B 1 341 ? 28.179 85.255 4.408 1.00 53.08 341 ASP B O 1
ATOM 5753 N N . PRO B 1 342 ? 29.175 86.194 6.190 1.00 49.76 342 PRO B N 1
ATOM 5754 C CA . PRO B 1 342 ? 29.111 85.027 7.073 1.00 49.25 342 PRO B CA 1
ATOM 5755 C C . PRO B 1 342 ? 27.757 84.500 7.523 1.00 47.94 342 PRO B C 1
ATOM 5756 O O . PRO B 1 342 ? 26.919 85.235 8.041 1.00 49.64 342 PRO B O 1
ATOM 5760 N N . SER B 1 343 ? 27.556 83.203 7.319 1.00 46.10 343 SER B N 1
ATOM 5761 C CA . SER B 1 343 ? 26.336 82.543 7.750 1.00 42.41 343 SER B CA 1
ATOM 5762 C C . SER B 1 343 ? 26.687 82.109 9.170 1.00 42.95 343 SER B C 1
ATOM 5763 O O . SER B 1 343 ? 26.998 80.943 9.414 1.00 43.43 343 SER B O 1
ATOM 5766 N N . TRP B 1 344 ? 26.663 83.069 10.092 1.00 42.45 344 TRP B N 1
ATOM 5767 C CA . TRP B 1 344 ? 27.012 82.829 11.489 1.00 40.57 344 TRP B CA 1
ATOM 5768 C C . TRP B 1 344 ? 26.442 81.562 12.108 1.00 40.05 344 TRP B C 1
ATOM 5769 O O . TRP B 1 344 ? 25.241 81.300 12.037 1.00 38.70 344 TRP B O 1
ATOM 5780 N N . PHE B 1 345 ? 27.338 80.792 12.723 1.00 38.73 345 PHE B N 1
ATOM 5781 C CA . PHE B 1 345 ? 27.011 79.545 13.401 1.00 36.55 345 PHE B CA 1
ATOM 5782 C C . PHE B 1 345 ? 26.686 79.855 14.860 1.00 35.48 345 PHE B C 1
ATOM 5783 O O . PHE B 1 345 ? 25.811 79.239 15.469 1.00 33.79 345 PHE B O 1
ATOM 5791 N N . GLY B 1 346 ? 27.412 80.821 15.412 1.00 34.81 346 GLY B N 1
ATOM 5792 C CA . GLY B 1 346 ? 27.211 81.223 16.792 1.00 33.21 346 GLY B CA 1
ATOM 5793 C C . GLY B 1 346 ? 27.717 82.642 16.950 1.00 32.26 346 GLY B C 1
ATOM 5794 O O . GLY B 1 346 ? 28.235 83.217 15.994 1.00 33.25 346 GLY B O 1
ATOM 5795 N N . PHE B 1 347 ? 27.591 83.203 18.147 1.00 32.13 347 PHE B N 1
ATOM 5796 C CA . PHE B 1 347 ? 28.019 84.588 18.393 1.00 31.78 347 PHE B CA 1
ATOM 5797 C C . PHE B 1 347 ? 29.212 84.613 19.341 1.00 27.96 347 PHE B C 1
ATOM 5798 O O . PHE B 1 347 ? 29.043 84.472 20.547 1.00 27.65 347 PHE B O 1
ATOM 5806 N N . PRO B 1 348 ? 30.428 84.790 18.807 1.00 27.22 348 PRO B N 1
ATOM 5807 C CA . PRO B 1 348 ? 31.654 84.825 19.609 1.00 30.03 348 PRO B CA 1
ATOM 5808 C C . PRO B 1 348 ? 31.934 86.156 20.320 1.00 32.98 348 PRO B C 1
ATOM 5809 O O . PRO B 1 348 ? 31.770 87.235 19.748 1.00 33.51 348 PRO B O 1
ATOM 5813 N N . ILE B 1 349 ? 32.389 86.051 21.563 1.00 34.80 349 ILE B N 1
ATOM 5814 C CA . ILE B 1 349 ? 32.684 87.209 22.401 1.00 35.46 349 ILE B CA 1
ATOM 5815 C C . ILE B 1 349 ? 33.966 87.002 23.203 1.00 36.39 349 ILE B C 1
ATOM 5816 O O . ILE B 1 349 ? 34.163 85.951 23.815 1.00 37.49 349 ILE B O 1
ATOM 5821 N N . THR B 1 350 ? 34.840 88.001 23.195 1.00 37.45 350 THR B N 1
ATOM 5822 C CA . THR B 1 350 ? 36.071 87.926 23.971 1.00 38.36 350 THR B CA 1
ATOM 5823 C C . THR B 1 350 ? 35.967 88.941 25.103 1.00 39.52 350 THR B C 1
ATOM 5824 O O . THR B 1 350 ? 35.817 90.140 24.861 1.00 38.68 350 THR B O 1
ATOM 5828 N N . LEU B 1 351 ? 36.047 88.455 26.337 1.00 39.47 351 LEU B N 1
ATOM 5829 C CA . LEU B 1 351 ? 35.960 89.320 27.508 1.00 39.33 351 LEU B CA 1
ATOM 5830 C C . LEU B 1 351 ? 37.312 89.946 27.833 1.00 39.28 351 LEU B C 1
ATOM 5831 O O . LEU B 1 351 ? 38.318 89.247 27.952 1.00 38.54 351 LEU B O 1
ATOM 5836 N N . LYS B 1 352 ? 37.328 91.267 27.975 1.00 20.00 352 LYS B N 1
ATOM 5837 C CA . LYS B 1 352 ? 38.573 92.004 28.155 1.00 20.00 352 LYS B CA 1
ATOM 5838 C C . LYS B 1 352 ? 39.269 91.602 29.451 1.00 20.00 352 LYS B C 1
ATOM 5839 O O . LYS B 1 352 ? 38.616 91.315 30.455 1.00 20.00 352 LYS B O 1
ATOM 5845 N N . GLU B 1 353 ? 40.598 91.583 29.423 1.00 44.14 353 GLU B N 1
ATOM 5846 C CA . GLU B 1 353 ? 41.383 91.148 30.572 1.00 48.35 353 GLU B CA 1
ATOM 5847 C C . GLU B 1 353 ? 41.369 92.197 31.678 1.00 50.88 353 GLU B C 1
ATOM 5848 O O . GLU B 1 353 ? 41.564 91.879 32.851 1.00 51.88 353 GLU B O 1
ATOM 5854 N N . ASP B 1 354 ? 41.139 93.449 31.296 1.00 51.76 354 ASP B N 1
ATOM 5855 C CA . ASP B 1 354 ? 41.132 94.552 32.250 1.00 53.26 354 ASP B CA 1
ATOM 5856 C C . ASP B 1 354 ? 39.710 94.912 32.666 1.00 53.75 354 ASP B C 1
ATOM 5857 O O . ASP B 1 354 ? 39.436 96.047 33.058 1.00 53.71 354 ASP B O 1
ATOM 5862 N N . SER B 1 355 ? 38.808 93.940 32.577 1.00 51.29 355 SER B N 1
ATOM 5863 C CA . SER B 1 355 ? 37.422 94.144 32.971 1.00 49.87 355 SER B CA 1
ATOM 5864 C C . SER B 1 355 ? 37.190 93.927 34.464 1.00 49.07 355 SER B C 1
ATOM 5865 O O . SER B 1 355 ? 36.175 94.358 35.002 1.00 49.81 355 SER B O 1
ATOM 5868 N N . GLY B 1 356 ? 38.114 93.244 35.130 1.00 47.32 356 GLY B N 1
ATOM 5869 C CA . GLY B 1 356 ? 37.949 93.007 36.552 1.00 46.26 356 GLY B CA 1
ATOM 5870 C C . GLY B 1 356 ? 37.298 91.684 36.918 1.00 46.32 356 GLY B C 1
ATOM 5871 O O . GLY B 1 356 ? 37.176 91.357 38.099 1.00 46.20 356 GLY B O 1
ATOM 5872 N N . VAL B 1 357 ? 36.851 90.927 35.922 1.00 46.09 357 VAL B N 1
ATOM 5873 C CA . VAL B 1 357 ? 36.246 89.623 36.190 1.00 46.06 357 VAL B CA 1
ATOM 5874 C C . VAL B 1 357 ? 36.807 88.576 35.237 1.00 44.59 357 VAL B C 1
ATOM 5875 O O . VAL B 1 357 ? 37.445 88.908 34.242 1.00 43.95 357 VAL B O 1
ATOM 5879 N N . SER B 1 358 ? 36.571 87.309 35.552 1.00 44.31 358 SER B N 1
ATOM 5880 C CA . SER B 1 358 ? 37.066 86.203 34.737 1.00 43.23 358 SER B CA 1
ATOM 5881 C C . SER B 1 358 ? 35.947 85.599 33.900 1.00 41.50 358 SER B C 1
ATOM 5882 O O . SER B 1 358 ? 34.775 85.701 34.264 1.00 40.98 358 SER B O 1
ATOM 5885 N N . ARG B 1 359 ? 36.310 84.952 32.794 1.00 40.68 359 ARG B N 1
ATOM 5886 C CA . ARG B 1 359 ? 35.314 84.329 31.925 1.00 39.40 359 ARG B CA 1
ATOM 5887 C C . ARG B 1 359 ? 34.420 83.408 32.745 1.00 38.38 359 ARG B C 1
ATOM 5888 O O . ARG B 1 359 ? 33.214 83.355 32.525 1.00 37.39 359 ARG B O 1
ATOM 5896 N N . ILE B 1 360 ? 35.017 82.694 33.695 1.00 39.48 360 ILE B N 1
ATOM 5897 C CA . ILE B 1 360 ? 34.271 81.786 34.563 1.00 40.66 360 ILE B CA 1
ATOM 5898 C C . ILE B 1 360 ? 33.101 82.510 35.230 1.00 41.43 360 ILE B C 1
ATOM 5899 O O . ILE B 1 360 ? 31.979 81.993 35.270 1.00 41.14 360 ILE B O 1
ATOM 5904 N N . ASP B 1 361 ? 33.368 83.703 35.760 1.00 41.40 361 ASP B N 1
ATOM 5905 C CA . ASP B 1 361 ? 32.334 84.493 36.427 1.00 42.00 361 ASP B CA 1
ATOM 5906 C C . ASP B 1 361 ? 31.155 84.765 35.506 1.00 40.46 361 ASP B C 1
ATOM 5907 O O . ASP B 1 361 ? 29.998 84.533 35.871 1.00 40.29 361 ASP B O 1
ATOM 5912 N N . LEU B 1 362 ? 31.456 85.270 34.315 1.00 38.23 362 LEU B N 1
ATOM 5913 C CA . LEU B 1 362 ? 30.427 85.590 33.338 1.00 40.11 362 LEU B CA 1
ATOM 5914 C C . LEU B 1 362 ? 29.659 84.337 32.902 1.00 41.13 362 LEU B C 1
ATOM 5915 O O . LEU B 1 362 ? 28.423 84.327 32.894 1.00 40.71 362 LEU B O 1
ATOM 5920 N N . VAL B 1 363 ? 30.386 83.277 32.554 1.00 42.25 363 VAL B N 1
ATOM 5921 C CA . VAL B 1 363 ? 29.734 82.043 32.132 1.00 43.77 363 VAL B CA 1
ATOM 5922 C C . VAL B 1 363 ? 28.810 81.540 33.234 1.00 46.29 363 VAL B C 1
ATOM 5923 O O . VAL B 1 363 ? 27.654 81.207 32.982 1.00 45.34 363 VAL B O 1
ATOM 5927 N N . LYS B 1 364 ? 29.320 81.499 34.462 1.00 49.26 364 LYS B N 1
ATOM 5928 C CA . LYS B 1 364 ? 28.516 81.028 35.580 1.00 51.37 364 LYS B CA 1
ATOM 5929 C C . LYS B 1 364 ? 27.311 81.933 35.806 1.00 50.52 364 LYS B C 1
ATOM 5930 O O . LYS B 1 364 ? 26.237 81.453 36.160 1.00 50.71 364 LYS B O 1
ATOM 5936 N N . PHE B 1 365 ? 27.486 83.238 35.605 1.00 49.74 365 PHE B N 1
ATOM 5937 C CA . PHE B 1 365 ? 26.376 84.175 35.775 1.00 48.88 365 PHE B CA 1
ATOM 5938 C C . PHE B 1 365 ? 25.317 83.856 34.725 1.00 47.53 365 PHE B C 1
ATOM 5939 O O . PHE B 1 365 ? 24.147 83.660 35.049 1.00 47.91 365 PHE B O 1
ATOM 5947 N N . LEU B 1 366 ? 25.741 83.801 33.467 1.00 46.32 366 LEU B N 1
ATOM 5948 C CA . LEU B 1 366 ? 24.839 83.498 32.358 1.00 46.76 366 LEU B CA 1
ATOM 5949 C C . LEU B 1 366 ? 24.165 82.143 32.519 1.00 46.99 366 LEU B C 1
ATOM 5950 O O . LEU B 1 366 ? 22.975 81.989 32.238 1.00 47.43 366 LEU B O 1
ATOM 5955 N N . ASP B 1 367 ? 24.927 81.165 32.986 1.00 48.96 367 ASP B N 1
ATOM 5956 C CA . ASP B 1 367 ? 24.405 79.823 33.187 1.00 52.35 367 ASP B CA 1
ATOM 5957 C C . ASP B 1 367 ? 23.212 79.868 34.137 1.00 53.30 367 ASP B C 1
ATOM 5958 O O . ASP B 1 367 ? 22.187 79.229 33.899 1.00 53.15 367 ASP B O 1
ATOM 5963 N N . GLU B 1 368 ? 23.351 80.629 35.215 1.00 54.29 368 GLU B N 1
ATOM 5964 C CA . GLU B 1 368 ? 22.283 80.746 36.194 1.00 55.62 368 GLU B CA 1
ATOM 5965 C C . GLU B 1 368 ? 21.085 81.464 35.588 1.00 54.27 368 GLU B C 1
ATOM 5966 O O . GLU B 1 368 ? 19.943 81.207 35.966 1.00 54.16 368 GLU B O 1
ATOM 5972 N N . ALA B 1 369 ? 21.354 82.344 34.629 1.00 52.35 369 ALA B N 1
ATOM 5973 C CA . ALA B 1 369 ? 20.307 83.105 33.953 1.00 51.69 369 ALA B CA 1
ATOM 5974 C C . ALA B 1 369 ? 19.664 82.337 32.796 1.00 51.03 369 ALA B C 1
ATOM 5975 O O . ALA B 1 369 ? 18.884 82.905 32.036 1.00 51.30 369 ALA B O 1
ATOM 5977 N N . LYS B 1 370 ? 20.000 81.056 32.664 1.00 50.46 370 LYS B N 1
ATOM 5978 C CA . LYS B 1 370 ? 19.470 80.198 31.598 1.00 49.70 370 LYS B CA 1
ATOM 5979 C C . LYS B 1 370 ? 20.029 80.562 30.221 1.00 46.91 370 LYS B C 1
ATOM 5980 O O . LYS B 1 370 ? 19.466 80.178 29.201 1.00 46.37 370 LYS B O 1
ATOM 5986 N N . VAL B 1 371 ? 21.126 81.310 30.192 1.00 44.54 371 VAL B N 1
ATOM 5987 C CA . VAL B 1 371 ? 21.745 81.705 28.931 1.00 41.77 371 VAL B CA 1
ATOM 5988 C C . VAL B 1 371 ? 22.948 80.818 28.655 1.00 41.72 371 VAL B C 1
ATOM 5989 O O . VAL B 1 371 ? 24.003 80.969 29.286 1.00 40.63 371 VAL B O 1
ATOM 5993 N N . GLY B 1 372 ? 22.781 79.897 27.708 1.00 38.81 372 GLY B N 1
ATOM 5994 C CA . GLY B 1 372 ? 23.849 78.974 27.373 1.00 37.84 372 GLY B CA 1
ATOM 5995 C C . GLY B 1 372 ? 25.054 79.616 26.720 1.00 37.21 372 GLY B C 1
ATOM 5996 O O . GLY B 1 372 ? 24.929 80.594 25.978 1.00 37.64 372 GLY B O 1
ATOM 5997 N N . THR B 1 373 ? 26.229 79.069 27.005 1.00 34.11 373 THR B N 1
ATOM 5998 C CA . THR B 1 373 ? 27.461 79.580 26.431 1.00 34.85 373 THR B CA 1
ATOM 5999 C C . THR B 1 373 ? 28.371 78.397 26.106 1.00 33.75 373 THR B C 1
ATOM 6000 O O . THR B 1 373 ? 28.175 77.292 26.617 1.00 31.94 373 THR B O 1
ATOM 6004 N N . ARG B 1 374 ? 29.372 78.646 25.269 1.00 30.46 374 ARG B N 1
ATOM 6005 C CA . ARG B 1 374 ? 30.313 77.615 24.873 1.00 31.39 374 ARG B CA 1
ATOM 6006 C C . ARG B 1 374 ? 31.664 78.257 24.618 1.00 30.84 374 ARG B C 1
ATOM 6007 O O . ARG B 1 374 ? 31.737 79.363 24.089 1.00 31.68 374 ARG B O 1
ATOM 6015 N N . LEU B 1 375 ? 32.737 77.562 24.975 1.00 29.40 375 LEU B N 1
ATOM 6016 C CA . LEU B 1 375 ? 34.062 78.087 24.711 1.00 31.04 375 LEU B CA 1
ATOM 6017 C C . LEU B 1 375 ? 34.323 77.825 23.226 1.00 32.06 375 LEU B C 1
ATOM 6018 O O . LEU B 1 375 ? 33.581 77.076 22.595 1.00 32.03 375 LEU B O 1
ATOM 6023 N N . LEU B 1 376 ? 35.360 78.434 22.662 1.00 33.20 376 LEU B N 1
ATOM 6024 C CA . LEU B 1 376 ? 35.663 78.234 21.251 1.00 34.03 376 LEU B CA 1
ATOM 6025 C C . LEU B 1 376 ? 36.362 76.906 20.952 1.00 35.24 376 LEU B C 1
ATOM 6026 O O . LEU B 1 376 ? 37.550 76.861 20.612 1.00 35.55 376 LEU B O 1
ATOM 6031 N N . PHE B 1 377 ? 35.600 75.829 21.110 1.00 34.89 377 PHE B N 1
ATOM 6032 C CA . PHE B 1 377 ? 36.070 74.463 20.916 1.00 35.63 377 PHE B CA 1
ATOM 6033 C C . PHE B 1 377 ? 37.383 74.225 21.666 1.00 34.56 377 PHE B C 1
ATOM 6034 O O . PHE B 1 377 ? 37.496 74.591 22.835 1.00 35.30 377 PHE B O 1
ATOM 6042 N N . ALA B 1 378 ? 38.378 73.630 21.022 1.00 32.87 378 ALA B N 1
ATOM 6043 C CA . ALA B 1 378 ? 39.625 73.338 21.732 1.00 32.23 378 ALA B CA 1
ATOM 6044 C C . ALA B 1 378 ? 40.435 74.504 22.313 1.00 30.90 378 ALA B C 1
ATOM 6045 O O . ALA B 1 378 ? 41.400 74.283 23.039 1.00 30.74 378 ALA B O 1
ATOM 6047 N N . GLY B 1 379 ? 40.049 75.738 22.009 1.00 29.97 379 GLY B N 1
ATOM 6048 C CA . GLY B 1 379 ? 40.804 76.872 22.523 1.00 27.85 379 GLY B CA 1
ATOM 6049 C C . GLY B 1 379 ? 42.150 76.912 21.829 1.00 27.87 379 GLY B C 1
ATOM 6050 O O . GLY B 1 379 ? 42.335 77.658 20.876 1.00 28.23 379 GLY B O 1
ATOM 6051 N N . ASN B 1 380 ? 43.096 76.117 22.315 1.00 26.71 380 ASN B N 1
ATOM 6052 C CA . ASN B 1 380 ? 44.423 76.030 21.709 1.00 29.09 380 ASN B CA 1
ATOM 6053 C C . ASN B 1 380 ? 44.776 74.550 21.676 1.00 30.96 380 ASN B C 1
ATOM 6054 O O . ASN B 1 380 ? 45.194 73.973 22.686 1.00 32.43 380 ASN B O 1
ATOM 6059 N N . LEU B 1 381 ? 44.592 73.947 20.510 1.00 30.86 381 LEU B N 1
ATOM 6060 C CA . LEU B 1 381 ? 44.856 72.538 20.313 1.00 31.50 381 LEU B CA 1
ATOM 6061 C C . LEU B 1 381 ? 46.176 72.047 20.907 1.00 32.79 381 LEU B C 1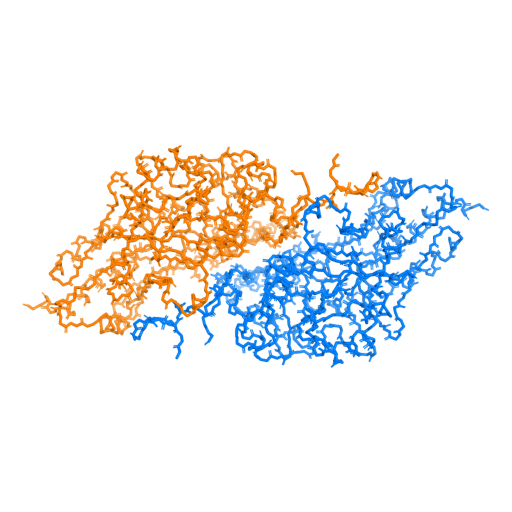
ATOM 6062 O O . LEU B 1 381 ? 46.206 71.006 21.563 1.00 31.64 381 LEU B O 1
ATOM 6067 N N . THR B 1 382 ? 47.255 72.798 20.699 1.00 33.02 382 THR B N 1
ATOM 6068 C CA . THR B 1 382 ? 48.563 72.385 21.202 1.00 35.13 382 THR B CA 1
ATOM 6069 C C . THR B 1 382 ? 48.656 72.292 22.719 1.00 36.52 382 THR B C 1
ATOM 6070 O O . THR B 1 382 ? 49.610 71.719 23.246 1.00 37.71 382 THR B O 1
ATOM 6074 N N . ARG B 1 383 ? 47.665 72.842 23.416 1.00 36.35 383 ARG B N 1
ATOM 6075 C CA . ARG B 1 383 ? 47.644 72.807 24.876 1.00 35.34 383 ARG B CA 1
ATOM 6076 C C . ARG B 1 383 ? 46.649 71.777 25.375 1.00 34.67 383 ARG B C 1
ATOM 6077 O O . ARG B 1 383 ? 46.467 71.606 26.580 1.00 35.05 383 ARG B O 1
ATOM 6085 N N . GLN B 1 384 ? 45.984 71.103 24.446 1.00 34.78 384 GLN B N 1
ATOM 6086 C CA . GLN B 1 384 ? 45.018 70.076 24.818 1.00 33.72 384 GLN B CA 1
ATOM 6087 C C . GLN B 1 384 ? 45.801 68.858 25.292 1.00 31.70 384 GLN B C 1
ATOM 6088 O O . GLN B 1 384 ? 46.891 68.586 24.800 1.00 30.97 384 GLN B O 1
ATOM 6094 N N . PRO B 1 385 ? 45.262 68.115 26.265 1.00 30.70 385 PRO B N 1
ATOM 6095 C CA . PRO B 1 385 ? 45.995 66.941 26.735 1.00 32.15 385 PRO B CA 1
ATOM 6096 C C . PRO B 1 385 ? 46.419 65.947 25.655 1.00 34.40 385 PRO B C 1
ATOM 6097 O O . PRO B 1 385 ? 47.570 65.505 25.671 1.00 35.43 385 PRO B O 1
ATOM 6101 N N . TYR B 1 386 ? 45.538 65.607 24.706 1.00 32.67 386 TYR B N 1
ATOM 6102 C CA . TYR B 1 386 ? 45.931 64.631 23.676 1.00 31.79 386 TYR B CA 1
ATOM 6103 C C . TYR B 1 386 ? 47.053 65.121 22.779 1.00 32.45 386 TYR B C 1
ATOM 6104 O O . TYR B 1 386 ? 47.597 64.352 21.990 1.00 32.48 386 TYR B O 1
ATOM 6113 N N . PHE B 1 387 ? 47.417 66.393 22.892 1.00 32.09 387 PHE B N 1
ATOM 6114 C CA . PHE B 1 387 ? 48.500 66.895 22.054 1.00 34.15 387 PHE B CA 1
ATOM 6115 C C . PHE B 1 387 ? 49.857 66.753 22.718 1.00 34.44 387 PHE B C 1
ATOM 6116 O O . PHE B 1 387 ? 50.875 67.129 22.144 1.00 35.95 387 PHE B O 1
ATOM 6124 N N . HIS B 1 388 ? 49.871 66.177 23.913 1.00 38.35 388 HIS B N 1
ATOM 6125 C CA . HIS B 1 388 ? 51.112 66.004 24.663 1.00 42.29 388 HIS B CA 1
ATOM 6126 C C . HIS B 1 388 ? 52.303 65.495 23.868 1.00 41.90 388 HIS B C 1
ATOM 6127 O O . HIS B 1 388 ? 53.384 66.067 23.955 1.00 41.88 388 HIS B O 1
ATOM 6134 N N . ASP B 1 389 ? 52.126 64.433 23.089 1.00 43.51 389 ASP B N 1
ATOM 6135 C CA . ASP B 1 389 ? 53.254 63.903 22.328 1.00 43.92 389 ASP B CA 1
ATOM 6136 C C . ASP B 1 389 ? 53.142 63.944 20.815 1.00 43.10 389 ASP B C 1
ATOM 6137 O O . ASP B 1 389 ? 53.941 63.327 20.122 1.00 42.88 389 ASP B O 1
ATOM 6142 N N . VAL B 1 390 ? 52.160 64.671 20.300 1.00 42.72 390 VAL B N 1
ATOM 6143 C CA . VAL B 1 390 ? 51.977 64.775 18.860 1.00 40.88 390 VAL B CA 1
ATOM 6144 C C . VAL B 1 390 ? 53.118 65.552 18.236 1.00 40.47 390 VAL B C 1
ATOM 6145 O O . VAL B 1 390 ? 53.641 66.484 18.834 1.00 41.25 390 VAL B O 1
ATOM 6149 N N . LYS B 1 391 ? 53.516 65.167 17.035 1.00 40.00 391 LYS B N 1
ATOM 6150 C CA . LYS B 1 391 ? 54.571 65.894 16.361 1.00 43.26 391 LYS B CA 1
ATOM 6151 C C . LYS B 1 391 ? 53.923 66.997 15.519 1.00 43.54 391 LYS B C 1
ATOM 6152 O O . LYS B 1 391 ? 53.104 66.721 14.640 1.00 41.88 391 LYS B O 1
ATOM 6158 N N . TYR B 1 392 ? 54.291 68.246 15.799 1.00 42.60 392 TYR B N 1
ATOM 6159 C CA . TYR B 1 392 ? 53.745 69.389 15.074 1.00 42.38 392 TYR B CA 1
ATOM 6160 C C . TYR B 1 392 ? 54.719 70.560 15.120 1.00 42.33 392 TYR B C 1
ATOM 6161 O O . TYR B 1 392 ? 55.663 70.554 15.900 1.00 41.35 392 TYR B O 1
ATOM 6170 N N . ARG B 1 393 ? 54.476 71.562 14.283 1.00 43.18 393 ARG B N 1
ATOM 6171 C CA . ARG B 1 393 ? 55.311 72.754 14.250 1.00 46.55 393 ARG B CA 1
ATOM 6172 C C . ARG B 1 393 ? 54.434 73.990 14.385 1.00 48.48 393 ARG B C 1
ATOM 6173 O O . ARG B 1 393 ? 53.308 74.020 13.885 1.00 48.28 393 ARG B O 1
ATOM 6181 N N . VAL B 1 394 ? 54.955 75.002 15.073 1.00 49.86 394 VAL B N 1
ATOM 6182 C CA . VAL B 1 394 ? 54.245 76.262 15.241 1.00 50.75 394 VAL B CA 1
ATOM 6183 C C . VAL B 1 394 ? 55.161 77.379 14.747 1.00 51.16 394 VAL B C 1
ATOM 6184 O O . VAL B 1 394 ? 56.284 77.538 15.227 1.00 49.45 394 VAL B O 1
ATOM 6188 N N . VAL B 1 395 ? 54.686 78.131 13.761 1.00 52.58 395 VAL B N 1
ATOM 6189 C CA . VAL B 1 395 ? 55.462 79.224 13.191 1.00 53.69 395 VAL B CA 1
ATOM 6190 C C . VAL B 1 395 ? 54.956 80.554 13.718 1.00 54.15 395 VAL B C 1
ATOM 6191 O O . VAL B 1 395 ? 53.861 80.994 13.377 1.00 54.49 395 VAL B O 1
ATOM 6195 N N . GLY B 1 396 ? 55.773 81.193 14.546 1.00 55.03 396 GLY B N 1
ATOM 6196 C CA . GLY B 1 396 ? 55.388 82.462 15.131 1.00 55.38 396 GLY B CA 1
ATOM 6197 C C . GLY B 1 396 ? 54.847 82.190 16.518 1.00 55.18 396 GLY B C 1
ATOM 6198 O O . GLY B 1 396 ? 55.133 81.141 17.098 1.00 55.73 396 GLY B O 1
ATOM 6199 N N . GLU B 1 397 ? 54.069 83.118 17.058 1.00 54.81 397 GLU B N 1
ATOM 6200 C CA . GLU B 1 397 ? 53.502 82.923 18.386 1.00 55.68 397 GLU B CA 1
ATOM 6201 C C . GLU B 1 397 ? 52.006 82.658 18.285 1.00 53.64 397 GLU B C 1
ATOM 6202 O O . GLU B 1 397 ? 51.373 83.017 17.293 1.00 54.81 397 GLU B O 1
ATOM 6208 N N . LEU B 1 398 ? 51.445 82.018 19.304 1.00 50.96 398 LEU B N 1
ATOM 6209 C CA . LEU B 1 398 ? 50.018 81.722 19.316 1.00 49.33 398 LEU B CA 1
ATOM 6210 C C . LEU B 1 398 ? 49.309 82.598 20.347 1.00 48.35 398 LEU B C 1
ATOM 6211 O O . LEU B 1 398 ? 48.452 82.133 21.100 1.00 49.62 398 LEU B O 1
ATOM 6216 N N . THR B 1 399 ? 49.673 83.878 20.350 1.00 47.62 399 THR B N 1
ATOM 6217 C CA . THR B 1 399 ? 49.127 84.879 21.269 1.00 45.19 399 THR B CA 1
ATOM 6218 C C . THR B 1 399 ? 47.601 84.975 21.244 1.00 42.61 399 THR B C 1
ATOM 6219 O O . THR B 1 399 ? 46.935 84.837 22.274 1.00 40.43 399 THR B O 1
ATOM 6223 N N . ASN B 1 400 ? 47.046 85.218 20.065 1.00 41.90 400 ASN B N 1
ATOM 6224 C CA . ASN B 1 400 ? 45.600 85.337 19.941 1.00 41.20 400 ASN B CA 1
ATOM 6225 C C . ASN B 1 400 ? 44.885 84.023 20.237 1.00 39.91 400 ASN B C 1
ATOM 6226 O O . ASN B 1 400 ? 43.790 84.029 20.807 1.00 39.28 400 ASN B O 1
ATOM 6231 N N . THR B 1 401 ? 45.506 82.903 19.866 1.00 37.89 401 THR B N 1
ATOM 6232 C CA . THR B 1 401 ? 44.908 81.594 20.119 1.00 37.36 401 THR B CA 1
ATOM 6233 C C . THR B 1 401 ? 44.804 81.447 21.628 1.00 37.98 401 THR B C 1
ATOM 6234 O O . THR B 1 401 ? 43.748 81.093 22.170 1.00 36.81 401 THR B O 1
ATOM 6238 N N . ASP B 1 402 ? 45.913 81.721 22.308 1.00 37.14 402 ASP B N 1
ATOM 6239 C CA . ASP B 1 402 ? 45.928 81.629 23.757 1.00 37.76 402 ASP B CA 1
ATOM 6240 C C . ASP B 1 402 ? 44.932 82.587 24.379 1.00 35.89 402 ASP B C 1
ATOM 6241 O O . ASP B 1 402 ? 44.366 82.305 25.433 1.00 35.35 402 ASP B O 1
ATOM 6246 N N . ARG B 1 403 ? 44.706 83.720 23.724 1.00 36.74 403 ARG B N 1
ATOM 6247 C CA . ARG B 1 403 ? 43.757 84.686 24.257 1.00 38.25 403 ARG B CA 1
ATOM 6248 C C . ARG B 1 403 ? 42.363 84.078 24.125 1.00 36.95 403 ARG B C 1
ATOM 6249 O O . ARG B 1 403 ? 41.530 84.195 25.036 1.00 35.68 403 ARG B O 1
ATOM 6257 N N . ILE B 1 404 ? 42.130 83.406 22.993 1.00 34.83 404 ILE B N 1
ATOM 6258 C CA . ILE B 1 404 ? 40.852 82.758 22.720 1.00 32.50 404 ILE B CA 1
ATOM 6259 C C . ILE B 1 404 ? 40.572 81.729 23.799 1.00 31.73 404 ILE B C 1
ATOM 6260 O O . ILE B 1 404 ? 39.501 81.713 24.403 1.00 31.72 404 ILE B O 1
ATOM 6265 N N . MET B 1 405 ? 41.549 80.861 24.041 1.00 32.23 405 MET B N 1
ATOM 6266 C CA . MET B 1 405 ? 41.405 79.804 25.035 1.00 30.77 405 MET B CA 1
ATOM 6267 C C . MET B 1 405 ? 41.102 80.381 26.414 1.00 30.25 405 MET B C 1
ATOM 6268 O O . MET B 1 405 ? 40.417 79.755 27.223 1.00 30.14 405 MET B O 1
ATOM 6273 N N . ASN B 1 406 ? 41.579 81.602 26.661 1.00 20.00 406 ASN B N 1
ATOM 6274 C CA . ASN B 1 406 ? 41.515 82.184 27.996 1.00 20.00 406 ASN B CA 1
ATOM 6275 C C . ASN B 1 406 ? 40.339 83.145 28.148 1.00 20.00 406 ASN B C 1
ATOM 6276 O O . ASN B 1 406 ? 39.900 83.375 29.317 1.00 31.70 406 ASN B O 1
ATOM 6281 N N . GLN B 1 407 ? 39.873 83.727 27.095 1.00 33.79 407 GLN B N 1
ATOM 6282 C CA . GLN B 1 407 ? 38.940 84.821 27.334 1.00 36.84 407 GLN B CA 1
ATOM 6283 C C . GLN B 1 407 ? 37.695 84.782 26.453 1.00 37.94 407 GLN B C 1
ATOM 6284 O O . GLN B 1 407 ? 36.787 85.598 26.609 1.00 39.34 407 GLN B O 1
ATOM 6290 N N . THR B 1 408 ? 37.660 83.828 25.529 1.00 37.22 408 THR B N 1
ATOM 6291 C CA . THR B 1 408 ? 36.660 83.825 24.468 1.00 34.74 408 THR B CA 1
ATOM 6292 C C . THR B 1 408 ? 35.555 82.814 24.755 1.00 34.93 408 THR B C 1
ATOM 6293 O O . THR B 1 408 ? 35.767 81.832 25.467 1.00 35.21 408 THR B O 1
ATOM 6297 N N . PHE B 1 409 ? 34.374 83.061 24.197 1.00 34.06 409 PHE B N 1
ATOM 6298 C CA . PHE B 1 409 ? 33.250 82.160 24.362 1.00 33.64 409 PHE B CA 1
ATOM 6299 C C . PHE B 1 409 ? 32.200 82.643 23.368 1.00 33.06 409 PHE B C 1
ATOM 6300 O O . PHE B 1 409 ? 32.299 83.753 22.862 1.00 30.49 409 PHE B O 1
ATOM 6308 N N . TRP B 1 410 ? 31.216 81.809 23.053 1.00 32.15 410 TRP B N 1
ATOM 6309 C CA . TRP B 1 410 ? 30.191 82.235 22.124 1.00 31.78 410 TRP B CA 1
ATOM 6310 C C . TRP B 1 410 ? 28.803 81.915 22.630 1.00 32.66 410 TRP B C 1
ATOM 6311 O O . TRP B 1 410 ? 28.625 81.033 23.468 1.00 33.63 410 TRP B O 1
ATOM 6322 N N . ILE B 1 411 ? 27.812 82.637 22.118 1.00 33.99 411 ILE B N 1
ATOM 6323 C CA . ILE B 1 411 ? 26.419 82.386 22.469 1.00 34.19 411 ILE B CA 1
ATOM 6324 C C . ILE B 1 411 ? 25.557 82.223 21.222 1.00 33.19 411 ILE B C 1
ATOM 6325 O O . ILE B 1 411 ? 26.066 82.200 20.102 1.00 30.59 411 ILE B O 1
ATOM 6330 N N . GLY B 1 412 ? 24.248 82.111 21.424 1.00 32.67 412 GLY B N 1
ATOM 6331 C CA . GLY B 1 412 ? 23.367 81.545 20.420 1.00 38.49 412 GLY B CA 1
ATOM 6332 C C . GLY B 1 412 ? 22.728 82.604 19.544 1.00 38.60 412 GLY B C 1
ATOM 6333 O O . GLY B 1 412 ? 22.283 83.642 20.033 1.00 38.52 412 GLY B O 1
ATOM 6334 N N . ILE B 1 413 ? 22.683 82.340 18.242 1.00 41.19 413 ILE B N 1
ATOM 6335 C CA . ILE B 1 413 ? 21.904 83.158 17.321 1.00 43.07 413 ILE B CA 1
ATOM 6336 C C . ILE B 1 413 ? 21.203 82.296 16.276 1.00 43.49 413 ILE B C 1
ATOM 6337 O O . ILE B 1 413 ? 20.868 82.770 15.190 1.00 46.19 413 ILE B O 1
ATOM 6342 N N . TYR B 1 414 ? 20.985 81.029 16.611 1.00 43.25 414 TYR B N 1
ATOM 6343 C CA . TYR B 1 414 ? 20.433 80.071 15.664 1.00 44.57 414 TYR B CA 1
ATOM 6344 C C . TYR B 1 414 ? 18.924 80.296 15.515 1.00 46.72 414 TYR B C 1
ATOM 6345 O O . TYR B 1 414 ? 18.286 80.895 16.385 1.00 47.13 414 TYR B O 1
ATOM 6354 N N . PRO B 1 415 ? 18.341 79.824 14.400 1.00 47.79 415 PRO B N 1
ATOM 6355 C CA . PRO B 1 415 ? 16.918 79.939 14.054 1.00 47.78 415 PRO B CA 1
ATOM 6356 C C . PRO B 1 415 ? 15.908 79.705 15.173 1.00 48.18 415 PRO B C 1
ATOM 6357 O O . PRO B 1 415 ? 14.777 80.189 15.102 1.00 47.99 415 PRO B O 1
ATOM 6361 N N . GLY B 1 416 ? 16.304 78.966 16.202 1.00 47.64 416 GLY B N 1
ATOM 6362 C CA . GLY B 1 416 ? 15.384 78.698 17.294 1.00 48.16 416 GLY B CA 1
ATOM 6363 C C . GLY B 1 416 ? 15.261 79.813 18.320 1.00 48.77 416 GLY B C 1
ATOM 6364 O O . GLY B 1 416 ? 14.537 79.673 19.307 1.00 49.25 416 GLY B O 1
ATOM 6365 N N . LEU B 1 417 ? 15.959 80.919 18.091 1.00 48.27 417 LEU B N 1
ATOM 6366 C CA . LEU B 1 417 ? 15.940 82.053 19.014 1.00 49.14 417 LEU B CA 1
ATOM 6367 C C . LEU B 1 417 ? 15.168 83.255 18.462 1.00 50.13 417 LEU B C 1
ATOM 6368 O O . LEU B 1 417 ? 15.429 83.709 17.345 1.00 50.87 417 LEU B O 1
ATOM 6373 N N . THR B 1 418 ? 14.222 83.763 19.252 1.00 51.60 418 THR B N 1
ATOM 6374 C CA . THR B 1 418 ? 13.414 84.918 18.852 1.00 53.61 418 THR B CA 1
ATOM 6375 C C . THR B 1 418 ? 13.986 86.205 19.434 1.00 55.11 418 THR B C 1
ATOM 6376 O O . THR B 1 418 ? 14.814 86.173 20.350 1.00 55.04 418 THR B O 1
ATOM 6380 N N . HIS B 1 419 ? 13.533 87.336 18.901 1.00 55.86 419 HIS B N 1
ATOM 6381 C CA . HIS B 1 419 ? 13.982 88.642 19.370 1.00 55.89 419 HIS B CA 1
ATOM 6382 C C . HIS B 1 419 ? 13.777 88.798 20.878 1.00 55.67 419 HIS B C 1
ATOM 6383 O O . HIS B 1 419 ? 14.485 89.565 21.529 1.00 56.65 419 HIS B O 1
ATOM 6390 N N . ASP B 1 420 ? 12.811 88.075 21.432 1.00 55.18 420 ASP B N 1
ATOM 6391 C CA . ASP B 1 420 ? 12.562 88.146 22.864 1.00 56.18 420 ASP B CA 1
ATOM 6392 C C . ASP B 1 420 ? 13.661 87.388 23.601 1.00 56.75 420 ASP B C 1
ATOM 6393 O O . ASP B 1 420 ? 14.075 87.777 24.698 1.00 57.25 420 ASP B O 1
ATOM 6398 N N . HIS B 1 421 ? 14.123 86.301 22.987 1.00 55.42 421 HIS B N 1
ATOM 6399 C CA . HIS B 1 421 ? 15.191 85.484 23.549 1.00 52.44 421 HIS B CA 1
ATOM 6400 C C . HIS B 1 421 ? 16.439 86.347 23.682 1.00 50.43 421 HIS B C 1
ATOM 6401 O O . HIS B 1 421 ? 17.040 86.431 24.747 1.00 49.83 421 HIS B O 1
ATOM 6408 N N . LEU B 1 422 ? 16.817 86.994 22.586 1.00 48.47 422 LEU B N 1
ATOM 6409 C CA . LEU B 1 422 ? 18.005 87.829 22.575 1.00 48.84 422 LEU B CA 1
ATOM 6410 C C . LEU B 1 422 ? 17.892 89.028 23.512 1.00 50.21 422 LEU B C 1
ATOM 6411 O O . LEU B 1 422 ? 18.835 89.344 24.240 1.00 52.16 422 LEU B O 1
ATOM 6416 N N . ASP B 1 423 ? 16.742 89.697 23.490 1.00 48.99 423 ASP B N 1
ATOM 6417 C CA . ASP B 1 423 ? 16.521 90.845 24.356 1.00 47.31 423 ASP B CA 1
ATOM 6418 C C . ASP B 1 423 ? 16.866 90.447 25.783 1.00 45.18 423 ASP B C 1
ATOM 6419 O O . ASP B 1 423 ? 17.486 91.207 26.521 1.00 43.43 423 ASP B O 1
ATOM 6424 N N . TYR B 1 424 ? 16.458 89.244 26.161 1.00 44.99 424 TYR B N 1
ATOM 6425 C CA . TYR B 1 424 ? 16.723 88.744 27.498 1.00 45.22 424 TYR B CA 1
ATOM 6426 C C . TYR B 1 424 ? 18.222 88.572 27.701 1.00 45.77 424 TYR B C 1
ATOM 6427 O O . TYR B 1 424 ? 18.765 88.954 28.739 1.00 46.07 424 TYR B O 1
ATOM 6436 N N . VAL B 1 425 ? 18.891 87.990 26.710 1.00 43.75 425 VAL B N 1
ATOM 6437 C CA . VAL B 1 425 ? 20.327 87.785 26.808 1.00 43.16 425 VAL B CA 1
ATOM 6438 C C . VAL B 1 425 ? 21.018 89.135 26.986 1.00 43.12 425 VAL B C 1
ATOM 6439 O O . VAL B 1 425 ? 21.927 89.272 27.810 1.00 40.45 425 VAL B O 1
ATOM 6443 N N . VAL B 1 426 ? 20.577 90.128 26.221 1.00 42.36 426 VAL B N 1
ATOM 6444 C CA . VAL B 1 426 ? 21.160 91.459 26.300 1.00 42.84 426 VAL B CA 1
ATOM 6445 C C . VAL B 1 426 ? 21.005 92.079 27.691 1.00 43.98 426 VAL B C 1
ATOM 6446 O O . VAL B 1 426 ? 21.972 92.572 28.265 1.00 44.42 426 VAL B O 1
ATOM 6450 N N . SER B 1 427 ? 19.796 92.046 28.238 1.00 43.73 427 SER B N 1
ATOM 6451 C CA . SER B 1 427 ? 19.565 92.630 29.549 1.00 44.79 427 SER B CA 1
ATOM 6452 C C . SER B 1 427 ? 20.439 91.954 30.602 1.00 44.95 427 SER B C 1
ATOM 6453 O O . SER B 1 427 ? 20.878 92.596 31.561 1.00 43.84 427 SER B O 1
ATOM 6456 N N . LYS B 1 428 ? 20.699 90.661 30.429 1.00 44.25 428 LYS B N 1
ATOM 6457 C CA . LYS B 1 428 ? 21.548 89.953 31.386 1.00 44.38 428 LYS B CA 1
ATOM 6458 C C . LYS B 1 428 ? 22.983 90.452 31.298 1.00 43.50 428 LYS B C 1
ATOM 6459 O O . LYS B 1 428 ? 23.643 90.616 32.319 1.00 43.39 428 LYS B O 1
ATOM 6465 N N . PHE B 1 429 ? 23.466 90.691 30.084 1.00 42.59 429 PHE B N 1
ATOM 6466 C CA . PHE B 1 429 ? 24.823 91.189 29.918 1.00 44.18 429 PHE B CA 1
ATOM 6467 C C . PHE B 1 429 ? 24.928 92.557 30.594 1.00 45.16 429 PHE B C 1
ATOM 6468 O O . PHE B 1 429 ? 25.918 92.860 31.265 1.00 43.57 429 PHE B O 1
ATOM 6476 N N . GLU B 1 430 ? 23.894 93.374 30.409 1.00 45.01 430 GLU B N 1
ATOM 6477 C CA . GLU B 1 430 ? 23.849 94.708 30.989 1.00 45.27 430 GLU B CA 1
ATOM 6478 C C . GLU B 1 430 ? 23.749 94.645 32.505 1.00 44.62 430 GLU B C 1
ATOM 6479 O O . GLU B 1 430 ? 24.427 95.388 33.206 1.00 43.96 430 GLU B O 1
ATOM 6485 N N . GLU B 1 431 ? 22.906 93.753 33.008 1.00 45.39 431 GLU B N 1
ATOM 6486 C CA . GLU B 1 431 ? 22.757 93.591 34.443 1.00 46.73 431 GLU B CA 1
ATOM 6487 C C . GLU B 1 431 ? 24.096 93.160 35.028 1.00 47.49 431 GLU B C 1
ATOM 6488 O O . GLU B 1 431 ? 24.473 93.582 36.115 1.00 50.33 431 GLU B O 1
ATOM 6494 N N . PHE B 1 432 ? 24.813 92.315 34.298 1.00 46.24 432 PHE B N 1
ATOM 6495 C CA . PHE B 1 432 ? 26.104 91.815 34.756 1.00 45.63 432 PHE B CA 1
ATOM 6496 C C . PHE B 1 432 ? 27.137 92.926 34.900 1.00 45.71 432 PHE B C 1
ATOM 6497 O O . PHE B 1 432 ? 27.795 93.041 35.932 1.00 45.59 432 PHE B O 1
ATOM 6505 N N . PHE B 1 433 ? 27.281 93.731 33.854 1.00 45.60 433 PHE B N 1
ATOM 6506 C CA . PHE B 1 433 ? 28.253 94.810 33.857 1.00 47.76 433 PHE B CA 1
ATOM 6507 C C . PHE B 1 433 ? 27.756 96.080 34.538 1.00 47.95 433 PHE B C 1
ATOM 6508 O O . PHE B 1 433 ? 28.433 97.103 34.512 1.00 45.96 433 PHE B O 1
ATOM 6516 N N . GLY B 1 434 ? 26.582 95.997 35.158 1.00 49.70 434 GLY B N 1
ATOM 6517 C CA . GLY B 1 434 ? 26.013 97.146 35.842 1.00 51.57 434 GLY B CA 1
ATOM 6518 C C . GLY B 1 434 ? 25.687 98.320 34.934 1.00 52.87 434 GLY B C 1
ATOM 6519 O O . GLY B 1 434 ? 25.886 99.479 35.313 1.00 53.71 434 GLY B O 1
ATOM 6520 N N . LEU B 1 435 ? 25.180 98.032 33.739 1.00 52.57 435 LEU B N 1
ATOM 6521 C CA . LEU B 1 435 ? 24.834 99.086 32.793 1.00 52.27 435 LEU B CA 1
ATOM 6522 C C . LEU B 1 435 ? 23.378 99.516 32.898 1.00 51.72 435 LEU B C 1
ATOM 6523 O O . LEU B 1 435 ? 22.980 100.521 32.314 1.00 51.63 435 LEU B O 1
ATOM 6528 N N . ASN B 1 436 ? 22.579 98.760 33.640 1.00 51.75 436 ASN B N 1
ATOM 6529 C CA . ASN B 1 436 ? 21.177 99.121 33.812 1.00 54.32 436 ASN B CA 1
ATOM 6530 C C . ASN B 1 436 ? 21.053 100.165 34.928 1.00 56.48 436 ASN B C 1
ATOM 6531 O O . ASN B 1 436 ? 19.947 100.542 35.332 1.00 57.67 436 ASN B O 1
ATOM 6536 N N . PHE B 1 437 ? 22.206 100.623 35.418 1.00 56.79 437 PHE B N 1
ATOM 6537 C CA . PHE B 1 437 ? 22.274 101.634 36.464 1.00 56.97 437 PHE B CA 1
ATOM 6538 C C . PHE B 1 437 ? 23.156 102.774 35.984 1.00 58.84 437 PHE B C 1
ATOM 6539 O O . PHE B 1 437 ? 22.766 103.937 36.062 1.00 99.99 437 PHE B O 1
#

CATH classification: 3.40.640.10 (+1 more: 3.90.1150.10)

Sequence (840 aa):
SQEELRQQIAELVAQYAETAMAPKPFEAGKSVVPPSGKVIGTKELQLMVEASLDGWLTTGRFNDAFEKKLGEYLGVPYVLTTTSGSSANLLALTALTSPKLGVRALKPGDEVITVAAGFPTTVNPTIQNGLIPVFVDVDIPTYNVNASLIEAAVSDKTKAIMIAHTLGNLFDLAEVRRVADKYNLWLIEDCCDALGSTYDGKMAGTFGDIGTVSFYPAKHITMGEGGAVFTQSAELKSIIESFRDWGRDCQLGSLPFGYDHKYTYSHLGYNLKITDMQAACGLAQLERIEEFVEKRKANFKYLKDALQSCADFIELPEATENSDPSWFGFPITLKEDSGVSRIDLVKFLDEAKVGTRLLFAGNLTRQPYFHDVKYRVVGELTNTDRIMNQTFWIGIYPGLTHDHLDYVVSKFEEFFGLNFSQEELRQQIAELVAQYAETAMAPKPFEAGKSVVPPSGKVIGTKELQLMVEASLDGWLTTGRFNDAFEKKLGEYLGVPYVLTTTSGSSANLLALTALTSPKLGVRALKPGDEVITVAAGFPTTVNPTIQNGLIPVFVDVDIPTYNVNASLIEAAVSDKTKAIMIAHTLGNLFDLAEVRRVADKYNLWLIEDCCDALGSTYDGKMAGTFGDIGTVSFYPAKHITMGEGGAVFTQSAELKSIIESFRDWGRDCQLGSLPFGYDHKYTYSHLGYNLKITDMQAACGLAQLERIEEFVEKRKANFKYLKDALQSCADFIELPEATENSDPSWFGFPITLKEDSGVSRIDLVKFLDEAKVGTRLLFAGNLTRQPYFHDVKYRVVGELTNTDRIMNQTFWIGIYPGLTHDHLDYVVSKFEEFFGLNF

B-factor: mean 45.02, std 14.87, range [5.76, 104.44]

Nearest PDB structures (foldseek):
  3bb8-assembly1_B  TM=1.002E+00  e=3.728E-89  unclassified
  3bcx-assembly1_B  TM=1.002E+00  e=4.293E-85  Yersinia pseudotuberculosis
  3bcx-assembly1_A  TM=1.000E+00  e=6.629E-84  Yersinia pseudotuberculosis
  2c7t-assembly1_A  TM=8.672E-01  e=5.482E-28  Niallia circulans
  5w70-assembly1_B  TM=8.111E-01  e=2.184E-25  Streptomyces ribosidificus

Organism: Yersinia pseudotuberculosis (NCBI:txid633)

InterPro domains:
  IPR000653 DegT/DnrJ/EryC1/StrS aminotransferase [PF01041] (43-429)
  IPR000653 DegT/DnrJ/EryC1/StrS aminotransferase [PIRSF000390] (45-434)
  IPR000653 DegT/DnrJ/EryC1/StrS aminotransferase [PTHR30244] (34-433)
  IPR000653 DegT/DnrJ/EryC1/StrS aminotransferase [cd00616] (45-430)
  IPR015421 Pyridoxal phosphate-dependent transferase, major domain [G3DSA:3.40.640.10] (1-305)
  IPR015422 Pyridoxal phosphate-dependent transferase, small domain [G3DSA:3.90.1150.10] (306-437)
  IPR015424 Pyridoxal phosphate-dependent transferase [SSF53383] (37-433)

Solvent-accessible surface area: 29927 Å² total; per-residue (Å²): 111,62,115,96,14,43,100,74,1,33,87,16,0,22,94,20,3,108,85,40,58,57,129,164,100,51,94,68,47,154,24,84,2,40,4,22,21,62,39,14,7,37,90,0,0,36,20,0,4,47,1,0,3,39,5,133,1,20,36,14,125,7,8,91,36,0,33,143,70,0,6,113,49,4,56,12,85,69,10,8,1,0,2,3,5,10,2,0,2,3,0,0,0,5,0,0,33,0,104,116,16,46,130,91,7,4,103,104,31,18,8,1,0,3,8,0,0,11,34,0,5,8,2,0,2,3,29,27,35,38,7,14,0,0,0,0,13,2,53,23,25,27,1,2,8,51,7,82,60,0,54,75,1,23,43,130,110,7,71,0,0,1,2,20,1,9,1,0,0,0,1,48,2,64,31,0,83,119,0,2,76,116,85,114,12,15,2,0,0,6,3,13,15,0,3,4,0,27,16,98,69,91,40,2,3,6,28,13,48,0,0,0,2,8,0,64,21,20,28,8,1,0,1,0,2,1,0,0,2,2,5,91,37,56,89,5,52,34,4,0,53,5,6,18,9,29,0,64,43,105,209,98,35,55,39,35,180,54,20,51,106,128,30,22,3,16,6,47,1,16,5,0,20,2,0,2,0,4,0,0,0,0,23,0,2,7,95,68,3,129,94,2,12,124,57,2,61,44,0,19,159,67,0,52,107,30,0,96,58,0,49,116,57,1,36,15,0,87,43,19,155,83,24,64,6,0,7,3,0,0,1,0,0,0,53,97,129,23,70,59,57,13,61,64,0,41,121,50,0,99,133,10,82,1,20,14,90,10,1,10,0,0,2,0,27,79,1,18,20,3,113,125,30,144,73,84,63,36,51,126,19,86,42,0,32,58,1,7,52,30,0,0,5,2,2,0,16,23,32,2,72,77,87,21,0,66,26,2,13,52,39,0,48,79,45,30,39,75,86,212,97,39,121,114,23,34,119,84,1,35,110,16,0,20,81,18,2,128,88,43,68,55,131,147,100,52,87,69,49,128,23,88,2,35,4,23,24,54,41,14,11,34,83,0,0,38,20,0,4,47,1,0,3,46,4,135,0,18,35,15,122,7,11,93,36,0,34,143,66,0,7,108,46,6,54,10,88,68,9,7,1,0,3,3,3,11,3,0,2,3,0,0,0,5,0,0,34,0,98,126,15,48,143,96,9,5,119,105,34,12,8,0,0,3,11,0,2,10,36,0,6,7,2,0,2,2,30,25,31,37,4,21,0,0,0,0,10,3,55,23,26,26,3,4,10,50,6,80,62,0,51,78,1,25,45,138,112,10,50,0,0,1,2,24,1,10,1,0,1,0,0,51,1,65,32,0,74,109,0,1,84,121,84,112,13,12,3,0,0,6,2,12,15,0,4,4,0,28,15,100,75,97,35,2,4,7,32,15,45,0,0,0,1,8,0,66,16,21,31,6,1,1,0,0,3,1,0,0,1,2,6,93,40,56,91,3,52,46,4,0,57,8,6,22,9,30,0,73,41,128,207,97,34,59,38,32,192,43,20,51,99,116,31,19,3,15,6,46,1,13,4,0,21,2,0,4,0,3,0,0,0,0,21,0,2,9,96,64,1,123,84,4,6,102,78,2,45,48,4,19,160,70,0,51,108,32,0,95,61,0,45,118,60,1,41,14,0,89,45,18,154,83,26,65,6,0,7,3,0,0,0,0,0,0,50,104,130,22,74,57,51,17,63,67,0,41,123,47,0,98,131,10,88,1,21,14,94,11,1,10,0,0,1,0,27,78,1,13,21,3,114,127,30,150,72,85,67,31,47,127,22,87,43,0,32,55,1,7,57,30,0,0,6,2,2,0,18,15,32,4,71,88,85,21,0,68,22,2,14,55,39,0,44,81,48,27,41,61,87,214